Protein 2EOU (pdb70)

Organism: Homo sapiens (NCBI:txid9606)

Solvent-accessible surface area: 3868 Å² total; per-residue (Å²): 109,119,99,60,90,81,41,83,98,158,144,59,22,48,0,170,106,76,38,115,88,20,209,98,64,62,82,22,109,135,23,80,62,111,39,87,80,144,108,46,122,119,119,121

Structure (mmCIF, N/CA/C/O backbone):
data_2EOU
#
_entry.id   2EOU
#
loop_
_entity.id
_entity.type
_entity.pdbx_description
1 polymer 'Zinc finger protein 473'
2 non-polymer 'ZINC ION'
#
loop_
_atom_site.group_PDB
_atom_site.id
_atom_site.type_symbol
_atom_site.label_atom_id
_atom_site.label_alt_id
_atom_site.label_comp_id
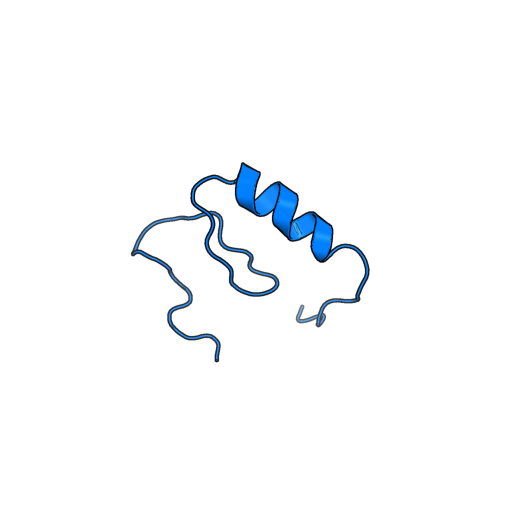_atom_site.label_asym_id
_atom_site.label_entity_id
_atom_site.label_seq_id
_atom_site.pdbx_PDB_ins_code
_atom_site.Cartn_x
_atom_site.Cartn_y
_atom_site.Cartn_z
_atom_site.occupancy
_atom_site.B_iso_or_equiv
_atom_site.auth_seq_id
_atom_site.auth_comp_id
_atom_site.auth_asym_id
_atom_site.auth_atom_id
_atom_site.pdbx_PDB_model_num
ATOM 1 N N . GLY A 1 1 ? -10.511 -16.250 1.203 1.00 0.00 1 GLY A N 1
ATOM 2 C CA . GLY A 1 1 ? -9.769 -16.249 -0.044 1.00 0.00 1 GLY A CA 1
ATOM 3 C C . GLY A 1 1 ? -10.144 -15.086 -0.941 1.00 0.00 1 GLY A C 1
ATOM 4 O O . GLY A 1 1 ? -11.232 -15.062 -1.516 1.00 0.00 1 GLY A O 1
ATOM 8 N N . SER A 1 2 ? -9.242 -14.117 -1.060 1.00 0.00 2 SER A N 1
ATOM 9 C CA . SER A 1 2 ? -9.486 -12.942 -1.889 1.00 0.00 2 SER A CA 1
ATOM 10 C C . SER A 1 2 ? -10.911 -12.431 -1.700 1.00 0.00 2 SER A C 1
ATOM 11 O O . SER A 1 2 ? -11.577 -12.046 -2.661 1.00 0.00 2 SER A O 1
ATOM 19 N N . SER A 1 3 ? -11.373 -12.431 -0.453 1.00 0.00 3 SER A N 1
ATOM 20 C CA . SER A 1 3 ? -12.720 -11.971 -0.137 1.00 0.00 3 SER A CA 1
ATOM 21 C C . SER A 1 3 ? -12.727 -10.475 0.163 1.00 0.00 3 SER A C 1
ATOM 22 O O . SER A 1 3 ? -11.825 -9.958 0.821 1.00 0.00 3 SER A O 1
ATOM 30 N N . GLY A 1 4 ? -13.752 -9.784 -0.326 1.00 0.00 4 GLY A N 1
ATOM 31 C CA . GLY A 1 4 ? -13.858 -8.355 -0.102 1.00 0.00 4 GLY A CA 1
ATOM 32 C C . GLY A 1 4 ? -12.559 -7.626 -0.381 1.00 0.00 4 GLY A C 1
ATOM 33 O O . GLY A 1 4 ? -11.987 -6.998 0.510 1.00 0.00 4 GLY A O 1
ATOM 37 N N . SER A 1 5 ? -12.091 -7.709 -1.622 1.00 0.00 5 SER A N 1
ATOM 38 C CA . SER A 1 5 ? -10.848 -7.057 -2.016 1.00 0.00 5 SER A CA 1
ATOM 39 C C . SER A 1 5 ? -11.094 -5.598 -2.388 1.00 0.00 5 SER A C 1
ATOM 40 O O . SER A 1 5 ? -10.624 -5.121 -3.421 1.00 0.00 5 SER A O 1
ATOM 48 N N . SER A 1 6 ? -11.834 -4.894 -1.537 1.00 0.00 6 SER A N 1
ATOM 49 C CA . SER A 1 6 ? -12.147 -3.490 -1.777 1.00 0.00 6 SER A CA 1
ATOM 50 C C . SER A 1 6 ? -11.891 -2.655 -0.526 1.00 0.00 6 SER A C 1
ATOM 51 O O . SER A 1 6 ? -11.293 -1.582 -0.594 1.00 0.00 6 SER A O 1
ATOM 59 N N . GLY A 1 7 ? -12.349 -3.157 0.617 1.00 0.00 7 GLY A N 1
ATOM 60 C CA . GLY A 1 7 ? -12.160 -2.446 1.868 1.00 0.00 7 GLY A CA 1
ATOM 61 C C . GLY A 1 7 ? -13.450 -1.848 2.395 1.00 0.00 7 GLY A C 1
ATOM 62 O O . GLY A 1 7 ? -14.372 -2.574 2.765 1.00 0.00 7 GLY A O 1
ATOM 66 N N . ALA A 1 8 ? -13.514 -0.521 2.431 1.00 0.00 8 ALA A N 1
ATOM 67 C CA . ALA A 1 8 ? -14.700 0.174 2.916 1.00 0.00 8 ALA A CA 1
ATOM 68 C C . ALA A 1 8 ? -15.274 1.095 1.845 1.00 0.00 8 ALA A C 1
ATOM 69 O O . ALA A 1 8 ? -15.638 2.237 2.125 1.00 0.00 8 ALA A O 1
ATOM 76 N N . ALA A 1 9 ? -15.350 0.592 0.617 1.00 0.00 9 ALA A N 1
ATOM 77 C CA . ALA A 1 9 ? -15.880 1.370 -0.496 1.00 0.00 9 ALA A CA 1
ATOM 78 C C . ALA A 1 9 ? -15.147 2.700 -0.634 1.00 0.00 9 ALA A C 1
ATOM 79 O O . ALA A 1 9 ? -15.763 3.740 -0.869 1.00 0.00 9 ALA A O 1
ATOM 86 N N . LYS A 1 10 ? -13.827 2.660 -0.487 1.00 0.00 10 LYS A N 1
ATOM 87 C CA . LYS A 1 10 ? -13.008 3.862 -0.597 1.00 0.00 10 LYS A CA 1
ATOM 88 C C . LYS A 1 10 ? -11.531 3.504 -0.728 1.00 0.00 10 LYS A C 1
ATOM 89 O O . LYS A 1 10 ? -11.050 2.564 -0.093 1.00 0.00 10 LYS A O 1
ATOM 108 N N . THR A 1 11 ? -10.814 4.260 -1.553 1.00 0.00 11 THR A N 1
ATOM 109 C CA . THR A 1 11 ? -9.392 4.022 -1.767 1.00 0.00 11 THR A CA 1
ATOM 110 C C . THR A 1 11 ? -8.634 3.999 -0.444 1.00 0.00 11 THR A C 1
ATOM 111 O O . THR A 1 11 ? -8.637 4.977 0.304 1.00 0.00 11 THR A O 1
ATOM 122 N N . THR A 1 12 ? -7.983 2.875 -0.160 1.00 0.00 12 THR A N 1
ATOM 123 C CA . THR A 1 12 ? -7.221 2.723 1.073 1.00 0.00 12 THR A CA 1
ATOM 124 C C . THR A 1 12 ? -5.837 2.147 0.796 1.00 0.00 12 THR A C 1
ATOM 125 O O . THR A 1 12 ? -5.574 1.632 -0.291 1.00 0.00 12 THR A O 1
ATOM 136 N N . SER A 1 13 ? -4.954 2.237 1.786 1.00 0.00 13 SER A N 1
ATOM 137 C CA . SER A 1 13 ? -3.595 1.727 1.648 1.00 0.00 13 SER A CA 1
ATOM 138 C C . SER A 1 13 ? -3.536 0.240 1.984 1.00 0.00 13 SER A C 1
ATOM 139 O O . SER A 1 13 ? -2.842 -0.169 2.913 1.00 0.00 13 SER A O 1
ATOM 147 N N . GLU A 1 14 ? -4.271 -0.562 1.219 1.00 0.00 14 GLU A N 1
ATOM 148 C CA . GLU A 1 14 ? -4.303 -2.004 1.436 1.00 0.00 14 GLU A CA 1
ATOM 149 C C . GLU A 1 14 ? -3.115 -2.682 0.759 1.00 0.00 14 GLU A C 1
ATOM 150 O O . GLU A 1 14 ? -2.758 -2.351 -0.372 1.00 0.00 14 GLU A O 1
ATOM 162 N N . CYS A 1 15 ? -2.507 -3.634 1.459 1.00 0.00 15 CYS A N 1
ATOM 163 C CA . CYS A 1 15 ? -1.359 -4.359 0.929 1.00 0.00 15 CYS A CA 1
ATOM 164 C C . CYS A 1 15 ? -1.790 -5.337 -0.161 1.00 0.00 15 CYS A C 1
ATOM 165 O O . CYS A 1 15 ? -2.399 -6.368 0.123 1.00 0.00 15 CYS A O 1
ATOM 172 N N . GLN A 1 16 ? -1.468 -5.005 -1.407 1.00 0.00 16 GLN A N 1
ATOM 173 C CA . GLN A 1 16 ? -1.823 -5.853 -2.539 1.00 0.00 16 GLN A CA 1
ATOM 174 C C . GLN A 1 16 ? -1.036 -7.159 -2.507 1.00 0.00 16 GLN A C 1
ATOM 175 O O . GLN A 1 16 ? -1.381 -8.119 -3.195 1.00 0.00 16 GLN A O 1
ATOM 189 N N . GLU A 1 17 ? 0.023 -7.187 -1.704 1.00 0.00 17 GLU A N 1
ATOM 190 C CA . GLU A 1 17 ? 0.859 -8.376 -1.584 1.00 0.00 17 GLU A CA 1
ATOM 191 C C . GLU A 1 17 ? 0.135 -9.475 -0.812 1.00 0.00 17 GLU A C 1
ATOM 192 O O . GLU A 1 17 ? 0.158 -10.643 -1.202 1.00 0.00 17 GLU A O 1
ATOM 204 N N . CYS A 1 18 ? -0.508 -9.093 0.286 1.00 0.00 18 CYS A N 1
ATOM 205 C CA . CYS A 1 18 ? -1.239 -10.044 1.115 1.00 0.00 18 CYS A CA 1
ATOM 206 C C . CYS A 1 18 ? -2.719 -9.680 1.185 1.00 0.00 18 CYS A C 1
ATOM 207 O O . CYS A 1 18 ? -3.587 -10.543 1.069 1.00 0.00 18 CYS A O 1
ATOM 214 N N . GLY A 1 19 ? -2.998 -8.394 1.375 1.00 0.00 19 GLY A N 1
ATOM 215 C CA . GLY A 1 19 ? -4.374 -7.938 1.456 1.00 0.00 19 GLY A CA 1
ATOM 216 C C . GLY A 1 19 ? -4.721 -7.385 2.825 1.00 0.00 19 GLY A C 1
ATOM 217 O O . GLY A 1 19 ? -5.775 -7.698 3.380 1.00 0.00 19 GLY A O 1
ATOM 221 N N . LYS A 1 20 ? -3.833 -6.562 3.372 1.00 0.00 20 LYS A N 1
ATOM 222 C CA . LYS A 1 20 ? -4.049 -5.965 4.684 1.00 0.00 20 LYS A CA 1
ATOM 223 C C . LYS A 1 20 ? -4.343 -4.473 4.561 1.00 0.00 20 LYS A C 1
ATOM 224 O O . LYS A 1 20 ? -3.505 -3.703 4.091 1.00 0.00 20 LYS A O 1
ATOM 243 N N . ILE A 1 21 ? -5.537 -4.073 4.986 1.00 0.00 21 ILE A N 1
ATOM 244 C CA . ILE A 1 21 ? -5.939 -2.673 4.925 1.00 0.00 21 ILE A CA 1
ATOM 245 C C . ILE A 1 21 ? -5.292 -1.866 6.046 1.00 0.00 21 ILE A C 1
ATOM 246 O O . ILE A 1 21 ? -5.296 -2.279 7.205 1.00 0.00 21 ILE A O 1
ATOM 262 N N . PHE A 1 22 ? -4.737 -0.712 5.692 1.00 0.00 22 PHE A N 1
ATOM 263 C CA . PHE A 1 22 ? -4.086 0.155 6.667 1.00 0.00 22 PHE A CA 1
ATOM 264 C C . PHE A 1 22 ? -4.654 1.570 6.602 1.00 0.00 22 PHE A C 1
ATOM 265 O O . PHE A 1 22 ? -4.788 2.147 5.523 1.00 0.00 22 PHE A O 1
ATOM 282 N N . ARG A 1 23 ? -4.986 2.121 7.765 1.00 0.00 23 ARG A N 1
ATOM 283 C CA . ARG A 1 23 ? -5.542 3.467 7.841 1.00 0.00 23 ARG A CA 1
ATOM 284 C C . ARG A 1 23 ? -4.768 4.426 6.941 1.00 0.00 23 ARG A C 1
ATOM 285 O O . ARG A 1 23 ? -5.279 4.884 5.919 1.00 0.00 23 ARG A O 1
ATOM 306 N N . HIS A 1 24 ? -3.532 4.727 7.329 1.00 0.00 24 HIS A N 1
ATOM 307 C CA . HIS A 1 24 ? -2.687 5.631 6.557 1.00 0.00 24 HIS A CA 1
ATOM 308 C C . HIS A 1 24 ? -1.538 4.873 5.899 1.00 0.00 24 HIS A C 1
ATOM 309 O O . HIS A 1 24 ? -1.030 3.897 6.451 1.00 0.00 24 HIS A O 1
ATOM 323 N N . SER A 1 25 ? -1.135 5.329 4.718 1.00 0.00 25 SER A N 1
ATOM 324 C CA . SER A 1 25 ? -0.049 4.690 3.983 1.00 0.00 25 SER A CA 1
ATOM 325 C C . SER A 1 25 ? 1.071 4.266 4.928 1.00 0.00 25 SER A C 1
ATOM 326 O O . SER A 1 25 ? 1.496 3.111 4.926 1.00 0.00 25 SER A O 1
ATOM 334 N N . SER A 1 26 ? 1.545 5.210 5.736 1.00 0.00 26 SER A N 1
ATOM 335 C CA . SER A 1 26 ? 2.618 4.936 6.684 1.00 0.00 26 SER A CA 1
ATOM 336 C C . SER A 1 26 ? 2.511 3.516 7.231 1.00 0.00 26 SER A C 1
ATOM 337 O O . SER A 1 26 ? 3.410 2.696 7.042 1.00 0.00 26 SER A O 1
ATOM 345 N N . LEU A 1 27 ? 1.404 3.232 7.910 1.00 0.00 27 LEU A N 1
ATOM 346 C CA . LEU A 1 27 ? 1.178 1.911 8.485 1.00 0.00 27 LEU A CA 1
ATOM 347 C C . LEU A 1 27 ? 1.554 0.814 7.495 1.00 0.00 27 LEU A C 1
ATOM 348 O O . LEU A 1 27 ? 2.255 -0.138 7.843 1.00 0.00 27 LEU A O 1
ATOM 364 N N . LEU A 1 28 ? 1.087 0.954 6.259 1.00 0.00 28 LEU A N 1
ATOM 365 C CA . LEU A 1 28 ? 1.377 -0.025 5.217 1.00 0.00 28 LEU A CA 1
ATOM 366 C C . LEU A 1 28 ? 2.859 -0.015 4.857 1.00 0.00 28 LEU A C 1
ATOM 367 O O . LEU A 1 28 ? 3.438 -1.055 4.541 1.00 0.00 28 LEU A O 1
ATOM 383 N N . ILE A 1 29 ? 3.468 1.165 4.910 1.00 0.00 29 ILE A N 1
ATOM 384 C CA . ILE A 1 29 ? 4.883 1.309 4.594 1.00 0.00 29 ILE A CA 1
ATOM 385 C C . ILE A 1 29 ? 5.742 0.436 5.503 1.00 0.00 29 ILE A C 1
ATOM 386 O O . ILE A 1 29 ? 6.669 -0.230 5.044 1.00 0.00 29 ILE A O 1
ATOM 402 N N . GLU A 1 30 ? 5.424 0.443 6.793 1.00 0.00 30 GLU A N 1
ATOM 403 C CA . GLU A 1 30 ? 6.166 -0.350 7.767 1.00 0.00 30 GLU A CA 1
ATOM 404 C C . GLU A 1 30 ? 5.831 -1.833 7.629 1.00 0.00 30 GLU A C 1
ATOM 405 O O . GLU A 1 30 ? 6.682 -2.696 7.846 1.00 0.00 30 GLU A O 1
ATOM 417 N N . HIS A 1 31 ? 4.584 -2.121 7.268 1.00 0.00 31 HIS A N 1
ATOM 418 C CA . HIS A 1 31 ? 4.136 -3.499 7.102 1.00 0.00 31 HIS A CA 1
ATOM 419 C C . HIS A 1 31 ? 4.829 -4.155 5.912 1.00 0.00 31 HIS A C 1
ATOM 420 O O . HIS A 1 31 ? 5.339 -5.270 6.017 1.00 0.00 31 HIS A O 1
ATOM 434 N N . GLN A 1 32 ? 4.841 -3.457 4.781 1.00 0.00 32 GLN A N 1
ATOM 435 C CA . GLN A 1 32 ? 5.470 -3.974 3.571 1.00 0.00 32 GLN A CA 1
ATOM 436 C C . GLN A 1 32 ? 6.896 -4.435 3.854 1.00 0.00 32 GLN A C 1
ATOM 437 O O . GLN A 1 32 ? 7.319 -5.494 3.391 1.00 0.00 32 GLN A O 1
ATOM 451 N N . ALA A 1 33 ? 7.632 -3.633 4.615 1.00 0.00 33 ALA A N 1
ATOM 452 C CA . ALA A 1 33 ? 9.010 -3.960 4.961 1.00 0.00 33 ALA A CA 1
ATOM 453 C C . ALA A 1 33 ? 9.142 -5.423 5.368 1.00 0.00 33 ALA A C 1
ATOM 454 O O . ALA A 1 33 ? 10.103 -6.098 4.997 1.00 0.00 33 ALA A O 1
ATOM 461 N N . LEU A 1 34 ? 8.171 -5.908 6.135 1.00 0.00 34 LEU A N 1
ATOM 462 C CA . LEU A 1 34 ? 8.179 -7.293 6.594 1.00 0.00 34 LEU A CA 1
ATOM 463 C C . LEU A 1 34 ? 8.286 -8.256 5.417 1.00 0.00 34 LEU A C 1
ATOM 464 O O . LEU A 1 34 ? 9.009 -9.251 5.479 1.00 0.00 34 LEU A O 1
ATOM 480 N N . HIS A 1 35 ? 7.562 -7.954 4.344 1.00 0.00 35 HIS A N 1
ATOM 481 C CA . HIS A 1 35 ? 7.578 -8.792 3.150 1.00 0.00 35 HIS A CA 1
ATOM 482 C C . HIS A 1 35 ? 8.984 -8.879 2.566 1.00 0.00 35 HIS A C 1
ATOM 483 O O . HIS A 1 35 ? 9.484 -9.968 2.285 1.00 0.00 35 HIS A O 1
ATOM 497 N N . ALA A 1 36 ? 9.617 -7.725 2.385 1.00 0.00 36 ALA A N 1
ATOM 498 C CA . ALA A 1 36 ? 10.966 -7.671 1.835 1.00 0.00 36 ALA A CA 1
ATOM 499 C C . ALA A 1 36 ? 11.795 -8.865 2.295 1.00 0.00 36 ALA A C 1
ATOM 500 O O . ALA A 1 36 ? 12.296 -8.889 3.418 1.00 0.00 36 ALA A O 1
ATOM 507 N N . GLY A 1 37 ? 11.933 -9.856 1.420 1.00 0.00 37 GLY A N 1
ATOM 508 C CA . GLY A 1 37 ? 12.702 -11.040 1.756 1.00 0.00 37 GLY A CA 1
ATOM 509 C C . GLY A 1 37 ? 12.348 -12.228 0.883 1.00 0.00 37 GLY A C 1
ATOM 510 O O . GLY A 1 37 ? 13.206 -12.772 0.189 1.00 0.00 37 GLY A O 1
ATOM 514 N N . GLU A 1 38 ? 11.082 -12.631 0.919 1.00 0.00 38 GLU A N 1
ATOM 515 C CA . GLU A 1 38 ? 10.619 -13.764 0.125 1.00 0.00 38 GLU A CA 1
ATOM 516 C C . GLU A 1 38 ? 10.299 -13.333 -1.303 1.00 0.00 38 GLU A C 1
ATOM 517 O O . GLU A 1 38 ? 10.321 -12.145 -1.624 1.00 0.00 38 GLU A O 1
ATOM 529 N N . SER A 1 39 ? 10.001 -14.308 -2.156 1.00 0.00 39 SER A N 1
ATOM 530 C CA . SER A 1 39 ? 9.680 -14.031 -3.551 1.00 0.00 39 SER A CA 1
ATOM 531 C C . SER A 1 39 ? 8.174 -14.087 -3.784 1.00 0.00 39 SER A C 1
ATOM 532 O O . SER A 1 39 ? 7.521 -15.081 -3.465 1.00 0.00 39 SER A O 1
ATOM 540 N N . GLY A 1 40 ? 7.627 -13.012 -4.344 1.00 0.00 40 GLY A N 1
ATOM 541 C CA . GLY A 1 40 ? 6.201 -12.958 -4.610 1.00 0.00 40 GLY A CA 1
ATOM 542 C C . GLY A 1 40 ? 5.807 -13.777 -5.823 1.00 0.00 40 GLY A C 1
ATOM 543 O O . GLY A 1 40 ? 6.618 -14.041 -6.711 1.00 0.00 40 GLY A O 1
ATOM 547 N N . PRO A 1 41 ? 4.533 -14.194 -5.872 1.00 0.00 41 PRO A N 1
ATOM 548 C CA . PRO A 1 41 ? 4.004 -14.995 -6.980 1.00 0.00 41 PRO A CA 1
ATOM 549 C C . PRO A 1 41 ? 3.894 -14.193 -8.273 1.00 0.00 41 PRO A C 1
ATOM 550 O O . PRO A 1 41 ? 2.868 -13.568 -8.541 1.00 0.00 41 PRO A O 1
ATOM 561 N N . SER A 1 42 ? 4.956 -14.217 -9.071 1.00 0.00 42 SER A N 1
ATOM 562 C CA . SER A 1 42 ? 4.980 -13.489 -10.335 1.00 0.00 42 SER A CA 1
ATOM 563 C C . SER A 1 42 ? 3.742 -13.808 -11.168 1.00 0.00 42 SER A C 1
ATOM 564 O O . SER A 1 42 ? 3.590 -14.920 -11.674 1.00 0.00 42 SER A O 1
ATOM 572 N N . SER A 1 43 ? 2.859 -12.824 -11.305 1.00 0.00 43 SER A N 1
ATOM 573 C CA . SER A 1 43 ? 1.632 -12.999 -12.073 1.00 0.00 43 SER A CA 1
ATOM 574 C C . SER A 1 43 ? 1.816 -12.514 -13.508 1.00 0.00 43 SER A C 1
ATOM 575 O O . SER A 1 43 ? 1.559 -13.249 -14.461 1.00 0.00 43 SER A O 1
ATOM 583 N N . GLY A 1 44 ? 2.262 -11.270 -13.653 1.00 0.00 44 GLY A N 1
ATOM 584 C CA . GLY A 1 44 ? 2.472 -10.707 -14.974 1.00 0.00 44 GLY A CA 1
ATOM 585 C C . GLY A 1 44 ? 1.727 -9.402 -15.174 1.00 0.00 44 GLY A C 1
ATOM 586 O O . GLY A 1 44 ? 0.498 -9.400 -15.116 1.00 0.00 44 GLY A O 1
ATOM 591 N N . GLY A 1 1 ? -16.730 -18.718 7.012 1.00 0.00 1 GLY A N 2
ATOM 592 C CA . GLY A 1 1 ? -15.378 -18.369 6.617 1.00 0.00 1 GLY A CA 2
ATOM 593 C C . GLY A 1 1 ? -15.189 -16.873 6.457 1.00 0.00 1 GLY A C 2
ATOM 594 O O . GLY A 1 1 ? -16.140 -16.103 6.586 1.00 0.00 1 GLY A O 2
ATOM 598 N N . SER A 1 2 ? -13.957 -16.461 6.177 1.00 0.00 2 SER A N 2
ATOM 599 C CA . SER A 1 2 ? -13.645 -15.047 6.005 1.00 0.00 2 SER A CA 2
ATOM 600 C C . SER A 1 2 ? -14.496 -14.434 4.897 1.00 0.00 2 SER A C 2
ATOM 601 O O . SER A 1 2 ? -14.534 -14.940 3.776 1.00 0.00 2 SER A O 2
ATOM 609 N N . SER A 1 3 ? -15.178 -13.340 5.220 1.00 0.00 3 SER A N 2
ATOM 610 C CA . SER A 1 3 ? -16.032 -12.658 4.255 1.00 0.00 3 SER A CA 2
ATOM 611 C C . SER A 1 3 ? -15.198 -11.851 3.266 1.00 0.00 3 SER A C 2
ATOM 612 O O . SER A 1 3 ? -14.014 -11.604 3.491 1.00 0.00 3 SER A O 2
ATOM 620 N N . GLY A 1 4 ? -15.825 -11.441 2.167 1.00 0.00 4 GLY A N 2
ATOM 621 C CA . GLY A 1 4 ? -15.126 -10.666 1.159 1.00 0.00 4 GLY A CA 2
ATOM 622 C C . GLY A 1 4 ? -15.252 -9.173 1.385 1.00 0.00 4 GLY A C 2
ATOM 623 O O . GLY A 1 4 ? -15.302 -8.713 2.526 1.00 0.00 4 GLY A O 2
ATOM 627 N N . SER A 1 5 ? -15.301 -8.413 0.296 1.00 0.00 5 SER A N 2
ATOM 628 C CA . SER A 1 5 ? -15.417 -6.961 0.381 1.00 0.00 5 SER A CA 2
ATOM 629 C C . SER A 1 5 ? -14.582 -6.417 1.536 1.00 0.00 5 SER A C 2
ATOM 630 O O . SER A 1 5 ? -15.022 -5.535 2.273 1.00 0.00 5 SER A O 2
ATOM 638 N N . SER A 1 6 ? -13.373 -6.950 1.687 1.00 0.00 6 SER A N 2
ATOM 639 C CA . SER A 1 6 ? -12.477 -6.521 2.755 1.00 0.00 6 SER A CA 2
ATOM 640 C C . SER A 1 6 ? -12.109 -5.049 2.597 1.00 0.00 6 SER A C 2
ATOM 641 O O . SER A 1 6 ? -12.328 -4.243 3.500 1.00 0.00 6 SER A O 2
ATOM 649 N N . GLY A 1 7 ? -11.549 -4.706 1.441 1.00 0.00 7 GLY A N 2
ATOM 650 C CA . GLY A 1 7 ? -11.159 -3.332 1.185 1.00 0.00 7 GLY A CA 2
ATOM 651 C C . GLY A 1 7 ? -10.733 -3.109 -0.253 1.00 0.00 7 GLY A C 2
ATOM 652 O O . GLY A 1 7 ? -9.540 -3.066 -0.554 1.00 0.00 7 GLY A O 2
ATOM 656 N N . ALA A 1 8 ? -11.709 -2.968 -1.143 1.00 0.00 8 ALA A N 2
ATOM 657 C CA . ALA A 1 8 ? -11.429 -2.748 -2.556 1.00 0.00 8 ALA A CA 2
ATOM 658 C C . ALA A 1 8 ? -12.038 -1.436 -3.039 1.00 0.00 8 ALA A C 2
ATOM 659 O O . ALA A 1 8 ? -11.361 -0.617 -3.660 1.00 0.00 8 ALA A O 2
ATOM 666 N N . ALA A 1 9 ? -13.322 -1.244 -2.751 1.00 0.00 9 ALA A N 2
ATOM 667 C CA . ALA A 1 9 ? -14.022 -0.031 -3.155 1.00 0.00 9 ALA A CA 2
ATOM 668 C C . ALA A 1 9 ? -13.216 1.213 -2.797 1.00 0.00 9 ALA A C 2
ATOM 669 O O . ALA A 1 9 ? -12.936 2.053 -3.653 1.00 0.00 9 ALA A O 2
ATOM 676 N N . LYS A 1 10 ? -12.845 1.327 -1.526 1.00 0.00 10 LYS A N 2
ATOM 677 C CA . LYS A 1 10 ? -12.071 2.468 -1.053 1.00 0.00 10 LYS A CA 2
ATOM 678 C C . LYS A 1 10 ? -10.615 2.359 -1.495 1.00 0.00 10 LYS A C 2
ATOM 679 O O . LYS A 1 10 ? -10.085 1.259 -1.657 1.00 0.00 10 LYS A O 2
ATOM 698 N N . THR A 1 11 ? -9.971 3.506 -1.687 1.00 0.00 11 THR A N 2
ATOM 699 C CA . THR A 1 11 ? -8.577 3.539 -2.110 1.00 0.00 11 THR A CA 2
ATOM 700 C C . THR A 1 11 ? -7.639 3.551 -0.909 1.00 0.00 11 THR A C 2
ATOM 701 O O . THR A 1 11 ? -6.582 4.182 -0.939 1.00 0.00 11 THR A O 2
ATOM 712 N N . THR A 1 12 ? -8.030 2.848 0.150 1.00 0.00 12 THR A N 2
ATOM 713 C CA . THR A 1 12 ? -7.224 2.779 1.362 1.00 0.00 12 THR A CA 2
ATOM 714 C C . THR A 1 12 ? -5.845 2.199 1.072 1.00 0.00 12 THR A C 2
ATOM 715 O O . THR A 1 12 ? -5.619 1.605 0.018 1.00 0.00 12 THR A O 2
ATOM 726 N N . SER A 1 13 ? -4.924 2.374 2.015 1.00 0.00 13 SER A N 2
ATOM 727 C CA . SER A 1 13 ? -3.565 1.870 1.859 1.00 0.00 13 SER A CA 2
ATOM 728 C C . SER A 1 13 ? -3.502 0.375 2.157 1.00 0.00 13 SER A C 2
ATOM 729 O O . SER A 1 13 ? -2.792 -0.057 3.065 1.00 0.00 13 SER A O 2
ATOM 737 N N . GLU A 1 14 ? -4.250 -0.408 1.386 1.00 0.00 14 GLU A N 2
ATOM 738 C CA . GLU A 1 14 ? -4.280 -1.854 1.568 1.00 0.00 14 GLU A CA 2
ATOM 739 C C . GLU A 1 14 ? -3.085 -2.513 0.886 1.00 0.00 14 GLU A C 2
ATOM 740 O O . GLU A 1 14 ? -2.705 -2.140 -0.224 1.00 0.00 14 GLU A O 2
ATOM 752 N N . CYS A 1 15 ? -2.495 -3.496 1.559 1.00 0.00 15 CYS A N 2
ATOM 753 C CA . CYS A 1 15 ? -1.343 -4.208 1.020 1.00 0.00 15 CYS A CA 2
ATOM 754 C C . CYS A 1 15 ? -1.771 -5.201 -0.057 1.00 0.00 15 CYS A C 2
ATOM 755 O O . CYS A 1 15 ? -2.086 -6.354 0.239 1.00 0.00 15 CYS A O 2
ATOM 762 N N . GLN A 1 16 ? -1.781 -4.745 -1.305 1.00 0.00 16 GLN A N 2
ATOM 763 C CA . GLN A 1 16 ? -2.171 -5.593 -2.425 1.00 0.00 16 GLN A CA 2
ATOM 764 C C . GLN A 1 16 ? -1.416 -6.917 -2.394 1.00 0.00 16 GLN A C 2
ATOM 765 O O . GLN A 1 16 ? -1.833 -7.895 -3.014 1.00 0.00 16 GLN A O 2
ATOM 779 N N . GLU A 1 17 ? -0.302 -6.941 -1.668 1.00 0.00 17 GLU A N 2
ATOM 780 C CA . GLU A 1 17 ? 0.511 -8.146 -1.558 1.00 0.00 17 GLU A CA 2
ATOM 781 C C . GLU A 1 17 ? -0.253 -9.255 -0.840 1.00 0.00 17 GLU A C 2
ATOM 782 O O . GLU A 1 17 ? -0.420 -10.353 -1.370 1.00 0.00 17 GLU A O 2
ATOM 794 N N . CYS A 1 18 ? -0.714 -8.959 0.371 1.00 0.00 18 CYS A N 2
ATOM 795 C CA . CYS A 1 18 ? -1.460 -9.929 1.164 1.00 0.00 18 CYS A CA 2
ATOM 796 C C . CYS A 1 18 ? -2.931 -9.538 1.259 1.00 0.00 18 CYS A C 2
ATOM 797 O O . CYS A 1 18 ? -3.817 -10.388 1.181 1.00 0.00 18 CYS A O 2
ATOM 804 N N . GLY A 1 19 ? -3.185 -8.244 1.427 1.00 0.00 19 GLY A N 2
ATOM 805 C CA . GLY A 1 19 ? -4.550 -7.762 1.530 1.00 0.00 19 GLY A CA 2
ATOM 806 C C . GLY A 1 19 ? -4.861 -7.189 2.898 1.00 0.00 19 GLY A C 2
ATOM 807 O O . GLY A 1 19 ? -5.961 -7.372 3.421 1.00 0.00 19 GLY A O 2
ATOM 811 N N . LYS A 1 20 ? -3.891 -6.495 3.482 1.00 0.00 20 LYS A N 2
ATOM 812 C CA . LYS A 1 20 ? -4.065 -5.893 4.799 1.00 0.00 20 LYS A CA 2
ATOM 813 C C . LYS A 1 20 ? -4.340 -4.397 4.681 1.00 0.00 20 LYS A C 2
ATOM 814 O O . LYS A 1 20 ? -3.497 -3.638 4.204 1.00 0.00 20 LYS A O 2
ATOM 833 N N . ILE A 1 21 ? -5.523 -3.982 5.121 1.00 0.00 21 ILE A N 2
ATOM 834 C CA . ILE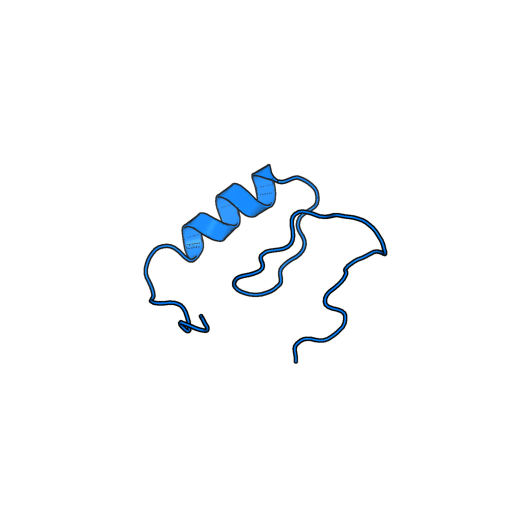 A 1 21 ? -5.907 -2.576 5.067 1.00 0.00 21 ILE A CA 2
ATOM 835 C C . ILE A 1 21 ? -5.277 -1.790 6.212 1.00 0.00 21 ILE A C 2
ATOM 836 O O . ILE A 1 21 ? -5.295 -2.228 7.363 1.00 0.00 21 ILE A O 2
ATOM 852 N N . PHE A 1 22 ? -4.723 -0.627 5.889 1.00 0.00 22 PHE A N 2
ATOM 853 C CA . PHE A 1 22 ? -4.089 0.222 6.891 1.00 0.00 22 PHE A CA 2
ATOM 854 C C . PHE A 1 22 ? -4.661 1.636 6.848 1.00 0.00 22 PHE A C 2
ATOM 855 O O . PHE A 1 22 ? -4.830 2.216 5.775 1.00 0.00 22 PHE A O 2
ATOM 872 N N . ARG A 1 23 ? -4.957 2.184 8.022 1.00 0.00 23 ARG A N 2
ATOM 873 C CA . ARG A 1 23 ? -5.512 3.529 8.118 1.00 0.00 23 ARG A CA 2
ATOM 874 C C . ARG A 1 23 ? -4.749 4.498 7.220 1.00 0.00 23 ARG A C 2
ATOM 875 O O . ARG A 1 23 ? -5.271 4.964 6.207 1.00 0.00 23 ARG A O 2
ATOM 896 N N . HIS A 1 24 ? -3.510 4.797 7.598 1.00 0.00 24 HIS A N 2
ATOM 897 C CA . HIS A 1 24 ? -2.675 5.711 6.827 1.00 0.00 24 HIS A CA 2
ATOM 898 C C . HIS A 1 24 ? -1.545 4.958 6.131 1.00 0.00 24 HIS A C 2
ATOM 899 O O . HIS A 1 24 ? -0.985 4.010 6.683 1.00 0.00 24 HIS A O 2
ATOM 913 N N . SER A 1 25 ? -1.215 5.385 4.917 1.00 0.00 25 SER A N 2
ATOM 914 C CA . SER A 1 25 ? -0.155 4.748 4.144 1.00 0.00 25 SER A CA 2
ATOM 915 C C . SER A 1 25 ? 0.994 4.317 5.050 1.00 0.00 25 SER A C 2
ATOM 916 O O . SER A 1 25 ? 1.412 3.159 5.033 1.00 0.00 25 SER A O 2
ATOM 924 N N . SER A 1 26 ? 1.501 5.257 5.841 1.00 0.00 26 SER A N 2
ATOM 925 C CA . SER A 1 26 ? 2.604 4.977 6.752 1.00 0.00 26 SER A CA 2
ATOM 926 C C . SER A 1 26 ? 2.508 3.557 7.302 1.00 0.00 26 SER A C 2
ATOM 927 O O . SER A 1 26 ? 3.443 2.765 7.176 1.00 0.00 26 SER A O 2
ATOM 935 N N . LEU A 1 27 ? 1.371 3.241 7.911 1.00 0.00 27 LEU A N 2
ATOM 936 C CA . LEU A 1 27 ? 1.150 1.916 8.481 1.00 0.00 27 LEU A CA 2
ATOM 937 C C . LEU A 1 27 ? 1.514 0.826 7.479 1.00 0.00 27 LEU A C 2
ATOM 938 O O . LEU A 1 27 ? 2.218 -0.128 7.811 1.00 0.00 27 LEU A O 2
ATOM 954 N N . LEU A 1 28 ? 1.030 0.973 6.250 1.00 0.00 28 LEU A N 2
ATOM 955 C CA . LEU A 1 28 ? 1.306 0.002 5.197 1.00 0.00 28 LEU A CA 2
ATOM 956 C C . LEU A 1 28 ? 2.784 0.012 4.821 1.00 0.00 28 LEU A C 2
ATOM 957 O O . LEU A 1 28 ? 3.356 -1.025 4.482 1.00 0.00 28 LEU A O 2
ATOM 973 N N . ILE A 1 29 ? 3.398 1.188 4.884 1.00 0.00 29 ILE A N 2
ATOM 974 C CA . ILE A 1 29 ? 4.810 1.332 4.553 1.00 0.00 29 ILE A CA 2
ATOM 975 C C . ILE A 1 29 ? 5.679 0.477 5.469 1.00 0.00 29 ILE A C 2
ATOM 976 O O . ILE A 1 29 ? 6.623 -0.170 5.018 1.00 0.00 29 ILE A O 2
ATOM 992 N N . GLU A 1 30 ? 5.352 0.478 6.758 1.00 0.00 30 GLU A N 2
ATOM 993 C CA . GLU A 1 30 ? 6.102 -0.299 7.737 1.00 0.00 30 GLU A CA 2
ATOM 994 C C . GLU A 1 30 ? 5.798 -1.788 7.598 1.00 0.00 30 GLU A C 2
ATOM 995 O O . GLU A 1 30 ? 6.668 -2.633 7.812 1.00 0.00 30 GLU A O 2
ATOM 1007 N N . HIS A 1 31 ? 4.557 -2.102 7.240 1.00 0.00 31 HIS A N 2
ATOM 1008 C CA . HIS A 1 31 ? 4.138 -3.489 7.073 1.00 0.00 31 HIS A CA 2
ATOM 1009 C C . HIS A 1 31 ? 4.791 -4.109 5.842 1.00 0.00 31 HIS A C 2
ATOM 1010 O O . HIS A 1 31 ? 5.277 -5.239 5.890 1.00 0.00 31 HIS A O 2
ATOM 1024 N N . GLN A 1 32 ? 4.798 -3.364 4.742 1.00 0.00 32 GLN A N 2
ATOM 1025 C CA . GLN A 1 32 ? 5.391 -3.842 3.499 1.00 0.00 32 GLN A CA 2
ATOM 1026 C C . GLN A 1 32 ? 6.796 -4.384 3.739 1.00 0.00 32 GLN A C 2
ATOM 1027 O O . GLN A 1 32 ? 7.153 -5.453 3.244 1.00 0.00 32 GLN A O 2
ATOM 1041 N N . ALA A 1 33 ? 7.590 -3.638 4.500 1.00 0.00 33 ALA A N 2
ATOM 1042 C CA . ALA A 1 33 ? 8.956 -4.044 4.807 1.00 0.00 33 ALA A CA 2
ATOM 1043 C C . ALA A 1 33 ? 9.026 -5.532 5.133 1.00 0.00 33 ALA A C 2
ATOM 1044 O O . ALA A 1 33 ? 9.970 -6.220 4.742 1.00 0.00 33 ALA A O 2
ATOM 1051 N N . LEU A 1 34 ? 8.023 -6.023 5.853 1.00 0.00 34 LEU A N 2
ATOM 1052 C CA . LEU A 1 34 ? 7.971 -7.431 6.232 1.00 0.00 34 LEU A CA 2
ATOM 1053 C C . LEU A 1 34 ? 8.089 -8.330 5.006 1.00 0.00 34 LEU A C 2
ATOM 1054 O O . LEU A 1 34 ? 8.786 -9.345 5.032 1.00 0.00 34 LEU A O 2
ATOM 1070 N N . HIS A 1 35 ? 7.404 -7.951 3.932 1.00 0.00 35 HIS A N 2
ATOM 1071 C CA . HIS A 1 35 ? 7.433 -8.721 2.694 1.00 0.00 35 HIS A CA 2
ATOM 1072 C C . HIS A 1 35 ? 8.834 -8.725 2.090 1.00 0.00 35 HIS A C 2
ATOM 1073 O O . HIS A 1 35 ? 9.367 -9.777 1.740 1.00 0.00 35 HIS A O 2
ATOM 1087 N N . ALA A 1 36 ? 9.425 -7.540 1.970 1.00 0.00 36 ALA A N 2
ATOM 1088 C CA . ALA A 1 36 ? 10.763 -7.407 1.409 1.00 0.00 36 ALA A CA 2
ATOM 1089 C C . ALA A 1 36 ? 11.754 -8.313 2.133 1.00 0.00 36 ALA A C 2
ATOM 1090 O O . ALA A 1 36 ? 12.526 -9.033 1.502 1.00 0.00 36 ALA A O 2
ATOM 1097 N N . GLY A 1 37 ? 11.727 -8.270 3.462 1.00 0.00 37 GLY A N 2
ATOM 1098 C CA . GLY A 1 37 ? 12.628 -9.091 4.249 1.00 0.00 37 GLY A CA 2
ATOM 1099 C C . GLY A 1 37 ? 12.342 -10.572 4.101 1.00 0.00 37 GLY A C 2
ATOM 1100 O O . GLY A 1 37 ? 13.251 -11.363 3.851 1.00 0.00 37 GLY A O 2
ATOM 1104 N N . GLU A 1 38 ? 11.077 -10.947 4.257 1.00 0.00 38 GLU A N 2
ATOM 1105 C CA . GLU A 1 38 ? 10.675 -12.344 4.142 1.00 0.00 38 GLU A CA 2
ATOM 1106 C C . GLU A 1 38 ? 10.241 -12.670 2.715 1.00 0.00 38 GLU A C 2
ATOM 1107 O O . GLU A 1 38 ? 9.053 -12.648 2.396 1.00 0.00 38 GLU A O 2
ATOM 1119 N N . SER A 1 39 ? 11.214 -12.971 1.861 1.00 0.00 39 SER A N 2
ATOM 1120 C CA . SER A 1 39 ? 10.935 -13.296 0.467 1.00 0.00 39 SER A CA 2
ATOM 1121 C C . SER A 1 39 ? 11.291 -14.749 0.167 1.00 0.00 39 SER A C 2
ATOM 1122 O O . SER A 1 39 ? 11.944 -15.418 0.966 1.00 0.00 39 SER A O 2
ATOM 1130 N N . GLY A 1 40 ? 10.857 -15.230 -0.994 1.00 0.00 40 GLY A N 2
ATOM 1131 C CA . GLY A 1 40 ? 11.139 -16.600 -1.382 1.00 0.00 40 GLY A CA 2
ATOM 1132 C C . GLY A 1 40 ? 12.317 -16.703 -2.330 1.00 0.00 40 GLY A C 2
ATOM 1133 O O . GLY A 1 40 ? 12.552 -15.825 -3.161 1.00 0.00 40 GLY A O 2
ATOM 1137 N N . PRO A 1 41 ? 13.083 -17.798 -2.212 1.00 0.00 41 PRO A N 2
ATOM 1138 C CA . PRO A 1 41 ? 14.257 -18.038 -3.057 1.00 0.00 41 PRO A CA 2
ATOM 1139 C C . PRO A 1 41 ? 13.877 -18.340 -4.503 1.00 0.00 41 PRO A C 2
ATOM 1140 O O . PRO A 1 41 ? 14.644 -18.066 -5.426 1.00 0.00 41 PRO A O 2
ATOM 1151 N N . SER A 1 42 ? 12.690 -18.906 -4.693 1.00 0.00 42 SER A N 2
ATOM 1152 C CA . SER A 1 42 ? 12.211 -19.249 -6.027 1.00 0.00 42 SER A CA 2
ATOM 1153 C C . SER A 1 42 ? 11.231 -18.197 -6.539 1.00 0.00 42 SER A C 2
ATOM 1154 O O . SER A 1 42 ? 10.702 -17.398 -5.766 1.00 0.00 42 SER A O 2
ATOM 1162 N N . SER A 1 43 ? 10.996 -18.204 -7.847 1.00 0.00 43 SER A N 2
ATOM 1163 C CA . SER A 1 43 ? 10.084 -17.248 -8.464 1.00 0.00 43 SER A CA 2
ATOM 1164 C C . SER A 1 43 ? 10.410 -15.824 -8.025 1.00 0.00 43 SER A C 2
ATOM 1165 O O . SER A 1 43 ? 9.515 -15.031 -7.736 1.00 0.00 43 SER A O 2
ATOM 1173 N N . GLY A 1 44 ? 11.701 -15.507 -7.979 1.00 0.00 44 GLY A N 2
ATOM 1174 C CA . GLY A 1 44 ? 12.124 -14.179 -7.575 1.00 0.00 44 GLY A CA 2
ATOM 1175 C C . GLY A 1 44 ? 12.440 -14.096 -6.095 1.00 0.00 44 GLY A C 2
ATOM 1176 O O . GLY A 1 44 ? 12.705 -13.002 -5.599 1.00 0.00 44 GLY A O 2
ATOM 1181 N N . GLY A 1 1 ? -21.518 -17.648 2.789 1.00 0.00 1 GLY A N 3
ATOM 1182 C CA . GLY A 1 1 ? -20.976 -16.326 2.541 1.00 0.00 1 GLY A CA 3
ATOM 1183 C C . GLY A 1 1 ? -20.027 -15.874 3.633 1.00 0.00 1 GLY A C 3
ATOM 1184 O O . GLY A 1 1 ? -19.881 -16.545 4.655 1.00 0.00 1 GLY A O 3
ATOM 1188 N N . SER A 1 2 ? -19.379 -14.734 3.418 1.00 0.00 2 SER A N 3
ATOM 1189 C CA . SER A 1 2 ? -18.434 -14.196 4.390 1.00 0.00 2 SER A CA 3
ATOM 1190 C C . SER A 1 2 ? -19.168 -13.512 5.539 1.00 0.00 2 SER A C 3
ATOM 1191 O O . SER A 1 2 ? -19.535 -12.340 5.446 1.00 0.00 2 SER A O 3
ATOM 1199 N N . SER A 1 3 ? -19.378 -14.252 6.623 1.00 0.00 3 SER A N 3
ATOM 1200 C CA . SER A 1 3 ? -20.071 -13.719 7.790 1.00 0.00 3 SER A CA 3
ATOM 1201 C C . SER A 1 3 ? -19.160 -12.789 8.585 1.00 0.00 3 SER A C 3
ATOM 1202 O O . SER A 1 3 ? -18.156 -13.219 9.150 1.00 0.00 3 SER A O 3
ATOM 1210 N N . GLY A 1 4 ? -19.520 -11.510 8.624 1.00 0.00 4 GLY A N 3
ATOM 1211 C CA . GLY A 1 4 ? -18.726 -10.538 9.352 1.00 0.00 4 GLY A CA 3
ATOM 1212 C C . GLY A 1 4 ? -17.354 -10.334 8.740 1.00 0.00 4 GLY A C 3
ATOM 1213 O O . GLY A 1 4 ? -16.336 -10.514 9.408 1.00 0.00 4 GLY A O 3
ATOM 1217 N N . SER A 1 5 ? -17.327 -9.960 7.465 1.00 0.00 5 SER A N 3
ATOM 1218 C CA . SER A 1 5 ? -16.069 -9.737 6.760 1.00 0.00 5 SER A CA 3
ATOM 1219 C C . SER A 1 5 ? -16.055 -8.364 6.096 1.00 0.00 5 SER A C 3
ATOM 1220 O O . SER A 1 5 ? -16.527 -8.202 4.970 1.00 0.00 5 SER A O 3
ATOM 1228 N N . SER A 1 6 ? -15.509 -7.378 6.800 1.00 0.00 6 SER A N 3
ATOM 1229 C CA . SER A 1 6 ? -15.435 -6.018 6.281 1.00 0.00 6 SER A CA 3
ATOM 1230 C C . SER A 1 6 ? -13.992 -5.630 5.977 1.00 0.00 6 SER A C 3
ATOM 1231 O O . SER A 1 6 ? -13.309 -5.033 6.808 1.00 0.00 6 SER A O 3
ATOM 1239 N N . GLY A 1 7 ? -13.533 -5.975 4.777 1.00 0.00 7 GLY A N 3
ATOM 1240 C CA . GLY A 1 7 ? -12.174 -5.655 4.382 1.00 0.00 7 GLY A CA 3
ATOM 1241 C C . GLY A 1 7 ? -12.052 -5.375 2.898 1.00 0.00 7 GLY A C 3
ATOM 1242 O O . GLY A 1 7 ? -11.122 -5.848 2.244 1.00 0.00 7 GLY A O 3
ATOM 1246 N N . ALA A 1 8 ? -12.993 -4.604 2.363 1.00 0.00 8 ALA A N 3
ATOM 1247 C CA . ALA A 1 8 ? -12.987 -4.262 0.947 1.00 0.00 8 ALA A CA 3
ATOM 1248 C C . ALA A 1 8 ? -13.001 -2.750 0.747 1.00 0.00 8 ALA A C 3
ATOM 1249 O O . ALA A 1 8 ? -14.064 -2.133 0.683 1.00 0.00 8 ALA A O 3
ATOM 1256 N N . ALA A 1 9 ? -11.814 -2.159 0.651 1.00 0.00 9 ALA A N 3
ATOM 1257 C CA . ALA A 1 9 ? -11.691 -0.720 0.457 1.00 0.00 9 ALA A CA 3
ATOM 1258 C C . ALA A 1 9 ? -11.089 -0.399 -0.906 1.00 0.00 9 ALA A C 3
ATOM 1259 O O . ALA A 1 9 ? -10.412 -1.232 -1.510 1.00 0.00 9 ALA A O 3
ATOM 1266 N N . LYS A 1 10 ? -11.339 0.814 -1.387 1.00 0.00 10 LYS A N 3
ATOM 1267 C CA . LYS A 1 10 ? -10.821 1.247 -2.680 1.00 0.00 10 LYS A CA 3
ATOM 1268 C C . LYS A 1 10 ? -9.996 2.522 -2.536 1.00 0.00 10 LYS A C 3
ATOM 1269 O O . LYS A 1 10 ? -9.207 2.866 -3.417 1.00 0.00 10 LYS A O 3
ATOM 1288 N N . THR A 1 11 ? -10.181 3.219 -1.420 1.00 0.00 11 THR A N 3
ATOM 1289 C CA . THR A 1 11 ? -9.454 4.455 -1.161 1.00 0.00 11 THR A CA 3
ATOM 1290 C C . THR A 1 11 ? -8.678 4.372 0.148 1.00 0.00 11 THR A C 3
ATOM 1291 O O . THR A 1 11 ? -8.534 5.366 0.862 1.00 0.00 11 THR A O 3
ATOM 1302 N N . THR A 1 12 ? -8.176 3.181 0.459 1.00 0.00 12 THR A N 3
ATOM 1303 C CA . THR A 1 12 ? -7.414 2.968 1.683 1.00 0.00 12 THR A CA 3
ATOM 1304 C C . THR A 1 12 ? -6.072 2.308 1.388 1.00 0.00 12 THR A C 3
ATOM 1305 O O . THR A 1 12 ? -5.933 1.573 0.411 1.00 0.00 12 THR A O 3
ATOM 1316 N N . SER A 1 13 ? -5.087 2.575 2.239 1.00 0.00 13 SER A N 3
ATOM 1317 C CA . SER A 1 13 ? -3.754 2.009 2.066 1.00 0.00 13 SER A CA 3
ATOM 1318 C C . SER A 1 13 ? -3.757 0.512 2.362 1.00 0.00 13 SER A C 3
ATOM 1319 O O . SER A 1 13 ? -3.328 0.079 3.430 1.00 0.00 13 SER A O 3
ATOM 1327 N N . GLU A 1 14 ? -4.245 -0.272 1.405 1.00 0.00 14 GLU A N 3
ATOM 1328 C CA . GLU A 1 14 ? -4.305 -1.721 1.563 1.00 0.00 14 GLU A CA 3
ATOM 1329 C C . GLU A 1 14 ? -3.127 -2.393 0.864 1.00 0.00 14 GLU A C 3
ATOM 1330 O O . GLU A 1 14 ? -2.668 -1.935 -0.183 1.00 0.00 14 GLU A O 3
ATOM 1342 N N . CYS A 1 15 ? -2.643 -3.483 1.450 1.00 0.00 15 CYS A N 3
ATOM 1343 C CA . CYS A 1 15 ? -1.518 -4.220 0.886 1.00 0.00 15 CYS A CA 3
ATOM 1344 C C . CYS A 1 15 ? -1.995 -5.224 -0.159 1.00 0.00 15 CYS A C 3
ATOM 1345 O O . CYS A 1 15 ? -2.629 -6.225 0.173 1.00 0.00 15 CYS A O 3
ATOM 1352 N N . GLN A 1 16 ? -1.685 -4.948 -1.422 1.00 0.00 16 GLN A N 3
ATOM 1353 C CA . GLN A 1 16 ? -2.083 -5.827 -2.515 1.00 0.00 16 GLN A CA 3
ATOM 1354 C C . GLN A 1 16 ? -1.337 -7.155 -2.444 1.00 0.00 16 GLN A C 3
ATOM 1355 O O . GLN A 1 16 ? -1.756 -8.145 -3.043 1.00 0.00 16 GLN A O 3
ATOM 1369 N N . GLU A 1 17 ? -0.230 -7.169 -1.708 1.00 0.00 17 GLU A N 3
ATOM 1370 C CA . GLU A 1 17 ? 0.574 -8.376 -1.560 1.00 0.00 17 GLU A CA 3
ATOM 1371 C C . GLU A 1 17 ? -0.184 -9.442 -0.776 1.00 0.00 17 GLU A C 3
ATOM 1372 O O . GLU A 1 17 ? -0.275 -10.595 -1.200 1.00 0.00 17 GLU A O 3
ATOM 1384 N N . CYS A 1 18 ? -0.727 -9.050 0.372 1.00 0.00 18 CYS A N 3
ATOM 1385 C CA . CYS A 1 18 ? -1.477 -9.970 1.218 1.00 0.00 18 CYS A CA 3
ATOM 1386 C C . CYS A 1 18 ? -2.946 -9.565 1.294 1.00 0.00 18 CYS A C 3
ATOM 1387 O O . CYS A 1 18 ? -3.838 -10.411 1.248 1.00 0.00 18 CYS A O 3
ATOM 1394 N N . GLY A 1 19 ? -3.190 -8.263 1.412 1.00 0.00 19 GLY A N 3
ATOM 1395 C CA . GLY A 1 19 ? -4.551 -7.768 1.493 1.00 0.00 19 GLY A CA 3
ATOM 1396 C C . GLY A 1 19 ? -4.877 -7.187 2.854 1.00 0.00 19 GLY A C 3
ATOM 1397 O O . GLY A 1 19 ? -5.982 -7.368 3.367 1.00 0.00 19 GLY A O 3
ATOM 1401 N N . LYS A 1 20 ? -3.914 -6.487 3.443 1.00 0.00 20 LYS A N 3
ATOM 1402 C CA . LYS A 1 20 ? -4.102 -5.877 4.754 1.00 0.00 20 LYS A CA 3
ATOM 1403 C C . LYS A 1 20 ? -4.381 -4.383 4.624 1.00 0.00 20 LYS A C 3
ATOM 1404 O O . LYS A 1 20 ? -3.570 -3.636 4.077 1.00 0.00 20 LYS A O 3
ATOM 1423 N N . ILE A 1 21 ? -5.532 -3.955 5.132 1.00 0.00 21 ILE A N 3
ATOM 1424 C CA . ILE A 1 21 ? -5.916 -2.550 5.074 1.00 0.00 21 ILE A CA 3
ATOM 1425 C C . ILE A 1 21 ? -5.283 -1.760 6.215 1.00 0.00 21 ILE A C 3
ATOM 1426 O O . ILE A 1 21 ? -5.355 -2.161 7.377 1.00 0.00 21 ILE A O 3
ATOM 1442 N N . PHE A 1 22 ? -4.664 -0.634 5.875 1.00 0.00 22 PHE A N 3
ATOM 1443 C CA . PHE A 1 22 ? -4.018 0.213 6.871 1.00 0.00 22 PHE A CA 3
ATOM 1444 C C . PHE A 1 22 ? -4.594 1.626 6.838 1.00 0.00 22 PHE A C 3
ATOM 1445 O O . PHE A 1 22 ? -4.761 2.215 5.770 1.00 0.00 22 PHE A O 3
ATOM 1462 N N . ARG A 1 23 ? -4.897 2.163 8.016 1.00 0.00 23 ARG A N 3
ATOM 1463 C CA . ARG A 1 23 ? -5.456 3.505 8.123 1.00 0.00 23 ARG A CA 3
ATOM 1464 C C . ARG A 1 23 ? -4.701 4.481 7.226 1.00 0.00 23 ARG A C 3
ATOM 1465 O O . ARG A 1 23 ? -5.229 4.950 6.217 1.00 0.00 23 ARG A O 3
ATOM 1486 N N . HIS A 1 24 ? -3.462 4.785 7.601 1.00 0.00 24 HIS A N 3
ATOM 1487 C CA . HIS A 1 24 ? -2.634 5.706 6.830 1.00 0.00 24 HIS A CA 3
ATOM 1488 C C . HIS A 1 24 ? -1.496 4.962 6.136 1.00 0.00 24 HIS A C 3
ATOM 1489 O O . HIS A 1 24 ? -0.898 4.051 6.708 1.00 0.00 24 HIS A O 3
ATOM 1503 N N . SER A 1 25 ? -1.203 5.358 4.901 1.00 0.00 25 SER A N 3
ATOM 1504 C CA . SER A 1 25 ? -0.141 4.726 4.128 1.00 0.00 25 SER A CA 3
ATOM 1505 C C . SER A 1 25 ? 1.013 4.305 5.033 1.00 0.00 25 SER A C 3
ATOM 1506 O O . SER A 1 25 ? 1.452 3.156 5.005 1.00 0.00 25 SER A O 3
ATOM 1514 N N . SER A 1 26 ? 1.500 5.246 5.836 1.00 0.00 26 SER A N 3
ATOM 1515 C CA . SER A 1 26 ? 2.606 4.976 6.748 1.00 0.00 26 SER A CA 3
ATOM 1516 C C . SER A 1 26 ? 2.527 3.552 7.290 1.00 0.00 26 SER A C 3
ATOM 1517 O O . SER A 1 26 ? 3.463 2.765 7.139 1.00 0.00 26 SER A O 3
ATOM 1525 N N . LEU A 1 27 ? 1.404 3.227 7.921 1.00 0.00 27 LEU A N 3
ATOM 1526 C CA . LEU A 1 27 ? 1.201 1.897 8.486 1.00 0.00 27 LEU A CA 3
ATOM 1527 C C . LEU A 1 27 ? 1.552 0.815 7.470 1.00 0.00 27 LEU A C 3
ATOM 1528 O O . LEU A 1 27 ? 2.287 -0.125 7.777 1.00 0.00 27 LEU A O 3
ATOM 1544 N N . LEU A 1 28 ? 1.023 0.953 6.259 1.00 0.00 28 LEU A N 3
ATOM 1545 C CA . LEU A 1 28 ? 1.282 -0.012 5.197 1.00 0.00 28 LEU A CA 3
ATOM 1546 C C . LEU A 1 28 ? 2.754 -0.002 4.798 1.00 0.00 28 LEU A C 3
ATOM 1547 O O . LEU A 1 28 ? 3.324 -1.041 4.463 1.00 0.00 28 LEU A O 3
ATOM 1563 N N . ILE A 1 29 ? 3.365 1.177 4.840 1.00 0.00 29 ILE A N 3
ATOM 1564 C CA . ILE A 1 29 ? 4.772 1.322 4.486 1.00 0.00 29 ILE A CA 3
ATOM 1565 C C . ILE A 1 29 ? 5.655 0.466 5.387 1.00 0.00 29 ILE A C 3
ATOM 1566 O O . ILE A 1 29 ? 6.582 -0.194 4.918 1.00 0.00 29 ILE A O 3
ATOM 1582 N N . GLU A 1 30 ? 5.361 0.482 6.684 1.00 0.00 30 GLU A N 3
ATOM 1583 C CA . GLU A 1 30 ? 6.129 -0.294 7.650 1.00 0.00 30 GLU A CA 3
ATOM 1584 C C . GLU A 1 30 ? 5.815 -1.782 7.526 1.00 0.00 30 GLU A C 3
ATOM 1585 O O . GLU A 1 30 ? 6.683 -2.631 7.731 1.00 0.00 30 GLU A O 3
ATOM 1597 N N . HIS A 1 31 ? 4.566 -2.092 7.190 1.00 0.00 31 HIS A N 3
ATOM 1598 C CA . HIS A 1 31 ? 4.137 -3.477 7.038 1.00 0.00 31 HIS A CA 3
ATOM 1599 C C . HIS A 1 31 ? 4.790 -4.118 5.817 1.00 0.00 31 HIS A C 3
ATOM 1600 O O . HIS A 1 31 ? 5.339 -5.216 5.900 1.00 0.00 31 HIS A O 3
ATOM 1614 N N . GLN A 1 32 ? 4.725 -3.425 4.685 1.00 0.00 32 GLN A N 3
ATOM 1615 C CA . GLN A 1 32 ? 5.309 -3.927 3.447 1.00 0.00 32 GLN A CA 3
ATOM 1616 C C . GLN A 1 32 ? 6.744 -4.392 3.671 1.00 0.00 32 GLN A C 3
ATOM 1617 O O . GLN A 1 32 ? 7.152 -5.442 3.176 1.00 0.00 32 GLN A O 3
ATOM 1631 N N . ALA A 1 33 ? 7.506 -3.602 4.422 1.00 0.00 33 ALA A N 3
ATOM 1632 C CA . ALA A 1 33 ? 8.895 -3.933 4.713 1.00 0.00 33 ALA A CA 3
ATOM 1633 C C . ALA A 1 33 ? 9.040 -5.401 5.098 1.00 0.00 33 ALA A C 3
ATOM 1634 O O . ALA A 1 33 ? 10.020 -6.054 4.736 1.00 0.00 33 ALA A O 3
ATOM 1641 N N . LEU A 1 34 ? 8.061 -5.915 5.833 1.00 0.00 34 LEU A N 3
ATOM 1642 C CA . LEU A 1 34 ? 8.080 -7.308 6.268 1.00 0.00 34 LEU A CA 3
ATOM 1643 C C . LEU A 1 34 ? 8.149 -8.251 5.071 1.00 0.00 34 LEU A C 3
ATOM 1644 O O . LEU A 1 34 ? 8.887 -9.237 5.086 1.00 0.00 34 LEU A O 3
ATOM 1660 N N . HIS A 1 35 ? 7.378 -7.941 4.034 1.00 0.00 35 HIS A N 3
ATOM 1661 C CA . HIS A 1 35 ? 7.354 -8.759 2.827 1.00 0.00 35 HIS A CA 3
ATOM 1662 C C . HIS A 1 35 ? 8.739 -8.830 2.191 1.00 0.00 35 HIS A C 3
ATOM 1663 O O . HIS A 1 35 ? 9.283 -9.914 1.984 1.00 0.00 35 HIS A O 3
ATOM 1677 N N . ALA A 1 36 ? 9.303 -7.667 1.882 1.00 0.00 36 ALA A N 3
ATOM 1678 C CA . ALA A 1 36 ? 10.625 -7.597 1.271 1.00 0.00 36 ALA A CA 3
ATOM 1679 C C . ALA A 1 36 ? 11.651 -8.369 2.094 1.00 0.00 36 ALA A C 3
ATOM 1680 O O . ALA A 1 36 ? 12.053 -7.932 3.171 1.00 0.00 36 ALA A O 3
ATOM 1687 N N . GLY A 1 37 ? 12.071 -9.520 1.578 1.00 0.00 37 GLY A N 3
ATOM 1688 C CA . GLY A 1 37 ? 13.047 -10.335 2.279 1.00 0.00 37 GLY A CA 3
ATOM 1689 C C . GLY A 1 37 ? 12.565 -11.755 2.500 1.00 0.00 37 GLY A C 3
ATOM 1690 O O . GLY A 1 37 ? 12.431 -12.201 3.639 1.00 0.00 37 GLY A O 3
ATOM 1694 N N . GLU A 1 38 ? 12.301 -12.466 1.408 1.00 0.00 38 GLU A N 3
ATOM 1695 C CA . GLU A 1 38 ? 11.829 -13.843 1.489 1.00 0.00 38 GLU A CA 3
ATOM 1696 C C . GLU A 1 38 ? 12.999 -14.813 1.621 1.00 0.00 38 GLU A C 3
ATOM 1697 O O . GLU A 1 38 ? 13.017 -15.870 0.992 1.00 0.00 38 GLU A O 3
ATOM 1709 N N . SER A 1 39 ? 13.976 -14.444 2.444 1.00 0.00 39 SER A N 3
ATOM 1710 C CA . SER A 1 39 ? 15.153 -15.278 2.656 1.00 0.00 39 SER A CA 3
ATOM 1711 C C . SER A 1 39 ? 14.807 -16.501 3.501 1.00 0.00 39 SER A C 3
ATOM 1712 O O . SER A 1 39 ? 14.631 -16.400 4.715 1.00 0.00 39 SER A O 3
ATOM 1720 N N . GLY A 1 40 ? 14.712 -17.656 2.849 1.00 0.00 40 GLY A N 3
ATOM 1721 C CA . GLY A 1 40 ? 14.388 -18.881 3.555 1.00 0.00 40 GLY A CA 3
ATOM 1722 C C . GLY A 1 40 ? 15.549 -19.855 3.589 1.00 0.00 40 GLY A C 3
ATOM 1723 O O . GLY A 1 40 ? 16.709 -19.477 3.429 1.00 0.00 40 GLY A O 3
ATOM 1727 N N . PRO A 1 41 ? 15.240 -21.143 3.805 1.00 0.00 41 PRO A N 3
ATOM 1728 C CA . PRO A 1 41 ? 16.253 -22.200 3.866 1.00 0.00 41 PRO A CA 3
ATOM 1729 C C . PRO A 1 41 ? 16.884 -22.478 2.506 1.00 0.00 41 PRO A C 3
ATOM 1730 O O . PRO A 1 41 ? 18.084 -22.737 2.409 1.00 0.00 41 PRO A O 3
ATOM 1741 N N . SER A 1 42 ? 16.069 -22.421 1.458 1.00 0.00 42 SER A N 3
ATOM 1742 C CA . SER A 1 42 ? 16.548 -22.669 0.103 1.00 0.00 42 SER A CA 3
ATOM 1743 C C . SER A 1 42 ? 17.310 -23.989 0.029 1.00 0.00 42 SER A C 3
ATOM 1744 O O . SER A 1 42 ? 18.384 -24.066 -0.567 1.00 0.00 42 SER A O 3
ATOM 1752 N N . SER A 1 43 ? 16.745 -25.026 0.641 1.00 0.00 43 SER A N 3
ATOM 1753 C CA . SER A 1 43 ? 17.372 -26.342 0.649 1.00 0.00 43 SER A CA 3
ATOM 1754 C C . SER A 1 43 ? 17.783 -26.757 -0.761 1.00 0.00 43 SER A C 3
ATOM 1755 O O . SER A 1 43 ? 18.878 -27.276 -0.974 1.00 0.00 43 SER A O 3
ATOM 1763 N N . GLY A 1 44 ? 16.894 -26.524 -1.722 1.00 0.00 44 GLY A N 3
ATOM 1764 C CA . GLY A 1 44 ? 17.181 -26.879 -3.100 1.00 0.00 44 GLY A CA 3
ATOM 1765 C C . GLY A 1 44 ? 17.392 -28.369 -3.282 1.00 0.00 44 GLY A C 3
ATOM 1766 O O . GLY A 1 44 ? 18.503 -28.849 -3.060 1.00 0.00 44 GLY A O 3
ATOM 1771 N N . GLY A 1 1 ? -13.279 -15.001 -4.422 1.00 0.00 1 GLY A N 4
ATOM 1772 C CA . GLY A 1 1 ? -13.985 -15.794 -3.433 1.00 0.00 1 GLY A CA 4
ATOM 1773 C C . GLY A 1 1 ? -15.487 -15.601 -3.501 1.00 0.00 1 GLY A C 4
ATOM 1774 O O . GLY A 1 1 ? -16.014 -15.128 -4.507 1.00 0.00 1 GLY A O 4
ATOM 1778 N N . SER A 1 2 ? -16.178 -15.970 -2.427 1.00 0.00 2 SER A N 4
ATOM 1779 C CA . SER A 1 2 ? -17.630 -15.839 -2.370 1.00 0.00 2 SER A CA 4
ATOM 1780 C C . SER A 1 2 ? -18.036 -14.685 -1.458 1.00 0.00 2 SER A C 4
ATOM 1781 O O . SER A 1 2 ? -18.866 -13.853 -1.825 1.00 0.00 2 SER A O 4
ATOM 1789 N N . SER A 1 3 ? -17.445 -14.643 -0.268 1.00 0.00 3 SER A N 4
ATOM 1790 C CA . SER A 1 3 ? -17.748 -13.594 0.698 1.00 0.00 3 SER A CA 4
ATOM 1791 C C . SER A 1 3 ? -16.774 -12.428 0.558 1.00 0.00 3 SER A C 4
ATOM 1792 O O . SER A 1 3 ? -15.558 -12.616 0.569 1.00 0.00 3 SER A O 4
ATOM 1800 N N . GLY A 1 4 ? -17.319 -11.223 0.425 1.00 0.00 4 GLY A N 4
ATOM 1801 C CA . GLY A 1 4 ? -16.485 -10.043 0.284 1.00 0.00 4 GLY A CA 4
ATOM 1802 C C . GLY A 1 4 ? -16.664 -9.066 1.429 1.00 0.00 4 GLY A C 4
ATOM 1803 O O . GLY A 1 4 ? -17.141 -7.949 1.232 1.00 0.00 4 GLY A O 4
ATOM 1807 N N . SER A 1 5 ? -16.282 -9.489 2.630 1.00 0.00 5 SER A N 4
ATOM 1808 C CA . SER A 1 5 ? -16.408 -8.645 3.813 1.00 0.00 5 SER A CA 4
ATOM 1809 C C . SER A 1 5 ? -15.256 -7.647 3.893 1.00 0.00 5 SER A C 4
ATOM 1810 O O . SER A 1 5 ? -15.468 -6.454 4.106 1.00 0.00 5 SER A O 4
ATOM 1818 N N . SER A 1 6 ? -14.036 -8.147 3.722 1.00 0.00 6 SER A N 4
ATOM 1819 C CA . SER A 1 6 ? -12.849 -7.301 3.779 1.00 0.00 6 SER A CA 4
ATOM 1820 C C . SER A 1 6 ? -12.939 -6.170 2.760 1.00 0.00 6 SER A C 4
ATOM 1821 O O . SER A 1 6 ? -13.461 -6.349 1.661 1.00 0.00 6 SER A O 4
ATOM 1829 N N . GLY A 1 7 ? -12.425 -5.002 3.134 1.00 0.00 7 GLY A N 4
ATOM 1830 C CA . GLY A 1 7 ? -12.457 -3.857 2.243 1.00 0.00 7 GLY A CA 4
ATOM 1831 C C . GLY A 1 7 ? -13.726 -3.041 2.392 1.00 0.00 7 GLY A C 4
ATOM 1832 O O . GLY A 1 7 ? -14.547 -2.986 1.477 1.00 0.00 7 GLY A O 4
ATOM 1836 N N . ALA A 1 8 ? -13.887 -2.407 3.549 1.00 0.00 8 ALA A N 4
ATOM 1837 C CA . ALA A 1 8 ? -15.065 -1.590 3.814 1.00 0.00 8 ALA A CA 4
ATOM 1838 C C . ALA A 1 8 ? -14.985 -0.257 3.078 1.00 0.00 8 ALA A C 4
ATOM 1839 O O . ALA A 1 8 ? -15.939 0.158 2.420 1.00 0.00 8 ALA A O 4
ATOM 1846 N N . ALA A 1 9 ? -13.842 0.411 3.195 1.00 0.00 9 ALA A N 4
ATOM 1847 C CA . ALA A 1 9 ? -13.638 1.697 2.540 1.00 0.00 9 ALA A CA 4
ATOM 1848 C C . ALA A 1 9 ? -12.924 1.525 1.203 1.00 0.00 9 ALA A C 4
ATOM 1849 O O . ALA A 1 9 ? -12.496 0.425 0.853 1.00 0.00 9 ALA A O 4
ATOM 1856 N N . LYS A 1 10 ? -12.798 2.619 0.460 1.00 0.00 10 LYS A N 4
ATOM 1857 C CA . LYS A 1 10 ? -12.135 2.590 -0.839 1.00 0.00 10 LYS A CA 4
ATOM 1858 C C . LYS A 1 10 ? -10.845 3.403 -0.809 1.00 0.00 10 LYS A C 4
ATOM 1859 O O . LYS A 1 10 ? -10.536 4.062 0.185 1.00 0.00 10 LYS A O 4
ATOM 1878 N N . THR A 1 11 ? -10.093 3.353 -1.905 1.00 0.00 11 THR A N 4
ATOM 1879 C CA . THR A 1 11 ? -8.837 4.084 -2.004 1.00 0.00 11 THR A CA 4
ATOM 1880 C C . THR A 1 11 ? -8.089 4.075 -0.675 1.00 0.00 11 THR A C 4
ATOM 1881 O O . THR A 1 11 ? -7.641 5.117 -0.196 1.00 0.00 11 THR A O 4
ATOM 1892 N N . THR A 1 12 ? -7.957 2.892 -0.083 1.00 0.00 12 THR A N 4
ATOM 1893 C CA . THR A 1 12 ? -7.264 2.748 1.190 1.00 0.00 12 THR A CA 4
ATOM 1894 C C . THR A 1 12 ? -5.887 2.123 0.999 1.00 0.00 12 THR A C 4
ATOM 1895 O O . THR A 1 12 ? -5.666 1.360 0.059 1.00 0.00 12 THR A O 4
ATOM 1906 N N . SER A 1 13 ? -4.963 2.450 1.897 1.00 0.00 13 SER A N 4
ATOM 1907 C CA . SER A 1 13 ? -3.606 1.923 1.825 1.00 0.00 13 SER A CA 4
ATOM 1908 C C . SER A 1 13 ? -3.581 0.437 2.172 1.00 0.00 13 SER A C 4
ATOM 1909 O O . SER A 1 13 ? -3.048 0.040 3.208 1.00 0.00 13 SER A O 4
ATOM 1917 N N . GLU A 1 14 ? -4.162 -0.378 1.297 1.00 0.00 14 GLU A N 4
ATOM 1918 C CA . GLU A 1 14 ? -4.207 -1.819 1.510 1.00 0.00 14 GLU A CA 4
ATOM 1919 C C . GLU A 1 14 ? -3.046 -2.511 0.801 1.00 0.00 14 GLU A C 4
ATOM 1920 O O . GLU A 1 14 ? -2.623 -2.092 -0.277 1.00 0.00 14 GLU A O 4
ATOM 1932 N N . CYS A 1 15 ? -2.535 -3.574 1.414 1.00 0.00 15 CYS A N 4
ATOM 1933 C CA . CYS A 1 15 ? -1.423 -4.324 0.844 1.00 0.00 15 CYS A CA 4
ATOM 1934 C C . CYS A 1 15 ? -1.918 -5.323 -0.198 1.00 0.00 15 CYS A C 4
ATOM 1935 O O . CYS A 1 15 ? -2.565 -6.315 0.136 1.00 0.00 15 CYS A O 4
ATOM 1942 N N . GLN A 1 16 ? -1.609 -5.052 -1.462 1.00 0.00 16 GLN A N 4
ATOM 1943 C CA . GLN A 1 16 ? -2.023 -5.926 -2.554 1.00 0.00 16 GLN A CA 4
ATOM 1944 C C . GLN A 1 16 ? -1.270 -7.251 -2.505 1.00 0.00 16 GLN A C 4
ATOM 1945 O O . GLN A 1 16 ? -1.691 -8.237 -3.109 1.00 0.00 16 GLN A O 4
ATOM 1959 N N . GLU A 1 17 ? -0.154 -7.266 -1.783 1.00 0.00 17 GLU A N 4
ATOM 1960 C CA . GLU A 1 17 ? 0.658 -8.470 -1.658 1.00 0.00 17 GLU A CA 4
ATOM 1961 C C . GLU A 1 17 ? -0.081 -9.545 -0.867 1.00 0.00 17 GLU A C 4
ATOM 1962 O O . GLU A 1 17 ? -0.169 -10.697 -1.294 1.00 0.00 17 GLU A O 4
ATOM 1974 N N . CYS A 1 18 ? -0.611 -9.161 0.290 1.00 0.00 18 CYS A N 4
ATOM 1975 C CA . CYS A 1 18 ? -1.343 -10.090 1.143 1.00 0.00 18 CYS A CA 4
ATOM 1976 C C . CYS A 1 18 ? -2.817 -9.705 1.228 1.00 0.00 18 CYS A C 4
ATOM 1977 O O . CYS A 1 18 ? -3.697 -10.563 1.184 1.00 0.00 18 CYS A O 4
ATOM 1984 N N . GLY A 1 19 ? -3.077 -8.407 1.351 1.00 0.00 19 GLY A N 4
ATOM 1985 C CA . GLY A 1 19 ? -4.445 -7.930 1.441 1.00 0.00 19 GLY A CA 4
ATOM 1986 C C . GLY A 1 19 ? -4.769 -7.350 2.803 1.00 0.00 19 GLY A C 4
ATOM 1987 O O . GLY A 1 19 ? -5.851 -7.580 3.343 1.00 0.00 19 GLY A O 4
ATOM 1991 N N . LYS A 1 20 ? -3.828 -6.597 3.362 1.00 0.00 20 LYS A N 4
ATOM 1992 C CA . LYS A 1 20 ? -4.017 -5.982 4.671 1.00 0.00 20 LYS A CA 4
ATOM 1993 C C . LYS A 1 20 ? -4.317 -4.493 4.534 1.00 0.00 20 LYS A C 4
ATOM 1994 O O . LYS A 1 20 ? -3.506 -3.733 4.003 1.00 0.00 20 LYS A O 4
ATOM 2013 N N . ILE A 1 21 ? -5.485 -4.082 5.018 1.00 0.00 21 ILE A N 4
ATOM 2014 C CA . ILE A 1 21 ? -5.889 -2.683 4.951 1.00 0.00 21 ILE A CA 4
ATOM 2015 C C . ILE A 1 21 ? -5.251 -1.872 6.074 1.00 0.00 21 ILE A C 4
ATOM 2016 O O . ILE A 1 21 ? -5.250 -2.289 7.232 1.00 0.00 21 ILE A O 4
ATOM 2032 N N . PHE A 1 22 ? -4.709 -0.711 5.723 1.00 0.00 22 PHE A N 4
ATOM 2033 C CA . PHE A 1 22 ? -4.067 0.160 6.701 1.00 0.00 22 PHE A CA 4
ATOM 2034 C C . PHE A 1 22 ? -4.662 1.565 6.650 1.00 0.00 22 PHE A C 4
ATOM 2035 O O . PHE A 1 22 ? -4.830 2.141 5.575 1.00 0.00 22 PHE A O 4
ATOM 2052 N N . ARG A 1 23 ? -4.978 2.109 7.821 1.00 0.00 23 ARG A N 4
ATOM 2053 C CA . ARG A 1 23 ? -5.555 3.445 7.911 1.00 0.00 23 ARG A CA 4
ATOM 2054 C C . ARG A 1 23 ? -4.818 4.418 6.996 1.00 0.00 23 ARG A C 4
ATOM 2055 O O . ARG A 1 23 ? -5.363 4.874 5.989 1.00 0.00 23 ARG A O 4
ATOM 2076 N N . HIS A 1 24 ? -3.577 4.733 7.352 1.00 0.00 24 HIS A N 4
ATOM 2077 C CA . HIS A 1 24 ? -2.765 5.653 6.562 1.00 0.00 24 HIS A CA 4
ATOM 2078 C C . HIS A 1 24 ? -1.585 4.925 5.924 1.00 0.00 24 HIS A C 4
ATOM 2079 O O . HIS A 1 24 ? -1.011 4.014 6.518 1.00 0.00 24 HIS A O 4
ATOM 2093 N N . SER A 1 25 ? -1.231 5.334 4.710 1.00 0.00 25 SER A N 4
ATOM 2094 C CA . SER A 1 25 ? -0.123 4.719 3.989 1.00 0.00 25 SER A CA 4
ATOM 2095 C C . SER A 1 25 ? 0.986 4.301 4.950 1.00 0.00 25 SER A C 4
ATOM 2096 O O . SER A 1 25 ? 1.414 3.147 4.958 1.00 0.00 25 SER A O 4
ATOM 2104 N N . SER A 1 26 ? 1.445 5.249 5.761 1.00 0.00 26 SER A N 4
ATOM 2105 C CA . SER A 1 26 ? 2.507 4.982 6.725 1.00 0.00 26 SER A CA 4
ATOM 2106 C C . SER A 1 26 ? 2.398 3.563 7.273 1.00 0.00 26 SER A C 4
ATOM 2107 O O . SER A 1 26 ? 3.267 2.723 7.032 1.00 0.00 26 SER A O 4
ATOM 2115 N N . LEU A 1 27 ? 1.326 3.301 8.012 1.00 0.00 27 LEU A N 4
ATOM 2116 C CA . LEU A 1 27 ? 1.102 1.983 8.596 1.00 0.00 27 LEU A CA 4
ATOM 2117 C C . LEU A 1 27 ? 1.463 0.881 7.606 1.00 0.00 27 LEU A C 4
ATOM 2118 O O . LEU A 1 27 ? 2.156 -0.077 7.953 1.00 0.00 27 LEU A O 4
ATOM 2134 N N . LEU A 1 28 ? 0.993 1.023 6.372 1.00 0.00 28 LEU A N 4
ATOM 2135 C CA . LEU A 1 28 ? 1.268 0.040 5.330 1.00 0.00 28 LEU A CA 4
ATOM 2136 C C . LEU A 1 28 ? 2.747 0.044 4.955 1.00 0.00 28 LEU A C 4
ATOM 2137 O O . LEU A 1 28 ? 3.332 -1.006 4.688 1.00 0.00 28 LEU A O 4
ATOM 2153 N N . ILE A 1 29 ? 3.345 1.230 4.940 1.00 0.00 29 ILE A N 4
ATOM 2154 C CA . ILE A 1 29 ? 4.755 1.370 4.601 1.00 0.00 29 ILE A CA 4
ATOM 2155 C C . ILE A 1 29 ? 5.623 0.479 5.484 1.00 0.00 29 ILE A C 4
ATOM 2156 O O . ILE A 1 29 ? 6.522 -0.206 4.998 1.00 0.00 29 ILE A O 4
ATOM 2172 N N . GLU A 1 30 ? 5.347 0.494 6.784 1.00 0.00 30 GLU A N 4
ATOM 2173 C CA . GLU A 1 30 ? 6.102 -0.313 7.735 1.00 0.00 30 GLU A CA 4
ATOM 2174 C C . GLU A 1 30 ? 5.788 -1.796 7.559 1.00 0.00 30 GLU A C 4
ATOM 2175 O O . GLU A 1 30 ? 6.657 -2.651 7.734 1.00 0.00 30 GLU A O 4
ATOM 2187 N N . HIS A 1 31 ? 4.539 -2.094 7.214 1.00 0.00 31 HIS A N 4
ATOM 2188 C CA . HIS A 1 31 ? 4.109 -3.473 7.014 1.00 0.00 31 HIS A CA 4
ATOM 2189 C C . HIS A 1 31 ? 4.814 -4.094 5.812 1.00 0.00 31 HIS A C 4
ATOM 2190 O O . HIS A 1 31 ? 5.390 -5.177 5.911 1.00 0.00 31 HIS A O 4
ATOM 2204 N N . GLN A 1 32 ? 4.764 -3.400 4.680 1.00 0.00 32 GLN A N 4
ATOM 2205 C CA . GLN A 1 32 ? 5.397 -3.885 3.459 1.00 0.00 32 GLN A CA 4
ATOM 2206 C C . GLN A 1 32 ? 6.822 -4.354 3.733 1.00 0.00 32 GLN A C 4
ATOM 2207 O O . GLN A 1 32 ? 7.259 -5.380 3.213 1.00 0.00 32 GLN A O 4
ATOM 2221 N N . ALA A 1 33 ? 7.541 -3.595 4.553 1.00 0.00 33 ALA A N 4
ATOM 2222 C CA . ALA A 1 33 ? 8.916 -3.933 4.898 1.00 0.00 33 ALA A CA 4
ATOM 2223 C C . ALA A 1 33 ? 9.041 -5.405 5.278 1.00 0.00 33 ALA A C 4
ATOM 2224 O O . ALA A 1 33 ? 9.990 -6.081 4.879 1.00 0.00 33 ALA A O 4
ATOM 2231 N N . LEU A 1 34 ? 8.078 -5.895 6.050 1.00 0.00 34 LEU A N 4
ATOM 2232 C CA . LEU A 1 34 ? 8.080 -7.288 6.485 1.00 0.00 34 LEU A CA 4
ATOM 2233 C C . LEU A 1 34 ? 8.214 -8.230 5.293 1.00 0.00 34 LEU A C 4
ATOM 2234 O O . LEU A 1 34 ? 8.952 -9.215 5.346 1.00 0.00 34 LEU A O 4
ATOM 2250 N N . HIS A 1 35 ? 7.499 -7.920 4.216 1.00 0.00 35 HIS A N 4
ATOM 2251 C CA . HIS A 1 35 ? 7.541 -8.737 3.009 1.00 0.00 35 HIS A CA 4
ATOM 2252 C C . HIS A 1 35 ? 8.955 -8.795 2.440 1.00 0.00 35 HIS A C 4
ATOM 2253 O O . HIS A 1 35 ? 9.544 -9.869 2.321 1.00 0.00 35 HIS A O 4
ATOM 2267 N N . ALA A 1 36 ? 9.494 -7.632 2.089 1.00 0.00 36 ALA A N 4
ATOM 2268 C CA . ALA A 1 36 ? 10.839 -7.549 1.534 1.00 0.00 36 ALA A CA 4
ATOM 2269 C C . ALA A 1 36 ? 11.843 -8.286 2.415 1.00 0.00 36 ALA A C 4
ATOM 2270 O O . ALA A 1 36 ? 12.318 -7.748 3.414 1.00 0.00 36 ALA A O 4
ATOM 2277 N N . GLY A 1 37 ? 12.160 -9.521 2.039 1.00 0.00 37 GLY A N 4
ATOM 2278 C CA . GLY A 1 37 ? 13.104 -10.311 2.806 1.00 0.00 37 GLY A CA 4
ATOM 2279 C C . GLY A 1 37 ? 13.967 -11.197 1.929 1.00 0.00 37 GLY A C 4
ATOM 2280 O O . GLY A 1 37 ? 14.971 -10.745 1.379 1.00 0.00 37 GLY A O 4
ATOM 2284 N N . GLU A 1 38 ? 13.577 -12.461 1.801 1.00 0.00 38 GLU A N 4
ATOM 2285 C CA . GLU A 1 38 ? 14.325 -13.411 0.986 1.00 0.00 38 GLU A CA 4
ATOM 2286 C C . GLU A 1 38 ? 13.781 -13.453 -0.439 1.00 0.00 38 GLU A C 4
ATOM 2287 O O . GLU A 1 38 ? 14.526 -13.284 -1.404 1.00 0.00 38 GLU A O 4
ATOM 2299 N N . SER A 1 39 ? 12.477 -13.679 -0.562 1.00 0.00 39 SER A N 4
ATOM 2300 C CA . SER A 1 39 ? 11.833 -13.747 -1.868 1.00 0.00 39 SER A CA 4
ATOM 2301 C C . SER A 1 39 ? 12.363 -12.655 -2.793 1.00 0.00 39 SER A C 4
ATOM 2302 O O . SER A 1 39 ? 12.009 -11.485 -2.657 1.00 0.00 39 SER A O 4
ATOM 2310 N N . GLY A 1 40 ? 13.215 -13.048 -3.735 1.00 0.00 40 GLY A N 4
ATOM 2311 C CA . GLY A 1 40 ? 13.781 -12.092 -4.669 1.00 0.00 40 GLY A CA 4
ATOM 2312 C C . GLY A 1 40 ? 13.898 -12.652 -6.072 1.00 0.00 40 GLY A C 4
ATOM 2313 O O . GLY A 1 40 ? 13.146 -12.285 -6.975 1.00 0.00 40 GLY A O 4
ATOM 2317 N N . PRO A 1 41 ? 14.864 -13.562 -6.272 1.00 0.00 41 PRO A N 4
ATOM 2318 C CA . PRO A 1 41 ? 15.101 -14.192 -7.574 1.00 0.00 41 PRO A CA 4
ATOM 2319 C C . PRO A 1 41 ? 13.981 -15.150 -7.966 1.00 0.00 41 PRO A C 4
ATOM 2320 O O . PRO A 1 41 ? 13.827 -15.491 -9.139 1.00 0.00 41 PRO A O 4
ATOM 2331 N N . SER A 1 42 ? 13.203 -15.580 -6.979 1.00 0.00 42 SER A N 4
ATOM 2332 C CA . SER A 1 42 ? 12.099 -16.501 -7.221 1.00 0.00 42 SER A CA 4
ATOM 2333 C C . SER A 1 42 ? 10.840 -15.745 -7.635 1.00 0.00 42 SER A C 4
ATOM 2334 O O . SER A 1 42 ? 10.236 -16.039 -8.666 1.00 0.00 42 SER A O 4
ATOM 2342 N N . SER A 1 43 ? 10.451 -14.768 -6.822 1.00 0.00 43 SER A N 4
ATOM 2343 C CA . SER A 1 43 ? 9.262 -13.970 -7.100 1.00 0.00 43 SER A CA 4
ATOM 2344 C C . SER A 1 43 ? 9.632 -12.676 -7.817 1.00 0.00 43 SER A C 4
ATOM 2345 O O . SER A 1 43 ? 9.102 -11.609 -7.509 1.00 0.00 43 SER A O 4
ATOM 2353 N N . GLY A 1 44 ? 10.547 -12.778 -8.776 1.00 0.00 44 GLY A N 4
ATOM 2354 C CA . GLY A 1 44 ? 10.974 -11.609 -9.522 1.00 0.00 44 GLY A CA 4
ATOM 2355 C C . GLY A 1 44 ? 12.066 -11.927 -10.524 1.00 0.00 44 GLY A C 4
ATOM 2356 O O . GLY A 1 44 ? 11.782 -11.988 -11.720 1.00 0.00 44 GLY A O 4
ATOM 2361 N N . GLY A 1 1 ? -9.922 -22.105 0.029 1.00 0.00 1 GLY A N 5
ATOM 2362 C CA . GLY A 1 1 ? -10.594 -20.955 0.604 1.00 0.00 1 GLY A CA 5
ATOM 2363 C C . GLY A 1 1 ? -10.983 -21.174 2.053 1.00 0.00 1 GLY A C 5
ATOM 2364 O O . GLY A 1 1 ? -11.490 -22.236 2.413 1.00 0.00 1 GLY A O 5
ATOM 2368 N N . SER A 1 2 ? -10.742 -20.167 2.887 1.00 0.00 2 SER A N 5
ATOM 2369 C CA . SER A 1 2 ? -11.065 -20.256 4.306 1.00 0.00 2 SER A CA 5
ATOM 2370 C C . SER A 1 2 ? -12.145 -19.246 4.682 1.00 0.00 2 SER A C 5
ATOM 2371 O O . SER A 1 2 ? -12.240 -18.172 4.088 1.00 0.00 2 SER A O 5
ATOM 2379 N N . SER A 1 3 ? -12.956 -19.599 5.674 1.00 0.00 3 SER A N 5
ATOM 2380 C CA . SER A 1 3 ? -14.032 -18.725 6.128 1.00 0.00 3 SER A CA 5
ATOM 2381 C C . SER A 1 3 ? -13.495 -17.344 6.488 1.00 0.00 3 SER A C 5
ATOM 2382 O O . SER A 1 3 ? -12.669 -17.201 7.389 1.00 0.00 3 SER A O 5
ATOM 2390 N N . GLY A 1 4 ? -13.971 -16.326 5.776 1.00 0.00 4 GLY A N 5
ATOM 2391 C CA . GLY A 1 4 ? -13.528 -14.969 6.034 1.00 0.00 4 GLY A CA 5
ATOM 2392 C C . GLY A 1 4 ? -13.957 -14.002 4.948 1.00 0.00 4 GLY A C 5
ATOM 2393 O O . GLY A 1 4 ? -14.635 -14.389 3.995 1.00 0.00 4 GLY A O 5
ATOM 2397 N N . SER A 1 5 ? -13.564 -12.741 5.091 1.00 0.00 5 SER A N 5
ATOM 2398 C CA . SER A 1 5 ? -13.917 -11.715 4.117 1.00 0.00 5 SER A CA 5
ATOM 2399 C C . SER A 1 5 ? -12.856 -10.619 4.073 1.00 0.00 5 SER A C 5
ATOM 2400 O O . SER A 1 5 ? -12.426 -10.115 5.110 1.00 0.00 5 SER A O 5
ATOM 2408 N N . SER A 1 6 ? -12.439 -10.256 2.864 1.00 0.00 6 SER A N 5
ATOM 2409 C CA . SER A 1 6 ? -11.426 -9.224 2.683 1.00 0.00 6 SER A CA 5
ATOM 2410 C C . SER A 1 6 ? -12.064 -7.839 2.637 1.00 0.00 6 SER A C 5
ATOM 2411 O O . SER A 1 6 ? -13.072 -7.630 1.963 1.00 0.00 6 SER A O 5
ATOM 2419 N N . GLY A 1 7 ? -11.468 -6.894 3.358 1.00 0.00 7 GLY A N 5
ATOM 2420 C CA . GLY A 1 7 ? -11.991 -5.541 3.386 1.00 0.00 7 GLY A CA 5
ATOM 2421 C C . GLY A 1 7 ? -11.752 -4.800 2.086 1.00 0.00 7 GLY A C 5
ATOM 2422 O O . GLY A 1 7 ? -10.662 -4.278 1.852 1.00 0.00 7 GLY A O 5
ATOM 2426 N N . ALA A 1 8 ? -12.773 -4.754 1.236 1.00 0.00 8 ALA A N 5
ATOM 2427 C CA . ALA A 1 8 ? -12.669 -4.072 -0.048 1.00 0.00 8 ALA A CA 5
ATOM 2428 C C . ALA A 1 8 ? -12.500 -2.568 0.142 1.00 0.00 8 ALA A C 5
ATOM 2429 O O . ALA A 1 8 ? -13.478 -1.821 0.157 1.00 0.00 8 ALA A O 5
ATOM 2436 N N . ALA A 1 9 ? -11.253 -2.131 0.288 1.00 0.00 9 ALA A N 5
ATOM 2437 C CA . ALA A 1 9 ? -10.957 -0.716 0.476 1.00 0.00 9 ALA A CA 5
ATOM 2438 C C . ALA A 1 9 ? -9.832 -0.263 -0.449 1.00 0.00 9 ALA A C 5
ATOM 2439 O O . ALA A 1 9 ? -8.666 -0.233 -0.057 1.00 0.00 9 ALA A O 5
ATOM 2446 N N . LYS A 1 10 ? -10.190 0.087 -1.680 1.00 0.00 10 LYS A N 5
ATOM 2447 C CA . LYS A 1 10 ? -9.212 0.539 -2.662 1.00 0.00 10 LYS A CA 5
ATOM 2448 C C . LYS A 1 10 ? -8.682 1.924 -2.304 1.00 0.00 10 LYS A C 5
ATOM 2449 O O . LYS A 1 10 ? -7.499 2.214 -2.487 1.00 0.00 10 LYS A O 5
ATOM 2468 N N . THR A 1 11 ? -9.564 2.776 -1.791 1.00 0.00 11 THR A N 5
ATOM 2469 C CA . THR A 1 11 ? -9.185 4.130 -1.408 1.00 0.00 11 THR A CA 5
ATOM 2470 C C . THR A 1 11 ? -8.266 4.120 -0.191 1.00 0.00 11 THR A C 5
ATOM 2471 O O . THR A 1 11 ? -7.524 5.073 0.048 1.00 0.00 11 THR A O 5
ATOM 2482 N N . THR A 1 12 ? -8.320 3.036 0.576 1.00 0.00 12 THR A N 5
ATOM 2483 C CA . THR A 1 12 ? -7.493 2.902 1.769 1.00 0.00 12 THR A CA 5
ATOM 2484 C C . THR A 1 12 ? -6.120 2.337 1.425 1.00 0.00 12 THR A C 5
ATOM 2485 O O . THR A 1 12 ? -5.938 1.714 0.379 1.00 0.00 12 THR A O 5
ATOM 2496 N N . SER A 1 13 ? -5.155 2.559 2.312 1.00 0.00 13 SER A N 5
ATOM 2497 C CA . SER A 1 13 ? -3.796 2.074 2.101 1.00 0.00 13 SER A CA 5
ATOM 2498 C C . SER A 1 13 ? -3.703 0.577 2.380 1.00 0.00 13 SER A C 5
ATOM 2499 O O . SER A 1 13 ? -2.974 0.146 3.273 1.00 0.00 13 SER A O 5
ATOM 2507 N N . GLU A 1 14 ? -4.449 -0.210 1.611 1.00 0.00 14 GLU A N 5
ATOM 2508 C CA . GLU A 1 14 ? -4.452 -1.659 1.776 1.00 0.00 14 GLU A CA 5
ATOM 2509 C C . GLU A 1 14 ? -3.304 -2.297 0.999 1.00 0.00 14 GLU A C 5
ATOM 2510 O O . GLU A 1 14 ? -2.920 -1.818 -0.069 1.00 0.00 14 GLU A O 5
ATOM 2522 N N . CYS A 1 15 ? -2.760 -3.381 1.542 1.00 0.00 15 CYS A N 5
ATOM 2523 C CA . CYS A 1 15 ? -1.656 -4.086 0.902 1.00 0.00 15 CYS A CA 5
ATOM 2524 C C . CYS A 1 15 ? -2.174 -5.091 -0.123 1.00 0.00 15 CYS A C 5
ATOM 2525 O O . CYS A 1 15 ? -2.725 -6.131 0.238 1.00 0.00 15 CYS A O 5
ATOM 2532 N N . GLN A 1 16 ? -1.991 -4.773 -1.400 1.00 0.00 16 GLN A N 5
ATOM 2533 C CA . GLN A 1 16 ? -2.440 -5.648 -2.477 1.00 0.00 16 GLN A CA 5
ATOM 2534 C C . GLN A 1 16 ? -1.660 -6.958 -2.474 1.00 0.00 16 GLN A C 5
ATOM 2535 O O . GLN A 1 16 ? -2.076 -7.940 -3.088 1.00 0.00 16 GLN A O 5
ATOM 2549 N N . GLU A 1 17 ? -0.527 -6.965 -1.780 1.00 0.00 17 GLU A N 5
ATOM 2550 C CA . GLU A 1 17 ? 0.312 -8.155 -1.699 1.00 0.00 17 GLU A CA 5
ATOM 2551 C C . GLU A 1 17 ? -0.398 -9.270 -0.936 1.00 0.00 17 GLU A C 5
ATOM 2552 O O . GLU A 1 17 ? -0.490 -10.402 -1.411 1.00 0.00 17 GLU A O 5
ATOM 2564 N N . CYS A 1 18 ? -0.897 -8.942 0.251 1.00 0.00 18 CYS A N 5
ATOM 2565 C CA . CYS A 1 18 ? -1.598 -9.913 1.082 1.00 0.00 18 CYS A CA 5
ATOM 2566 C C . CYS A 1 18 ? -3.065 -9.529 1.249 1.00 0.00 18 CYS A C 5
ATOM 2567 O O . CYS A 1 18 ? -3.946 -10.388 1.257 1.00 0.00 18 CYS A O 5
ATOM 2574 N N . GLY A 1 19 ? -3.320 -8.231 1.381 1.00 0.00 19 GLY A N 5
ATOM 2575 C CA . GLY A 1 19 ? -4.681 -7.755 1.546 1.00 0.00 19 GLY A CA 5
ATOM 2576 C C . GLY A 1 19 ? -4.944 -7.223 2.941 1.00 0.00 19 GLY A C 5
ATOM 2577 O O . GLY A 1 19 ? -6.005 -7.465 3.516 1.00 0.00 19 GLY A O 5
ATOM 2581 N N . LYS A 1 20 ? -3.976 -6.496 3.488 1.00 0.00 20 LYS A N 5
ATOM 2582 C CA . LYS A 1 20 ? -4.106 -5.928 4.824 1.00 0.00 20 LYS A CA 5
ATOM 2583 C C . LYS A 1 20 ? -4.393 -4.432 4.754 1.00 0.00 20 LYS A C 5
ATOM 2584 O O . LYS A 1 20 ? -3.557 -3.651 4.296 1.00 0.00 20 LYS A O 5
ATOM 2603 N N . ILE A 1 21 ? -5.577 -4.038 5.211 1.00 0.00 21 ILE A N 5
ATOM 2604 C CA . ILE A 1 21 ? -5.971 -2.635 5.202 1.00 0.00 21 ILE A CA 5
ATOM 2605 C C . ILE A 1 21 ? -5.267 -1.859 6.310 1.00 0.00 21 ILE A C 5
ATOM 2606 O O . ILE A 1 21 ? -5.141 -2.341 7.436 1.00 0.00 21 ILE A O 5
ATOM 2622 N N . PHE A 1 22 ? -4.811 -0.654 5.983 1.00 0.00 22 PHE A N 5
ATOM 2623 C CA . PHE A 1 22 ? -4.121 0.190 6.951 1.00 0.00 22 PHE A CA 5
ATOM 2624 C C . PHE A 1 22 ? -4.716 1.595 6.971 1.00 0.00 22 PHE A C 5
ATOM 2625 O O . PHE A 1 22 ? -5.056 2.151 5.926 1.00 0.00 22 PHE A O 5
ATOM 2642 N N . ARG A 1 23 ? -4.841 2.162 8.166 1.00 0.00 23 ARG A N 5
ATOM 2643 C CA . ARG A 1 23 ? -5.397 3.500 8.322 1.00 0.00 23 ARG A CA 5
ATOM 2644 C C . ARG A 1 23 ? -4.693 4.492 7.401 1.00 0.00 23 ARG A C 5
ATOM 2645 O O . ARG A 1 23 ? -5.277 4.976 6.431 1.00 0.00 23 ARG A O 5
ATOM 2666 N N . HIS A 1 24 ? -3.436 4.792 7.712 1.00 0.00 24 HIS A N 5
ATOM 2667 C CA . HIS A 1 24 ? -2.652 5.726 6.912 1.00 0.00 24 HIS A CA 5
ATOM 2668 C C . HIS A 1 24 ? -1.514 5.006 6.196 1.00 0.00 24 HIS A C 5
ATOM 2669 O O . HIS A 1 24 ? -0.910 4.083 6.741 1.00 0.00 24 HIS A O 5
ATOM 2683 N N . SER A 1 25 ? -1.228 5.435 4.971 1.00 0.00 25 SER A N 5
ATOM 2684 C CA . SER A 1 25 ? -0.165 4.828 4.177 1.00 0.00 25 SER A CA 5
ATOM 2685 C C . SER A 1 25 ? 0.991 4.383 5.068 1.00 0.00 25 SER A C 5
ATOM 2686 O O . SER A 1 25 ? 1.422 3.231 5.015 1.00 0.00 25 SER A O 5
ATOM 2694 N N . SER A 1 26 ? 1.488 5.305 5.886 1.00 0.00 26 SER A N 5
ATOM 2695 C CA . SER A 1 26 ? 2.597 5.010 6.786 1.00 0.00 26 SER A CA 5
ATOM 2696 C C . SER A 1 26 ? 2.501 3.583 7.316 1.00 0.00 26 SER A C 5
ATOM 2697 O O . SER A 1 26 ? 3.416 2.778 7.135 1.00 0.00 26 SER A O 5
ATOM 2705 N N . LEU A 1 27 ? 1.388 3.276 7.973 1.00 0.00 27 LEU A N 5
ATOM 2706 C CA . LEU A 1 27 ? 1.171 1.945 8.531 1.00 0.00 27 LEU A CA 5
ATOM 2707 C C . LEU A 1 27 ? 1.498 0.865 7.505 1.00 0.00 27 LEU A C 5
ATOM 2708 O O . LEU A 1 27 ? 2.214 -0.092 7.803 1.00 0.00 27 LEU A O 5
ATOM 2724 N N . LEU A 1 28 ? 0.971 1.025 6.296 1.00 0.00 28 LEU A N 5
ATOM 2725 C CA . LEU A 1 28 ? 1.209 0.064 5.225 1.00 0.00 28 LEU A CA 5
ATOM 2726 C C . LEU A 1 28 ? 2.677 0.063 4.810 1.00 0.00 28 LEU A C 5
ATOM 2727 O O . LEU A 1 28 ? 3.245 -0.986 4.506 1.00 0.00 28 LEU A O 5
ATOM 2743 N N . ILE A 1 29 ? 3.285 1.244 4.803 1.00 0.00 29 ILE A N 5
ATOM 2744 C CA . ILE A 1 29 ? 4.688 1.378 4.429 1.00 0.00 29 ILE A CA 5
ATOM 2745 C C . ILE A 1 29 ? 5.576 0.498 5.303 1.00 0.00 29 ILE A C 5
ATOM 2746 O O . ILE A 1 29 ? 6.464 -0.192 4.805 1.00 0.00 29 ILE A O 5
ATOM 2762 N N . GLU A 1 30 ? 5.328 0.528 6.609 1.00 0.00 30 GLU A N 5
ATOM 2763 C CA . GLU A 1 30 ? 6.105 -0.268 7.552 1.00 0.00 30 GLU A CA 5
ATOM 2764 C C . GLU A 1 30 ? 5.781 -1.752 7.407 1.00 0.00 30 GLU A C 5
ATOM 2765 O O . GLU A 1 30 ? 6.642 -2.609 7.605 1.00 0.00 30 GLU A O 5
ATOM 2777 N N . HIS A 1 31 ? 4.532 -2.048 7.061 1.00 0.00 31 HIS A N 5
ATOM 2778 C CA . HIS A 1 31 ? 4.093 -3.428 6.890 1.00 0.00 31 HIS A CA 5
ATOM 2779 C C . HIS A 1 31 ? 4.757 -4.063 5.672 1.00 0.00 31 HIS A C 5
ATOM 2780 O O . HIS A 1 31 ? 5.285 -5.171 5.749 1.00 0.00 31 HIS A O 5
ATOM 2794 N N . GLN A 1 32 ? 4.724 -3.352 4.549 1.00 0.00 32 GLN A N 5
ATOM 2795 C CA . GLN A 1 32 ? 5.322 -3.847 3.314 1.00 0.00 32 GLN A CA 5
ATOM 2796 C C . GLN A 1 32 ? 6.744 -4.342 3.558 1.00 0.00 32 GLN A C 5
ATOM 2797 O O . GLN A 1 32 ? 7.133 -5.404 3.074 1.00 0.00 32 GLN A O 5
ATOM 2811 N N . ALA A 1 33 ? 7.514 -3.565 4.312 1.00 0.00 33 ALA A N 5
ATOM 2812 C CA . ALA A 1 33 ? 8.893 -3.925 4.621 1.00 0.00 33 ALA A CA 5
ATOM 2813 C C . ALA A 1 33 ? 8.998 -5.391 5.030 1.00 0.00 33 ALA A C 5
ATOM 2814 O O . ALA A 1 33 ? 9.956 -6.078 4.674 1.00 0.00 33 ALA A O 5
ATOM 2821 N N . LEU A 1 34 ? 8.009 -5.863 5.780 1.00 0.00 34 LEU A N 5
ATOM 2822 C CA . LEU A 1 34 ? 7.991 -7.248 6.239 1.00 0.00 34 LEU A CA 5
ATOM 2823 C C . LEU A 1 34 ? 8.077 -8.213 5.061 1.00 0.00 34 LEU A C 5
ATOM 2824 O O . LEU A 1 34 ? 8.799 -9.209 5.113 1.00 0.00 34 LEU A O 5
ATOM 2840 N N . HIS A 1 35 ? 7.338 -7.909 3.998 1.00 0.00 35 HIS A N 5
ATOM 2841 C CA . HIS A 1 35 ? 7.334 -8.749 2.806 1.00 0.00 35 HIS A CA 5
ATOM 2842 C C . HIS A 1 35 ? 8.740 -8.880 2.228 1.00 0.00 35 HIS A C 5
ATOM 2843 O O . HIS A 1 35 ? 9.265 -9.985 2.093 1.00 0.00 35 HIS A O 5
ATOM 2857 N N . ALA A 1 36 ? 9.344 -7.745 1.890 1.00 0.00 36 ALA A N 5
ATOM 2858 C CA . ALA A 1 36 ? 10.689 -7.734 1.328 1.00 0.00 36 ALA A CA 5
ATOM 2859 C C . ALA A 1 36 ? 11.683 -8.402 2.272 1.00 0.00 36 ALA A C 5
ATOM 2860 O O . ALA A 1 36 ? 12.420 -9.304 1.876 1.00 0.00 36 ALA A O 5
ATOM 2867 N N . GLY A 1 37 ? 11.699 -7.951 3.523 1.00 0.00 37 GLY A N 5
ATOM 2868 C CA . GLY A 1 37 ? 12.608 -8.517 4.503 1.00 0.00 37 GLY A CA 5
ATOM 2869 C C . GLY A 1 37 ? 13.160 -7.472 5.453 1.00 0.00 37 GLY A C 5
ATOM 2870 O O . GLY A 1 37 ? 13.781 -6.500 5.023 1.00 0.00 37 GLY A O 5
ATOM 2874 N N . GLU A 1 38 ? 12.931 -7.670 6.747 1.00 0.00 38 GLU A N 5
ATOM 2875 C CA . GLU A 1 38 ? 13.408 -6.735 7.759 1.00 0.00 38 GLU A CA 5
ATOM 2876 C C . GLU A 1 38 ? 14.881 -6.979 8.074 1.00 0.00 38 GLU A C 5
ATOM 2877 O O . GLU A 1 38 ? 15.714 -6.084 7.929 1.00 0.00 38 GLU A O 5
ATOM 2889 N N . SER A 1 39 ? 15.194 -8.196 8.506 1.00 0.00 39 SER A N 5
ATOM 2890 C CA . SER A 1 39 ? 16.566 -8.557 8.845 1.00 0.00 39 SER A CA 5
ATOM 2891 C C . SER A 1 39 ? 17.404 -8.752 7.586 1.00 0.00 39 SER A C 5
ATOM 2892 O O . SER A 1 39 ? 18.491 -8.190 7.457 1.00 0.00 39 SER A O 5
ATOM 2900 N N . GLY A 1 40 ? 16.890 -9.554 6.658 1.00 0.00 40 GLY A N 5
ATOM 2901 C CA . GLY A 1 40 ? 17.603 -9.810 5.421 1.00 0.00 40 GLY A CA 5
ATOM 2902 C C . GLY A 1 40 ? 16.750 -10.537 4.399 1.00 0.00 40 GLY A C 5
ATOM 2903 O O . GLY A 1 40 ? 16.328 -9.966 3.393 1.00 0.00 40 GLY A O 5
ATOM 2907 N N . PRO A 1 41 ? 16.486 -11.827 4.653 1.00 0.00 41 PRO A N 5
ATOM 2908 C CA . PRO A 1 41 ? 15.677 -12.660 3.759 1.00 0.00 41 PRO A CA 5
ATOM 2909 C C . PRO A 1 41 ? 14.207 -12.257 3.764 1.00 0.00 41 PRO A C 5
ATOM 2910 O O . PRO A 1 41 ? 13.801 -11.363 4.506 1.00 0.00 41 PRO A O 5
ATOM 2921 N N . SER A 1 42 ? 13.413 -12.923 2.931 1.00 0.00 42 SER A N 5
ATOM 2922 C CA . SER A 1 42 ? 11.987 -12.631 2.838 1.00 0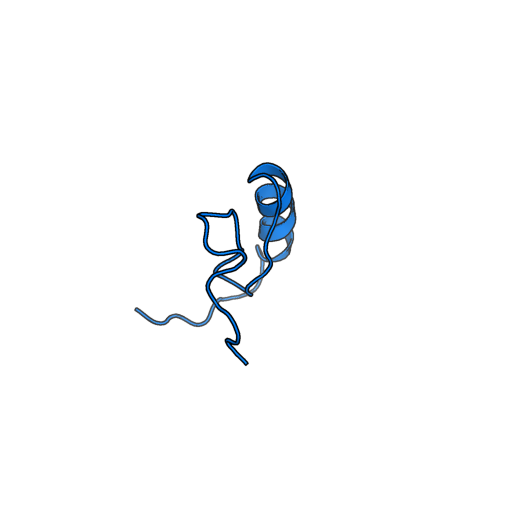.00 42 SER A CA 5
ATOM 2923 C C . SER A 1 42 ? 11.156 -13.831 3.282 1.00 0.00 42 SER A C 5
ATOM 2924 O O . SER A 1 42 ? 11.585 -14.978 3.154 1.00 0.00 42 SER A O 5
ATOM 2932 N N . SER A 1 43 ? 9.966 -13.557 3.805 1.00 0.00 43 SER A N 5
ATOM 2933 C CA . SER A 1 43 ? 9.075 -14.613 4.273 1.00 0.00 43 SER A CA 5
ATOM 2934 C C . SER A 1 43 ? 7.719 -14.527 3.580 1.00 0.00 43 SER A C 5
ATOM 2935 O O . SER A 1 43 ? 7.200 -13.437 3.341 1.00 0.00 43 SER A O 5
ATOM 2943 N N . GLY A 1 44 ? 7.150 -15.685 3.260 1.00 0.00 44 GLY A N 5
ATOM 2944 C CA . GLY A 1 44 ? 5.859 -15.720 2.597 1.00 0.00 44 GLY A CA 5
ATOM 2945 C C . GLY A 1 44 ? 4.790 -14.976 3.372 1.00 0.00 44 GLY A C 5
ATOM 2946 O O . GLY A 1 44 ? 5.112 -14.326 4.366 1.00 0.00 44 GLY A O 5
ATOM 2951 N N . GLY A 1 1 ? -20.847 -10.527 10.544 1.00 0.00 1 GLY A N 6
ATOM 2952 C CA . GLY A 1 1 ? -20.945 -11.421 9.405 1.00 0.00 1 GLY A CA 6
ATOM 2953 C C . GLY A 1 1 ? -19.587 -11.874 8.906 1.00 0.00 1 GLY A C 6
ATOM 2954 O O . GLY A 1 1 ? -18.555 -11.380 9.359 1.00 0.00 1 GLY A O 6
ATOM 2958 N N . SER A 1 2 ? -19.587 -12.819 7.970 1.00 0.00 2 SER A N 6
ATOM 2959 C CA . SER A 1 2 ? -18.346 -13.342 7.413 1.00 0.00 2 SER A CA 6
ATOM 2960 C C . SER A 1 2 ? -17.391 -12.208 7.053 1.00 0.00 2 SER A C 6
ATOM 2961 O O . SER A 1 2 ? -16.201 -12.262 7.363 1.00 0.00 2 SER A O 6
ATOM 2969 N N . SER A 1 3 ? -17.922 -11.182 6.396 1.00 0.00 3 SER A N 6
ATOM 2970 C CA . SER A 1 3 ? -17.117 -10.036 5.989 1.00 0.00 3 SER A CA 6
ATOM 2971 C C . SER A 1 3 ? -16.111 -9.666 7.075 1.00 0.00 3 SER A C 6
ATOM 2972 O O . SER A 1 3 ? -16.467 -9.525 8.245 1.00 0.00 3 SER A O 6
ATOM 2980 N N . GLY A 1 4 ? -14.852 -9.511 6.679 1.00 0.00 4 GLY A N 6
ATOM 2981 C CA . GLY A 1 4 ? -13.813 -9.159 7.629 1.00 0.00 4 GLY A CA 6
ATOM 2982 C C . GLY A 1 4 ? -13.006 -7.954 7.187 1.00 0.00 4 GLY A C 6
ATOM 2983 O O . GLY A 1 4 ? -12.752 -7.044 7.976 1.00 0.00 4 GLY A O 6
ATOM 2987 N N . SER A 1 5 ? -12.602 -7.947 5.921 1.00 0.00 5 SER A N 6
ATOM 2988 C CA . SER A 1 5 ? -11.814 -6.847 5.376 1.00 0.00 5 SER A CA 6
ATOM 2989 C C . SER A 1 5 ? -12.721 -5.737 4.851 1.00 0.00 5 SER A C 6
ATOM 2990 O O . SER A 1 5 ? -13.666 -5.994 4.104 1.00 0.00 5 SER A O 6
ATOM 2998 N N . SER A 1 6 ? -12.426 -4.504 5.248 1.00 0.00 6 SER A N 6
ATOM 2999 C CA . SER A 1 6 ? -13.216 -3.354 4.822 1.00 0.00 6 SER A CA 6
ATOM 3000 C C . SER A 1 6 ? -12.373 -2.395 3.987 1.00 0.00 6 SER A C 6
ATOM 3001 O O . SER A 1 6 ? -11.302 -1.963 4.410 1.00 0.00 6 SER A O 6
ATOM 3009 N N . GLY A 1 7 ? -12.866 -2.067 2.796 1.00 0.00 7 GLY A N 6
ATOM 3010 C CA . GLY A 1 7 ? -12.146 -1.162 1.919 1.00 0.00 7 GLY A CA 6
ATOM 3011 C C . GLY A 1 7 ? -12.327 -1.507 0.455 1.00 0.00 7 GLY A C 6
ATOM 3012 O O . GLY A 1 7 ? -11.352 -1.718 -0.266 1.00 0.00 7 GLY A O 6
ATOM 3016 N N . ALA A 1 8 ? -13.579 -1.568 0.013 1.00 0.00 8 ALA A N 6
ATOM 3017 C CA . ALA A 1 8 ? -13.885 -1.890 -1.375 1.00 0.00 8 ALA A CA 6
ATOM 3018 C C . ALA A 1 8 ? -14.232 -0.634 -2.167 1.00 0.00 8 ALA A C 6
ATOM 3019 O O . ALA A 1 8 ? -13.694 -0.403 -3.250 1.00 0.00 8 ALA A O 6
ATOM 3026 N N . ALA A 1 9 ? -15.134 0.175 -1.620 1.00 0.00 9 ALA A N 6
ATOM 3027 C CA . ALA A 1 9 ? -15.551 1.408 -2.275 1.00 0.00 9 ALA A CA 6
ATOM 3028 C C . ALA A 1 9 ? -14.497 2.499 -2.114 1.00 0.00 9 ALA A C 6
ATOM 3029 O O . ALA A 1 9 ? -13.946 2.993 -3.098 1.00 0.00 9 ALA A O 6
ATOM 3036 N N . LYS A 1 10 ? -14.221 2.870 -0.869 1.00 0.00 10 LYS A N 6
ATOM 3037 C CA . LYS A 1 10 ? -13.232 3.901 -0.579 1.00 0.00 10 LYS A CA 6
ATOM 3038 C C . LYS A 1 10 ? -11.817 3.370 -0.780 1.00 0.00 10 LYS A C 6
ATOM 3039 O O . LYS A 1 10 ? -11.543 2.194 -0.538 1.00 0.00 10 LYS A O 6
ATOM 3058 N N . THR A 1 11 ? -10.918 4.245 -1.222 1.00 0.00 11 THR A N 6
ATOM 3059 C CA . THR A 1 11 ? -9.531 3.864 -1.455 1.00 0.00 11 THR A CA 6
ATOM 3060 C C . THR A 1 11 ? -8.720 3.925 -0.165 1.00 0.00 11 THR A C 6
ATOM 3061 O O . THR A 1 11 ? -8.738 4.931 0.545 1.00 0.00 11 THR A O 6
ATOM 3072 N N . THR A 1 12 ? -8.009 2.843 0.132 1.00 0.00 12 THR A N 6
ATOM 3073 C CA . THR A 1 12 ? -7.191 2.773 1.337 1.00 0.00 12 THR A CA 6
ATOM 3074 C C . THR A 1 12 ? -5.850 2.107 1.054 1.00 0.00 12 THR A C 6
ATOM 3075 O O . THR A 1 12 ? -5.724 1.316 0.118 1.00 0.00 12 THR A O 6
ATOM 3086 N N . SER A 1 13 ? -4.850 2.431 1.867 1.00 0.00 13 SER A N 6
ATOM 3087 C CA . SER A 1 13 ? -3.516 1.866 1.701 1.00 0.00 13 SER A CA 6
ATOM 3088 C C . SER A 1 13 ? -3.509 0.379 2.043 1.00 0.00 13 SER A C 6
ATOM 3089 O O . SER A 1 13 ? -3.038 -0.021 3.107 1.00 0.00 13 SER A O 6
ATOM 3097 N N . GLU A 1 14 ? -4.036 -0.433 1.132 1.00 0.00 14 GLU A N 6
ATOM 3098 C CA . GLU A 1 14 ? -4.092 -1.876 1.338 1.00 0.00 14 GLU A CA 6
ATOM 3099 C C . GLU A 1 14 ? -2.896 -2.565 0.686 1.00 0.00 14 GLU A C 6
ATOM 3100 O O . GLU A 1 14 ? -2.408 -2.131 -0.358 1.00 0.00 14 GLU A O 6
ATOM 3112 N N . CYS A 1 15 ? -2.429 -3.641 1.310 1.00 0.00 15 CYS A N 6
ATOM 3113 C CA . CYS A 1 15 ? -1.290 -4.391 0.793 1.00 0.00 15 CYS A CA 6
ATOM 3114 C C . CYS A 1 15 ? -1.742 -5.429 -0.229 1.00 0.00 15 CYS A C 6
ATOM 3115 O O . CYS A 1 15 ? -2.374 -6.425 0.121 1.00 0.00 15 CYS A O 6
ATOM 3122 N N . GLN A 1 16 ? -1.412 -5.189 -1.494 1.00 0.00 16 GLN A N 6
ATOM 3123 C CA . GLN A 1 16 ? -1.784 -6.103 -2.567 1.00 0.00 16 GLN A CA 6
ATOM 3124 C C . GLN A 1 16 ? -1.044 -7.430 -2.432 1.00 0.00 16 GLN A C 6
ATOM 3125 O O . GLN A 1 16 ? -1.467 -8.445 -2.985 1.00 0.00 16 GLN A O 6
ATOM 3139 N N . GLU A 1 17 ? 0.062 -7.414 -1.695 1.00 0.00 17 GLU A N 6
ATOM 3140 C CA . GLU A 1 17 ? 0.860 -8.616 -1.489 1.00 0.00 17 GLU A CA 6
ATOM 3141 C C . GLU A 1 17 ? 0.070 -9.668 -0.716 1.00 0.00 17 GLU A C 6
ATOM 3142 O O . GLU A 1 17 ? -0.046 -10.815 -1.147 1.00 0.00 17 GLU A O 6
ATOM 3154 N N . CYS A 1 18 ? -0.470 -9.269 0.431 1.00 0.00 18 CYS A N 6
ATOM 3155 C CA . CYS A 1 18 ? -1.248 -10.175 1.267 1.00 0.00 18 CYS A CA 6
ATOM 3156 C C . CYS A 1 18 ? -2.719 -9.769 1.286 1.00 0.00 18 CYS A C 6
ATOM 3157 O O . CYS A 1 18 ? -3.608 -10.618 1.249 1.00 0.00 18 CYS A O 6
ATOM 3164 N N . GLY A 1 19 ? -2.966 -8.464 1.345 1.00 0.00 19 GLY A N 6
ATOM 3165 C CA . GLY A 1 19 ? -4.330 -7.968 1.369 1.00 0.00 19 GLY A CA 6
ATOM 3166 C C . GLY A 1 19 ? -4.703 -7.359 2.705 1.00 0.00 19 GLY A C 6
ATOM 3167 O O . GLY A 1 19 ? -5.812 -7.558 3.200 1.00 0.00 19 GLY A O 6
ATOM 3171 N N . LYS A 1 20 ? -3.773 -6.614 3.294 1.00 0.00 20 LYS A N 6
ATOM 3172 C CA . LYS A 1 20 ? -4.007 -5.973 4.583 1.00 0.00 20 LYS A CA 6
ATOM 3173 C C . LYS A 1 20 ? -4.278 -4.482 4.407 1.00 0.00 20 LYS A C 6
ATOM 3174 O O . LYS A 1 20 ? -3.463 -3.757 3.836 1.00 0.00 20 LYS A O 6
ATOM 3193 N N . ILE A 1 21 ? -5.425 -4.032 4.904 1.00 0.00 21 ILE A N 6
ATOM 3194 C CA . ILE A 1 21 ? -5.801 -2.627 4.804 1.00 0.00 21 ILE A CA 6
ATOM 3195 C C . ILE A 1 21 ? -5.170 -1.808 5.926 1.00 0.00 21 ILE A C 6
ATOM 3196 O O . ILE A 1 21 ? -5.165 -2.224 7.085 1.00 0.00 21 ILE A O 6
ATOM 3212 N N . PHE A 1 22 ? -4.641 -0.641 5.573 1.00 0.00 22 PHE A N 6
ATOM 3213 C CA . PHE A 1 22 ? -4.008 0.237 6.550 1.00 0.00 22 PHE A CA 6
ATOM 3214 C C . PHE A 1 22 ? -4.568 1.653 6.451 1.00 0.00 22 PHE A C 6
ATOM 3215 O O . PHE A 1 22 ? -4.629 2.233 5.367 1.00 0.00 22 PHE A O 6
ATOM 3232 N N . ARG A 1 23 ? -4.975 2.203 7.590 1.00 0.00 23 ARG A N 6
ATOM 3233 C CA . ARG A 1 23 ? -5.532 3.549 7.633 1.00 0.00 23 ARG A CA 6
ATOM 3234 C C . ARG A 1 23 ? -4.730 4.497 6.746 1.00 0.00 23 ARG A C 6
ATOM 3235 O O . ARG A 1 23 ? -5.201 4.928 5.693 1.00 0.00 23 ARG A O 6
ATOM 3256 N N . HIS A 1 24 ? -3.515 4.819 7.180 1.00 0.00 24 HIS A N 6
ATOM 3257 C CA . HIS A 1 24 ? -2.647 5.716 6.425 1.00 0.00 24 HIS A CA 6
ATOM 3258 C C . HIS A 1 24 ? -1.472 4.954 5.821 1.00 0.00 24 HIS A C 6
ATOM 3259 O O . HIS A 1 24 ? -0.947 4.020 6.427 1.00 0.00 24 HIS A O 6
ATOM 3273 N N . SER A 1 25 ? -1.065 5.358 4.621 1.00 0.00 25 SER A N 6
ATOM 3274 C CA . SER A 1 25 ? 0.045 4.710 3.933 1.00 0.00 25 SER A CA 6
ATOM 3275 C C . SER A 1 25 ? 1.123 4.281 4.923 1.00 0.00 25 SER A C 6
ATOM 3276 O O . SER A 1 25 ? 1.547 3.126 4.935 1.00 0.00 25 SER A O 6
ATOM 3284 N N . SER A 1 26 ? 1.563 5.222 5.753 1.00 0.00 26 SER A N 6
ATOM 3285 C CA . SER A 1 26 ? 2.595 4.944 6.746 1.00 0.00 26 SER A CA 6
ATOM 3286 C C . SER A 1 26 ? 2.464 3.521 7.281 1.00 0.00 26 SER A C 6
ATOM 3287 O O . SER A 1 26 ? 3.331 2.677 7.052 1.00 0.00 26 SER A O 6
ATOM 3295 N N . LEU A 1 27 ? 1.375 3.263 7.996 1.00 0.00 27 LEU A N 6
ATOM 3296 C CA . LEU A 1 27 ? 1.129 1.943 8.566 1.00 0.00 27 LEU A CA 6
ATOM 3297 C C . LEU A 1 27 ? 1.499 0.844 7.574 1.00 0.00 27 LEU A C 6
ATOM 3298 O O . LEU A 1 27 ? 2.153 -0.136 7.933 1.00 0.00 27 LEU A O 6
ATOM 3314 N N . LEU A 1 28 ? 1.078 1.016 6.326 1.00 0.00 28 LEU A N 6
ATOM 3315 C CA . LEU A 1 28 ? 1.367 0.040 5.281 1.00 0.00 28 LEU A CA 6
ATOM 3316 C C . LEU A 1 28 ? 2.855 0.025 4.946 1.00 0.00 28 LEU A C 6
ATOM 3317 O O . LEU A 1 28 ? 3.415 -1.017 4.604 1.00 0.00 28 LEU A O 6
ATOM 3333 N N . ILE A 1 29 ? 3.491 1.188 5.047 1.00 0.00 29 ILE A N 6
ATOM 3334 C CA . ILE A 1 29 ? 4.914 1.307 4.759 1.00 0.00 29 ILE A CA 6
ATOM 3335 C C . ILE A 1 29 ? 5.740 0.423 5.687 1.00 0.00 29 ILE A C 6
ATOM 3336 O O . ILE A 1 29 ? 6.688 -0.231 5.255 1.00 0.00 29 ILE A O 6
ATOM 3352 N N . GLU A 1 30 ? 5.371 0.407 6.964 1.00 0.00 30 GLU A N 6
ATOM 3353 C CA . GLU A 1 30 ? 6.077 -0.398 7.953 1.00 0.00 30 GLU A CA 6
ATOM 3354 C C . GLU A 1 30 ? 5.760 -1.880 7.774 1.00 0.00 30 GLU A C 6
ATOM 3355 O O . GLU A 1 30 ? 6.615 -2.740 7.993 1.00 0.00 30 GLU A O 6
ATOM 3367 N N . HIS A 1 31 ? 4.526 -2.172 7.376 1.00 0.00 31 HIS A N 6
ATOM 3368 C CA . HIS A 1 31 ? 4.095 -3.549 7.168 1.00 0.00 31 HIS A CA 6
ATOM 3369 C C . HIS A 1 31 ? 4.785 -4.156 5.949 1.00 0.00 31 HIS A C 6
ATOM 3370 O O . HIS A 1 31 ? 5.305 -5.269 6.010 1.00 0.00 31 HIS A O 6
ATOM 3384 N N . GLN A 1 32 ? 4.783 -3.416 4.845 1.00 0.00 32 GLN A N 6
ATOM 3385 C CA . GLN A 1 32 ? 5.407 -3.883 3.613 1.00 0.00 32 GLN A CA 6
ATOM 3386 C C . GLN A 1 32 ? 6.826 -4.377 3.874 1.00 0.00 32 GLN A C 6
ATOM 3387 O O . GLN A 1 32 ? 7.233 -5.422 3.367 1.00 0.00 32 GLN A O 6
ATOM 3401 N N . ALA A 1 33 ? 7.574 -3.619 4.669 1.00 0.00 33 ALA A N 6
ATOM 3402 C CA . ALA A 1 33 ? 8.947 -3.982 5.000 1.00 0.00 33 ALA A CA 6
ATOM 3403 C C . ALA A 1 33 ? 9.058 -5.465 5.335 1.00 0.00 33 ALA A C 6
ATOM 3404 O O . ALA A 1 33 ? 10.013 -6.132 4.935 1.00 0.00 33 ALA A O 6
ATOM 3411 N N . LEU A 1 34 ? 8.077 -5.975 6.070 1.00 0.00 34 LEU A N 6
ATOM 3412 C CA . LEU A 1 34 ? 8.064 -7.381 6.460 1.00 0.00 34 LEU A CA 6
ATOM 3413 C C . LEU A 1 34 ? 8.209 -8.286 5.241 1.00 0.00 34 LEU A C 6
ATOM 3414 O O . LEU A 1 34 ? 8.919 -9.292 5.281 1.00 0.00 34 LEU A O 6
ATOM 3430 N N . HIS A 1 35 ? 7.534 -7.920 4.155 1.00 0.00 35 HIS A N 6
ATOM 3431 C CA . HIS A 1 35 ? 7.590 -8.697 2.922 1.00 0.00 35 HIS A CA 6
ATOM 3432 C C . HIS A 1 35 ? 8.977 -8.615 2.291 1.00 0.00 35 HIS A C 6
ATOM 3433 O O . HIS A 1 35 ? 9.633 -9.634 2.077 1.00 0.00 35 HIS A O 6
ATOM 3447 N N . ALA A 1 36 ? 9.415 -7.396 1.994 1.00 0.00 36 ALA A N 6
ATOM 3448 C CA . ALA A 1 36 ? 10.724 -7.181 1.389 1.00 0.00 36 ALA A CA 6
ATOM 3449 C C . ALA A 1 36 ? 11.795 -8.012 2.087 1.00 0.00 36 ALA A C 6
ATOM 3450 O O . ALA A 1 36 ? 12.574 -8.709 1.438 1.00 0.00 36 ALA A O 6
ATOM 3457 N N . GLY A 1 37 ? 11.828 -7.933 3.414 1.00 0.00 37 GLY A N 6
ATOM 3458 C CA . GLY A 1 37 ? 12.808 -8.682 4.177 1.00 0.00 37 GLY A CA 6
ATOM 3459 C C . GLY A 1 37 ? 13.095 -10.044 3.576 1.00 0.00 37 GLY A C 6
ATOM 3460 O O . GLY A 1 37 ? 14.250 -10.458 3.485 1.00 0.00 37 GLY A O 6
ATOM 3464 N N . GLU A 1 38 ? 12.040 -10.741 3.164 1.00 0.00 38 GLU A N 6
ATOM 3465 C CA . GLU A 1 38 ? 12.185 -12.065 2.571 1.00 0.00 38 GLU A CA 6
ATOM 3466 C C . GLU A 1 38 ? 10.952 -12.432 1.750 1.00 0.00 38 GLU A C 6
ATOM 3467 O O . GLU A 1 38 ? 9.822 -12.147 2.148 1.00 0.00 38 GLU A O 6
ATOM 3479 N N . SER A 1 39 ? 11.178 -13.064 0.603 1.00 0.00 39 SER A N 6
ATOM 3480 C CA . SER A 1 39 ? 10.086 -13.465 -0.276 1.00 0.00 39 SER A CA 6
ATOM 3481 C C . SER A 1 39 ? 10.581 -14.429 -1.351 1.00 0.00 39 SER A C 6
ATOM 3482 O O . SER A 1 39 ? 11.782 -14.557 -1.580 1.00 0.00 39 SER A O 6
ATOM 3490 N N . GLY A 1 40 ? 9.643 -15.106 -2.007 1.00 0.00 40 GLY A N 6
ATOM 3491 C CA . GLY A 1 40 ? 10.001 -16.050 -3.049 1.00 0.00 40 GLY A CA 6
ATOM 3492 C C . GLY A 1 40 ? 9.256 -15.795 -4.344 1.00 0.00 40 GLY A C 6
ATOM 3493 O O . GLY A 1 40 ? 8.575 -14.781 -4.504 1.00 0.00 40 GLY A O 6
ATOM 3497 N N . PRO A 1 41 ? 9.381 -16.729 -5.298 1.00 0.00 41 PRO A N 6
ATOM 3498 C CA . PRO A 1 41 ? 8.721 -16.623 -6.603 1.00 0.00 41 PRO A CA 6
ATOM 3499 C C . PRO A 1 41 ? 7.209 -16.788 -6.503 1.00 0.00 41 PRO A C 6
ATOM 3500 O O . PRO A 1 41 ? 6.712 -17.871 -6.191 1.00 0.00 41 PRO A O 6
ATOM 3511 N N . SER A 1 42 ? 6.481 -15.708 -6.769 1.00 0.00 42 SER A N 6
ATOM 3512 C CA . SER A 1 42 ? 5.024 -15.733 -6.705 1.00 0.00 42 SER A CA 6
ATOM 3513 C C . SER A 1 42 ? 4.429 -16.133 -8.052 1.00 0.00 42 SER A C 6
ATOM 3514 O O . SER A 1 42 ? 5.043 -15.931 -9.099 1.00 0.00 42 SER A O 6
ATOM 3522 N N . SER A 1 43 ? 3.227 -16.700 -8.016 1.00 0.00 43 SER A N 6
ATOM 3523 C CA . SER A 1 43 ? 2.549 -17.132 -9.232 1.00 0.00 43 SER A CA 6
ATOM 3524 C C . SER A 1 43 ? 2.553 -16.022 -10.279 1.00 0.00 43 SER A C 6
ATOM 3525 O O . SER A 1 43 ? 2.312 -14.857 -9.966 1.00 0.00 43 SER A O 6
ATOM 3533 N N . GLY A 1 44 ? 2.828 -16.395 -11.526 1.00 0.00 44 GLY A N 6
ATOM 3534 C CA . GLY A 1 44 ? 2.859 -15.421 -12.601 1.00 0.00 44 GLY A CA 6
ATOM 3535 C C . GLY A 1 44 ? 2.767 -16.065 -13.970 1.00 0.00 44 GLY A C 6
ATOM 3536 O O . GLY A 1 44 ? 2.614 -15.351 -14.959 1.00 0.00 44 GLY A O 6
ATOM 3541 N N . GLY A 1 1 ? -11.621 -22.805 6.574 1.00 0.00 1 GLY A N 7
ATOM 3542 C CA . GLY A 1 1 ? -12.503 -21.654 6.541 1.00 0.00 1 GLY A CA 7
ATOM 3543 C C . GLY A 1 1 ? -11.747 -20.348 6.395 1.00 0.00 1 GLY A C 7
ATOM 3544 O O . GLY A 1 1 ? -11.017 -19.941 7.299 1.00 0.00 1 GLY A O 7
ATOM 3548 N N . SER A 1 2 ? -11.921 -19.689 5.254 1.00 0.00 2 SER A N 7
ATOM 3549 C CA . SER A 1 2 ? -11.244 -18.424 4.991 1.00 0.00 2 SER A CA 7
ATOM 3550 C C . SER A 1 2 ? -12.194 -17.248 5.194 1.00 0.00 2 SER A C 7
ATOM 3551 O O . SER A 1 2 ? -13.384 -17.433 5.452 1.00 0.00 2 SER A O 7
ATOM 3559 N N . SER A 1 3 ? -11.660 -16.037 5.076 1.00 0.00 3 SER A N 7
ATOM 3560 C CA . SER A 1 3 ? -12.458 -14.829 5.250 1.00 0.00 3 SER A CA 7
ATOM 3561 C C . SER A 1 3 ? -11.885 -13.676 4.431 1.00 0.00 3 SER A C 7
ATOM 3562 O O . SER A 1 3 ? -10.716 -13.692 4.049 1.00 0.00 3 SER A O 7
ATOM 3570 N N . GLY A 1 4 ? -12.720 -12.675 4.164 1.00 0.00 4 GLY A N 7
ATOM 3571 C CA . GLY A 1 4 ? -12.279 -11.528 3.392 1.00 0.00 4 GLY A CA 7
ATOM 3572 C C . GLY A 1 4 ? -11.488 -10.539 4.224 1.00 0.00 4 GLY A C 7
ATOM 3573 O O . GLY A 1 4 ? -10.796 -10.923 5.167 1.00 0.00 4 GLY A O 7
ATOM 3577 N N . SER A 1 5 ? -11.588 -9.260 3.874 1.00 0.00 5 SER A N 7
ATOM 3578 C CA . SER A 1 5 ? -10.871 -8.213 4.592 1.00 0.00 5 SER A CA 7
ATOM 3579 C C . SER A 1 5 ? -11.827 -7.114 5.047 1.00 0.00 5 SER A C 7
ATOM 3580 O O . SER A 1 5 ? -12.937 -6.988 4.529 1.00 0.00 5 SER A O 7
ATOM 3588 N N . SER A 1 6 ? -11.387 -6.321 6.018 1.00 0.00 6 SER A N 7
ATOM 3589 C CA . SER A 1 6 ? -12.204 -5.234 6.546 1.00 0.00 6 SER A CA 7
ATOM 3590 C C . SER A 1 6 ? -11.905 -3.927 5.819 1.00 0.00 6 SER A C 7
ATOM 3591 O O . SER A 1 6 ? -10.988 -3.194 6.189 1.00 0.00 6 SER A O 7
ATOM 3599 N N . GLY A 1 7 ? -12.686 -3.641 4.782 1.00 0.00 7 GLY A N 7
ATOM 3600 C CA . GLY A 1 7 ? -12.489 -2.422 4.019 1.00 0.00 7 GLY A CA 7
ATOM 3601 C C . GLY A 1 7 ? -13.308 -2.399 2.743 1.00 0.00 7 GLY A C 7
ATOM 3602 O O . GLY A 1 7 ? -12.955 -3.047 1.759 1.00 0.00 7 GLY A O 7
ATOM 3606 N N . ALA A 1 8 ? -14.406 -1.650 2.761 1.00 0.00 8 ALA A N 7
ATOM 3607 C CA . ALA A 1 8 ? -15.278 -1.545 1.597 1.00 0.00 8 ALA A CA 7
ATOM 3608 C C . ALA A 1 8 ? -14.923 -0.324 0.755 1.00 0.00 8 ALA A C 7
ATOM 3609 O O . ALA A 1 8 ? -15.781 0.505 0.455 1.00 0.00 8 ALA A O 7
ATOM 3616 N N . ALA A 1 9 ? -13.653 -0.220 0.378 1.00 0.00 9 ALA A N 7
ATOM 3617 C CA . ALA A 1 9 ? -13.186 0.899 -0.431 1.00 0.00 9 ALA A CA 7
ATOM 3618 C C . ALA A 1 9 ? -11.778 0.644 -0.960 1.00 0.00 9 ALA A C 7
ATOM 3619 O O . ALA A 1 9 ? -10.876 0.280 -0.206 1.00 0.00 9 ALA A O 7
ATOM 3626 N N . LYS A 1 10 ? -11.597 0.837 -2.262 1.00 0.00 10 LYS A N 7
ATOM 3627 C CA . LYS A 1 10 ? -10.300 0.629 -2.894 1.00 0.00 10 LYS A CA 7
ATOM 3628 C C . LYS A 1 10 ? -9.484 1.918 -2.899 1.00 0.00 10 LYS A C 7
ATOM 3629 O O . LYS A 1 10 ? -8.769 2.209 -3.859 1.00 0.00 10 LYS A O 7
ATOM 3648 N N . THR A 1 11 ? -9.593 2.687 -1.821 1.00 0.00 11 THR A N 7
ATOM 3649 C CA . THR A 1 11 ? -8.866 3.944 -1.701 1.00 0.00 11 THR A CA 7
ATOM 3650 C C . THR A 1 11 ? -7.983 3.952 -0.459 1.00 0.00 11 THR A C 7
ATOM 3651 O O . THR A 1 11 ? -7.092 4.792 -0.322 1.00 0.00 11 THR A O 7
ATOM 3662 N N . THR A 1 12 ? -8.234 3.012 0.447 1.00 0.00 12 THR A N 7
ATOM 3663 C CA . THR A 1 12 ? -7.462 2.911 1.679 1.00 0.00 12 THR A CA 7
ATOM 3664 C C . THR A 1 12 ? -6.093 2.291 1.421 1.00 0.00 12 THR A C 7
ATOM 3665 O O . THR A 1 12 ? -5.910 1.547 0.458 1.00 0.00 12 THR A O 7
ATOM 3676 N N . SER A 1 13 ? -5.135 2.603 2.287 1.00 0.00 13 SER A N 7
ATOM 3677 C CA . SER A 1 13 ? -3.781 2.078 2.151 1.00 0.00 13 SER A CA 7
ATOM 3678 C C . SER A 1 13 ? -3.737 0.592 2.494 1.00 0.00 13 SER A C 7
ATOM 3679 O O . SER A 1 13 ? -3.183 0.198 3.520 1.00 0.00 13 SER A O 7
ATOM 3687 N N . GLU A 1 14 ? -4.324 -0.226 1.627 1.00 0.00 14 GLU A N 7
ATOM 3688 C CA . GLU A 1 14 ? -4.353 -1.669 1.839 1.00 0.00 14 GLU A CA 7
ATOM 3689 C C . GLU A 1 14 ? -3.230 -2.355 1.066 1.00 0.00 14 GLU A C 7
ATOM 3690 O O . GLU A 1 14 ? -2.853 -1.918 -0.022 1.00 0.00 14 GLU A O 7
ATOM 3702 N N . CYS A 1 15 ? -2.698 -3.430 1.637 1.00 0.00 15 CYS A N 7
ATOM 3703 C CA . CYS A 1 15 ? -1.618 -4.177 1.005 1.00 0.00 15 CYS A CA 7
ATOM 3704 C C . CYS A 1 15 ? -2.165 -5.151 -0.034 1.00 0.00 15 CYS A C 7
ATOM 3705 O O . CYS A 1 15 ? -2.784 -6.158 0.310 1.00 0.00 15 CYS A O 7
ATOM 3712 N N . GLN A 1 16 ? -1.932 -4.844 -1.306 1.00 0.00 16 GLN A N 7
ATOM 3713 C CA . GLN A 1 16 ? -2.402 -5.692 -2.395 1.00 0.00 16 GLN A CA 7
ATOM 3714 C C . GLN A 1 16 ? -1.640 -7.013 -2.424 1.00 0.00 16 GLN A C 7
ATOM 3715 O O . GLN A 1 16 ? -2.068 -7.973 -3.065 1.00 0.00 16 GLN A O 7
ATOM 3729 N N . GLU A 1 17 ? -0.510 -7.054 -1.726 1.00 0.00 17 GLU A N 7
ATOM 3730 C CA . GLU A 1 17 ? 0.312 -8.258 -1.673 1.00 0.00 17 GLU A CA 7
ATOM 3731 C C . GLU A 1 17 ? -0.382 -9.356 -0.872 1.00 0.00 17 GLU A C 7
ATOM 3732 O O . GLU A 1 17 ? -0.407 -10.517 -1.281 1.00 0.00 17 GLU A O 7
ATOM 3744 N N . CYS A 1 18 ? -0.944 -8.980 0.272 1.00 0.00 18 CYS A N 7
ATOM 3745 C CA . CYS A 1 18 ? -1.637 -9.930 1.133 1.00 0.00 18 CYS A CA 7
ATOM 3746 C C . CYS A 1 18 ? -3.103 -9.540 1.304 1.00 0.00 18 CYS A C 7
ATOM 3747 O O . CYS A 1 18 ? -3.990 -10.392 1.274 1.00 0.00 18 CYS A O 7
ATOM 3754 N N . GLY A 1 19 ? -3.348 -8.246 1.484 1.00 0.00 19 GLY A N 7
ATOM 3755 C CA . GLY A 1 19 ? -4.706 -7.765 1.657 1.00 0.00 19 GLY A CA 7
ATOM 3756 C C . GLY A 1 19 ? -4.952 -7.211 3.046 1.00 0.00 19 GLY A C 7
ATOM 3757 O O . GLY A 1 19 ? -5.992 -7.472 3.652 1.00 0.00 19 GLY A O 7
ATOM 3761 N N . LYS A 1 20 ? -3.993 -6.446 3.555 1.00 0.00 20 LYS A N 7
ATOM 3762 C CA . LYS A 1 20 ? -4.109 -5.853 4.882 1.00 0.00 20 LYS A CA 7
ATOM 3763 C C . LYS A 1 20 ? -4.387 -4.356 4.787 1.00 0.00 20 LYS A C 7
ATOM 3764 O O . LYS A 1 20 ? -3.564 -3.594 4.277 1.00 0.00 20 LYS A O 7
ATOM 3783 N N . ILE A 1 21 ? -5.548 -3.942 5.281 1.00 0.00 21 ILE A N 7
ATOM 3784 C CA . ILE A 1 21 ? -5.932 -2.536 5.254 1.00 0.00 21 ILE A CA 7
ATOM 3785 C C . ILE A 1 21 ? -5.221 -1.751 6.351 1.00 0.00 21 ILE A C 7
ATOM 3786 O O . ILE A 1 21 ? -5.105 -2.215 7.486 1.00 0.00 21 ILE A O 7
ATOM 3802 N N . PHE A 1 22 ? -4.747 -0.558 6.006 1.00 0.00 22 PHE A N 7
ATOM 3803 C CA . PHE A 1 22 ? -4.048 0.293 6.962 1.00 0.00 22 PHE A CA 7
ATOM 3804 C C . PHE A 1 22 ? -4.614 1.710 6.943 1.00 0.00 22 PHE A C 7
ATOM 3805 O O . PHE A 1 22 ? -4.758 2.319 5.883 1.00 0.00 22 PHE A O 7
ATOM 3822 N N . ARG A 1 23 ? -4.933 2.229 8.125 1.00 0.00 23 ARG A N 7
ATOM 3823 C CA . ARG A 1 23 ? -5.485 3.573 8.245 1.00 0.00 23 ARG A CA 7
ATOM 3824 C C . ARG A 1 23 ? -4.740 4.549 7.340 1.00 0.00 23 ARG A C 7
ATOM 3825 O O . ARG A 1 23 ? -5.292 5.049 6.360 1.00 0.00 23 ARG A O 7
ATOM 3846 N N . HIS A 1 24 ? -3.482 4.817 7.676 1.00 0.00 24 HIS A N 7
ATOM 3847 C CA . HIS A 1 24 ? -2.660 5.734 6.894 1.00 0.00 24 HIS A CA 7
ATOM 3848 C C . HIS A 1 24 ? -1.519 4.990 6.206 1.00 0.00 24 HIS A C 7
ATOM 3849 O O . HIS A 1 24 ? -0.935 4.067 6.775 1.00 0.00 24 HIS A O 7
ATOM 3863 N N . SER A 1 25 ? -1.208 5.397 4.980 1.00 0.00 25 SER A N 7
ATOM 3864 C CA . SER A 1 25 ? -0.141 4.765 4.213 1.00 0.00 25 SER A CA 7
ATOM 3865 C C . SER A 1 25 ? 1.000 4.329 5.127 1.00 0.00 25 SER A C 7
ATOM 3866 O O . SER A 1 25 ? 1.429 3.176 5.096 1.00 0.00 25 SER A O 7
ATOM 3874 N N . SER A 1 26 ? 1.488 5.261 5.940 1.00 0.00 26 SER A N 7
ATOM 3875 C CA . SER A 1 26 ? 2.581 4.975 6.861 1.00 0.00 26 SER A CA 7
ATOM 3876 C C . SER A 1 26 ? 2.489 3.546 7.387 1.00 0.00 26 SER A C 7
ATOM 3877 O O . SER A 1 26 ? 3.333 2.703 7.079 1.00 0.00 26 SER A O 7
ATOM 3885 N N . LEU A 1 27 ? 1.459 3.280 8.182 1.00 0.00 27 LEU A N 7
ATOM 3886 C CA . LEU A 1 27 ? 1.255 1.953 8.752 1.00 0.00 27 LEU A CA 7
ATOM 3887 C C . LEU A 1 27 ? 1.563 0.867 7.727 1.00 0.00 27 LEU A C 7
ATOM 3888 O O . LEU A 1 27 ? 2.230 -0.122 8.035 1.00 0.00 27 LEU A O 7
ATOM 3904 N N . LEU A 1 28 ? 1.074 1.057 6.506 1.00 0.00 28 LEU A N 7
ATOM 3905 C CA . LEU A 1 28 ? 1.299 0.095 5.433 1.00 0.00 28 LEU A CA 7
ATOM 3906 C C . LEU A 1 28 ? 2.761 0.093 5.001 1.00 0.00 28 LEU A C 7
ATOM 3907 O O . LEU A 1 28 ? 3.319 -0.953 4.666 1.00 0.00 28 LEU A O 7
ATOM 3923 N N . ILE A 1 29 ? 3.377 1.270 5.011 1.00 0.00 29 ILE A N 7
ATOM 3924 C CA . ILE A 1 29 ? 4.776 1.403 4.623 1.00 0.00 29 ILE A CA 7
ATOM 3925 C C . ILE A 1 29 ? 5.669 0.498 5.465 1.00 0.00 29 ILE A C 7
ATOM 3926 O O . ILE A 1 29 ? 6.576 -0.151 4.945 1.00 0.00 29 ILE A O 7
ATOM 3942 N N . GLU A 1 30 ? 5.403 0.458 6.767 1.00 0.00 30 GLU A N 7
ATOM 3943 C CA . GLU A 1 30 ? 6.182 -0.369 7.680 1.00 0.00 30 GLU A CA 7
ATOM 3944 C C . GLU A 1 30 ? 5.878 -1.850 7.467 1.00 0.00 30 GLU A C 7
ATOM 3945 O O . GLU A 1 30 ? 6.759 -2.701 7.592 1.00 0.00 30 GLU A O 7
ATOM 3957 N N . HIS A 1 31 ? 4.624 -2.149 7.145 1.00 0.00 31 HIS A N 7
ATOM 3958 C CA . HIS A 1 31 ? 4.202 -3.527 6.914 1.00 0.00 31 HIS A CA 7
ATOM 3959 C C . HIS A 1 31 ? 4.880 -4.102 5.675 1.00 0.00 31 HIS A C 7
ATOM 3960 O O . HIS A 1 31 ? 5.450 -5.192 5.719 1.00 0.00 31 HIS A O 7
ATOM 3974 N N . GLN A 1 32 ? 4.814 -3.363 4.573 1.00 0.00 32 GLN A N 7
ATOM 3975 C CA . GLN A 1 32 ? 5.421 -3.802 3.322 1.00 0.00 32 GLN A CA 7
ATOM 3976 C C . GLN A 1 32 ? 6.846 -4.295 3.551 1.00 0.00 32 GLN A C 7
ATOM 3977 O O . GLN A 1 32 ? 7.266 -5.298 2.976 1.00 0.00 32 GLN A O 7
ATOM 3991 N N . ALA A 1 33 ? 7.585 -3.582 4.396 1.00 0.00 33 ALA A N 7
ATOM 3992 C CA . ALA A 1 33 ? 8.962 -3.949 4.703 1.00 0.00 33 ALA A CA 7
ATOM 3993 C C . ALA A 1 33 ? 9.080 -5.440 4.996 1.00 0.00 33 ALA A C 7
ATOM 3994 O O . ALA A 1 33 ? 10.088 -6.069 4.670 1.00 0.00 33 ALA A O 7
ATOM 4001 N N . LEU A 1 34 ? 8.047 -6.001 5.614 1.00 0.00 34 LEU A N 7
ATOM 4002 C CA . LEU A 1 34 ? 8.036 -7.420 5.953 1.00 0.00 34 LEU A CA 7
ATOM 4003 C C . LEU A 1 34 ? 8.126 -8.280 4.697 1.00 0.00 34 LEU A C 7
ATOM 4004 O O . LEU A 1 34 ? 8.850 -9.276 4.664 1.00 0.00 34 LEU A O 7
ATOM 4020 N N . HIS A 1 35 ? 7.387 -7.889 3.663 1.00 0.00 35 HIS A N 7
ATOM 4021 C CA . HIS A 1 35 ? 7.386 -8.623 2.403 1.00 0.00 35 HIS A CA 7
ATOM 4022 C C . HIS A 1 35 ? 8.777 -8.627 1.775 1.00 0.00 35 HIS A C 7
ATOM 4023 O O . HIS A 1 35 ? 9.247 -9.657 1.293 1.00 0.00 35 HIS A O 7
ATOM 4037 N N . ALA A 1 36 ? 9.429 -7.469 1.785 1.00 0.00 36 ALA A N 7
ATOM 4038 C CA . ALA A 1 36 ? 10.765 -7.340 1.218 1.00 0.00 36 ALA A CA 7
ATOM 4039 C C . ALA A 1 36 ? 11.831 -7.768 2.222 1.00 0.00 36 ALA A C 7
ATOM 4040 O O . ALA A 1 36 ? 12.898 -7.162 2.304 1.00 0.00 36 ALA A O 7
ATOM 4047 N N . GLY A 1 37 ? 11.533 -8.816 2.983 1.00 0.00 37 GLY A N 7
ATOM 4048 C CA . GLY A 1 37 ? 12.475 -9.306 3.972 1.00 0.00 37 GLY A CA 7
ATOM 4049 C C . GLY A 1 37 ? 12.975 -10.702 3.655 1.00 0.00 37 GLY A C 7
ATOM 4050 O O . GLY A 1 37 ? 14.157 -10.895 3.372 1.00 0.00 37 GLY A O 7
ATOM 4054 N N . GLU A 1 38 ? 12.072 -11.677 3.704 1.00 0.00 38 GLU A N 7
ATOM 4055 C CA . GLU A 1 38 ? 12.430 -13.062 3.422 1.00 0.00 38 GLU A CA 7
ATOM 4056 C C . GLU A 1 38 ? 12.214 -13.390 1.947 1.00 0.00 38 GLU A C 7
ATOM 4057 O O . GLU A 1 38 ? 13.105 -13.918 1.281 1.00 0.00 38 GLU A O 7
ATOM 4069 N N . SER A 1 39 ? 11.025 -13.074 1.444 1.00 0.00 39 SER A N 7
ATOM 4070 C CA . SER A 1 39 ? 10.690 -13.338 0.050 1.00 0.00 39 SER A CA 7
ATOM 4071 C C . SER A 1 39 ? 11.204 -12.221 -0.854 1.00 0.00 39 SER A C 7
ATOM 4072 O O . SER A 1 39 ? 10.490 -11.741 -1.733 1.00 0.00 39 SER A O 7
ATOM 4080 N N . GLY A 1 40 ? 12.449 -11.811 -0.629 1.00 0.00 40 GLY A N 7
ATOM 4081 C CA . GLY A 1 40 ? 13.037 -10.754 -1.430 1.00 0.00 40 GLY A CA 7
ATOM 4082 C C . GLY A 1 40 ? 14.176 -11.250 -2.299 1.00 0.00 40 GLY A C 7
ATOM 4083 O O . GLY A 1 40 ? 14.280 -12.438 -2.604 1.00 0.00 40 GLY A O 7
ATOM 4087 N N . PRO A 1 41 ? 15.055 -10.326 -2.713 1.00 0.00 41 PRO A N 7
ATOM 4088 C CA . PRO A 1 41 ? 16.207 -10.652 -3.560 1.00 0.00 41 PRO A CA 7
ATOM 4089 C C . PRO A 1 41 ? 17.262 -11.464 -2.815 1.00 0.00 41 PRO A C 7
ATOM 4090 O O . PRO A 1 41 ? 17.066 -11.843 -1.661 1.00 0.00 41 PRO A O 7
ATOM 4101 N N . SER A 1 42 ? 18.380 -11.726 -3.483 1.00 0.00 42 SER A N 7
ATOM 4102 C CA . SER A 1 42 ? 19.465 -12.495 -2.886 1.00 0.00 42 SER A CA 7
ATOM 4103 C C . SER A 1 42 ? 20.730 -11.650 -2.768 1.00 0.00 42 SER A C 7
ATOM 4104 O O . SER A 1 42 ? 21.378 -11.624 -1.722 1.00 0.00 42 SER A O 7
ATOM 4112 N N . SER A 1 43 ? 21.076 -10.960 -3.850 1.00 0.00 43 SER A N 7
ATOM 4113 C CA . SER A 1 43 ? 22.265 -10.116 -3.871 1.00 0.00 43 SER A CA 7
ATOM 4114 C C . SER A 1 43 ? 21.914 -8.693 -4.294 1.00 0.00 43 SER A C 7
ATOM 4115 O O . SER A 1 43 ? 22.608 -8.086 -5.109 1.00 0.00 43 SER A O 7
ATOM 4123 N N . GLY A 1 44 ? 20.829 -8.165 -3.733 1.00 0.00 44 GLY A N 7
ATOM 4124 C CA . GLY A 1 44 ? 20.404 -6.818 -4.064 1.00 0.00 44 GLY A CA 7
ATOM 4125 C C . GLY A 1 44 ? 18.977 -6.770 -4.574 1.00 0.00 44 GLY A C 7
ATOM 4126 O O . GLY A 1 44 ? 18.601 -7.618 -5.382 1.00 0.00 44 GLY A O 7
ATOM 4131 N N . GLY A 1 1 ? -16.396 -7.830 14.735 1.00 0.00 1 GLY A N 8
ATOM 4132 C CA . GLY A 1 1 ? -17.576 -8.643 14.966 1.00 0.00 1 GLY A CA 8
ATOM 4133 C C . GLY A 1 1 ? -17.632 -9.855 14.058 1.00 0.00 1 GLY A C 8
ATOM 4134 O O . GLY A 1 1 ? -16.791 -10.016 13.174 1.00 0.00 1 GLY A O 8
ATOM 4138 N N . SER A 1 2 ? -18.624 -10.712 14.278 1.00 0.00 2 SER A N 8
ATOM 4139 C CA . SER A 1 2 ? -18.783 -11.919 13.476 1.00 0.00 2 SER A CA 8
ATOM 4140 C C . SER A 1 2 ? -19.467 -11.604 12.149 1.00 0.00 2 SER A C 8
ATOM 4141 O O . SER A 1 2 ? -20.472 -10.894 12.109 1.00 0.00 2 SER A O 8
ATOM 4149 N N . SER A 1 3 ? -18.915 -12.137 11.064 1.00 0.00 3 SER A N 8
ATOM 4150 C CA . SER A 1 3 ? -19.468 -11.910 9.734 1.00 0.00 3 SER A CA 8
ATOM 4151 C C . SER A 1 3 ? -19.397 -10.433 9.361 1.00 0.00 3 SER A C 8
ATOM 4152 O O . SER A 1 3 ? -20.347 -9.872 8.816 1.00 0.00 3 SER A O 8
ATOM 4160 N N . GLY A 1 4 ? -18.263 -9.807 9.659 1.00 0.00 4 GLY A N 8
ATOM 4161 C CA . GLY A 1 4 ? -18.087 -8.401 9.349 1.00 0.00 4 GLY A CA 8
ATOM 4162 C C . GLY A 1 4 ? -16.640 -7.961 9.447 1.00 0.00 4 GLY A C 8
ATOM 4163 O O . GLY A 1 4 ? -16.318 -7.016 10.167 1.00 0.00 4 GLY A O 8
ATOM 4167 N N . SER A 1 5 ? -15.763 -8.650 8.723 1.00 0.00 5 SER A N 8
ATOM 4168 C CA . SER A 1 5 ? -14.341 -8.329 8.736 1.00 0.00 5 SER A CA 8
ATOM 4169 C C . SER A 1 5 ? -13.812 -8.151 7.316 1.00 0.00 5 SER A C 8
ATOM 4170 O O . SER A 1 5 ? -13.348 -9.104 6.690 1.00 0.00 5 SER A O 8
ATOM 4178 N N . SER A 1 6 ? -13.884 -6.922 6.814 1.00 0.00 6 SER A N 8
ATOM 4179 C CA . SER A 1 6 ? -13.417 -6.617 5.467 1.00 0.00 6 SER A CA 8
ATOM 4180 C C . SER A 1 6 ? -13.227 -5.115 5.285 1.00 0.00 6 SER A C 8
ATOM 4181 O O . SER A 1 6 ? -14.033 -4.314 5.757 1.00 0.00 6 SER A O 8
ATOM 4189 N N . GLY A 1 7 ? -12.154 -4.739 4.594 1.00 0.00 7 GLY A N 8
ATOM 4190 C CA . GLY A 1 7 ? -11.877 -3.334 4.361 1.00 0.00 7 GLY A CA 8
ATOM 4191 C C . GLY A 1 7 ? -13.113 -2.560 3.947 1.00 0.00 7 GLY A C 8
ATOM 4192 O O . GLY A 1 7 ? -13.853 -2.987 3.061 1.00 0.00 7 GLY A O 8
ATOM 4196 N N . ALA A 1 8 ? -13.338 -1.419 4.590 1.00 0.00 8 ALA A N 8
ATOM 4197 C CA . ALA A 1 8 ? -14.492 -0.584 4.283 1.00 0.00 8 ALA A CA 8
ATOM 4198 C C . ALA A 1 8 ? -14.272 0.207 2.998 1.00 0.00 8 ALA A C 8
ATOM 4199 O O . ALA A 1 8 ? -15.079 0.140 2.071 1.00 0.00 8 ALA A O 8
ATOM 4206 N N . ALA A 1 9 ? -13.174 0.955 2.949 1.00 0.00 9 ALA A N 8
ATOM 4207 C CA . ALA A 1 9 ? -12.847 1.757 1.777 1.00 0.00 9 ALA A CA 8
ATOM 4208 C C . ALA A 1 9 ? -11.772 1.082 0.932 1.00 0.00 9 ALA A C 8
ATOM 4209 O O . ALA A 1 9 ? -10.940 0.335 1.448 1.00 0.00 9 ALA A O 8
ATOM 4216 N N . LYS A 1 10 ? -11.795 1.348 -0.369 1.00 0.00 10 LYS A N 8
ATOM 4217 C CA . LYS A 1 10 ? -10.822 0.767 -1.287 1.00 0.00 10 LYS A CA 8
ATOM 4218 C C . LYS A 1 10 ? -9.555 1.614 -1.344 1.00 0.00 10 LYS A C 8
ATOM 4219 O O . LYS A 1 10 ? -8.462 1.138 -1.033 1.00 0.00 10 LYS A O 8
ATOM 4238 N N . THR A 1 11 ? -9.707 2.874 -1.742 1.00 0.00 11 THR A N 8
ATOM 4239 C CA . THR A 1 11 ? -8.575 3.787 -1.839 1.00 0.00 11 THR A CA 8
ATOM 4240 C C . THR A 1 11 ? -7.655 3.651 -0.631 1.00 0.00 11 THR A C 8
ATOM 4241 O O . THR A 1 11 ? -6.474 3.994 -0.696 1.00 0.00 11 THR A O 8
ATOM 4252 N N . THR A 1 12 ? -8.202 3.149 0.471 1.00 0.00 12 THR A N 8
ATOM 4253 C CA . THR A 1 12 ? -7.430 2.968 1.694 1.00 0.00 12 THR A CA 8
ATOM 4254 C C . THR A 1 12 ? -6.099 2.282 1.407 1.00 0.00 12 THR A C 8
ATOM 4255 O O . THR A 1 12 ? -5.985 1.494 0.469 1.00 0.00 12 THR A O 8
ATOM 4266 N N . SER A 1 13 ? -5.094 2.586 2.223 1.00 0.00 13 SER A N 8
ATOM 4267 C CA . SER A 1 13 ? -3.769 2.001 2.055 1.00 0.00 13 SER A CA 8
ATOM 4268 C C . SER A 1 13 ? -3.790 0.509 2.374 1.00 0.00 13 SER A C 8
ATOM 4269 O O . SER A 1 13 ? -3.451 0.096 3.482 1.00 0.00 13 SER A O 8
ATOM 4277 N N . GLU A 1 14 ? -4.190 -0.294 1.393 1.00 0.00 14 GLU A N 8
ATOM 4278 C CA . GLU A 1 14 ? -4.257 -1.740 1.569 1.00 0.00 14 GLU A CA 8
ATOM 4279 C C . GLU A 1 14 ? -3.120 -2.432 0.822 1.00 0.00 14 GLU A C 8
ATOM 4280 O O . GLU A 1 14 ? -2.740 -2.019 -0.274 1.00 0.00 14 GLU A O 8
ATOM 4292 N N . CYS A 1 15 ? -2.579 -3.486 1.425 1.00 0.00 15 CYS A N 8
ATOM 4293 C CA . CYS A 1 15 ? -1.485 -4.235 0.819 1.00 0.00 15 CYS A CA 8
ATOM 4294 C C . CYS A 1 15 ? -2.013 -5.235 -0.206 1.00 0.00 15 CYS A C 8
ATOM 4295 O O . CYS A 1 15 ? -2.649 -6.226 0.150 1.00 0.00 15 CYS A O 8
ATOM 4302 N N . GLN A 1 16 ? -1.742 -4.967 -1.479 1.00 0.00 16 GLN A N 8
ATOM 4303 C CA . GLN A 1 16 ? -2.190 -5.842 -2.556 1.00 0.00 16 GLN A CA 8
ATOM 4304 C C . GLN A 1 16 ? -1.437 -7.168 -2.528 1.00 0.00 16 GLN A C 8
ATOM 4305 O O . GLN A 1 16 ? -1.861 -8.146 -3.142 1.00 0.00 16 GLN A O 8
ATOM 4319 N N . GLU A 1 17 ? -0.317 -7.192 -1.812 1.00 0.00 17 GLU A N 8
ATOM 4320 C CA . GLU A 1 17 ? 0.495 -8.398 -1.705 1.00 0.00 17 GLU A CA 8
ATOM 4321 C C . GLU A 1 17 ? -0.235 -9.478 -0.913 1.00 0.00 17 GLU A C 8
ATOM 4322 O O . GLU A 1 17 ? -0.250 -10.647 -1.301 1.00 0.00 17 GLU A O 8
ATOM 4334 N N . CYS A 1 18 ? -0.841 -9.079 0.201 1.00 0.00 18 CYS A N 8
ATOM 4335 C CA . CYS A 1 18 ? -1.573 -10.011 1.050 1.00 0.00 18 CYS A CA 8
ATOM 4336 C C . CYS A 1 18 ? -3.030 -9.582 1.197 1.00 0.00 18 CYS A C 8
ATOM 4337 O O . CYS A 1 18 ? -3.938 -10.412 1.164 1.00 0.00 18 CYS A O 8
ATOM 4344 N N . GLY A 1 19 ? -3.245 -8.280 1.360 1.00 0.00 19 GLY A N 8
ATOM 4345 C CA . GLY A 1 19 ? -4.593 -7.764 1.509 1.00 0.00 19 GLY A CA 8
ATOM 4346 C C . GLY A 1 19 ? -4.844 -7.189 2.889 1.00 0.00 19 GLY A C 8
ATOM 4347 O O . GLY A 1 19 ? -5.905 -7.401 3.476 1.00 0.00 19 GLY A O 8
ATOM 4351 N N . LYS A 1 20 ? -3.864 -6.459 3.411 1.00 0.00 20 LYS A N 8
ATOM 4352 C CA . LYS A 1 20 ? -3.981 -5.850 4.731 1.00 0.00 20 LYS A CA 8
ATOM 4353 C C . LYS A 1 20 ? -4.294 -4.362 4.618 1.00 0.00 20 LYS A C 8
ATOM 4354 O O . LYS A 1 20 ? -3.478 -3.582 4.127 1.00 0.00 20 LYS A O 8
ATOM 4373 N N . ILE A 1 21 ? -5.480 -3.975 5.076 1.00 0.00 21 ILE A N 8
ATOM 4374 C CA . ILE A 1 21 ? -5.898 -2.579 5.029 1.00 0.00 21 ILE A CA 8
ATOM 4375 C C . ILE A 1 21 ? -5.204 -1.760 6.111 1.00 0.00 21 ILE A C 8
ATOM 4376 O O . ILE A 1 21 ? -5.044 -2.216 7.244 1.00 0.00 21 ILE A O 8
ATOM 4392 N N . PHE A 1 22 ? -4.794 -0.547 5.756 1.00 0.00 22 PHE A N 8
ATOM 4393 C CA . PHE A 1 22 ? -4.117 0.338 6.698 1.00 0.00 22 PHE A CA 8
ATOM 4394 C C . PHE A 1 22 ? -4.698 1.747 6.633 1.00 0.00 22 PHE A C 8
ATOM 4395 O O . PHE A 1 22 ? -4.928 2.287 5.551 1.00 0.00 22 PHE A O 8
ATOM 4412 N N . ARG A 1 23 ? -4.933 2.338 7.800 1.00 0.00 23 ARG A N 8
ATOM 4413 C CA . ARG A 1 23 ? -5.489 3.684 7.878 1.00 0.00 23 ARG A CA 8
ATOM 4414 C C . ARG A 1 23 ? -4.722 4.641 6.970 1.00 0.00 23 ARG A C 8
ATOM 4415 O O . ARG A 1 23 ? -5.240 5.093 5.948 1.00 0.00 23 ARG A O 8
ATOM 4436 N N . HIS A 1 24 ? -3.486 4.947 7.350 1.00 0.00 24 HIS A N 8
ATOM 4437 C CA . HIS A 1 24 ? -2.648 5.851 6.570 1.00 0.00 24 HIS A CA 8
ATOM 4438 C C . HIS A 1 24 ? -1.475 5.101 5.945 1.00 0.00 24 HIS A C 8
ATOM 4439 O O . HIS A 1 24 ? -0.955 4.148 6.525 1.00 0.00 24 HIS A O 8
ATOM 4453 N N . SER A 1 25 ? -1.066 5.537 4.758 1.00 0.00 25 SER A N 8
ATOM 4454 C CA . SER A 1 25 ? 0.042 4.904 4.051 1.00 0.00 25 SER A CA 8
ATOM 4455 C C . SER A 1 25 ? 1.110 4.428 5.031 1.00 0.00 25 SER A C 8
ATOM 4456 O O . SER A 1 25 ? 1.493 3.258 5.029 1.00 0.00 25 SER A O 8
ATOM 4464 N N . SER A 1 26 ? 1.587 5.344 5.868 1.00 0.00 26 SER A N 8
ATOM 4465 C CA . SER A 1 26 ? 2.613 5.020 6.852 1.00 0.00 26 SER A CA 8
ATOM 4466 C C . SER A 1 26 ? 2.435 3.598 7.375 1.00 0.00 26 SER A C 8
ATOM 4467 O O . SER A 1 26 ? 3.282 2.732 7.153 1.00 0.00 26 SER A O 8
ATOM 4475 N N . LEU A 1 27 ? 1.328 3.365 8.071 1.00 0.00 27 LEU A N 8
ATOM 4476 C CA . LEU A 1 27 ? 1.037 2.048 8.628 1.00 0.00 27 LEU A CA 8
ATOM 4477 C C . LEU A 1 27 ? 1.370 0.948 7.625 1.00 0.00 27 LEU A C 8
ATOM 4478 O O . LEU A 1 27 ? 1.945 -0.080 7.983 1.00 0.00 27 LEU A O 8
ATOM 4494 N N . LEU A 1 28 ? 1.006 1.172 6.367 1.00 0.00 28 LEU A N 8
ATOM 4495 C CA . LEU A 1 28 ? 1.267 0.201 5.310 1.00 0.00 28 LEU A CA 8
ATOM 4496 C C . LEU A 1 28 ? 2.754 0.150 4.974 1.00 0.00 28 LEU A C 8
ATOM 4497 O O . LEU A 1 28 ? 3.289 -0.908 4.641 1.00 0.00 28 LEU A O 8
ATOM 4513 N N . ILE A 1 29 ? 3.416 1.298 5.064 1.00 0.00 29 ILE A N 8
ATOM 4514 C CA . ILE A 1 29 ? 4.841 1.384 4.772 1.00 0.00 29 ILE A CA 8
ATOM 4515 C C . ILE A 1 29 ? 5.643 0.450 5.672 1.00 0.00 29 ILE A C 8
ATOM 4516 O O . ILE A 1 29 ? 6.562 -0.230 5.216 1.00 0.00 29 ILE A O 8
ATOM 4532 N N . GLU A 1 30 ? 5.288 0.423 6.953 1.00 0.00 30 GLU A N 8
ATOM 4533 C CA . GLU A 1 30 ? 5.975 -0.429 7.917 1.00 0.00 30 GLU A CA 8
ATOM 4534 C C . GLU A 1 30 ? 5.644 -1.899 7.678 1.00 0.00 30 GLU A C 8
ATOM 4535 O O . GLU A 1 30 ? 6.481 -2.777 7.887 1.00 0.00 30 GLU A O 8
ATOM 4547 N N . HIS A 1 31 ? 4.417 -2.159 7.238 1.00 0.00 31 HIS A N 8
ATOM 4548 C CA . HIS A 1 31 ? 3.974 -3.523 6.970 1.00 0.00 31 HIS A CA 8
ATOM 4549 C C . HIS A 1 31 ? 4.696 -4.100 5.756 1.00 0.00 31 HIS A C 8
ATOM 4550 O O . HIS A 1 31 ? 5.229 -5.208 5.809 1.00 0.00 31 HIS A O 8
ATOM 4564 N N . GLN A 1 32 ? 4.708 -3.341 4.665 1.00 0.00 32 GLN A N 8
ATOM 4565 C CA . GLN A 1 32 ? 5.363 -3.778 3.438 1.00 0.00 32 GLN A CA 8
ATOM 4566 C C . GLN A 1 32 ? 6.760 -4.317 3.729 1.00 0.00 32 GLN A C 8
ATOM 4567 O O . GLN A 1 32 ? 7.158 -5.354 3.200 1.00 0.00 32 GLN A O 8
ATOM 4581 N N . ALA A 1 33 ? 7.499 -3.605 4.573 1.00 0.00 33 ALA A N 8
ATOM 4582 C CA . ALA A 1 33 ? 8.851 -4.012 4.936 1.00 0.00 33 ALA A CA 8
ATOM 4583 C C . ALA A 1 33 ? 8.914 -5.508 5.226 1.00 0.00 33 ALA A C 8
ATOM 4584 O O . ALA A 1 33 ? 9.921 -6.162 4.950 1.00 0.00 33 ALA A O 8
ATOM 4591 N N . LEU A 1 34 ? 7.835 -6.044 5.784 1.00 0.00 34 LEU A N 8
ATOM 4592 C CA . LEU A 1 34 ? 7.768 -7.464 6.112 1.00 0.00 34 LEU A CA 8
ATOM 4593 C C . LEU A 1 34 ? 7.939 -8.320 4.862 1.00 0.00 34 LEU A C 8
ATOM 4594 O O . LEU A 1 34 ? 8.624 -9.343 4.886 1.00 0.00 34 LEU A O 8
ATOM 4610 N N . HIS A 1 35 ? 7.313 -7.895 3.769 1.00 0.00 35 HIS A N 8
ATOM 4611 C CA . HIS A 1 35 ? 7.398 -8.621 2.507 1.00 0.00 35 HIS A CA 8
ATOM 4612 C C . HIS A 1 35 ? 8.811 -8.552 1.935 1.00 0.00 35 HIS A C 8
ATOM 4613 O O . HIS A 1 35 ? 9.435 -9.579 1.673 1.00 0.00 35 HIS A O 8
ATOM 4627 N N . ALA A 1 36 ? 9.307 -7.334 1.743 1.00 0.00 36 ALA A N 8
ATOM 4628 C CA . ALA A 1 36 ? 10.645 -7.131 1.203 1.00 0.00 36 ALA A CA 8
ATOM 4629 C C . ALA A 1 36 ? 11.713 -7.486 2.233 1.00 0.00 36 ALA A C 8
ATOM 4630 O O . ALA A 1 36 ? 11.867 -6.801 3.242 1.00 0.00 36 ALA A O 8
ATOM 4637 N N . GLY A 1 37 ? 12.447 -8.563 1.970 1.00 0.00 37 GLY A N 8
ATOM 4638 C CA . GLY A 1 37 ? 13.490 -8.991 2.884 1.00 0.00 37 GLY A CA 8
ATOM 4639 C C . GLY A 1 37 ? 13.092 -10.214 3.686 1.00 0.00 37 GLY A C 8
ATOM 4640 O O . GLY A 1 37 ? 12.662 -10.099 4.833 1.00 0.00 37 GLY A O 8
ATOM 4644 N N . GLU A 1 38 ? 13.235 -11.389 3.080 1.00 0.00 38 GLU A N 8
ATOM 4645 C CA . GLU A 1 38 ? 12.885 -12.639 3.745 1.00 0.00 38 GLU A CA 8
ATOM 4646 C C . GLU A 1 38 ? 13.988 -13.071 4.707 1.00 0.00 38 GLU A C 8
ATOM 4647 O O . GLU A 1 38 ? 15.172 -13.015 4.376 1.00 0.00 38 GLU A O 8
ATOM 4659 N N . SER A 1 39 ? 13.589 -13.501 5.900 1.00 0.00 39 SER A N 8
ATOM 4660 C CA . SER A 1 39 ? 14.543 -13.938 6.913 1.00 0.00 39 SER A CA 8
ATOM 4661 C C . SER A 1 39 ? 13.933 -15.014 7.806 1.00 0.00 39 SER A C 8
ATOM 4662 O O . SER A 1 39 ? 12.712 -15.125 7.917 1.00 0.00 39 SER A O 8
ATOM 4670 N N . GLY A 1 40 ? 14.792 -15.804 8.442 1.00 0.00 40 GLY A N 8
ATOM 4671 C CA . GLY A 1 40 ? 14.319 -16.861 9.317 1.00 0.00 40 GLY A CA 8
ATOM 4672 C C . GLY A 1 40 ? 15.447 -17.733 9.835 1.00 0.00 40 GLY A C 8
ATOM 4673 O O . GLY A 1 40 ? 15.728 -18.804 9.297 1.00 0.00 40 GLY A O 8
ATOM 4677 N N . PRO A 1 41 ? 16.115 -17.271 10.902 1.00 0.00 41 PRO A N 8
ATOM 4678 C CA . PRO A 1 41 ? 17.229 -18.000 11.515 1.00 0.00 41 PRO A CA 8
ATOM 4679 C C . PRO A 1 41 ? 16.771 -19.267 12.228 1.00 0.00 41 PRO A C 8
ATOM 4680 O O . PRO A 1 41 ? 17.586 -20.111 12.599 1.00 0.00 41 PRO A O 8
ATOM 4691 N N . SER A 1 42 ? 15.461 -19.395 12.415 1.00 0.00 42 SER A N 8
ATOM 4692 C CA . SER A 1 42 ? 14.894 -20.558 13.086 1.00 0.00 42 SER A CA 8
ATOM 4693 C C . SER A 1 42 ? 15.659 -21.825 12.716 1.00 0.00 42 SER A C 8
ATOM 4694 O O . SER A 1 42 ? 16.178 -22.526 13.584 1.00 0.00 42 SER A O 8
ATOM 4702 N N . SER A 1 43 ? 15.724 -22.112 11.420 1.00 0.00 43 SER A N 8
ATOM 4703 C CA . SER A 1 43 ? 16.422 -23.296 10.933 1.00 0.00 43 SER A CA 8
ATOM 4704 C C . SER A 1 43 ? 17.006 -23.051 9.545 1.00 0.00 43 SER A C 8
ATOM 4705 O O . SER A 1 43 ? 16.302 -22.629 8.628 1.00 0.00 43 SER A O 8
ATOM 4713 N N . GLY A 1 44 ? 18.301 -23.317 9.399 1.00 0.00 44 GLY A N 8
ATOM 4714 C CA . GLY A 1 44 ? 18.959 -23.119 8.121 1.00 0.00 44 GLY A CA 8
ATOM 4715 C C . GLY A 1 44 ? 18.757 -24.288 7.177 1.00 0.00 44 GLY A C 8
ATOM 4716 O O . GLY A 1 44 ? 19.650 -24.578 6.383 1.00 0.00 44 GLY A O 8
ATOM 4721 N N . GLY A 1 1 ? -12.588 -19.219 14.746 1.00 0.00 1 GLY A N 9
ATOM 4722 C CA . GLY A 1 1 ? -11.652 -18.256 14.197 1.00 0.00 1 GLY A CA 9
ATOM 4723 C C . GLY A 1 1 ? -11.931 -17.940 12.741 1.00 0.00 1 GLY A C 9
ATOM 4724 O O . GLY A 1 1 ? -11.159 -18.314 11.858 1.00 0.00 1 GLY A O 9
ATOM 4728 N N . SER A 1 2 ? -13.040 -17.252 12.489 1.00 0.00 2 SER A N 9
ATOM 4729 C CA . SER A 1 2 ? -13.422 -16.891 11.128 1.00 0.00 2 SER A CA 9
ATOM 4730 C C . SER A 1 2 ? -12.888 -15.510 10.762 1.00 0.00 2 SER A C 9
ATOM 4731 O O . SER A 1 2 ? -13.371 -14.493 11.260 1.00 0.00 2 SER A O 9
ATOM 4739 N N . SER A 1 3 ? -11.887 -15.482 9.888 1.00 0.00 3 SER A N 9
ATOM 4740 C CA . SER A 1 3 ? -11.283 -14.227 9.457 1.00 0.00 3 SER A CA 9
ATOM 4741 C C . SER A 1 3 ? -12.198 -13.490 8.483 1.00 0.00 3 SER A C 9
ATOM 4742 O O . SER A 1 3 ? -12.871 -14.108 7.658 1.00 0.00 3 SER A O 9
ATOM 4750 N N . GLY A 1 4 ? -12.216 -12.165 8.585 1.00 0.00 4 GLY A N 9
ATOM 4751 C CA . GLY A 1 4 ? -13.051 -11.365 7.708 1.00 0.00 4 GLY A CA 9
ATOM 4752 C C . GLY A 1 4 ? -13.575 -10.115 8.387 1.00 0.00 4 GLY A C 9
ATOM 4753 O O . GLY A 1 4 ? -14.777 -9.983 8.615 1.00 0.00 4 GLY A O 9
ATOM 4757 N N . SER A 1 5 ? -12.671 -9.197 8.713 1.00 0.00 5 SER A N 9
ATOM 4758 C CA . SER A 1 5 ? -13.048 -7.954 9.376 1.00 0.00 5 SER A CA 9
ATOM 4759 C C . SER A 1 5 ? -13.532 -6.923 8.361 1.00 0.00 5 SER A C 9
ATOM 4760 O O . SER A 1 5 ? -13.348 -7.088 7.155 1.00 0.00 5 SER A O 9
ATOM 4768 N N . SER A 1 6 ? -14.152 -5.858 8.859 1.00 0.00 6 SER A N 9
ATOM 4769 C CA . SER A 1 6 ? -14.667 -4.800 7.997 1.00 0.00 6 SER A CA 9
ATOM 4770 C C . SER A 1 6 ? -13.524 -4.001 7.377 1.00 0.00 6 SER A C 9
ATOM 4771 O O . SER A 1 6 ? -12.534 -3.695 8.040 1.00 0.00 6 SER A O 9
ATOM 4779 N N . GLY A 1 7 ? -13.671 -3.666 6.098 1.00 0.00 7 GLY A N 9
ATOM 4780 C CA . GLY A 1 7 ? -12.645 -2.906 5.409 1.00 0.00 7 GLY A CA 9
ATOM 4781 C C . GLY A 1 7 ? -13.080 -2.468 4.024 1.00 0.00 7 GLY A C 9
ATOM 4782 O O . GLY A 1 7 ? -12.380 -2.710 3.041 1.00 0.00 7 GLY A O 9
ATOM 4786 N N . ALA A 1 8 ? -14.240 -1.824 3.946 1.00 0.00 8 ALA A N 9
ATOM 4787 C CA . ALA A 1 8 ? -14.767 -1.352 2.672 1.00 0.00 8 ALA A CA 9
ATOM 4788 C C . ALA A 1 8 ? -14.691 0.168 2.576 1.00 0.00 8 ALA A C 9
ATOM 4789 O O . ALA A 1 8 ? -15.219 0.880 3.430 1.00 0.00 8 ALA A O 9
ATOM 4796 N N . ALA A 1 9 ? -14.030 0.658 1.532 1.00 0.00 9 ALA A N 9
ATOM 4797 C CA . ALA A 1 9 ? -13.887 2.094 1.325 1.00 0.00 9 ALA A CA 9
ATOM 4798 C C . ALA A 1 9 ? -13.438 2.401 -0.100 1.00 0.00 9 ALA A C 9
ATOM 4799 O O . ALA A 1 9 ? -12.882 1.542 -0.785 1.00 0.00 9 ALA A O 9
ATOM 4806 N N . LYS A 1 10 ? -13.683 3.630 -0.541 1.00 0.00 10 LYS A N 9
ATOM 4807 C CA . LYS A 1 10 ? -13.304 4.051 -1.884 1.00 0.00 10 LYS A CA 9
ATOM 4808 C C . LYS A 1 10 ? -11.869 3.641 -2.198 1.00 0.00 10 LYS A C 9
ATOM 4809 O O . LYS A 1 10 ? -11.606 2.987 -3.208 1.00 0.00 10 LYS A O 9
ATOM 4828 N N . THR A 1 11 ? -10.943 4.028 -1.326 1.00 0.00 11 THR A N 9
ATOM 4829 C CA . THR A 1 11 ? -9.535 3.701 -1.511 1.00 0.00 11 THR A CA 9
ATOM 4830 C C . THR A 1 11 ? -8.769 3.810 -0.198 1.00 0.00 11 THR A C 9
ATOM 4831 O O . THR A 1 11 ? -8.941 4.767 0.557 1.00 0.00 11 THR A O 9
ATOM 4842 N N . THR A 1 12 ? -7.920 2.822 0.071 1.00 0.00 12 THR A N 9
ATOM 4843 C CA . THR A 1 12 ? -7.127 2.806 1.294 1.00 0.00 12 THR A CA 9
ATOM 4844 C C . THR A 1 12 ? -5.766 2.163 1.058 1.00 0.00 12 THR A C 9
ATOM 4845 O O . THR A 1 12 ? -5.551 1.494 0.047 1.00 0.00 12 THR A O 9
ATOM 4856 N N . SER A 1 13 ? -4.849 2.369 1.998 1.00 0.00 13 SER A N 9
ATOM 4857 C CA . SER A 1 13 ? -3.506 1.811 1.890 1.00 0.00 13 SER A CA 9
ATOM 4858 C C . SER A 1 13 ? -3.508 0.322 2.224 1.00 0.00 13 SER A C 9
ATOM 4859 O O . SER A 1 13 ? -3.006 -0.090 3.269 1.00 0.00 13 SER A O 9
ATOM 4867 N N . GLU A 1 14 ? -4.076 -0.478 1.328 1.00 0.00 14 GLU A N 9
ATOM 4868 C CA . GLU A 1 14 ? -4.144 -1.921 1.528 1.00 0.00 14 GLU A CA 9
ATOM 4869 C C . GLU A 1 14 ? -2.969 -2.620 0.852 1.00 0.00 14 GLU A C 9
ATOM 4870 O O . GLU A 1 14 ? -2.527 -2.217 -0.224 1.00 0.00 14 GLU A O 9
ATOM 4882 N N . CYS A 1 15 ? -2.466 -3.671 1.491 1.00 0.00 15 CYS A N 9
ATOM 4883 C CA . CYS A 1 15 ? -1.341 -4.427 0.954 1.00 0.00 15 CYS A CA 9
ATOM 4884 C C . CYS A 1 15 ? -1.807 -5.407 -0.119 1.00 0.00 15 CYS A C 9
ATOM 4885 O O . CYS A 1 15 ? -2.472 -6.398 0.179 1.00 0.00 15 CYS A O 9
ATOM 4892 N N . GLN A 1 16 ? -1.452 -5.120 -1.368 1.00 0.00 16 GLN A N 9
ATOM 4893 C CA . GLN A 1 16 ? -1.834 -5.976 -2.485 1.00 0.00 16 GLN A CA 9
ATOM 4894 C C . GLN A 1 16 ? -1.059 -7.289 -2.455 1.00 0.00 16 GLN A C 9
ATOM 4895 O O . GLN A 1 16 ? -1.420 -8.248 -3.136 1.00 0.00 16 GLN A O 9
ATOM 4909 N N . GLU A 1 17 ? 0.006 -7.324 -1.661 1.00 0.00 17 GLU A N 9
ATOM 4910 C CA . GLU A 1 17 ? 0.832 -8.520 -1.543 1.00 0.00 17 GLU A CA 9
ATOM 4911 C C . GLU A 1 17 ? 0.122 -9.593 -0.722 1.00 0.00 17 GLU A C 9
ATOM 4912 O O . GLU A 1 17 ? 0.171 -10.778 -1.053 1.00 0.00 17 GLU A O 9
ATOM 4924 N N . CYS A 1 18 ? -0.536 -9.168 0.352 1.00 0.00 18 CYS A N 9
ATOM 4925 C CA . CYS A 1 18 ? -1.255 -10.090 1.223 1.00 0.00 18 CYS A CA 9
ATOM 4926 C C . CYS A 1 18 ? -2.739 -9.738 1.280 1.00 0.00 18 CYS A C 9
ATOM 4927 O O . CYS A 1 18 ? -3.599 -10.612 1.182 1.00 0.00 18 CYS A O 9
ATOM 4934 N N . GLY A 1 19 ? -3.031 -8.451 1.439 1.00 0.00 19 GLY A N 9
ATOM 4935 C CA . GLY A 1 19 ? -4.410 -8.006 1.507 1.00 0.00 19 GLY A CA 9
ATOM 4936 C C . GLY A 1 19 ? -4.768 -7.433 2.864 1.00 0.00 19 GLY A C 9
ATOM 4937 O O . GLY A 1 19 ? -5.869 -7.654 3.369 1.00 0.00 19 GLY A O 9
ATOM 4941 N N . LYS A 1 20 ? -3.837 -6.695 3.458 1.00 0.00 20 LYS A N 9
ATOM 4942 C CA . LYS A 1 20 ? -4.058 -6.088 4.765 1.00 0.00 20 LYS A CA 9
ATOM 4943 C C . LYS A 1 20 ? -4.302 -4.588 4.634 1.00 0.00 20 LYS A C 9
ATOM 4944 O O . LYS A 1 20 ? -3.422 -3.841 4.206 1.00 0.00 20 LYS A O 9
ATOM 4963 N N . ILE A 1 21 ? -5.502 -4.153 5.006 1.00 0.00 21 ILE A N 9
ATOM 4964 C CA . ILE A 1 21 ? -5.859 -2.742 4.932 1.00 0.00 21 ILE A CA 9
ATOM 4965 C C . ILE A 1 21 ? -5.183 -1.945 6.042 1.00 0.00 21 ILE A C 9
ATOM 4966 O O . ILE A 1 21 ? -5.038 -2.425 7.167 1.00 0.00 21 ILE A O 9
ATOM 4982 N N . PHE A 1 22 ? -4.770 -0.724 5.718 1.00 0.00 22 PHE A N 9
ATOM 4983 C CA . PHE A 1 22 ? -4.109 0.142 6.688 1.00 0.00 22 PHE A CA 9
ATOM 4984 C C . PHE A 1 22 ? -4.684 1.554 6.637 1.00 0.00 22 PHE A C 9
ATOM 4985 O O . PHE A 1 22 ? -4.886 2.116 5.560 1.00 0.00 22 PHE A O 9
ATOM 5002 N N . ARG A 1 23 ? -4.946 2.123 7.809 1.00 0.00 23 ARG A N 9
ATOM 5003 C CA . ARG A 1 23 ? -5.500 3.468 7.899 1.00 0.00 23 ARG A CA 9
ATOM 5004 C C . ARG A 1 23 ? -4.753 4.426 6.976 1.00 0.00 23 ARG A C 9
ATOM 5005 O O . ARG A 1 23 ? -5.294 4.884 5.970 1.00 0.00 23 ARG A O 9
ATOM 5026 N N . HIS A 1 24 ? -3.506 4.726 7.326 1.00 0.00 24 HIS A N 9
ATOM 5027 C CA . HIS A 1 24 ? -2.684 5.629 6.529 1.00 0.00 24 HIS A CA 9
ATOM 5028 C C . HIS A 1 24 ? -1.523 4.880 5.882 1.00 0.00 24 HIS A C 9
ATOM 5029 O O . HIS A 1 24 ? -0.980 3.938 6.460 1.00 0.00 24 HIS A O 9
ATOM 5043 N N . SER A 1 25 ? -1.148 5.304 4.679 1.00 0.00 25 SER A N 9
ATOM 5044 C CA . SER A 1 25 ? -0.055 4.670 3.952 1.00 0.00 25 SER A CA 9
ATOM 5045 C C . SER A 1 25 ? 1.060 4.249 4.904 1.00 0.00 25 SER A C 9
ATOM 5046 O O . SER A 1 25 ? 1.498 3.099 4.896 1.00 0.00 25 SER A O 9
ATOM 5054 N N . SER A 1 26 ? 1.515 5.191 5.725 1.00 0.00 26 SER A N 9
ATOM 5055 C CA . SER A 1 26 ? 2.582 4.921 6.681 1.00 0.00 26 SER A CA 9
ATOM 5056 C C . SER A 1 26 ? 2.471 3.503 7.233 1.00 0.00 26 SER A C 9
ATOM 5057 O O . SER A 1 26 ? 3.335 2.660 6.987 1.00 0.00 26 SER A O 9
ATOM 5065 N N . LEU A 1 27 ? 1.403 3.247 7.979 1.00 0.00 27 LEU A N 9
ATOM 5066 C CA . LEU A 1 27 ? 1.177 1.931 8.567 1.00 0.00 27 LEU A CA 9
ATOM 5067 C C . LEU A 1 27 ? 1.540 0.825 7.581 1.00 0.00 27 LEU A C 9
ATOM 5068 O O . LEU A 1 27 ? 2.202 -0.149 7.941 1.00 0.00 27 LEU A O 9
ATOM 5084 N N . LEU A 1 28 ? 1.104 0.984 6.336 1.00 0.00 28 LEU A N 9
ATOM 5085 C CA . LEU A 1 28 ? 1.385 -0.001 5.296 1.00 0.00 28 LEU A CA 9
ATOM 5086 C C . LEU A 1 28 ? 2.865 0.004 4.928 1.00 0.00 28 LEU A C 9
ATOM 5087 O O . LEU A 1 28 ? 3.429 -1.031 4.571 1.00 0.00 28 LEU A O 9
ATOM 5103 N N . ILE A 1 29 ? 3.488 1.174 5.017 1.00 0.00 29 ILE A N 9
ATOM 5104 C CA . ILE A 1 29 ? 4.903 1.312 4.696 1.00 0.00 29 ILE A CA 9
ATOM 5105 C C . ILE A 1 29 ? 5.761 0.439 5.606 1.00 0.00 29 ILE A C 9
ATOM 5106 O O . ILE A 1 29 ? 6.712 -0.198 5.155 1.00 0.00 29 ILE A O 9
ATOM 5122 N N . GLU A 1 30 ? 5.416 0.414 6.890 1.00 0.00 30 GLU A N 9
ATOM 5123 C CA . GLU A 1 30 ? 6.154 -0.382 7.863 1.00 0.00 30 GLU A CA 9
ATOM 5124 C C . GLU A 1 30 ? 5.828 -1.865 7.713 1.00 0.00 30 GLU A C 9
ATOM 5125 O O . GLU A 1 30 ? 6.680 -2.725 7.938 1.00 0.00 30 GLU A O 9
ATOM 5137 N N . HIS A 1 31 ? 4.588 -2.156 7.332 1.00 0.00 31 HIS A N 9
ATOM 5138 C CA . HIS A 1 31 ? 4.149 -3.535 7.151 1.00 0.00 31 HIS A CA 9
ATOM 5139 C C . HIS A 1 31 ? 4.791 -4.153 5.913 1.00 0.00 31 HIS A C 9
ATOM 5140 O O . HIS A 1 31 ? 5.224 -5.305 5.937 1.00 0.00 31 HIS A O 9
ATOM 5154 N N . GLN A 1 32 ? 4.849 -3.379 4.834 1.00 0.00 32 GLN A N 9
ATOM 5155 C CA . GLN A 1 32 ? 5.438 -3.852 3.586 1.00 0.00 32 GLN A CA 9
ATOM 5156 C C . GLN A 1 32 ? 6.865 -4.343 3.809 1.00 0.00 32 GLN A C 9
ATOM 5157 O O . GLN A 1 32 ? 7.250 -5.404 3.319 1.00 0.00 32 GLN A O 9
ATOM 5171 N N . ALA A 1 33 ? 7.644 -3.563 4.551 1.00 0.00 33 ALA A N 9
ATOM 5172 C CA . ALA A 1 33 ? 9.028 -3.919 4.840 1.00 0.00 33 ALA A CA 9
ATOM 5173 C C . ALA A 1 33 ? 9.152 -5.398 5.192 1.00 0.00 33 ALA A C 9
ATOM 5174 O O . ALA A 1 33 ? 10.103 -6.066 4.784 1.00 0.00 33 ALA A O 9
ATOM 5181 N N . LEU A 1 34 ? 8.187 -5.903 5.952 1.00 0.00 34 LEU A N 9
ATOM 5182 C CA . LEU A 1 34 ? 8.188 -7.304 6.360 1.00 0.00 34 LEU A CA 9
ATOM 5183 C C . LEU A 1 34 ? 8.277 -8.224 5.147 1.00 0.00 34 LEU A C 9
ATOM 5184 O O . LEU A 1 34 ? 8.975 -9.239 5.174 1.00 0.00 34 LEU A O 9
ATOM 5200 N N . HIS A 1 35 ? 7.568 -7.862 4.082 1.00 0.00 35 HIS A N 9
ATOM 5201 C CA . HIS A 1 35 ? 7.570 -8.654 2.857 1.00 0.00 35 HIS A CA 9
ATOM 5202 C C . HIS A 1 35 ? 8.942 -8.622 2.191 1.00 0.00 35 HIS A C 9
ATOM 5203 O O . HIS A 1 35 ? 9.453 -9.652 1.751 1.00 0.00 35 HIS A O 9
ATOM 5217 N N . ALA A 1 36 ? 9.534 -7.434 2.122 1.00 0.00 36 ALA A N 9
ATOM 5218 C CA . ALA A 1 36 ? 10.847 -7.269 1.511 1.00 0.00 36 ALA A CA 9
ATOM 5219 C C . ALA A 1 36 ? 11.958 -7.584 2.506 1.00 0.00 36 ALA A C 9
ATOM 5220 O O . ALA A 1 36 ? 12.959 -6.871 2.580 1.00 0.00 36 ALA A O 9
ATOM 5227 N N . GLY A 1 37 ? 11.776 -8.656 3.272 1.00 0.00 37 GLY A N 9
ATOM 5228 C CA . GLY A 1 37 ? 12.772 -9.045 4.253 1.00 0.00 37 GLY A CA 9
ATOM 5229 C C . GLY A 1 37 ? 13.510 -10.309 3.861 1.00 0.00 37 GLY A C 9
ATOM 5230 O O . GLY A 1 37 ? 13.666 -10.601 2.676 1.00 0.00 37 GLY A O 9
ATOM 5234 N N . GLU A 1 38 ? 13.967 -11.060 4.858 1.00 0.00 38 GLU A N 9
ATOM 5235 C CA . GLU A 1 38 ? 14.695 -12.298 4.610 1.00 0.00 38 GLU A CA 9
ATOM 5236 C C . GLU A 1 38 ? 14.147 -13.434 5.469 1.00 0.00 38 GLU A C 9
ATOM 5237 O O . GLU A 1 38 ? 14.902 -14.266 5.972 1.00 0.00 38 GLU A O 9
ATOM 5249 N N . SER A 1 39 ? 12.829 -13.460 5.633 1.00 0.00 39 SER A N 9
ATOM 5250 C CA . SER A 1 39 ? 12.179 -14.490 6.435 1.00 0.00 39 SER A CA 9
ATOM 5251 C C . SER A 1 39 ? 11.005 -15.106 5.680 1.00 0.00 39 SER A C 9
ATOM 5252 O O . SER A 1 39 ? 10.309 -14.425 4.929 1.00 0.00 39 SER A O 9
ATOM 5260 N N . GLY A 1 40 ? 10.792 -16.403 5.886 1.00 0.00 40 GLY A N 9
ATOM 5261 C CA . GLY A 1 40 ? 9.702 -17.091 5.218 1.00 0.00 40 GLY A CA 9
ATOM 5262 C C . GLY A 1 40 ? 10.188 -18.019 4.123 1.00 0.00 40 GLY A C 9
ATOM 5263 O O . GLY A 1 40 ? 11.333 -17.943 3.678 1.00 0.00 40 GLY A O 9
ATOM 5267 N N . PRO A 1 41 ? 9.304 -18.921 3.671 1.00 0.00 41 PRO A N 9
ATOM 5268 C CA . PRO A 1 41 ? 9.627 -19.886 2.616 1.00 0.00 41 PRO A CA 9
ATOM 5269 C C . PRO A 1 41 ? 9.792 -19.221 1.253 1.00 0.00 41 PRO A C 9
ATOM 5270 O O . PRO A 1 41 ? 9.587 -18.016 1.111 1.00 0.00 41 PRO A O 9
ATOM 5281 N N . SER A 1 42 ? 10.165 -20.015 0.254 1.00 0.00 42 SER A N 9
ATOM 5282 C CA . SER A 1 42 ? 10.361 -19.503 -1.096 1.00 0.00 42 SER A CA 9
ATOM 5283 C C . SER A 1 42 ? 9.103 -19.693 -1.938 1.00 0.00 42 SER A C 9
ATOM 5284 O O . SER A 1 42 ? 8.159 -20.362 -1.520 1.00 0.00 42 SER A O 9
ATOM 5292 N N . SER A 1 43 ? 9.099 -19.100 -3.128 1.00 0.00 43 SER A N 9
ATOM 5293 C CA . SER A 1 43 ? 7.957 -19.200 -4.028 1.00 0.00 43 SER A CA 9
ATOM 5294 C C . SER A 1 43 ? 8.245 -20.176 -5.165 1.00 0.00 43 SER A C 9
ATOM 5295 O O . SER A 1 43 ? 7.383 -20.445 -6.001 1.00 0.00 43 SER A O 9
ATOM 5303 N N . GLY A 1 44 ? 9.465 -20.704 -5.188 1.00 0.00 44 GLY A N 9
ATOM 5304 C CA . GLY A 1 44 ? 9.847 -21.644 -6.226 1.00 0.00 44 GLY A CA 9
ATOM 5305 C C . GLY A 1 44 ? 10.652 -20.991 -7.332 1.00 0.00 44 GLY A C 9
ATOM 5306 O O . GLY A 1 44 ? 11.679 -21.540 -7.729 1.00 0.00 44 GLY A O 9
ATOM 5311 N N . GLY A 1 1 ? -6.261 -16.399 11.689 1.00 0.00 1 GLY A N 10
ATOM 5312 C CA . GLY A 1 1 ? -5.390 -15.310 11.287 1.00 0.00 1 GLY A CA 10
ATOM 5313 C C . GLY A 1 1 ? -6.136 -14.000 11.127 1.00 0.00 1 GLY A C 10
ATOM 5314 O O . GLY A 1 1 ? -6.203 -13.199 12.059 1.00 0.00 1 GLY A O 10
ATOM 5318 N N . SER A 1 2 ? -6.697 -13.781 9.942 1.00 0.00 2 SER A N 10
ATOM 5319 C CA . SER A 1 2 ? -7.437 -12.556 9.662 1.00 0.00 2 SER A CA 10
ATOM 5320 C C . SER A 1 2 ? -8.831 -12.873 9.128 1.00 0.00 2 SER A C 10
ATOM 5321 O O . SER A 1 2 ? -8.978 -13.518 8.090 1.00 0.00 2 SER A O 10
ATOM 5329 N N . SER A 1 3 ? -9.851 -12.416 9.847 1.00 0.00 3 SER A N 10
ATOM 5330 C CA . SER A 1 3 ? -11.233 -12.653 9.449 1.00 0.00 3 SER A CA 10
ATOM 5331 C C . SER A 1 3 ? -12.182 -11.725 10.200 1.00 0.00 3 SER A C 10
ATOM 5332 O O . SER A 1 3 ? -11.831 -11.168 11.240 1.00 0.00 3 SER A O 10
ATOM 5340 N N . GLY A 1 4 ? -13.389 -11.562 9.665 1.00 0.00 4 GLY A N 10
ATOM 5341 C CA . GLY A 1 4 ? -14.370 -10.700 10.297 1.00 0.00 4 GLY A CA 10
ATOM 5342 C C . GLY A 1 4 ? -14.144 -9.235 9.982 1.00 0.00 4 GLY A C 10
ATOM 5343 O O . GLY A 1 4 ? -14.139 -8.393 10.880 1.00 0.00 4 GLY A O 10
ATOM 5347 N N . SER A 1 5 ? -13.954 -8.929 8.702 1.00 0.00 5 SER A N 10
ATOM 5348 C CA . SER A 1 5 ? -13.721 -7.555 8.271 1.00 0.00 5 SER A CA 10
ATOM 5349 C C . SER A 1 5 ? -13.684 -7.463 6.748 1.00 0.00 5 SER A C 10
ATOM 5350 O O . SER A 1 5 ? -12.846 -8.088 6.098 1.00 0.00 5 SER A O 10
ATOM 5358 N N . SER A 1 6 ? -14.598 -6.679 6.187 1.00 0.00 6 SER A N 10
ATOM 5359 C CA . SER A 1 6 ? -14.673 -6.507 4.741 1.00 0.00 6 SER A CA 10
ATOM 5360 C C . SER A 1 6 ? -13.488 -5.695 4.228 1.00 0.00 6 SER A C 10
ATOM 5361 O O . SER A 1 6 ? -12.817 -5.003 4.993 1.00 0.00 6 SER A O 10
ATOM 5369 N N . GLY A 1 7 ? -13.236 -5.785 2.925 1.00 0.00 7 GLY A N 10
ATOM 5370 C CA . GLY A 1 7 ? -12.132 -5.054 2.331 1.00 0.00 7 GLY A CA 10
ATOM 5371 C C . GLY A 1 7 ? -12.590 -3.817 1.586 1.00 0.00 7 GLY A C 10
ATOM 5372 O O . GLY A 1 7 ? -12.042 -3.477 0.538 1.00 0.00 7 GLY A O 10
ATOM 5376 N N . ALA A 1 8 ? -13.598 -3.141 2.127 1.00 0.00 8 ALA A N 10
ATOM 5377 C CA . ALA A 1 8 ? -14.130 -1.934 1.506 1.00 0.00 8 ALA A CA 10
ATOM 5378 C C . ALA A 1 8 ? -13.172 -0.760 1.680 1.00 0.00 8 ALA A C 10
ATOM 5379 O O . ALA A 1 8 ? -12.236 -0.824 2.477 1.00 0.00 8 ALA A O 10
ATOM 5386 N N . ALA A 1 9 ? -13.412 0.310 0.929 1.00 0.00 9 ALA A N 10
ATOM 5387 C CA . ALA A 1 9 ? -12.571 1.498 1.002 1.00 0.00 9 ALA A CA 10
ATOM 5388 C C . ALA A 1 9 ? -11.214 1.251 0.353 1.00 0.00 9 ALA A C 10
ATOM 5389 O O . ALA A 1 9 ? -10.170 1.512 0.952 1.00 0.00 9 ALA A O 10
ATOM 5396 N N . LYS A 1 10 ? -11.234 0.744 -0.875 1.00 0.00 10 LYS A N 10
ATOM 5397 C CA . LYS A 1 10 ? -10.005 0.461 -1.607 1.00 0.00 10 LYS A CA 10
ATOM 5398 C C . LYS A 1 10 ? -9.049 1.649 -1.544 1.00 0.00 10 LYS A C 10
ATOM 5399 O O . LYS A 1 10 ? -7.853 1.484 -1.299 1.00 0.00 10 LYS A O 10
ATOM 5418 N N . THR A 1 11 ? -9.583 2.845 -1.766 1.00 0.00 11 THR A N 10
ATOM 5419 C CA . THR A 1 11 ? -8.778 4.060 -1.735 1.00 0.00 11 THR A CA 10
ATOM 5420 C C . THR A 1 11 ? -7.812 4.048 -0.556 1.00 0.00 11 THR A C 10
ATOM 5421 O O . THR A 1 11 ? -6.788 4.733 -0.571 1.00 0.00 11 THR A O 10
ATOM 5432 N N . THR A 1 12 ? -8.141 3.265 0.466 1.00 0.00 12 THR A N 10
ATOM 5433 C CA . THR A 1 12 ? -7.303 3.164 1.654 1.00 0.00 12 THR A CA 10
ATOM 5434 C C . THR A 1 12 ? -5.984 2.467 1.338 1.00 0.00 12 THR A C 10
ATOM 5435 O O . THR A 1 12 ? -5.865 1.771 0.330 1.00 0.00 12 THR A O 10
ATOM 5446 N N . SER A 1 13 ? -4.996 2.659 2.207 1.00 0.00 13 SER A N 10
ATOM 5447 C CA . SER A 1 13 ? -3.684 2.050 2.019 1.00 0.00 13 SER A CA 10
ATOM 5448 C C . SER A 1 13 ? -3.728 0.558 2.331 1.00 0.00 13 SER A C 10
ATOM 5449 O O . SER A 1 13 ? -3.305 0.124 3.402 1.00 0.00 13 SER A O 10
ATOM 5457 N N . GLU A 1 14 ? -4.244 -0.223 1.386 1.00 0.00 14 GLU A N 10
ATOM 5458 C CA . GLU A 1 14 ? -4.344 -1.667 1.560 1.00 0.00 14 GLU A CA 10
ATOM 5459 C C . GLU A 1 14 ? -3.170 -2.378 0.893 1.00 0.00 14 GLU A C 10
ATOM 5460 O O . GLU A 1 14 ? -2.725 -1.987 -0.186 1.00 0.00 14 GLU A O 10
ATOM 5472 N N . CYS A 1 15 ? -2.672 -3.425 1.544 1.00 0.00 15 CYS A N 10
ATOM 5473 C CA . CYS A 1 15 ? -1.550 -4.191 1.016 1.00 0.00 15 CYS A CA 10
ATOM 5474 C C . CYS A 1 15 ? -2.017 -5.172 -0.055 1.00 0.00 15 CYS A C 10
ATOM 5475 O O . CYS A 1 15 ? -2.661 -6.176 0.248 1.00 0.00 15 CYS A O 10
ATOM 5482 N N . GLN A 1 16 ? -1.686 -4.874 -1.308 1.00 0.00 16 GLN A N 10
ATOM 5483 C CA . GLN A 1 16 ? -2.072 -5.729 -2.424 1.00 0.00 16 GLN A CA 10
ATOM 5484 C C . GLN A 1 16 ? -1.311 -7.051 -2.385 1.00 0.00 16 GLN A C 10
ATOM 5485 O O . GLN A 1 16 ? -1.707 -8.024 -3.025 1.00 0.00 16 GLN A O 10
ATOM 5499 N N . GLU A 1 17 ? -0.217 -7.076 -1.629 1.00 0.00 17 GLU A N 10
ATOM 5500 C CA . GLU A 1 17 ? 0.599 -8.279 -1.509 1.00 0.00 17 GLU A CA 10
ATOM 5501 C C . GLU A 1 17 ? -0.154 -9.375 -0.760 1.00 0.00 17 GLU A C 10
ATOM 5502 O O . GLU A 1 17 ? -0.158 -10.535 -1.174 1.00 0.00 17 GLU A O 10
ATOM 5514 N N . CYS A 1 18 ? -0.790 -8.999 0.344 1.00 0.00 18 CYS A N 10
ATOM 5515 C CA . CYS A 1 18 ? -1.546 -9.948 1.153 1.00 0.00 18 CYS A CA 10
ATOM 5516 C C . CYS A 1 18 ? -3.017 -9.550 1.225 1.00 0.00 18 CYS A C 10
ATOM 5517 O O . CYS A 1 18 ? -3.906 -10.395 1.131 1.00 0.00 18 CYS A O 10
ATOM 5524 N N . GLY A 1 19 ? -3.267 -8.254 1.394 1.00 0.00 19 GLY A N 10
ATOM 5525 C CA . GLY A 1 19 ? -4.631 -7.766 1.476 1.00 0.00 19 GLY A CA 10
ATOM 5526 C C . GLY A 1 19 ? -4.966 -7.208 2.845 1.00 0.00 19 GLY A C 10
ATOM 5527 O O . GLY A 1 19 ? -6.060 -7.429 3.364 1.00 0.00 19 GLY A O 10
ATOM 5531 N N . LYS A 1 20 ? -4.020 -6.485 3.435 1.00 0.00 20 LYS A N 10
ATOM 5532 C CA . LYS A 1 20 ? -4.218 -5.893 4.753 1.00 0.00 20 LYS A CA 10
ATOM 5533 C C . LYS A 1 20 ? -4.457 -4.391 4.644 1.00 0.00 20 LYS A C 10
ATOM 5534 O O . LYS A 1 20 ? -3.599 -3.650 4.163 1.00 0.00 20 LYS A O 10
ATOM 5553 N N . ILE A 1 21 ? -5.626 -3.948 5.096 1.00 0.00 21 ILE A N 10
ATOM 5554 C CA . ILE A 1 21 ? -5.975 -2.534 5.051 1.00 0.00 21 ILE A CA 10
ATOM 5555 C C . ILE A 1 21 ? -5.295 -1.764 6.179 1.00 0.00 21 ILE A C 10
ATOM 5556 O O . ILE A 1 21 ? -5.190 -2.253 7.304 1.00 0.00 21 ILE A O 10
ATOM 5572 N N . PHE A 1 22 ? -4.835 -0.556 5.870 1.00 0.00 22 PHE A N 10
ATOM 5573 C CA . PHE A 1 22 ? -4.166 0.283 6.857 1.00 0.00 22 PHE A CA 10
ATOM 5574 C C . PHE A 1 22 ? -4.727 1.702 6.836 1.00 0.00 22 PHE A C 10
ATOM 5575 O O . PHE A 1 22 ? -4.922 2.288 5.770 1.00 0.00 22 PHE A O 10
ATOM 5592 N N . ARG A 1 23 ? -4.986 2.247 8.020 1.00 0.00 23 ARG A N 10
ATOM 5593 C CA . ARG A 1 23 ? -5.526 3.596 8.137 1.00 0.00 23 ARG A CA 10
ATOM 5594 C C . ARG A 1 23 ? -4.787 4.561 7.215 1.00 0.00 23 ARG A C 10
ATOM 5595 O O . ARG A 1 23 ? -5.342 5.039 6.225 1.00 0.00 23 ARG A O 10
ATOM 5616 N N . HIS A 1 24 ? -3.531 4.843 7.547 1.00 0.00 24 HIS A N 10
ATOM 5617 C CA . HIS A 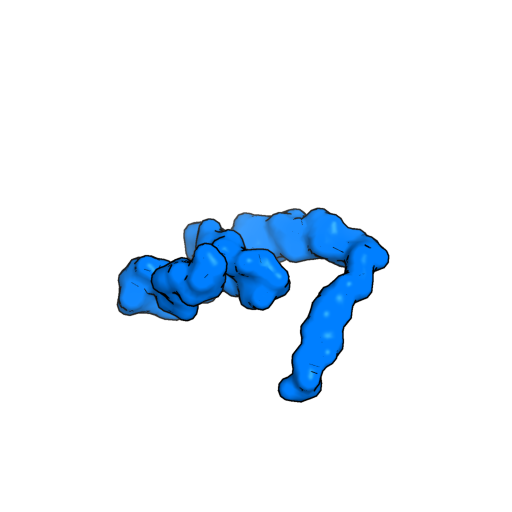1 24 ? -2.715 5.751 6.748 1.00 0.00 24 HIS A CA 10
ATOM 5618 C C . HIS A 1 24 ? -1.574 5.001 6.069 1.00 0.00 24 HIS A C 10
ATOM 5619 O O . HIS A 1 24 ? -0.999 4.075 6.642 1.00 0.00 24 HIS A O 10
ATOM 5633 N N . SER A 1 25 ? -1.252 5.405 4.845 1.00 0.00 25 SER A N 10
ATOM 5634 C CA . SER A 1 25 ? -0.182 4.768 4.085 1.00 0.00 25 SER A CA 10
ATOM 5635 C C . SER A 1 25 ? 0.945 4.317 5.009 1.00 0.00 25 SER A C 10
ATOM 5636 O O . SER A 1 25 ? 1.346 3.153 4.996 1.00 0.00 25 SER A O 10
ATOM 5644 N N . SER A 1 26 ? 1.453 5.248 5.810 1.00 0.00 26 SER A N 10
ATOM 5645 C CA . SER A 1 26 ? 2.538 4.949 6.738 1.00 0.00 26 SER A CA 10
ATOM 5646 C C . SER A 1 26 ? 2.412 3.529 7.282 1.00 0.00 26 SER A C 10
ATOM 5647 O O . SER A 1 26 ? 3.249 2.669 7.004 1.00 0.00 26 SER A O 10
ATOM 5655 N N . LEU A 1 27 ? 1.360 3.291 8.057 1.00 0.00 27 LEU A N 10
ATOM 5656 C CA . LEU A 1 27 ? 1.123 1.975 8.641 1.00 0.00 27 LEU A CA 10
ATOM 5657 C C . LEU A 1 27 ? 1.438 0.870 7.638 1.00 0.00 27 LEU A C 10
ATOM 5658 O O . LEU A 1 27 ? 2.089 -0.121 7.973 1.00 0.00 27 LEU A O 10
ATOM 5674 N N . LEU A 1 28 ? 0.973 1.046 6.406 1.00 0.00 28 LEU A N 10
ATOM 5675 C CA . LEU A 1 28 ? 1.207 0.065 5.352 1.00 0.00 28 LEU A CA 10
ATOM 5676 C C . LEU A 1 28 ? 2.670 0.068 4.920 1.00 0.00 28 LEU A C 10
ATOM 5677 O O . LEU A 1 28 ? 3.238 -0.980 4.611 1.00 0.00 28 LEU A O 10
ATOM 5693 N N . ILE A 1 29 ? 3.273 1.252 4.902 1.00 0.00 29 ILE A N 10
ATOM 5694 C CA . ILE A 1 29 ? 4.671 1.390 4.511 1.00 0.00 29 ILE A CA 10
ATOM 5695 C C . ILE A 1 29 ? 5.571 0.502 5.363 1.00 0.00 29 ILE A C 10
ATOM 5696 O O . ILE A 1 29 ? 6.466 -0.166 4.847 1.00 0.00 29 ILE A O 10
ATOM 5712 N N . GLU A 1 30 ? 5.325 0.498 6.669 1.00 0.00 30 GLU A N 10
ATOM 5713 C CA . GLU A 1 30 ? 6.113 -0.310 7.592 1.00 0.00 30 GLU A CA 10
ATOM 5714 C C . GLU A 1 30 ? 5.776 -1.791 7.443 1.00 0.00 30 GLU A C 10
ATOM 5715 O O . GLU A 1 30 ? 6.640 -2.655 7.600 1.00 0.00 30 GLU A O 10
ATOM 5727 N N . HIS A 1 31 ? 4.514 -2.077 7.138 1.00 0.00 31 HIS A N 10
ATOM 5728 C CA . HIS A 1 31 ? 4.062 -3.453 6.968 1.00 0.00 31 HIS A CA 10
ATOM 5729 C C . HIS A 1 31 ? 4.694 -4.083 5.730 1.00 0.00 31 HIS A C 10
ATOM 5730 O O . HIS A 1 31 ? 5.187 -5.209 5.778 1.00 0.00 31 HIS A O 10
ATOM 5744 N N . GLN A 1 32 ? 4.673 -3.348 4.622 1.00 0.00 32 GLN A N 10
ATOM 5745 C CA . GLN A 1 32 ? 5.242 -3.836 3.372 1.00 0.00 32 GLN A CA 10
ATOM 5746 C C . GLN A 1 32 ? 6.657 -4.365 3.587 1.00 0.00 32 GLN A C 10
ATOM 5747 O O . GLN A 1 32 ? 7.024 -5.414 3.060 1.00 0.00 32 GLN A O 10
ATOM 5761 N N . ALA A 1 33 ? 7.446 -3.630 4.365 1.00 0.00 33 ALA A N 10
ATOM 5762 C CA . ALA A 1 33 ? 8.819 -4.026 4.651 1.00 0.00 33 ALA A CA 10
ATOM 5763 C C . ALA A 1 33 ? 8.898 -5.503 5.024 1.00 0.00 33 ALA A C 10
ATOM 5764 O O . ALA A 1 33 ? 9.864 -6.188 4.685 1.00 0.00 33 ALA A O 10
ATOM 5771 N N . LEU A 1 34 ? 7.878 -5.987 5.724 1.00 0.00 34 LEU A N 10
ATOM 5772 C CA . LEU A 1 34 ? 7.832 -7.383 6.144 1.00 0.00 34 LEU A CA 10
ATOM 5773 C C . LEU A 1 34 ? 7.948 -8.317 4.943 1.00 0.00 34 LEU A C 10
ATOM 5774 O O . LEU A 1 34 ? 8.577 -9.373 5.024 1.00 0.00 34 LEU A O 10
ATOM 5790 N N . HIS A 1 35 ? 7.340 -7.920 3.830 1.00 0.00 35 HIS A N 10
ATOM 5791 C CA . HIS A 1 35 ? 7.378 -8.720 2.611 1.00 0.00 35 HIS A CA 10
ATOM 5792 C C . HIS A 1 35 ? 8.757 -8.656 1.961 1.00 0.00 35 HIS A C 10
ATOM 5793 O O . HIS A 1 35 ? 9.357 -9.685 1.652 1.00 0.00 35 HIS A O 10
ATOM 5807 N N . ALA A 1 36 ? 9.252 -7.440 1.756 1.00 0.00 36 ALA A N 10
ATOM 5808 C CA . ALA A 1 36 ? 10.560 -7.241 1.144 1.00 0.00 36 ALA A CA 10
ATOM 5809 C C . ALA A 1 36 ? 11.642 -8.003 1.901 1.00 0.00 36 ALA A C 10
ATOM 5810 O O . ALA A 1 36 ? 12.341 -8.840 1.331 1.00 0.00 36 ALA A O 10
ATOM 5817 N N . GLY A 1 37 ? 11.775 -7.708 3.191 1.00 0.00 37 GLY A N 10
ATOM 5818 C CA . GLY A 1 37 ? 12.775 -8.374 4.005 1.00 0.00 37 GLY A CA 10
ATOM 5819 C C . GLY A 1 37 ? 14.190 -8.037 3.577 1.00 0.00 37 GLY A C 10
ATOM 5820 O O . GLY A 1 37 ? 14.446 -6.949 3.063 1.00 0.00 37 GLY A O 10
ATOM 5824 N N . GLU A 1 38 ? 15.110 -8.972 3.791 1.00 0.00 38 GLU A N 10
ATOM 5825 C CA . GLU A 1 38 ? 16.506 -8.767 3.426 1.00 0.00 38 GLU A CA 10
ATOM 5826 C C . GLU A 1 38 ? 16.672 -8.731 1.909 1.00 0.00 38 GLU A C 10
ATOM 5827 O O . GLU A 1 38 ? 16.183 -9.609 1.200 1.00 0.00 38 GLU A O 10
ATOM 5839 N N . SER A 1 39 ? 17.366 -7.708 1.420 1.00 0.00 39 SER A N 10
ATOM 5840 C CA . SER A 1 39 ? 17.593 -7.554 -0.013 1.00 0.00 39 SER A CA 10
ATOM 5841 C C . SER A 1 39 ? 18.710 -8.479 -0.488 1.00 0.00 39 SER A C 10
ATOM 5842 O O . SER A 1 39 ? 19.458 -9.032 0.317 1.00 0.00 39 SER A O 10
ATOM 5850 N N . GLY A 1 40 ? 18.816 -8.641 -1.803 1.00 0.00 40 GLY A N 10
ATOM 5851 C CA . GLY A 1 40 ? 19.844 -9.499 -2.364 1.00 0.00 40 GLY A CA 10
ATOM 5852 C C . GLY A 1 40 ? 20.393 -8.966 -3.673 1.00 0.00 40 GLY A C 10
ATOM 5853 O O . GLY A 1 40 ? 21.450 -8.337 -3.717 1.00 0.00 40 GLY A O 10
ATOM 5857 N N . PRO A 1 41 ? 19.665 -9.220 -4.771 1.00 0.00 41 PRO A N 10
ATOM 5858 C CA . PRO A 1 41 ? 20.067 -8.771 -6.108 1.00 0.00 41 PRO A CA 10
ATOM 5859 C C . PRO A 1 41 ? 19.961 -7.258 -6.267 1.00 0.00 41 PRO A C 10
ATOM 5860 O O . PRO A 1 41 ? 18.889 -6.730 -6.565 1.00 0.00 41 PRO A O 10
ATOM 5871 N N . SER A 1 42 ? 21.078 -6.567 -6.068 1.00 0.00 42 SER A N 10
ATOM 5872 C CA . SER A 1 42 ? 21.109 -5.114 -6.188 1.00 0.00 42 SER A CA 10
ATOM 5873 C C . SER A 1 42 ? 21.591 -4.692 -7.573 1.00 0.00 42 SER A C 10
ATOM 5874 O O . SER A 1 42 ? 22.387 -3.763 -7.709 1.00 0.00 42 SER A O 10
ATOM 5882 N N . SER A 1 43 ? 21.101 -5.383 -8.598 1.00 0.00 43 SER A N 10
ATOM 5883 C CA . SER A 1 43 ? 21.484 -5.084 -9.973 1.00 0.00 43 SER A CA 10
ATOM 5884 C C . SER A 1 43 ? 20.384 -4.301 -10.684 1.00 0.00 43 SER A C 10
ATOM 5885 O O . SER A 1 43 ? 20.634 -3.246 -11.264 1.00 0.00 43 SER A O 10
ATOM 5893 N N . GLY A 1 44 ? 19.164 -4.829 -10.635 1.00 0.00 44 GLY A N 10
ATOM 5894 C CA . GLY A 1 44 ? 18.044 -4.168 -11.279 1.00 0.00 44 GLY A CA 10
ATOM 5895 C C . GLY A 1 44 ? 16.720 -4.837 -10.968 1.00 0.00 44 GLY A C 10
ATOM 5896 O O . GLY A 1 44 ? 16.689 -5.751 -10.145 1.00 0.00 44 GLY A O 10
ATOM 5901 N N . GLY A 1 1 ? -21.537 -19.598 5.122 1.00 0.00 1 GLY A N 11
ATOM 5902 C CA . GLY A 1 1 ? -21.224 -18.191 4.953 1.00 0.00 1 GLY A CA 11
ATOM 5903 C C . GLY A 1 1 ? -19.932 -17.798 5.640 1.00 0.00 1 GLY A C 11
ATOM 5904 O O . GLY A 1 1 ? -19.738 -18.082 6.822 1.00 0.00 1 GLY A O 11
ATOM 5908 N N . SER A 1 2 ? -19.044 -17.143 4.899 1.00 0.00 2 SER A N 11
ATOM 5909 C CA . SER A 1 2 ? -17.760 -16.715 5.442 1.00 0.00 2 SER A CA 11
ATOM 5910 C C . SER A 1 2 ? -17.162 -15.591 4.602 1.00 0.00 2 SER A C 11
ATOM 5911 O O . SER A 1 2 ? -17.147 -15.660 3.374 1.00 0.00 2 SER A O 11
ATOM 5919 N N . SER A 1 3 ? -16.670 -14.556 5.275 1.00 0.00 3 SER A N 11
ATOM 5920 C CA . SER A 1 3 ? -16.074 -13.414 4.592 1.00 0.00 3 SER A CA 11
ATOM 5921 C C . SER A 1 3 ? -14.551 -13.475 4.659 1.00 0.00 3 SER A C 11
ATOM 5922 O O . SER A 1 3 ? -13.978 -13.855 5.680 1.00 0.00 3 SER A O 11
ATOM 5930 N N . GLY A 1 4 ? -13.901 -13.098 3.563 1.00 0.00 4 GLY A N 11
ATOM 5931 C CA . GLY A 1 4 ? -12.450 -13.117 3.517 1.00 0.00 4 GLY A CA 11
ATOM 5932 C C . GLY A 1 4 ? -11.840 -11.787 3.912 1.00 0.00 4 GLY A C 11
ATOM 5933 O O . GLY A 1 4 ? -11.058 -11.713 4.860 1.00 0.00 4 GLY A O 11
ATOM 5937 N N . SER A 1 5 ? -12.197 -10.734 3.184 1.00 0.00 5 SER A N 11
ATOM 5938 C CA . SER A 1 5 ? -11.674 -9.401 3.461 1.00 0.00 5 SER A CA 11
ATOM 5939 C C . SER A 1 5 ? -12.749 -8.514 4.082 1.00 0.00 5 SER A C 11
ATOM 5940 O O . SER A 1 5 ? -13.932 -8.640 3.766 1.00 0.00 5 SER A O 11
ATOM 5948 N N . SER A 1 6 ? -12.328 -7.617 4.968 1.00 0.00 6 SER A N 11
ATOM 5949 C CA . SER A 1 6 ? -13.255 -6.712 5.638 1.00 0.00 6 SER A CA 11
ATOM 5950 C C . SER A 1 6 ? -12.850 -5.258 5.413 1.00 0.00 6 SER A C 11
ATOM 5951 O O . SER A 1 6 ? -11.934 -4.750 6.059 1.00 0.00 6 SER A O 11
ATOM 5959 N N . GLY A 1 7 ? -13.541 -4.593 4.492 1.00 0.00 7 GLY A N 11
ATOM 5960 C CA . GLY A 1 7 ? -13.240 -3.204 4.197 1.00 0.00 7 GLY A CA 11
ATOM 5961 C C . GLY A 1 7 ? -14.466 -2.424 3.766 1.00 0.00 7 GLY A C 11
ATOM 5962 O O . GLY A 1 7 ? -15.595 -2.870 3.964 1.00 0.00 7 GLY A O 11
ATOM 5966 N N . ALA A 1 8 ? -14.244 -1.255 3.175 1.00 0.00 8 ALA A N 11
ATOM 5967 C CA . ALA A 1 8 ? -15.339 -0.411 2.714 1.00 0.00 8 ALA A CA 11
ATOM 5968 C C . ALA A 1 8 ? -15.207 -0.103 1.227 1.00 0.00 8 ALA A C 11
ATOM 5969 O O . ALA A 1 8 ? -16.120 -0.369 0.445 1.00 0.00 8 ALA A O 11
ATOM 5976 N N . ALA A 1 9 ? -14.066 0.459 0.843 1.00 0.00 9 ALA A N 11
ATOM 5977 C CA . ALA A 1 9 ? -13.815 0.802 -0.552 1.00 0.00 9 ALA A CA 11
ATOM 5978 C C . ALA A 1 9 ? -12.322 0.780 -0.862 1.00 0.00 9 ALA A C 11
ATOM 5979 O O . ALA A 1 9 ? -11.492 0.636 0.036 1.00 0.00 9 ALA A O 11
ATOM 5986 N N . LYS A 1 10 ? -11.985 0.924 -2.139 1.00 0.00 10 LYS A N 11
ATOM 5987 C CA . LYS A 1 10 ? -10.592 0.922 -2.569 1.00 0.00 10 LYS A CA 11
ATOM 5988 C C . LYS A 1 10 ? -9.960 2.297 -2.373 1.00 0.00 10 LYS A C 11
ATOM 5989 O O . LYS A 1 10 ? -9.215 2.777 -3.229 1.00 0.00 10 LYS A O 11
ATOM 6008 N N . THR A 1 11 ? -10.261 2.926 -1.241 1.00 0.00 11 THR A N 11
ATOM 6009 C CA . THR A 1 11 ? -9.722 4.244 -0.934 1.00 0.00 11 THR A CA 11
ATOM 6010 C C . THR A 1 11 ? -8.927 4.224 0.367 1.00 0.00 11 THR A C 11
ATOM 6011 O O . THR A 1 11 ? -8.984 5.167 1.157 1.00 0.00 11 THR A O 11
ATOM 6022 N N . THR A 1 12 ? -8.184 3.143 0.584 1.00 0.00 12 THR A N 11
ATOM 6023 C CA . THR A 1 12 ? -7.377 2.999 1.789 1.00 0.00 12 THR A CA 11
ATOM 6024 C C . THR A 1 12 ? -6.050 2.315 1.483 1.00 0.00 12 THR A C 11
ATOM 6025 O O . THR A 1 12 ? -5.962 1.485 0.579 1.00 0.00 12 THR A O 11
ATOM 6036 N N . SER A 1 13 ? -5.018 2.669 2.243 1.00 0.00 13 SER A N 11
ATOM 6037 C CA . SER A 1 13 ? -3.693 2.091 2.051 1.00 0.00 13 SER A CA 11
ATOM 6038 C C . SER A 1 13 ? -3.697 0.602 2.381 1.00 0.00 13 SER A C 11
ATOM 6039 O O . SER A 1 13 ? -3.320 0.198 3.481 1.00 0.00 13 SER A O 11
ATOM 6047 N N . GLU A 1 14 ? -4.127 -0.210 1.420 1.00 0.00 14 GLU A N 11
ATOM 6048 C CA . GLU A 1 14 ? -4.181 -1.655 1.608 1.00 0.00 14 GLU A CA 11
ATOM 6049 C C . GLU A 1 14 ? -3.028 -2.341 0.881 1.00 0.00 14 GLU A C 11
ATOM 6050 O O . GLU A 1 14 ? -2.591 -1.891 -0.179 1.00 0.00 14 GLU A O 11
ATOM 6062 N N . CYS A 1 15 ? -2.540 -3.434 1.458 1.00 0.00 15 CYS A N 11
ATOM 6063 C CA . CYS A 1 15 ? -1.438 -4.184 0.867 1.00 0.00 15 CYS A CA 11
ATOM 6064 C C . CYS A 1 15 ? -1.952 -5.181 -0.168 1.00 0.00 15 CYS A C 11
ATOM 6065 O O . CYS A 1 15 ? -2.596 -6.172 0.177 1.00 0.00 15 CYS A O 11
ATOM 6072 N N . GLN A 1 16 ? -1.661 -4.911 -1.436 1.00 0.00 16 GLN A N 11
ATOM 6073 C CA . GLN A 1 16 ? -2.094 -5.784 -2.521 1.00 0.00 16 GLN A CA 11
ATOM 6074 C C . GLN A 1 16 ? -1.366 -7.123 -2.466 1.00 0.00 16 GLN A C 11
ATOM 6075 O O . GLN A 1 16 ? -1.810 -8.107 -3.057 1.00 0.00 16 GLN A O 11
ATOM 6089 N N . GLU A 1 17 ? -0.244 -7.152 -1.753 1.00 0.00 17 GLU A N 11
ATOM 6090 C CA . GLU A 1 17 ? 0.546 -8.371 -1.622 1.00 0.00 17 GLU A CA 11
ATOM 6091 C C . GLU A 1 17 ? -0.229 -9.443 -0.861 1.00 0.00 17 GLU A C 11
ATOM 6092 O O . GLU A 1 17 ? -0.389 -10.566 -1.338 1.00 0.00 17 GLU A O 11
ATOM 6104 N N . CYS A 1 18 ? -0.707 -9.087 0.327 1.00 0.00 18 CYS A N 11
ATOM 6105 C CA . CYS A 1 18 ? -1.464 -10.016 1.157 1.00 0.00 18 CYS A CA 11
ATOM 6106 C C . CYS A 1 18 ? -2.925 -9.587 1.260 1.00 0.00 18 CYS A C 11
ATOM 6107 O O . CYS A 1 18 ? -3.832 -10.418 1.219 1.00 0.00 18 CYS A O 11
ATOM 6114 N N . GLY A 1 19 ? -3.145 -8.283 1.394 1.00 0.00 19 GLY A N 11
ATOM 6115 C CA . GLY A 1 19 ? -4.497 -7.766 1.500 1.00 0.00 19 GLY A CA 11
ATOM 6116 C C . GLY A 1 19 ? -4.794 -7.197 2.874 1.00 0.00 19 GLY A C 11
ATOM 6117 O O . GLY A 1 19 ? -5.878 -7.403 3.419 1.00 0.00 19 GLY A O 11
ATOM 6121 N N . LYS A 1 20 ? -3.827 -6.480 3.437 1.00 0.00 20 LYS A N 11
ATOM 6122 C CA . LYS A 1 20 ? -3.988 -5.879 4.755 1.00 0.00 20 LYS A CA 11
ATOM 6123 C C . LYS A 1 20 ? -4.258 -4.382 4.642 1.00 0.00 20 LYS A C 11
ATOM 6124 O O . LYS A 1 20 ? -3.413 -3.625 4.164 1.00 0.00 20 LYS A O 11
ATOM 6143 N N . ILE A 1 21 ? -5.438 -3.964 5.086 1.00 0.00 21 ILE A N 11
ATOM 6144 C CA . ILE A 1 21 ? -5.817 -2.557 5.036 1.00 0.00 21 ILE A CA 11
ATOM 6145 C C . ILE A 1 21 ? -5.152 -1.769 6.159 1.00 0.00 21 ILE A C 11
ATOM 6146 O O . ILE A 1 21 ? -5.007 -2.262 7.278 1.00 0.00 21 ILE A O 11
ATOM 6162 N N . PHE A 1 22 ? -4.750 -0.539 5.854 1.00 0.00 22 PHE A N 11
ATOM 6163 C CA . PHE A 1 22 ? -4.101 0.319 6.838 1.00 0.00 22 PHE A CA 11
ATOM 6164 C C . PHE A 1 22 ? -4.682 1.730 6.797 1.00 0.00 22 PHE A C 11
ATOM 6165 O O . PHE A 1 22 ? -4.929 2.280 5.724 1.00 0.00 22 PHE A O 11
ATOM 6182 N N . ARG A 1 23 ? -4.899 2.308 7.974 1.00 0.00 23 ARG A N 11
ATOM 6183 C CA . ARG A 1 23 ? -5.452 3.653 8.074 1.00 0.00 23 ARG A CA 11
ATOM 6184 C C . ARG A 1 23 ? -4.691 4.623 7.174 1.00 0.00 23 ARG A C 11
ATOM 6185 O O . ARG A 1 23 ? -5.231 5.125 6.188 1.00 0.00 23 ARG A O 11
ATOM 6206 N N . HIS A 1 24 ? -3.435 4.882 7.522 1.00 0.00 24 HIS A N 11
ATOM 6207 C CA . HIS A 1 24 ? -2.599 5.791 6.747 1.00 0.00 24 HIS A CA 11
ATOM 6208 C C . HIS A 1 24 ? -1.456 5.038 6.072 1.00 0.00 24 HIS A C 11
ATOM 6209 O O . HIS A 1 24 ? -0.879 4.118 6.652 1.00 0.00 24 HIS A O 11
ATOM 6223 N N . SER A 1 25 ? -1.136 5.434 4.845 1.00 0.00 25 SER A N 11
ATOM 6224 C CA . SER A 1 25 ? -0.066 4.793 4.090 1.00 0.00 25 SER A CA 11
ATOM 6225 C C . SER A 1 25 ? 1.063 4.350 5.016 1.00 0.00 25 SER A C 11
ATOM 6226 O O . SER A 1 25 ? 1.464 3.187 5.012 1.00 0.00 25 SER A O 11
ATOM 6234 N N . SER A 1 26 ? 1.571 5.288 5.810 1.00 0.00 26 SER A N 11
ATOM 6235 C CA . SER A 1 26 ? 2.656 4.997 6.739 1.00 0.00 26 SER A CA 11
ATOM 6236 C C . SER A 1 26 ? 2.531 3.582 7.294 1.00 0.00 26 SER A C 11
ATOM 6237 O O . SER A 1 26 ? 3.398 2.736 7.071 1.00 0.00 26 SER A O 11
ATOM 6245 N N . LEU A 1 27 ? 1.446 3.331 8.019 1.00 0.00 27 LEU A N 11
ATOM 6246 C CA . LEU A 1 27 ? 1.206 2.018 8.607 1.00 0.00 27 LEU A CA 11
ATOM 6247 C C . LEU A 1 27 ? 1.527 0.908 7.612 1.00 0.00 27 LEU A C 11
ATOM 6248 O O . LEU A 1 27 ? 2.226 -0.052 7.940 1.00 0.00 27 LEU A O 11
ATOM 6264 N N . LEU A 1 28 ? 1.016 1.046 6.394 1.00 0.00 28 LEU A N 11
ATOM 6265 C CA . LEU A 1 28 ? 1.250 0.056 5.348 1.00 0.00 28 LEU A CA 11
ATOM 6266 C C . LEU A 1 28 ? 2.721 0.030 4.944 1.00 0.00 28 LEU A C 11
ATOM 6267 O O . LEU A 1 28 ? 3.282 -1.034 4.677 1.00 0.00 28 LEU A O 11
ATOM 6283 N N . ILE A 1 29 ? 3.339 1.205 4.902 1.00 0.00 29 ILE A N 11
ATOM 6284 C CA . ILE A 1 29 ? 4.745 1.316 4.533 1.00 0.00 29 ILE A CA 11
ATOM 6285 C C . ILE A 1 29 ? 5.614 0.419 5.408 1.00 0.00 29 ILE A C 11
ATOM 6286 O O . ILE A 1 29 ? 6.502 -0.274 4.913 1.00 0.00 29 ILE A O 11
ATOM 6302 N N . GLU A 1 30 ? 5.351 0.438 6.711 1.00 0.00 30 GLU A N 11
ATOM 6303 C CA . GLU A 1 30 ? 6.110 -0.375 7.654 1.00 0.00 30 GLU A CA 11
ATOM 6304 C C . GLU A 1 30 ? 5.776 -1.854 7.490 1.00 0.00 30 GLU A C 11
ATOM 6305 O O . GLU A 1 30 ? 6.633 -2.720 7.674 1.00 0.00 30 GLU A O 11
ATOM 6317 N N . HIS A 1 31 ? 4.525 -2.137 7.143 1.00 0.00 31 HIS A N 11
ATOM 6318 C CA . HIS A 1 31 ? 4.076 -3.512 6.953 1.00 0.00 31 HIS A CA 11
ATOM 6319 C C . HIS A 1 31 ? 4.751 -4.141 5.738 1.00 0.00 31 HIS A C 11
ATOM 6320 O O . HIS A 1 31 ? 5.294 -5.243 5.819 1.00 0.00 31 HIS A O 11
ATOM 6334 N N . GLN A 1 32 ? 4.712 -3.434 4.613 1.00 0.00 32 GLN A N 11
ATOM 6335 C CA . GLN A 1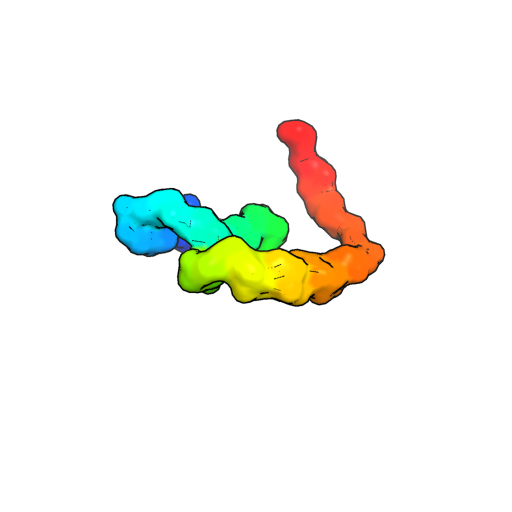 32 ? 5.319 -3.925 3.381 1.00 0.00 32 GLN A CA 11
ATOM 6336 C C . GLN A 1 32 ? 6.730 -4.443 3.639 1.00 0.00 32 GLN A C 11
ATOM 6337 O O . GLN A 1 32 ? 7.122 -5.489 3.123 1.00 0.00 32 GLN A O 11
ATOM 6351 N N . ALA A 1 33 ? 7.490 -3.703 4.439 1.00 0.00 33 ALA A N 11
ATOM 6352 C CA . ALA A 1 33 ? 8.857 -4.088 4.766 1.00 0.00 33 ALA A CA 11
ATOM 6353 C C . ALA A 1 33 ? 8.940 -5.568 5.124 1.00 0.00 33 ALA A C 11
ATOM 6354 O O . ALA A 1 33 ? 9.878 -6.262 4.730 1.00 0.00 33 ALA A O 11
ATOM 6361 N N . LEU A 1 34 ? 7.952 -6.047 5.874 1.00 0.00 34 LEU A N 11
ATOM 6362 C CA . LEU A 1 34 ? 7.913 -7.445 6.286 1.00 0.00 34 LEU A CA 11
ATOM 6363 C C . LEU A 1 34 ? 8.024 -8.372 5.080 1.00 0.00 34 LEU A C 11
ATOM 6364 O O . LEU A 1 34 ? 8.678 -9.414 5.142 1.00 0.00 34 LEU A O 11
ATOM 6380 N N . HIS A 1 35 ? 7.383 -7.985 3.982 1.00 0.00 35 HIS A N 11
ATOM 6381 C CA . HIS A 1 35 ? 7.411 -8.779 2.759 1.00 0.00 35 HIS A CA 11
ATOM 6382 C C . HIS A 1 35 ? 8.818 -8.818 2.169 1.00 0.00 35 HIS A C 11
ATOM 6383 O O . HIS A 1 35 ? 9.391 -9.889 1.975 1.00 0.00 35 HIS A O 11
ATOM 6397 N N . ALA A 1 36 ? 9.367 -7.641 1.885 1.00 0.00 36 ALA A N 11
ATOM 6398 C CA . ALA A 1 36 ? 10.707 -7.541 1.318 1.00 0.00 36 ALA A CA 11
ATOM 6399 C C . ALA A 1 36 ? 11.630 -8.606 1.899 1.00 0.00 36 ALA A C 11
ATOM 6400 O O . ALA A 1 36 ? 12.062 -8.509 3.047 1.00 0.00 36 ALA A O 11
ATOM 6407 N N . GLY A 1 37 ? 11.928 -9.625 1.098 1.00 0.00 37 GLY A N 11
ATOM 6408 C CA . GLY A 1 37 ? 12.798 -10.695 1.551 1.00 0.00 37 GLY A CA 11
ATOM 6409 C C . GLY A 1 37 ? 13.136 -11.675 0.445 1.00 0.00 37 GLY A C 11
ATOM 6410 O O . GLY A 1 37 ? 12.820 -11.438 -0.720 1.00 0.00 37 GLY A O 11
ATOM 6414 N N . GLU A 1 38 ? 13.781 -12.778 0.811 1.00 0.00 38 GLU A N 11
ATOM 6415 C CA . GLU A 1 38 ? 14.164 -13.796 -0.160 1.00 0.00 38 GLU A CA 11
ATOM 6416 C C . GLU A 1 38 ? 13.047 -14.819 -0.346 1.00 0.00 38 GLU A C 11
ATOM 6417 O O . GLU A 1 38 ? 12.320 -15.137 0.595 1.00 0.00 38 GLU A O 11
ATOM 6429 N N . SER A 1 39 ? 12.916 -15.329 -1.566 1.00 0.00 39 SER A N 11
ATOM 6430 C CA . SER A 1 39 ? 11.885 -16.312 -1.877 1.00 0.00 39 SER A CA 11
ATOM 6431 C C . SER A 1 39 ? 11.771 -17.350 -0.765 1.00 0.00 39 SER A C 11
ATOM 6432 O O . SER A 1 39 ? 10.672 -17.691 -0.329 1.00 0.00 39 SER A O 11
ATOM 6440 N N . GLY A 1 40 ? 12.916 -17.850 -0.311 1.00 0.00 40 GLY A N 11
ATOM 6441 C CA . GLY A 1 40 ? 12.924 -18.844 0.746 1.00 0.00 40 GLY A CA 11
ATOM 6442 C C . GLY A 1 40 ? 11.967 -19.988 0.474 1.00 0.00 40 GLY A C 11
ATOM 6443 O O . GLY A 1 40 ? 11.448 -20.141 -0.632 1.00 0.00 40 GLY A O 11
ATOM 6447 N N . PRO A 1 41 ? 11.723 -20.817 1.499 1.00 0.00 41 PRO A N 11
ATOM 6448 C CA . PRO A 1 41 ? 10.822 -21.968 1.389 1.00 0.00 41 PRO A CA 11
ATOM 6449 C C . PRO A 1 41 ? 9.362 -21.550 1.251 1.00 0.00 41 PRO A C 11
ATOM 6450 O O . PRO A 1 41 ? 8.475 -22.393 1.118 1.00 0.00 41 PRO A O 11
ATOM 6461 N N . SER A 1 42 ? 9.119 -20.243 1.284 1.00 0.00 42 SER A N 11
ATOM 6462 C CA . SER A 1 42 ? 7.766 -19.713 1.167 1.00 0.00 42 SER A CA 11
ATOM 6463 C C . SER A 1 42 ? 7.452 -19.342 -0.279 1.00 0.00 42 SER A C 11
ATOM 6464 O O . SER A 1 42 ? 7.586 -18.185 -0.678 1.00 0.00 42 SER A O 11
ATOM 6472 N N . SER A 1 43 ? 7.032 -20.333 -1.060 1.00 0.00 43 SER A N 11
ATOM 6473 C CA . SER A 1 43 ? 6.702 -20.112 -2.463 1.00 0.00 43 SER A CA 11
ATOM 6474 C C . SER A 1 43 ? 5.339 -19.440 -2.602 1.00 0.00 43 SER A C 11
ATOM 6475 O O . SER A 1 43 ? 4.383 -19.804 -1.918 1.00 0.00 43 SER A O 11
ATOM 6483 N N . GLY A 1 44 ? 5.259 -18.457 -3.493 1.00 0.00 44 GLY A N 11
ATOM 6484 C CA . GLY A 1 44 ? 4.011 -17.749 -3.706 1.00 0.00 44 GLY A CA 11
ATOM 6485 C C . GLY A 1 44 ? 4.190 -16.494 -4.538 1.00 0.00 44 GLY A C 11
ATOM 6486 O O . GLY A 1 44 ? 3.911 -15.403 -4.043 1.00 0.00 44 GLY A O 11
ATOM 6491 N N . GLY A 1 1 ? -20.296 -14.389 0.022 1.00 0.00 1 GLY A N 12
ATOM 6492 C CA . GLY A 1 1 ? -19.130 -15.092 0.523 1.00 0.00 1 GLY A CA 12
ATOM 6493 C C . GLY A 1 1 ? -18.569 -14.461 1.783 1.00 0.00 1 GLY A C 12
ATOM 6494 O O . GLY A 1 1 ? -18.500 -15.105 2.830 1.00 0.00 1 GLY A O 12
ATOM 6498 N N . SER A 1 2 ? -18.167 -13.199 1.681 1.00 0.00 2 SER A N 12
ATOM 6499 C CA . SER A 1 2 ? -17.604 -12.482 2.820 1.00 0.00 2 SER A CA 12
ATOM 6500 C C . SER A 1 2 ? -18.070 -11.029 2.832 1.00 0.00 2 SER A C 12
ATOM 6501 O O . SER A 1 2 ? -18.227 -10.407 1.781 1.00 0.00 2 SER A O 12
ATOM 6509 N N . SER A 1 3 ? -18.291 -10.495 4.029 1.00 0.00 3 SER A N 12
ATOM 6510 C CA . SER A 1 3 ? -18.743 -9.117 4.179 1.00 0.00 3 SER A CA 12
ATOM 6511 C C . SER A 1 3 ? -17.922 -8.388 5.239 1.00 0.00 3 SER A C 12
ATOM 6512 O O . SER A 1 3 ? -18.153 -8.547 6.437 1.00 0.00 3 SER A O 12
ATOM 6520 N N . GLY A 1 4 ? -16.962 -7.588 4.787 1.00 0.00 4 GLY A N 12
ATOM 6521 C CA . GLY A 1 4 ? -16.120 -6.846 5.707 1.00 0.00 4 GLY A CA 12
ATOM 6522 C C . GLY A 1 4 ? -16.312 -5.347 5.589 1.00 0.00 4 GLY A C 12
ATOM 6523 O O . GLY A 1 4 ? -16.185 -4.782 4.503 1.00 0.00 4 GLY A O 12
ATOM 6527 N N . SER A 1 5 ? -16.620 -4.701 6.709 1.00 0.00 5 SER A N 12
ATOM 6528 C CA . SER A 1 5 ? -16.836 -3.259 6.726 1.00 0.00 5 SER A CA 12
ATOM 6529 C C . SER A 1 5 ? -15.830 -2.549 5.824 1.00 0.00 5 SER A C 12
ATOM 6530 O O . SER A 1 5 ? -16.197 -1.694 5.019 1.00 0.00 5 SER A O 12
ATOM 6538 N N . SER A 1 6 ? -14.559 -2.911 5.967 1.00 0.00 6 SER A N 12
ATOM 6539 C CA . SER A 1 6 ? -13.498 -2.307 5.169 1.00 0.00 6 SER A CA 12
ATOM 6540 C C . SER A 1 6 ? -12.787 -3.360 4.325 1.00 0.00 6 SER A C 12
ATOM 6541 O O . SER A 1 6 ? -12.273 -4.348 4.848 1.00 0.00 6 SER A O 12
ATOM 6549 N N . GLY A 1 7 ? -12.760 -3.141 3.014 1.00 0.00 7 GLY A N 12
ATOM 6550 C CA . GLY A 1 7 ? -12.109 -4.078 2.118 1.00 0.00 7 GLY A CA 12
ATOM 6551 C C . GLY A 1 7 ? -11.391 -3.386 0.976 1.00 0.00 7 GLY A C 12
ATOM 6552 O O . GLY A 1 7 ? -10.577 -2.491 1.199 1.00 0.00 7 GLY A O 12
ATOM 6556 N N . ALA A 1 8 ? -11.692 -3.802 -0.249 1.00 0.00 8 ALA A N 12
ATOM 6557 C CA . ALA A 1 8 ? -11.070 -3.216 -1.430 1.00 0.00 8 ALA A CA 12
ATOM 6558 C C . ALA A 1 8 ? -12.020 -2.250 -2.130 1.00 0.00 8 ALA A C 12
ATOM 6559 O O . ALA A 1 8 ? -12.035 -2.159 -3.357 1.00 0.00 8 ALA A O 12
ATOM 6566 N N . ALA A 1 9 ? -12.813 -1.532 -1.341 1.00 0.00 9 ALA A N 12
ATOM 6567 C CA . ALA A 1 9 ? -13.766 -0.573 -1.885 1.00 0.00 9 ALA A CA 12
ATOM 6568 C C . ALA A 1 9 ? -13.493 0.832 -1.357 1.00 0.00 9 ALA A C 12
ATOM 6569 O O . ALA A 1 9 ? -14.414 1.549 -0.966 1.00 0.00 9 ALA A O 12
ATOM 6576 N N . LYS A 1 10 ? -12.222 1.219 -1.349 1.00 0.00 10 LYS A N 12
ATOM 6577 C CA . LYS A 1 10 ? -11.827 2.538 -0.869 1.00 0.00 10 LYS A CA 12
ATOM 6578 C C . LYS A 1 10 ? -10.375 2.836 -1.230 1.00 0.00 10 LYS A C 12
ATOM 6579 O O . LYS A 1 10 ? -9.604 1.929 -1.544 1.00 0.00 10 LYS A O 12
ATOM 6598 N N . THR A 1 11 ? -10.008 4.113 -1.183 1.00 0.00 11 THR A N 12
ATOM 6599 C CA . THR A 1 11 ? -8.649 4.530 -1.504 1.00 0.00 11 THR A CA 12
ATOM 6600 C C . THR A 1 11 ? -7.697 4.236 -0.351 1.00 0.00 11 THR A C 12
ATOM 6601 O O . THR A 1 11 ? -6.540 4.658 -0.364 1.00 0.00 11 THR A O 12
ATOM 6612 N N . THR A 1 12 ? -8.189 3.510 0.648 1.00 0.00 12 THR A N 12
ATOM 6613 C CA . THR A 1 12 ? -7.382 3.160 1.810 1.00 0.00 12 THR A CA 12
ATOM 6614 C C . THR A 1 12 ? -6.111 2.428 1.396 1.00 0.00 12 THR A C 12
ATOM 6615 O O . THR A 1 12 ? -6.081 1.749 0.369 1.00 0.00 12 THR A O 12
ATOM 6626 N N . SER A 1 13 ? -5.063 2.568 2.201 1.00 0.00 13 SER A N 12
ATOM 6627 C CA . SER A 1 13 ? -3.788 1.921 1.917 1.00 0.00 13 SER A CA 12
ATOM 6628 C C . SER A 1 13 ? -3.841 0.438 2.268 1.00 0.00 13 SER A C 12
ATOM 6629 O O . SER A 1 13 ? -3.660 0.057 3.424 1.00 0.00 13 SER A O 12
ATOM 6637 N N . GLU A 1 14 ? -4.090 -0.394 1.262 1.00 0.00 14 GLU A N 12
ATOM 6638 C CA . GLU A 1 14 ? -4.167 -1.836 1.465 1.00 0.00 14 GLU A CA 12
ATOM 6639 C C . GLU A 1 14 ? -3.010 -2.547 0.770 1.00 0.00 14 GLU A C 12
ATOM 6640 O O . GLU A 1 14 ? -2.587 -2.151 -0.317 1.00 0.00 14 GLU A O 12
ATOM 6652 N N . CYS A 1 15 ? -2.501 -3.597 1.405 1.00 0.00 15 CYS A N 12
ATOM 6653 C CA . CYS A 1 15 ? -1.392 -4.363 0.850 1.00 0.00 15 CYS A CA 12
ATOM 6654 C C . CYS A 1 15 ? -1.892 -5.392 -0.160 1.00 0.00 15 CYS A C 12
ATOM 6655 O O . CYS A 1 15 ? -2.474 -6.410 0.214 1.00 0.00 15 CYS A O 12
ATOM 6662 N N . GLN A 1 16 ? -1.661 -5.118 -1.439 1.00 0.00 16 GLN A N 12
ATOM 6663 C CA . GLN A 1 16 ? -2.089 -6.020 -2.502 1.00 0.00 16 GLN A CA 12
ATOM 6664 C C . GLN A 1 16 ? -1.339 -7.346 -2.427 1.00 0.00 16 GLN A C 12
ATOM 6665 O O . GLN A 1 16 ? -1.787 -8.354 -2.971 1.00 0.00 16 GLN A O 12
ATOM 6679 N N . GLU A 1 17 ? -0.195 -7.335 -1.749 1.00 0.00 17 GLU A N 12
ATOM 6680 C CA . GLU A 1 17 ? 0.617 -8.537 -1.604 1.00 0.00 17 GLU A CA 12
ATOM 6681 C C . GLU A 1 17 ? -0.131 -9.607 -0.814 1.00 0.00 17 GLU A C 12
ATOM 6682 O O . GLU A 1 17 ? -0.270 -10.745 -1.264 1.00 0.00 17 GLU A O 12
ATOM 6694 N N . CYS A 1 18 ? -0.610 -9.234 0.368 1.00 0.00 18 CYS A N 12
ATOM 6695 C CA . CYS A 1 18 ? -1.343 -10.160 1.223 1.00 0.00 18 CYS A CA 12
ATOM 6696 C C . CYS A 1 18 ? -2.814 -9.766 1.317 1.00 0.00 18 CYS A C 12
ATOM 6697 O O . CYS A 1 18 ? -3.699 -10.620 1.306 1.00 0.00 18 CYS A O 12
ATOM 6704 N N . GLY A 1 19 ? -3.068 -8.464 1.409 1.00 0.00 19 GLY A N 12
ATOM 6705 C CA . GLY A 1 19 ? -4.432 -7.978 1.503 1.00 0.00 19 GLY A CA 12
ATOM 6706 C C . GLY A 1 19 ? -4.749 -7.400 2.868 1.00 0.00 19 GLY A C 12
ATOM 6707 O O . GLY A 1 19 ? -5.833 -7.620 3.408 1.00 0.00 19 GLY A O 12
ATOM 6711 N N . LYS A 1 20 ? -3.800 -6.658 3.429 1.00 0.00 20 LYS A N 12
ATOM 6712 C CA . LYS A 1 20 ? -3.982 -6.046 4.740 1.00 0.00 20 LYS A CA 12
ATOM 6713 C C . LYS A 1 20 ? -4.238 -4.548 4.610 1.00 0.00 20 LYS A C 12
ATOM 6714 O O . LYS A 1 20 ? -3.359 -3.793 4.194 1.00 0.00 20 LYS A O 12
ATOM 6733 N N . ILE A 1 21 ? -5.445 -4.125 4.969 1.00 0.00 21 ILE A N 12
ATOM 6734 C CA . ILE A 1 21 ? -5.815 -2.717 4.895 1.00 0.00 21 ILE A CA 12
ATOM 6735 C C . ILE A 1 21 ? -5.144 -1.914 6.004 1.00 0.00 21 ILE A C 12
ATOM 6736 O O . ILE A 1 21 ? -4.964 -2.404 7.119 1.00 0.00 21 ILE A O 12
ATOM 6752 N N . PHE A 1 22 ? -4.777 -0.676 5.690 1.00 0.00 22 PHE A N 12
ATOM 6753 C CA . PHE A 1 22 ? -4.126 0.198 6.660 1.00 0.00 22 PHE A CA 12
ATOM 6754 C C . PHE A 1 22 ? -4.696 1.611 6.587 1.00 0.00 22 PHE A C 12
ATOM 6755 O O . PHE A 1 22 ? -4.789 2.200 5.510 1.00 0.00 22 PHE A O 12
ATOM 6772 N N . ARG A 1 23 ? -5.075 2.150 7.742 1.00 0.00 23 ARG A N 12
ATOM 6773 C CA . ARG A 1 23 ? -5.638 3.493 7.809 1.00 0.00 23 ARG A CA 12
ATOM 6774 C C . ARG A 1 23 ? -4.850 4.458 6.927 1.00 0.00 23 ARG A C 12
ATOM 6775 O O . ARG A 1 23 ? -5.338 4.905 5.889 1.00 0.00 23 ARG A O 12
ATOM 6796 N N . HIS A 1 24 ? -3.629 4.774 7.347 1.00 0.00 24 HIS A N 12
ATOM 6797 C CA . HIS A 1 24 ? -2.774 5.685 6.595 1.00 0.00 24 HIS A CA 12
ATOM 6798 C C . HIS A 1 24 ? -1.631 4.928 5.924 1.00 0.00 24 HIS A C 12
ATOM 6799 O O . HIS A 1 24 ? -1.141 3.930 6.452 1.00 0.00 24 HIS A O 12
ATOM 6813 N N . SER A 1 25 ? -1.213 5.410 4.759 1.00 0.00 25 SER A N 12
ATOM 6814 C CA . SER A 1 25 ? -0.131 4.777 4.013 1.00 0.00 25 SER A CA 12
ATOM 6815 C C . SER A 1 25 ? 0.977 4.313 4.954 1.00 0.00 25 SER A C 12
ATOM 6816 O O . SER A 1 25 ? 1.379 3.150 4.932 1.00 0.00 25 SER A O 12
ATOM 6824 N N . SER A 1 26 ? 1.468 5.233 5.779 1.00 0.00 26 SER A N 12
ATOM 6825 C CA . SER A 1 26 ? 2.533 4.921 6.725 1.00 0.00 26 SER A CA 12
ATOM 6826 C C . SER A 1 26 ? 2.399 3.491 7.241 1.00 0.00 26 SER A C 12
ATOM 6827 O O . SER A 1 26 ? 3.257 2.645 6.989 1.00 0.00 26 SER A O 12
ATOM 6835 N N . LEU A 1 27 ? 1.317 3.230 7.966 1.00 0.00 27 LEU A N 12
ATOM 6836 C CA . LEU A 1 27 ? 1.069 1.903 8.520 1.00 0.00 27 LEU A CA 12
ATOM 6837 C C . LEU A 1 27 ? 1.414 0.817 7.505 1.00 0.00 27 LEU A C 12
ATOM 6838 O O . LEU A 1 27 ? 2.069 -0.171 7.837 1.00 0.00 27 LEU A O 12
ATOM 6854 N N . LEU A 1 28 ? 0.970 1.008 6.268 1.00 0.00 28 LEU A N 12
ATOM 6855 C CA . LEU A 1 28 ? 1.233 0.046 5.204 1.00 0.00 28 LEU A CA 12
ATOM 6856 C C . LEU A 1 28 ? 2.708 0.053 4.815 1.00 0.00 28 LEU A C 12
ATOM 6857 O O . LEU A 1 28 ? 3.289 -0.993 4.525 1.00 0.00 28 LEU A O 12
ATOM 6873 N N . ILE A 1 29 ? 3.308 1.239 4.815 1.00 0.00 29 ILE A N 12
ATOM 6874 C CA . ILE A 1 29 ? 4.716 1.381 4.466 1.00 0.00 29 ILE A CA 12
ATOM 6875 C C . ILE A 1 29 ? 5.601 0.577 5.412 1.00 0.00 29 ILE A C 12
ATOM 6876 O O . ILE A 1 29 ? 6.599 -0.010 4.995 1.00 0.00 29 ILE A O 12
ATOM 6892 N N . GLU A 1 30 ? 5.227 0.553 6.687 1.00 0.00 30 GLU A N 12
ATOM 6893 C CA . GLU A 1 30 ? 5.987 -0.181 7.692 1.00 0.00 30 GLU A CA 12
ATOM 6894 C C . GLU A 1 30 ? 5.692 -1.676 7.613 1.00 0.00 30 GLU A C 12
ATOM 6895 O O . GLU A 1 30 ? 6.515 -2.504 8.004 1.00 0.00 30 GLU A O 12
ATOM 6907 N N . HIS A 1 31 ? 4.511 -2.014 7.104 1.00 0.00 31 HIS A N 12
ATOM 6908 C CA . HIS A 1 31 ? 4.106 -3.409 6.973 1.00 0.00 31 HIS A CA 12
ATOM 6909 C C . HIS A 1 31 ? 4.784 -4.061 5.772 1.00 0.00 31 HIS A C 12
ATOM 6910 O O . HIS A 1 31 ? 5.309 -5.170 5.870 1.00 0.00 31 HIS A O 12
ATOM 6924 N N . GLN A 1 32 ? 4.768 -3.365 4.639 1.00 0.00 32 GLN A N 12
ATOM 6925 C CA . GLN A 1 32 ? 5.380 -3.878 3.419 1.00 0.00 32 GLN A CA 12
ATOM 6926 C C . GLN A 1 32 ? 6.793 -4.383 3.690 1.00 0.00 32 GLN A C 12
ATOM 6927 O O . GLN A 1 32 ? 7.187 -5.443 3.206 1.00 0.00 32 GLN A O 12
ATOM 6941 N N . ALA A 1 33 ? 7.552 -3.616 4.467 1.00 0.00 33 ALA A N 12
ATOM 6942 C CA . ALA A 1 33 ? 8.921 -3.987 4.803 1.00 0.00 33 ALA A CA 12
ATOM 6943 C C . ALA A 1 33 ? 9.011 -5.459 5.190 1.00 0.00 33 ALA A C 12
ATOM 6944 O O . ALA A 1 33 ? 9.928 -6.167 4.771 1.00 0.00 33 ALA A O 12
ATOM 6951 N N . LEU A 1 34 ? 8.055 -5.915 5.992 1.00 0.00 34 LEU A N 12
ATOM 6952 C CA . LEU A 1 34 ? 8.028 -7.304 6.437 1.00 0.00 34 LEU A CA 12
ATOM 6953 C C . LEU A 1 34 ? 8.163 -8.257 5.253 1.00 0.00 34 LEU A C 12
ATOM 6954 O O . LEU A 1 34 ? 8.845 -9.279 5.341 1.00 0.00 34 LEU A O 12
ATOM 6970 N N . HIS A 1 35 ? 7.510 -7.915 4.147 1.00 0.00 35 HIS A N 12
ATOM 6971 C CA . HIS A 1 35 ? 7.560 -8.739 2.944 1.00 0.00 35 HIS A CA 12
ATOM 6972 C C . HIS A 1 35 ? 8.983 -8.821 2.400 1.00 0.00 35 HIS A C 12
ATOM 6973 O O . HIS A 1 35 ? 9.412 -9.866 1.911 1.00 0.00 35 HIS A O 12
ATOM 6987 N N . ALA A 1 36 ? 9.710 -7.712 2.488 1.00 0.00 36 ALA A N 12
ATOM 6988 C CA . ALA A 1 36 ? 11.084 -7.658 2.006 1.00 0.00 36 ALA A CA 12
ATOM 6989 C C . ALA A 1 36 ? 12.072 -7.630 3.166 1.00 0.00 36 ALA A C 12
ATOM 6990 O O . ALA A 1 36 ? 11.684 -7.744 4.328 1.00 0.00 36 ALA A O 12
ATOM 6997 N N . GLY A 1 37 ? 13.353 -7.477 2.844 1.00 0.00 37 GLY A N 12
ATOM 6998 C CA . GLY A 1 37 ? 14.378 -7.437 3.871 1.00 0.00 37 GLY A CA 12
ATOM 6999 C C . GLY A 1 37 ? 15.541 -8.360 3.565 1.00 0.00 37 GLY A C 12
ATOM 7000 O O . GLY A 1 37 ? 15.844 -9.264 4.342 1.00 0.00 37 GLY A O 12
ATOM 7004 N N . GLU A 1 38 ? 16.193 -8.131 2.430 1.00 0.00 38 GLU A N 12
ATOM 7005 C CA . GLU A 1 38 ? 17.328 -8.951 2.023 1.00 0.00 38 GLU A CA 12
ATOM 7006 C C . GLU A 1 38 ? 18.614 -8.129 2.001 1.00 0.00 38 GLU A C 12
ATOM 7007 O O . GLU A 1 38 ? 18.640 -7.012 1.485 1.00 0.00 38 GLU A O 12
ATOM 7019 N N . SER A 1 39 ? 19.678 -8.690 2.567 1.00 0.00 39 SER A N 12
ATOM 7020 C CA . SER A 1 39 ? 20.966 -8.008 2.617 1.00 0.00 39 SER A CA 12
ATOM 7021 C C . SER A 1 39 ? 21.705 -8.146 1.290 1.00 0.00 39 SER A C 12
ATOM 7022 O O . SER A 1 39 ? 22.231 -9.210 0.967 1.00 0.00 39 SER A O 12
ATOM 7030 N N . GLY A 1 40 ? 21.742 -7.060 0.524 1.00 0.00 40 GLY A N 12
ATOM 7031 C CA . GLY A 1 40 ? 22.420 -7.079 -0.759 1.00 0.00 40 GLY A CA 12
ATOM 7032 C C . GLY A 1 40 ? 22.160 -5.826 -1.571 1.00 0.00 40 GLY A C 12
ATOM 7033 O O . GLY A 1 40 ? 21.421 -4.933 -1.156 1.00 0.00 40 GLY A O 12
ATOM 7037 N N . PRO A 1 41 ? 22.780 -5.746 -2.758 1.00 0.00 41 PRO A N 12
ATOM 7038 C CA . PRO A 1 41 ? 22.628 -4.596 -3.655 1.00 0.00 41 PRO A CA 12
ATOM 7039 C C . PRO A 1 41 ? 21.234 -4.518 -4.267 1.00 0.00 41 PRO A C 12
ATOM 7040 O O . PRO A 1 41 ? 20.859 -3.502 -4.853 1.00 0.00 41 PRO A O 12
ATOM 7051 N N . SER A 1 42 ? 20.470 -5.596 -4.127 1.00 0.00 42 SER A N 12
ATOM 7052 C CA . SER A 1 42 ? 19.117 -5.651 -4.669 1.00 0.00 42 SER A CA 12
ATOM 7053 C C . SER A 1 42 ? 18.438 -4.288 -4.572 1.00 0.00 42 SER A C 12
ATOM 7054 O O . SER A 1 42 ? 17.972 -3.889 -3.505 1.00 0.00 42 SER A O 12
ATOM 7062 N N . SER A 1 43 ? 18.387 -3.578 -5.695 1.00 0.00 43 SER A N 12
ATOM 7063 C CA . SER A 1 43 ? 17.768 -2.258 -5.738 1.00 0.00 43 SER A CA 12
ATOM 7064 C C . SER A 1 43 ? 17.511 -1.825 -7.178 1.00 0.00 43 SER A C 12
ATOM 7065 O O . SER A 1 43 ? 18.443 -1.539 -7.928 1.00 0.00 43 SER A O 12
ATOM 7073 N N . GLY A 1 44 ? 16.237 -1.780 -7.557 1.00 0.00 44 GLY A N 12
ATOM 7074 C CA . GLY A 1 44 ? 15.878 -1.381 -8.905 1.00 0.00 44 GLY A CA 12
ATOM 7075 C C . GLY A 1 44 ? 14.443 -0.903 -9.006 1.00 0.00 44 GLY A C 12
ATOM 7076 O O . GLY A 1 44 ? 13.841 -1.036 -10.070 1.00 0.00 44 GLY A O 12
ATOM 7081 N N . GLY A 1 1 ? -7.429 -10.296 18.131 1.00 0.00 1 GLY A N 13
ATOM 7082 C CA . GLY A 1 1 ? -8.282 -10.898 17.123 1.00 0.00 1 GLY A CA 13
ATOM 7083 C C . GLY A 1 1 ? -8.455 -10.012 15.905 1.00 0.00 1 GLY A C 13
ATOM 7084 O O . GLY A 1 1 ? -7.770 -8.999 15.764 1.00 0.00 1 GLY A O 13
ATOM 7088 N N . SER A 1 2 ? -9.372 -10.395 15.023 1.00 0.00 2 SER A N 13
ATOM 7089 C CA . SER A 1 2 ? -9.629 -9.631 13.807 1.00 0.00 2 SER A CA 13
ATOM 7090 C C . SER A 1 2 ? -10.841 -10.183 13.064 1.00 0.00 2 SER A C 13
ATOM 7091 O O . SER A 1 2 ? -11.221 -11.340 13.247 1.00 0.00 2 SER A O 13
ATOM 7099 N N . SER A 1 3 ? -11.445 -9.347 12.226 1.00 0.00 3 SER A N 13
ATOM 7100 C CA . SER A 1 3 ? -12.617 -9.750 11.457 1.00 0.00 3 SER A CA 13
ATOM 7101 C C . SER A 1 3 ? -12.720 -8.947 10.163 1.00 0.00 3 SER A C 13
ATOM 7102 O O . SER A 1 3 ? -11.951 -8.014 9.936 1.00 0.00 3 SER A O 13
ATOM 7110 N N . GLY A 1 4 ? -13.676 -9.320 9.317 1.00 0.00 4 GLY A N 13
ATOM 7111 C CA . GLY A 1 4 ? -13.862 -8.626 8.057 1.00 0.00 4 GLY A CA 13
ATOM 7112 C C . GLY A 1 4 ? -14.895 -7.520 8.151 1.00 0.00 4 GLY A C 13
ATOM 7113 O O . GLY A 1 4 ? -15.747 -7.381 7.273 1.00 0.00 4 GLY A O 13
ATOM 7117 N N . SER A 1 5 ? -14.820 -6.732 9.218 1.00 0.00 5 SER A N 13
ATOM 7118 C CA . SER A 1 5 ? -15.759 -5.636 9.427 1.00 0.00 5 SER A CA 13
ATOM 7119 C C . SER A 1 5 ? -15.771 -4.695 8.226 1.00 0.00 5 SER A C 13
ATOM 7120 O O . SER A 1 5 ? -16.815 -4.462 7.617 1.00 0.00 5 SER A O 13
ATOM 7128 N N . SER A 1 6 ? -14.602 -4.157 7.892 1.00 0.00 6 SER A N 13
ATOM 7129 C CA . SER A 1 6 ? -14.478 -3.238 6.767 1.00 0.00 6 SER A CA 13
ATOM 7130 C C . SER A 1 6 ? -13.366 -3.684 5.822 1.00 0.00 6 SER A C 13
ATOM 7131 O O . SER A 1 6 ? -12.389 -4.302 6.243 1.00 0.00 6 SER A O 13
ATOM 7139 N N . GLY A 1 7 ? -13.523 -3.366 4.541 1.00 0.00 7 GLY A N 13
ATOM 7140 C CA . GLY A 1 7 ? -12.527 -3.742 3.555 1.00 0.00 7 GLY A CA 13
ATOM 7141 C C . GLY A 1 7 ? -13.008 -3.528 2.133 1.00 0.00 7 GLY A C 13
ATOM 7142 O O . GLY A 1 7 ? -14.126 -3.905 1.787 1.00 0.00 7 GLY A O 13
ATOM 7146 N N . ALA A 1 8 ? -12.161 -2.920 1.309 1.00 0.00 8 ALA A N 13
ATOM 7147 C CA . ALA A 1 8 ? -12.506 -2.657 -0.083 1.00 0.00 8 ALA A CA 13
ATOM 7148 C C . ALA A 1 8 ? -13.640 -1.643 -0.185 1.00 0.00 8 ALA A C 13
ATOM 7149 O O . ALA A 1 8 ? -14.490 -1.736 -1.070 1.00 0.00 8 ALA A O 13
ATOM 7156 N N . ALA A 1 9 ? -13.647 -0.676 0.726 1.00 0.00 9 ALA A N 13
ATOM 7157 C CA . ALA A 1 9 ? -14.676 0.356 0.737 1.00 0.00 9 ALA A CA 13
ATOM 7158 C C . ALA A 1 9 ? -14.293 1.523 -0.167 1.00 0.00 9 ALA A C 13
ATOM 7159 O O . ALA A 1 9 ? -15.071 1.938 -1.026 1.00 0.00 9 ALA A O 13
ATOM 7166 N N . LYS A 1 10 ? -13.089 2.050 0.032 1.00 0.00 10 LYS A N 13
ATOM 7167 C CA . LYS A 1 10 ? -12.602 3.169 -0.765 1.00 0.00 10 LYS A CA 13
ATOM 7168 C C . LYS A 1 10 ? -11.084 3.115 -0.908 1.00 0.00 10 LYS A C 13
ATOM 7169 O O . LYS A 1 10 ? -10.428 2.232 -0.354 1.00 0.00 10 LYS A O 13
ATOM 7188 N N . THR A 1 11 ? -10.530 4.066 -1.654 1.00 0.00 11 THR A N 13
ATOM 7189 C CA . THR A 1 11 ? -9.090 4.126 -1.869 1.00 0.00 11 THR A CA 13
ATOM 7190 C C . THR A 1 11 ? -8.334 4.089 -0.546 1.00 0.00 11 THR A C 13
ATOM 7191 O O . THR A 1 11 ? -8.243 5.096 0.158 1.00 0.00 11 THR A O 13
ATOM 7202 N N . THR A 1 12 ? -7.792 2.922 -0.211 1.00 0.00 12 THR A N 13
ATOM 7203 C CA . THR A 1 12 ? -7.044 2.754 1.028 1.00 0.00 12 THR A CA 13
ATOM 7204 C C . THR A 1 12 ? -5.688 2.107 0.769 1.00 0.00 12 THR A C 13
ATOM 7205 O O . THR A 1 12 ? -5.504 1.406 -0.226 1.00 0.00 12 THR A O 13
ATOM 7216 N N . SER A 1 13 ? -4.741 2.347 1.670 1.00 0.00 13 SER A N 13
ATOM 7217 C CA . SER A 1 13 ? -3.400 1.789 1.537 1.00 0.00 13 SER A CA 13
ATOM 7218 C C . SER A 1 13 ? -3.396 0.299 1.864 1.00 0.00 13 SER A C 13
ATOM 7219 O O . SER A 1 13 ? -2.735 -0.138 2.805 1.00 0.00 13 SER A O 13
ATOM 7227 N N . GLU A 1 14 ? -4.140 -0.475 1.080 1.00 0.00 14 GLU A N 13
ATOM 7228 C CA . GLU A 1 14 ? -4.223 -1.916 1.287 1.00 0.00 14 GLU A CA 13
ATOM 7229 C C . GLU A 1 14 ? -3.011 -2.622 0.686 1.00 0.00 14 GLU A C 13
ATOM 7230 O O . GLU A 1 14 ? -2.565 -2.288 -0.413 1.00 0.00 14 GLU A O 13
ATOM 7242 N N . CYS A 1 15 ? -2.482 -3.600 1.413 1.00 0.00 15 CYS A N 13
ATOM 7243 C CA . CYS A 1 15 ? -1.322 -4.354 0.955 1.00 0.00 15 CYS A CA 13
ATOM 7244 C C . CYS A 1 15 ? -1.721 -5.371 -0.111 1.00 0.00 15 CYS A C 13
ATOM 7245 O O . CYS A 1 15 ? -2.003 -6.529 0.198 1.00 0.00 15 CYS A O 13
ATOM 7252 N N . GLN A 1 16 ? -1.741 -4.930 -1.364 1.00 0.00 16 GLN A N 13
ATOM 7253 C CA . GLN A 1 16 ? -2.105 -5.802 -2.475 1.00 0.00 16 GLN A CA 13
ATOM 7254 C C . GLN A 1 16 ? -1.325 -7.111 -2.418 1.00 0.00 16 GLN A C 13
ATOM 7255 O O . GLN A 1 16 ? -1.729 -8.111 -3.010 1.00 0.00 16 GLN A O 13
ATOM 7269 N N . GLU A 1 17 ? -0.206 -7.097 -1.700 1.00 0.00 17 GLU A N 13
ATOM 7270 C CA . GLU A 1 17 ? 0.630 -8.284 -1.568 1.00 0.00 17 GLU A CA 13
ATOM 7271 C C . GLU A 1 17 ? -0.104 -9.385 -0.809 1.00 0.00 17 GLU A C 13
ATOM 7272 O O . GLU A 1 17 ? -0.283 -10.492 -1.317 1.00 0.00 17 GLU A O 13
ATOM 7284 N N . CYS A 1 18 ? -0.527 -9.073 0.412 1.00 0.00 18 CYS A N 13
ATOM 7285 C CA . CYS A 1 18 ? -1.241 -10.035 1.243 1.00 0.00 18 CYS A CA 13
ATOM 7286 C C . CYS A 1 18 ? -2.724 -9.686 1.326 1.00 0.00 18 CYS A C 13
ATOM 7287 O O . CYS A 1 18 ? -3.583 -10.565 1.274 1.00 0.00 18 CYS A O 13
ATOM 7294 N N . GLY A 1 19 ? -3.017 -8.396 1.455 1.00 0.00 19 GLY A N 13
ATOM 7295 C CA . GLY A 1 19 ? -4.396 -7.953 1.543 1.00 0.00 19 GLY A CA 13
ATOM 7296 C C . GLY A 1 19 ? -4.728 -7.354 2.896 1.00 0.00 19 GLY A C 13
ATOM 7297 O O . GLY A 1 19 ? -5.833 -7.531 3.408 1.00 0.00 19 GLY A O 13
ATOM 7301 N N . LYS A 1 20 ? -3.767 -6.644 3.478 1.00 0.00 20 LYS A N 13
ATOM 7302 C CA . LYS A 1 20 ? -3.961 -6.017 4.780 1.00 0.00 20 LYS A CA 13
ATOM 7303 C C . LYS A 1 20 ? -4.222 -4.521 4.630 1.00 0.00 20 LYS A C 13
ATOM 7304 O O . LYS A 1 20 ? -3.350 -3.771 4.190 1.00 0.00 20 LYS A O 13
ATOM 7323 N N . ILE A 1 21 ? -5.424 -4.095 5.000 1.00 0.00 21 ILE A N 13
ATOM 7324 C CA . ILE A 1 21 ? -5.797 -2.689 4.909 1.00 0.00 21 ILE A CA 13
ATOM 7325 C C . ILE A 1 21 ? -5.184 -1.882 6.049 1.00 0.00 21 ILE A C 13
ATOM 7326 O O . ILE A 1 21 ? -5.165 -2.326 7.197 1.00 0.00 21 ILE A O 13
ATOM 7342 N N . PHE A 1 22 ? -4.685 -0.694 5.724 1.00 0.00 22 PHE A N 13
ATOM 7343 C CA . PHE A 1 22 ? -4.071 0.176 6.720 1.00 0.00 22 PHE A CA 13
ATOM 7344 C C . PHE A 1 22 ? -4.668 1.579 6.659 1.00 0.00 22 PHE A C 13
ATOM 7345 O O . PHE A 1 22 ? -4.844 2.144 5.580 1.00 0.00 22 PHE A O 13
ATOM 7362 N N . ARG A 1 23 ? -4.979 2.135 7.826 1.00 0.00 23 ARG A N 13
ATOM 7363 C CA . ARG A 1 23 ? -5.558 3.470 7.906 1.00 0.00 23 ARG A CA 13
ATOM 7364 C C . ARG A 1 23 ? -4.815 4.440 6.992 1.00 0.00 23 ARG A C 13
ATOM 7365 O O . ARG A 1 23 ? -5.369 4.932 6.008 1.00 0.00 23 ARG A O 13
ATOM 7386 N N . HIS A 1 24 ? -3.557 4.713 7.325 1.00 0.00 24 HIS A N 13
ATOM 7387 C CA . HIS A 1 24 ? -2.738 5.625 6.534 1.00 0.00 24 HIS A CA 13
ATOM 7388 C C . HIS A 1 24 ? -1.561 4.888 5.902 1.00 0.00 24 HIS A C 13
ATOM 7389 O O . HIS A 1 24 ? -1.010 3.957 6.490 1.00 0.00 24 HIS A O 13
ATOM 7403 N N . SER A 1 25 ? -1.182 5.309 4.699 1.00 0.00 25 SER A N 13
ATOM 7404 C CA . SER A 1 25 ? -0.074 4.686 3.985 1.00 0.00 25 SER A CA 13
ATOM 7405 C C . SER A 1 25 ? 1.031 4.270 4.952 1.00 0.00 25 SER A C 13
ATOM 7406 O O . SER A 1 25 ? 1.451 3.114 4.971 1.00 0.00 25 SER A O 13
ATOM 7414 N N . SER A 1 26 ? 1.496 5.223 5.753 1.00 0.00 26 SER A N 13
ATOM 7415 C CA . SER A 1 26 ? 2.555 4.958 6.721 1.00 0.00 26 SER A CA 13
ATOM 7416 C C . SER A 1 26 ? 2.436 3.544 7.283 1.00 0.00 26 SER A C 13
ATOM 7417 O O . SER A 1 26 ? 3.320 2.709 7.087 1.00 0.00 26 SER A O 13
ATOM 7425 N N . LEU A 1 27 ? 1.336 3.283 7.981 1.00 0.00 27 LEU A N 13
ATOM 7426 C CA . LEU A 1 27 ? 1.100 1.971 8.573 1.00 0.00 27 LEU A CA 13
ATOM 7427 C C . LEU A 1 27 ? 1.459 0.859 7.593 1.00 0.00 27 LEU A C 13
ATOM 7428 O O . LEU A 1 27 ? 2.145 -0.100 7.949 1.00 0.00 27 LEU A O 13
ATOM 7444 N N . LEU A 1 28 ? 0.994 0.995 6.355 1.00 0.00 28 LEU A N 13
ATOM 7445 C CA . LEU A 1 28 ? 1.269 0.003 5.322 1.00 0.00 28 LEU A CA 13
ATOM 7446 C C . LEU A 1 28 ? 2.750 -0.007 4.956 1.00 0.00 28 LEU A C 13
ATOM 7447 O O . LEU A 1 28 ? 3.324 -1.061 4.679 1.00 0.00 28 LEU A O 13
ATOM 7463 N N . ILE A 1 29 ? 3.362 1.172 4.959 1.00 0.00 29 ILE A N 13
ATOM 7464 C CA . ILE A 1 29 ? 4.777 1.298 4.630 1.00 0.00 29 ILE A CA 13
ATOM 7465 C C . ILE A 1 29 ? 5.639 0.485 5.590 1.00 0.00 29 ILE A C 13
ATOM 7466 O O . ILE A 1 29 ? 6.629 -0.123 5.187 1.00 0.00 29 ILE A O 13
ATOM 7482 N N . GLU A 1 30 ? 5.253 0.479 6.862 1.00 0.00 30 GLU A N 13
ATOM 7483 C CA . GLU A 1 30 ? 5.991 -0.260 7.880 1.00 0.00 30 GLU A CA 13
ATOM 7484 C C . GLU A 1 30 ? 5.736 -1.760 7.755 1.00 0.00 30 GLU A C 13
ATOM 7485 O O . GLU A 1 30 ? 6.617 -2.575 8.030 1.00 0.00 30 GLU A O 13
ATOM 7497 N N . HIS A 1 31 ? 4.525 -2.115 7.337 1.00 0.00 31 HIS A N 13
ATOM 7498 C CA . HIS A 1 31 ? 4.154 -3.517 7.175 1.00 0.00 31 HIS A CA 13
ATOM 7499 C C . HIS A 1 31 ? 4.845 -4.125 5.958 1.00 0.00 31 HIS A C 13
ATOM 7500 O O . HIS A 1 31 ? 5.423 -5.208 6.039 1.00 0.00 31 HIS A O 13
ATOM 7514 N N . GLN A 1 32 ? 4.779 -3.420 4.833 1.00 0.00 32 GLN A N 13
ATOM 7515 C CA . GLN A 1 32 ? 5.397 -3.892 3.600 1.00 0.00 32 GLN A CA 13
ATOM 7516 C C . GLN A 1 32 ? 6.816 -4.391 3.858 1.00 0.00 32 GLN A C 13
ATOM 7517 O O . GLN A 1 32 ? 7.199 -5.466 3.399 1.00 0.00 32 GLN A O 13
ATOM 7531 N N . ALA A 1 33 ? 7.590 -3.601 4.595 1.00 0.00 33 ALA A N 13
ATOM 7532 C CA . ALA A 1 33 ? 8.965 -3.963 4.916 1.00 0.00 33 ALA A CA 13
ATOM 7533 C C . ALA A 1 33 ? 9.078 -5.446 5.254 1.00 0.00 33 ALA A C 13
ATOM 7534 O O . ALA A 1 33 ? 10.054 -6.103 4.891 1.00 0.00 33 ALA A O 13
ATOM 7541 N N . LEU A 1 34 ? 8.074 -5.967 5.951 1.00 0.00 34 LEU A N 13
ATOM 7542 C CA . LEU A 1 34 ? 8.061 -7.373 6.338 1.00 0.00 34 LEU A CA 13
ATOM 7543 C C . LEU A 1 34 ? 8.153 -8.277 5.113 1.00 0.00 34 LEU A C 13
ATOM 7544 O O . LEU A 1 34 ? 8.891 -9.262 5.109 1.00 0.00 34 LEU A O 13
ATOM 7560 N N . HIS A 1 35 ? 7.399 -7.934 4.073 1.00 0.00 35 HIS A N 13
ATOM 7561 C CA . HIS A 1 35 ? 7.397 -8.713 2.840 1.00 0.00 35 HIS A CA 13
ATOM 7562 C C . HIS A 1 35 ? 8.764 -8.663 2.164 1.00 0.00 35 HIS A C 13
ATOM 7563 O O . HIS A 1 35 ? 9.283 -9.684 1.715 1.00 0.00 35 HIS A O 13
ATOM 7577 N N . ALA A 1 36 ? 9.342 -7.467 2.095 1.00 0.00 36 ALA A N 13
ATOM 7578 C CA . ALA A 1 36 ? 10.648 -7.285 1.475 1.00 0.00 36 ALA A CA 13
ATOM 7579 C C . ALA A 1 36 ? 11.668 -8.265 2.046 1.00 0.00 36 ALA A C 13
ATOM 7580 O O . ALA A 1 36 ? 12.176 -8.074 3.150 1.00 0.00 36 ALA A O 13
ATOM 7587 N N . GLY A 1 37 ? 11.963 -9.315 1.285 1.00 0.00 37 GLY A N 13
ATOM 7588 C CA . GLY A 1 37 ? 12.920 -10.309 1.733 1.00 0.00 37 GLY A CA 13
ATOM 7589 C C . GLY A 1 37 ? 12.583 -11.702 1.239 1.00 0.00 37 GLY A C 13
ATOM 7590 O O . GLY A 1 37 ? 13.060 -12.128 0.188 1.00 0.00 37 GLY A O 13
ATOM 7594 N N . GLU A 1 38 ? 11.758 -12.414 2.001 1.00 0.00 38 GLU A N 13
ATOM 7595 C CA . GLU A 1 38 ? 11.359 -13.769 1.636 1.00 0.00 38 GLU A CA 13
ATOM 7596 C C . GLU A 1 38 ? 9.880 -13.819 1.264 1.00 0.00 38 GLU A C 13
ATOM 7597 O O . GLU A 1 38 ? 9.033 -14.158 2.089 1.00 0.00 38 GLU A O 13
ATOM 7609 N N . SER A 1 39 ? 9.579 -13.479 0.015 1.00 0.00 39 SER A N 13
ATOM 7610 C CA . SER A 1 39 ? 8.202 -13.480 -0.467 1.00 0.00 39 SER A CA 13
ATOM 7611 C C . SER A 1 39 ? 7.798 -14.870 -0.951 1.00 0.00 39 SER A C 13
ATOM 7612 O O . SER A 1 39 ? 6.718 -15.362 -0.627 1.00 0.00 39 SER A O 13
ATOM 7620 N N . GLY A 1 40 ? 8.675 -15.497 -1.729 1.00 0.00 40 GLY A N 13
ATOM 7621 C CA . GLY A 1 40 ? 8.392 -16.823 -2.246 1.00 0.00 40 GLY A CA 13
ATOM 7622 C C . GLY A 1 40 ? 8.917 -17.020 -3.655 1.00 0.00 40 GLY A C 13
ATOM 7623 O O . GLY A 1 40 ? 8.943 -16.094 -4.466 1.00 0.00 40 GLY A O 13
ATOM 7627 N N . PRO A 1 41 ? 9.349 -18.252 -3.962 1.00 0.00 41 PRO A N 13
ATOM 7628 C CA . PRO A 1 41 ? 9.884 -18.597 -5.282 1.00 0.00 41 PRO A CA 13
ATOM 7629 C C . PRO A 1 41 ? 8.808 -18.599 -6.362 1.00 0.00 41 PRO A C 13
ATOM 7630 O O . PRO A 1 41 ? 9.103 -18.767 -7.546 1.00 0.00 41 PRO A O 13
ATOM 7641 N N . SER A 1 42 ? 7.559 -18.409 -5.948 1.00 0.00 42 SER A N 13
ATOM 7642 C CA . SER A 1 42 ? 6.438 -18.392 -6.880 1.00 0.00 42 SER A CA 13
ATOM 7643 C C . SER A 1 42 ? 5.872 -16.983 -7.024 1.00 0.00 42 SER A C 13
ATOM 7644 O O . SER A 1 42 ? 5.785 -16.235 -6.050 1.00 0.00 42 SER A O 13
ATOM 7652 N N . SER A 1 43 ? 5.489 -16.627 -8.246 1.00 0.00 43 SER A N 13
ATOM 7653 C CA . SER A 1 43 ? 4.935 -15.307 -8.519 1.00 0.00 43 SER A CA 13
ATOM 7654 C C . SER A 1 43 ? 3.421 -15.304 -8.336 1.00 0.00 43 SER A C 13
ATOM 7655 O O . SER A 1 43 ? 2.728 -16.217 -8.785 1.00 0.00 43 SER A O 13
ATOM 7663 N N . GLY A 1 44 ? 2.913 -14.271 -7.671 1.00 0.00 44 GLY A N 13
ATOM 7664 C CA . GLY A 1 44 ? 1.484 -14.168 -7.438 1.00 0.00 44 GLY A CA 13
ATOM 7665 C C . GLY A 1 44 ? 0.947 -15.318 -6.610 1.00 0.00 44 GLY A C 13
ATOM 7666 O O . GLY A 1 44 ? 1.611 -16.349 -6.516 1.00 0.00 44 GLY A O 13
ATOM 7671 N N . GLY A 1 1 ? -11.127 -17.430 7.716 1.00 0.00 1 GLY A N 14
ATOM 7672 C CA . GLY A 1 1 ? -12.475 -17.519 7.186 1.00 0.00 1 GLY A CA 14
ATOM 7673 C C . GLY A 1 1 ? -13.055 -16.160 6.846 1.00 0.00 1 GLY A C 14
ATOM 7674 O O . GLY A 1 1 ? -12.338 -15.160 6.819 1.00 0.00 1 GLY A O 14
ATOM 7678 N N . SER A 1 2 ? -14.358 -16.123 6.584 1.00 0.00 2 SER A N 14
ATOM 7679 C CA . SER A 1 2 ? -15.033 -14.878 6.238 1.00 0.00 2 SER A CA 14
ATOM 7680 C C . SER A 1 2 ? -14.448 -13.707 7.022 1.00 0.00 2 SER A C 14
ATOM 7681 O O . SER A 1 2 ? -14.198 -12.637 6.467 1.00 0.00 2 SER A O 14
ATOM 7689 N N . SER A 1 3 ? -14.233 -13.918 8.316 1.00 0.00 3 SER A N 14
ATOM 7690 C CA . SER A 1 3 ? -13.681 -12.880 9.179 1.00 0.00 3 SER A CA 14
ATOM 7691 C C . SER A 1 3 ? -12.313 -12.427 8.677 1.00 0.00 3 SER A C 14
ATOM 7692 O O . SER A 1 3 ? -11.526 -13.230 8.176 1.00 0.00 3 SER A O 14
ATOM 7700 N N . GLY A 1 4 ? -12.037 -11.134 8.816 1.00 0.00 4 GLY A N 14
ATOM 7701 C CA . GLY A 1 4 ? -10.765 -10.595 8.372 1.00 0.00 4 GLY A CA 14
ATOM 7702 C C . GLY A 1 4 ? -10.911 -9.249 7.692 1.00 0.00 4 GLY A C 14
ATOM 7703 O O . GLY A 1 4 ? -10.418 -8.237 8.190 1.00 0.00 4 GLY A O 14
ATOM 7707 N N . SER A 1 5 ? -11.588 -9.236 6.548 1.00 0.00 5 SER A N 14
ATOM 7708 C CA . SER A 1 5 ? -11.793 -8.004 5.795 1.00 0.00 5 SER A CA 14
ATOM 7709 C C . SER A 1 5 ? -12.581 -6.989 6.617 1.00 0.00 5 SER A C 14
ATOM 7710 O O . SER A 1 5 ? -13.788 -7.135 6.812 1.00 0.00 5 SER A O 14
ATOM 7718 N N . SER A 1 6 ? -11.890 -5.961 7.097 1.00 0.00 6 SER A N 14
ATOM 7719 C CA . SER A 1 6 ? -12.523 -4.923 7.902 1.00 0.00 6 SER A CA 14
ATOM 7720 C C . SER A 1 6 ? -12.813 -3.684 7.060 1.00 0.00 6 SER A C 14
ATOM 7721 O O . SER A 1 6 ? -13.965 -3.283 6.902 1.00 0.00 6 SER A O 14
ATOM 7729 N N . GLY A 1 7 ? -11.757 -3.082 6.521 1.00 0.00 7 GLY A N 14
ATOM 7730 C CA . GLY A 1 7 ? -11.918 -1.895 5.702 1.00 0.00 7 GLY A CA 14
ATOM 7731 C C . GLY A 1 7 ? -12.780 -2.146 4.480 1.00 0.00 7 GLY A C 14
ATOM 7732 O O . GLY A 1 7 ? -12.681 -3.197 3.849 1.00 0.00 7 GLY A O 14
ATOM 7736 N N . ALA A 1 8 ? -13.628 -1.179 4.148 1.00 0.00 8 ALA A N 14
ATOM 7737 C CA . ALA A 1 8 ? -14.510 -1.300 2.993 1.00 0.00 8 ALA A CA 14
ATOM 7738 C C . ALA A 1 8 ? -13.972 -0.510 1.806 1.00 0.00 8 ALA A C 14
ATOM 7739 O O . ALA A 1 8 ? -13.957 -1.001 0.677 1.00 0.00 8 ALA A O 14
ATOM 7746 N N . ALA A 1 9 ? -13.530 0.716 2.067 1.00 0.00 9 ALA A N 14
ATOM 7747 C CA . ALA A 1 9 ? -12.990 1.573 1.019 1.00 0.00 9 ALA A CA 14
ATOM 7748 C C . ALA A 1 9 ? -11.679 1.016 0.476 1.00 0.00 9 ALA A C 14
ATOM 7749 O O . ALA A 1 9 ? -10.759 0.711 1.236 1.00 0.00 9 ALA A O 14
ATOM 7756 N N . LYS A 1 10 ? -11.598 0.884 -0.843 1.00 0.00 10 LYS A N 14
ATOM 7757 C CA . LYS A 1 10 ? -10.399 0.364 -1.490 1.00 0.00 10 LYS A CA 14
ATOM 7758 C C . LYS A 1 10 ? -9.304 1.425 -1.538 1.00 0.00 10 LYS A C 14
ATOM 7759 O O . LYS A 1 10 ? -8.128 1.129 -1.322 1.00 0.00 10 LYS A O 14
ATOM 7778 N N . THR A 1 11 ? -9.697 2.662 -1.823 1.00 0.00 11 THR A N 14
ATOM 7779 C CA . THR A 1 11 ? -8.749 3.767 -1.899 1.00 0.00 11 THR A CA 14
ATOM 7780 C C . THR A 1 11 ? -7.767 3.730 -0.734 1.00 0.00 11 THR A C 14
ATOM 7781 O O . THR A 1 11 ? -6.676 4.297 -0.809 1.00 0.00 11 THR A O 14
ATOM 7792 N N . THR A 1 12 ? -8.160 3.059 0.344 1.00 0.00 12 THR A N 14
ATOM 7793 C CA . THR A 1 12 ? -7.314 2.949 1.526 1.00 0.00 12 THR A CA 14
ATOM 7794 C C . THR A 1 12 ? -5.963 2.333 1.180 1.00 0.00 12 THR A C 14
ATOM 7795 O O . THR A 1 12 ? -5.804 1.714 0.128 1.00 0.00 12 THR A O 14
ATOM 7806 N N . SER A 1 13 ? -4.993 2.506 2.073 1.00 0.00 13 SER A N 14
ATOM 7807 C CA . SER A 1 13 ? -3.655 1.969 1.860 1.00 0.00 13 SER A CA 14
ATOM 7808 C C . SER A 1 13 ? -3.618 0.471 2.145 1.00 0.00 13 SER A C 14
ATOM 7809 O O . SER A 1 13 ? -2.881 0.012 3.016 1.00 0.00 13 SER A O 14
ATOM 7817 N N . GLU A 1 14 ? -4.421 -0.286 1.403 1.00 0.00 14 GLU A N 14
ATOM 7818 C CA . GLU A 1 14 ? -4.482 -1.732 1.576 1.00 0.00 14 GLU A CA 14
ATOM 7819 C C . GLU A 1 14 ? -3.336 -2.417 0.837 1.00 0.00 14 GLU A C 14
ATOM 7820 O O . GLU A 1 14 ? -2.975 -2.024 -0.273 1.00 0.00 14 GLU A O 14
ATOM 7832 N N . CYS A 1 15 ? -2.768 -3.444 1.460 1.00 0.00 15 CYS A N 14
ATOM 7833 C CA . CYS A 1 15 ? -1.663 -4.185 0.864 1.00 0.00 15 CYS A CA 14
ATOM 7834 C C . CYS A 1 15 ? -2.171 -5.172 -0.183 1.00 0.00 15 CYS A C 14
ATOM 7835 O O . CYS A 1 15 ? -2.730 -6.215 0.155 1.00 0.00 15 CYS A O 14
ATOM 7842 N N . GLN A 1 16 ? -1.972 -4.835 -1.453 1.00 0.00 16 GLN A N 14
ATOM 7843 C CA . GLN A 1 16 ? -2.411 -5.691 -2.548 1.00 0.00 16 GLN A CA 14
ATOM 7844 C C . GLN A 1 16 ? -1.660 -7.019 -2.535 1.00 0.00 16 GLN A C 14
ATOM 7845 O O . GLN A 1 16 ? -2.092 -7.993 -3.151 1.00 0.00 16 GLN A O 14
ATOM 7859 N N . GLU A 1 17 ? -0.533 -7.048 -1.831 1.00 0.00 17 GLU A N 14
ATOM 7860 C CA . GLU A 1 17 ? 0.279 -8.257 -1.740 1.00 0.00 17 GLU A CA 14
ATOM 7861 C C . GLU A 1 17 ? -0.434 -9.331 -0.925 1.00 0.00 17 GLU A C 14
ATOM 7862 O O . GLU A 1 17 ? -0.570 -10.473 -1.366 1.00 0.00 17 GLU A O 14
ATOM 7874 N N . CYS A 1 18 ? -0.888 -8.958 0.267 1.00 0.00 18 CYS A N 14
ATOM 7875 C CA . CYS A 1 18 ? -1.586 -9.888 1.146 1.00 0.00 18 CYS A CA 14
ATOM 7876 C C . CYS A 1 18 ? -3.065 -9.527 1.256 1.00 0.00 18 CYS A C 14
ATOM 7877 O O . CYS A 1 18 ? -3.932 -10.398 1.213 1.00 0.00 18 CYS A O 14
ATOM 7884 N N . GLY A 1 19 ? -3.344 -8.234 1.397 1.00 0.00 19 GLY A N 14
ATOM 7885 C CA . GLY A 1 19 ? -4.717 -7.780 1.510 1.00 0.00 19 GLY A CA 14
ATOM 7886 C C . GLY A 1 19 ? -5.036 -7.237 2.889 1.00 0.00 19 GLY A C 14
ATOM 7887 O O . GLY A 1 19 ? -6.101 -7.512 3.442 1.00 0.00 19 GLY A O 14
ATOM 7891 N N . LYS A 1 20 ? -4.111 -6.465 3.448 1.00 0.00 20 LYS A N 14
ATOM 7892 C CA . LYS A 1 20 ? -4.297 -5.882 4.772 1.00 0.00 20 LYS A CA 14
ATOM 7893 C C . LYS A 1 20 ? -4.537 -4.379 4.675 1.00 0.00 20 LYS A C 14
ATOM 7894 O O . LYS A 1 20 ? -3.668 -3.630 4.229 1.00 0.00 20 LYS A O 14
ATOM 7913 N N . ILE A 1 21 ? -5.720 -3.945 5.097 1.00 0.00 21 ILE A N 14
ATOM 7914 C CA . ILE A 1 21 ? -6.072 -2.531 5.061 1.00 0.00 21 ILE A CA 14
ATOM 7915 C C . ILE A 1 21 ? -5.329 -1.751 6.141 1.00 0.00 21 ILE A C 14
ATOM 7916 O O . ILE A 1 21 ? -5.158 -2.232 7.261 1.00 0.00 21 ILE A O 14
ATOM 7932 N N . PHE A 1 22 ? -4.892 -0.545 5.797 1.00 0.00 22 PHE A N 14
ATOM 7933 C CA . PHE A 1 22 ? -4.169 0.303 6.737 1.00 0.00 22 PHE A CA 14
ATOM 7934 C C . PHE A 1 22 ? -4.738 1.719 6.742 1.00 0.00 22 PHE A C 14
ATOM 7935 O O . PHE A 1 22 ? -4.952 2.317 5.688 1.00 0.00 22 PHE A O 14
ATOM 7952 N N . ARG A 1 23 ? -4.982 2.248 7.937 1.00 0.00 23 ARG A N 14
ATOM 7953 C CA . ARG A 1 23 ? -5.528 3.592 8.080 1.00 0.00 23 ARG A CA 14
ATOM 7954 C C . ARG A 1 23 ? -4.800 4.575 7.167 1.00 0.00 23 ARG A C 14
ATOM 7955 O O . ARG A 1 23 ? -5.403 5.170 6.273 1.00 0.00 23 ARG A O 14
ATOM 7976 N N . HIS A 1 24 ? -3.502 4.740 7.398 1.00 0.00 24 HIS A N 14
ATOM 7977 C CA . HIS A 1 24 ? -2.692 5.650 6.596 1.00 0.00 24 HIS A CA 14
ATOM 7978 C C . HIS A 1 24 ? -1.565 4.899 5.894 1.00 0.00 24 HIS A C 14
ATOM 7979 O O . HIS A 1 24 ? -1.361 3.708 6.126 1.00 0.00 24 HIS A O 14
ATOM 7993 N N . SER A 1 25 ? -0.836 5.604 5.034 1.00 0.00 25 SER A N 14
ATOM 7994 C CA . SER A 1 25 ? 0.267 5.003 4.295 1.00 0.00 25 SER A CA 14
ATOM 7995 C C . SER A 1 25 ? 1.340 4.482 5.247 1.00 0.00 25 SER A C 14
ATOM 7996 O O . SER A 1 25 ? 1.694 3.304 5.215 1.00 0.00 25 SER A O 14
ATOM 8004 N N . SER A 1 26 ? 1.852 5.370 6.093 1.00 0.00 26 SER A N 14
ATOM 8005 C CA . SER A 1 26 ? 2.887 5.002 7.053 1.00 0.00 26 SER A CA 14
ATOM 8006 C C . SER A 1 26 ? 2.691 3.570 7.541 1.00 0.00 26 SER A C 14
ATOM 8007 O O . SER A 1 26 ? 3.598 2.741 7.450 1.00 0.00 26 SER A O 14
ATOM 8015 N N . LEU A 1 27 ? 1.501 3.285 8.057 1.00 0.00 27 LEU A N 14
ATOM 8016 C CA . LEU A 1 27 ? 1.184 1.953 8.560 1.00 0.00 27 LEU A CA 14
ATOM 8017 C C . LEU A 1 27 ? 1.536 0.884 7.530 1.00 0.00 27 LEU A C 14
ATOM 8018 O O . LEU A 1 27 ? 2.218 -0.093 7.841 1.00 0.00 27 LEU A O 14
ATOM 8034 N N . LEU A 1 28 ? 1.068 1.077 6.302 1.00 0.00 28 LEU A N 14
ATOM 8035 C CA . LEU A 1 28 ? 1.334 0.131 5.224 1.00 0.00 28 LEU A CA 14
ATOM 8036 C C . LEU A 1 28 ? 2.820 0.102 4.880 1.00 0.00 28 LEU A C 14
ATOM 8037 O O . LEU A 1 28 ? 3.364 -0.944 4.523 1.00 0.00 28 LEU A O 14
ATOM 8053 N N . ILE A 1 29 ? 3.471 1.255 4.992 1.00 0.00 29 ILE A N 14
ATOM 8054 C CA . ILE A 1 29 ? 4.894 1.360 4.697 1.00 0.00 29 ILE A CA 14
ATOM 8055 C C . ILE A 1 29 ? 5.717 0.481 5.633 1.00 0.00 29 ILE A C 14
ATOM 8056 O O . ILE A 1 29 ? 6.681 -0.157 5.214 1.00 0.00 29 ILE A O 14
ATOM 8072 N N . GLU A 1 30 ? 5.326 0.453 6.904 1.00 0.00 30 GLU A N 14
ATOM 8073 C CA . GLU A 1 30 ? 6.028 -0.349 7.900 1.00 0.00 30 GLU A CA 14
ATOM 8074 C C . GLU A 1 30 ? 5.712 -1.831 7.725 1.00 0.00 30 GLU A C 14
ATOM 8075 O O . GLU A 1 30 ? 6.554 -2.692 7.984 1.00 0.00 30 GLU A O 14
ATOM 8087 N N . HIS A 1 31 ? 4.492 -2.123 7.285 1.00 0.00 31 HIS A N 14
ATOM 8088 C CA . HIS A 1 31 ? 4.064 -3.501 7.075 1.00 0.00 31 HIS A CA 14
ATOM 8089 C C . HIS A 1 31 ? 4.713 -4.087 5.825 1.00 0.00 31 HIS A C 14
ATOM 8090 O O . HIS A 1 31 ? 5.147 -5.239 5.822 1.00 0.00 31 HIS A O 14
ATOM 8104 N N . GLN A 1 32 ? 4.773 -3.288 4.765 1.00 0.00 32 GLN A N 14
ATOM 8105 C CA . GLN A 1 32 ? 5.367 -3.728 3.508 1.00 0.00 32 GLN A CA 14
ATOM 8106 C C . GLN A 1 32 ? 6.781 -4.254 3.730 1.00 0.00 32 GLN A C 14
ATOM 8107 O O . GLN A 1 32 ? 7.154 -5.303 3.206 1.00 0.00 32 GLN A O 14
ATOM 8121 N N . ALA A 1 33 ? 7.566 -3.517 4.509 1.00 0.00 33 ALA A N 14
ATOM 8122 C CA . ALA A 1 33 ? 8.939 -3.909 4.801 1.00 0.00 33 ALA A CA 14
ATOM 8123 C C . ALA A 1 33 ? 9.034 -5.404 5.085 1.00 0.00 33 ALA A C 14
ATOM 8124 O O . ALA A 1 33 ? 9.989 -6.065 4.675 1.00 0.00 33 ALA A O 14
ATOM 8131 N N . LEU A 1 34 ? 8.039 -5.933 5.789 1.00 0.00 34 LEU A N 14
ATOM 8132 C CA . LEU A 1 34 ? 8.011 -7.351 6.128 1.00 0.00 34 LEU A CA 14
ATOM 8133 C C . LEU A 1 34 ? 8.093 -8.213 4.872 1.00 0.00 34 LEU A C 14
ATOM 8134 O O . LEU A 1 34 ? 8.802 -9.220 4.843 1.00 0.00 34 LEU A O 14
ATOM 8150 N N . HIS A 1 35 ? 7.367 -7.810 3.835 1.00 0.00 35 HIS A N 14
ATOM 8151 C CA . HIS A 1 35 ? 7.360 -8.544 2.575 1.00 0.00 35 HIS A CA 14
ATOM 8152 C C . HIS A 1 35 ? 8.732 -8.492 1.908 1.00 0.00 35 HIS A C 14
ATOM 8153 O O . HIS A 1 35 ? 9.277 -9.519 1.506 1.00 0.00 35 HIS A O 14
ATOM 8167 N N . ALA A 1 36 ? 9.283 -7.288 1.794 1.00 0.00 36 ALA A N 14
ATOM 8168 C CA . ALA A 1 36 ? 10.591 -7.102 1.178 1.00 0.00 36 ALA A CA 14
ATOM 8169 C C . ALA A 1 36 ? 11.709 -7.286 2.198 1.00 0.00 36 ALA A C 14
ATOM 8170 O O . ALA A 1 36 ? 11.997 -6.386 2.987 1.00 0.00 36 ALA A O 14
ATOM 8177 N N . GLY A 1 37 ? 12.337 -8.457 2.177 1.00 0.00 37 GLY A N 14
ATOM 8178 C CA . GLY A 1 37 ? 13.417 -8.737 3.105 1.00 0.00 37 GLY A CA 14
ATOM 8179 C C . GLY A 1 37 ? 14.385 -9.775 2.573 1.00 0.00 37 GLY A C 14
ATOM 8180 O O . GLY A 1 37 ? 15.130 -9.511 1.630 1.00 0.00 37 GLY A O 14
ATOM 8184 N N . GLU A 1 38 ? 14.376 -10.958 3.180 1.00 0.00 38 GLU A N 14
ATOM 8185 C CA . GLU A 1 38 ? 15.262 -12.037 2.762 1.00 0.00 38 GLU A CA 14
ATOM 8186 C C . GLU A 1 38 ? 14.496 -13.097 1.975 1.00 0.00 38 GLU A C 14
ATOM 8187 O O . GLU A 1 38 ? 13.504 -13.645 2.455 1.00 0.00 38 GLU A O 14
ATOM 8199 N N . SER A 1 39 ? 14.963 -13.379 0.763 1.00 0.00 39 SER A N 14
ATOM 8200 C CA . SER A 1 39 ? 14.320 -14.369 -0.093 1.00 0.00 39 SER A CA 14
ATOM 8201 C C . SER A 1 39 ? 15.268 -15.527 -0.390 1.00 0.00 39 SER A C 14
ATOM 8202 O O . SER A 1 39 ? 16.485 -15.397 -0.264 1.00 0.00 39 SER A O 14
ATOM 8210 N N . GLY A 1 40 ? 14.699 -16.662 -0.786 1.00 0.00 40 GLY A N 14
ATOM 8211 C CA . GLY A 1 40 ? 15.506 -17.828 -1.095 1.00 0.00 40 GLY A CA 14
ATOM 8212 C C . GLY A 1 40 ? 15.945 -18.576 0.149 1.00 0.00 40 GLY A C 14
ATOM 8213 O O . GLY A 1 40 ? 17.047 -18.377 0.662 1.00 0.00 40 GLY A O 14
ATOM 8217 N N . PRO A 1 41 ? 15.070 -19.457 0.654 1.00 0.00 41 PRO A N 14
ATOM 8218 C CA . PRO A 1 41 ? 15.351 -20.254 1.852 1.00 0.00 41 PRO A CA 14
ATOM 8219 C C . PRO A 1 41 ? 16.423 -21.310 1.608 1.00 0.00 41 PRO A C 14
ATOM 8220 O O . PRO A 1 41 ? 16.746 -22.098 2.497 1.00 0.00 41 PRO A O 14
ATOM 8231 N N . SER A 1 42 ? 16.973 -21.320 0.397 1.00 0.00 42 SER A N 14
ATOM 8232 C CA . SER A 1 42 ? 1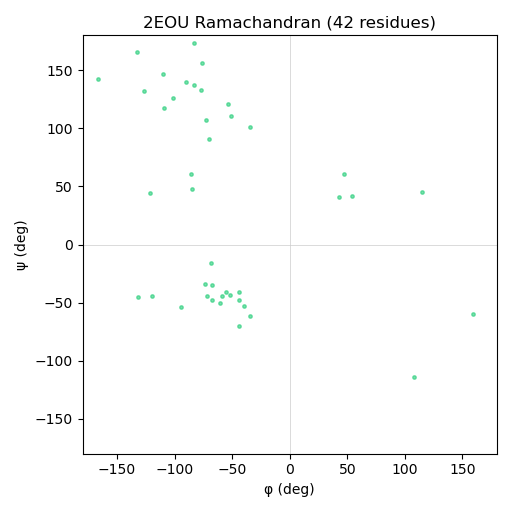8.007 -22.282 0.035 1.00 0.00 42 SER A CA 14
ATOM 8233 C C . SER A 1 42 ? 18.993 -22.478 1.184 1.00 0.00 42 SER A C 14
ATOM 8234 O O . SER A 1 42 ? 19.373 -23.604 1.504 1.00 0.00 42 SER A O 14
ATOM 8242 N N . SER A 1 43 ? 19.402 -21.373 1.799 1.00 0.00 43 SER A N 14
ATOM 8243 C CA . SER A 1 43 ? 20.346 -21.422 2.909 1.00 0.00 43 SER A CA 14
ATOM 8244 C C . SER A 1 43 ? 21.693 -21.975 2.453 1.00 0.00 43 SER A C 14
ATOM 8245 O O . SER A 1 43 ? 22.297 -22.806 3.130 1.00 0.00 43 SER A O 14
ATOM 8253 N N . GLY A 1 44 ? 22.158 -21.506 1.299 1.00 0.00 44 GLY A N 14
ATOM 8254 C CA . GLY A 1 44 ? 23.430 -21.964 0.771 1.00 0.00 44 GLY A CA 14
ATOM 8255 C C . GLY A 1 44 ? 23.556 -23.475 0.791 1.00 0.00 44 GLY A C 14
ATOM 8256 O O . GLY A 1 44 ? 24.602 -23.983 1.193 1.00 0.00 44 GLY A O 14
ATOM 8261 N N . GLY A 1 1 ? -14.004 -14.789 9.860 1.00 0.00 1 GLY A N 15
ATOM 8262 C CA . GLY A 1 1 ? -15.196 -14.301 10.529 1.00 0.00 1 GLY A CA 15
ATOM 8263 C C . GLY A 1 1 ? -14.874 -13.470 11.755 1.00 0.00 1 GLY A C 15
ATOM 8264 O O . GLY A 1 1 ? -15.231 -13.839 12.874 1.00 0.00 1 GLY A O 15
ATOM 8268 N N . SER A 1 2 ? -14.195 -12.347 11.546 1.00 0.00 2 SER A N 15
ATOM 8269 C CA . SER A 1 2 ? -13.820 -11.465 12.644 1.00 0.00 2 SER A CA 15
ATOM 8270 C C . SER A 1 2 ? -14.761 -10.267 12.725 1.00 0.00 2 SER A C 15
ATOM 8271 O O . SER A 1 2 ? -14.526 -9.235 12.095 1.00 0.00 2 SER A O 15
ATOM 8279 N N . SER A 1 3 ? -15.828 -10.412 13.504 1.00 0.00 3 SER A N 15
ATOM 8280 C CA . SER A 1 3 ? -16.808 -9.344 13.664 1.00 0.00 3 SER A CA 15
ATOM 8281 C C . SER A 1 3 ? -16.139 -8.061 14.150 1.00 0.00 3 SER A C 15
ATOM 8282 O O . SER A 1 3 ? -15.084 -8.099 14.780 1.00 0.00 3 SER A O 15
ATOM 8290 N N . GLY A 1 4 ? -16.763 -6.926 13.851 1.00 0.00 4 GLY A N 15
ATOM 8291 C CA . GLY A 1 4 ? -16.215 -5.647 14.263 1.00 0.00 4 GLY A CA 15
ATOM 8292 C C . GLY A 1 4 ? -15.527 -4.918 13.127 1.00 0.00 4 GLY A C 15
ATOM 8293 O O . GLY A 1 4 ? -16.100 -4.749 12.051 1.00 0.00 4 GLY A O 15
ATOM 8297 N N . SER A 1 5 ? -14.294 -4.482 13.366 1.00 0.00 5 SER A N 15
ATOM 8298 C CA . SER A 1 5 ? -13.528 -3.761 12.356 1.00 0.00 5 SER A CA 15
ATOM 8299 C C . SER A 1 5 ? -13.534 -4.515 11.030 1.00 0.00 5 SER A C 15
ATOM 8300 O O . SER A 1 5 ? -12.766 -5.458 10.835 1.00 0.00 5 SER A O 15
ATOM 8308 N N . SER A 1 6 ? -14.406 -4.093 10.120 1.00 0.00 6 SER A N 15
ATOM 8309 C CA . SER A 1 6 ? -14.516 -4.730 8.813 1.00 0.00 6 SER A CA 15
ATOM 8310 C C . SER A 1 6 ? -13.793 -3.911 7.747 1.00 0.00 6 SER A C 15
ATOM 8311 O O . SER A 1 6 ? -14.400 -3.089 7.063 1.00 0.00 6 SER A O 15
ATOM 8319 N N . GLY A 1 7 ? -12.491 -4.144 7.613 1.00 0.00 7 GLY A N 15
ATOM 8320 C CA . GLY A 1 7 ? -11.706 -3.421 6.630 1.00 0.00 7 GLY A CA 15
ATOM 8321 C C . GLY A 1 7 ? -12.091 -1.957 6.543 1.00 0.00 7 GLY A C 15
ATOM 8322 O O . GLY A 1 7 ? -12.588 -1.381 7.510 1.00 0.00 7 GLY A O 15
ATOM 8326 N N . ALA A 1 8 ? -11.861 -1.354 5.381 1.00 0.00 8 ALA A N 15
ATOM 8327 C CA . ALA A 1 8 ? -12.187 0.051 5.171 1.00 0.00 8 ALA A CA 15
ATOM 8328 C C . ALA A 1 8 ? -12.561 0.316 3.717 1.00 0.00 8 ALA A C 15
ATOM 8329 O O . ALA A 1 8 ? -12.476 -0.574 2.872 1.00 0.00 8 ALA A O 15
ATOM 8336 N N . ALA A 1 9 ? -12.977 1.546 3.433 1.00 0.00 9 ALA A N 15
ATOM 8337 C CA . ALA A 1 9 ? -13.363 1.929 2.080 1.00 0.00 9 ALA A CA 15
ATOM 8338 C C . ALA A 1 9 ? -12.320 1.477 1.063 1.00 0.00 9 ALA A C 15
ATOM 8339 O O . ALA A 1 9 ? -11.206 1.099 1.427 1.00 0.00 9 ALA A O 15
ATOM 8346 N N . LYS A 1 10 ? -12.689 1.517 -0.213 1.00 0.00 10 LYS A N 15
ATOM 8347 C CA . LYS A 1 10 ? -11.786 1.112 -1.284 1.00 0.00 10 LYS A CA 15
ATOM 8348 C C . LYS A 1 10 ? -10.551 2.007 -1.321 1.00 0.00 10 LYS A C 15
ATOM 8349 O O . LYS A 1 10 ? -9.420 1.522 -1.362 1.00 0.00 10 LYS A O 15
ATOM 8368 N N . THR A 1 11 ? -10.774 3.318 -1.306 1.00 0.00 11 THR A N 15
ATOM 8369 C CA . THR A 1 11 ? -9.680 4.280 -1.338 1.00 0.00 11 THR A CA 15
ATOM 8370 C C . THR A 1 11 ? -8.906 4.277 -0.025 1.00 0.00 11 THR A C 15
ATOM 8371 O O . THR A 1 11 ? -9.026 5.200 0.782 1.00 0.00 11 THR A O 15
ATOM 8382 N N . THR A 1 12 ? -8.110 3.233 0.185 1.00 0.00 12 THR A N 15
ATOM 8383 C CA . THR A 1 12 ? -7.317 3.109 1.401 1.00 0.00 12 THR A CA 15
ATOM 8384 C C . THR A 1 12 ? -5.997 2.397 1.126 1.00 0.00 12 THR A C 15
ATOM 8385 O O . THR A 1 12 ? -5.885 1.622 0.177 1.00 0.00 12 THR A O 15
ATOM 8396 N N . SER A 1 13 ? -5.000 2.664 1.964 1.00 0.00 13 SER A N 15
ATOM 8397 C CA . SER A 1 13 ? -3.686 2.050 1.809 1.00 0.00 13 SER A CA 15
ATOM 8398 C C . SER A 1 13 ? -3.736 0.565 2.155 1.00 0.00 13 SER A C 15
ATOM 8399 O O . SER A 1 13 ? -3.501 0.176 3.298 1.00 0.00 13 SER A O 15
ATOM 8407 N N . GLU A 1 14 ? -4.044 -0.259 1.158 1.00 0.00 14 GLU A N 15
ATOM 8408 C CA . GLU A 1 14 ? -4.126 -1.701 1.357 1.00 0.00 14 GLU A CA 15
ATOM 8409 C C . GLU A 1 14 ? -2.953 -2.410 0.687 1.00 0.00 14 GLU A C 15
ATOM 8410 O O . GLU A 1 14 ? -2.521 -2.028 -0.401 1.00 0.00 14 GLU A O 15
ATOM 8422 N N . CYS A 1 15 ? -2.440 -3.444 1.346 1.00 0.00 15 CYS A N 15
ATOM 8423 C CA . CYS A 1 15 ? -1.316 -4.207 0.817 1.00 0.00 15 CYS A CA 15
ATOM 8424 C C . CYS A 1 15 ? -1.787 -5.218 -0.225 1.00 0.00 15 CYS A C 15
ATOM 8425 O O . CYS A 1 15 ? -2.388 -6.238 0.113 1.00 0.00 15 CYS A O 15
ATOM 8432 N N . GLN A 1 16 ? -1.510 -4.927 -1.492 1.00 0.00 16 GLN A N 15
ATOM 8433 C CA . GLN A 1 16 ? -1.906 -5.810 -2.583 1.00 0.00 16 GLN A CA 15
ATOM 8434 C C . GLN A 1 16 ? -1.167 -7.141 -2.501 1.00 0.00 16 GLN A C 15
ATOM 8435 O O . GLN A 1 16 ? -1.580 -8.129 -3.107 1.00 0.00 16 GLN A O 15
ATOM 8449 N N . GLU A 1 17 ? -0.072 -7.159 -1.747 1.00 0.00 17 GLU A N 15
ATOM 8450 C CA . GLU A 1 17 ? 0.725 -8.370 -1.587 1.00 0.00 17 GLU A CA 15
ATOM 8451 C C . GLU A 1 17 ? -0.062 -9.444 -0.841 1.00 0.00 17 GLU A C 15
ATOM 8452 O O . GLU A 1 17 ? -0.154 -10.587 -1.291 1.00 0.00 17 GLU A O 15
ATOM 8464 N N . CYS A 1 18 ? -0.626 -9.070 0.302 1.00 0.00 18 CYS A N 15
ATOM 8465 C CA . CYS A 1 18 ? -1.404 -10.000 1.112 1.00 0.00 18 CYS A CA 15
ATOM 8466 C C . CYS A 1 18 ? -2.868 -9.575 1.172 1.00 0.00 18 CYS A C 15
ATOM 8467 O O . CYS A 1 18 ? -3.770 -10.409 1.104 1.00 0.00 18 CYS A O 15
ATOM 8474 N N . GLY A 1 19 ? -3.097 -8.272 1.298 1.00 0.00 19 GLY A N 15
ATOM 8475 C CA . GLY A 1 19 ? -4.453 -7.759 1.365 1.00 0.00 19 GLY A CA 15
ATOM 8476 C C . GLY A 1 19 ? -4.792 -7.192 2.729 1.00 0.00 19 GLY A C 15
ATOM 8477 O O . GLY A 1 19 ? -5.891 -7.404 3.242 1.00 0.00 19 GLY A O 15
ATOM 8481 N N . LYS A 1 20 ? -3.846 -6.471 3.320 1.00 0.00 20 LYS A N 15
ATOM 8482 C CA . LYS A 1 20 ? -4.048 -5.872 4.634 1.00 0.00 20 LYS A CA 15
ATOM 8483 C C . LYS A 1 20 ? -4.284 -4.369 4.517 1.00 0.00 20 LYS A C 15
ATOM 8484 O O . LYS A 1 20 ? -3.384 -3.618 4.141 1.00 0.00 20 LYS A O 15
ATOM 8503 N N . ILE A 1 21 ? -5.498 -3.939 4.841 1.00 0.00 21 ILE A N 15
ATOM 8504 C CA . ILE A 1 21 ? -5.851 -2.526 4.774 1.00 0.00 21 ILE A CA 15
ATOM 8505 C C . ILE A 1 21 ? -5.219 -1.747 5.923 1.00 0.00 21 ILE A C 15
ATOM 8506 O O . ILE A 1 21 ? -5.185 -2.215 7.061 1.00 0.00 21 ILE A O 15
ATOM 8522 N N . PHE A 1 22 ? -4.720 -0.554 5.617 1.00 0.00 22 PHE A N 15
ATOM 8523 C CA . PHE A 1 22 ? -4.089 0.292 6.624 1.00 0.00 22 PHE A CA 15
ATOM 8524 C C . PHE A 1 22 ? -4.659 1.707 6.580 1.00 0.00 22 PHE A C 15
ATOM 8525 O O . PHE A 1 22 ? -4.896 2.259 5.505 1.00 0.00 22 PHE A O 15
ATOM 8542 N N . ARG A 1 23 ? -4.878 2.287 7.755 1.00 0.00 23 ARG A N 15
ATOM 8543 C CA . ARG A 1 23 ? -5.422 3.636 7.852 1.00 0.00 23 ARG A CA 15
ATOM 8544 C C . ARG A 1 23 ? -4.638 4.603 6.968 1.00 0.00 23 ARG A C 15
ATOM 8545 O O . ARG A 1 23 ? -5.147 5.086 5.956 1.00 0.00 23 ARG A O 15
ATOM 8566 N N . HIS A 1 24 ? -3.399 4.881 7.359 1.00 0.00 24 HIS A N 15
ATOM 8567 C CA . HIS A 1 24 ? -2.545 5.790 6.602 1.00 0.00 24 HIS A CA 15
ATOM 8568 C C . HIS A 1 24 ? -1.388 5.036 5.954 1.00 0.00 24 HIS A C 15
ATOM 8569 O O . HIS A 1 24 ? -0.829 4.112 6.544 1.00 0.00 24 HIS A O 15
ATOM 8583 N N . SER A 1 25 ? -1.035 5.436 4.737 1.00 0.00 25 SER A N 15
ATOM 8584 C CA . SER A 1 25 ? 0.053 4.795 4.007 1.00 0.00 25 SER A CA 15
ATOM 8585 C C . SER A 1 25 ? 1.156 4.345 4.960 1.00 0.00 25 SER A C 15
ATOM 8586 O O . SER A 1 25 ? 1.551 3.179 4.964 1.00 0.00 25 SER A O 15
ATOM 8594 N N . SER A 1 26 ? 1.649 5.279 5.767 1.00 0.00 26 SER A N 15
ATOM 8595 C CA . SER A 1 26 ? 2.709 4.981 6.722 1.00 0.00 26 SER A CA 15
ATOM 8596 C C . SER A 1 26 ? 2.563 3.565 7.272 1.00 0.00 26 SER A C 15
ATOM 8597 O O . SER A 1 26 ? 3.426 2.712 7.060 1.00 0.00 26 SER A O 15
ATOM 8605 N N . LEU A 1 27 ? 1.465 3.322 7.979 1.00 0.00 27 LEU A N 15
ATOM 8606 C CA . LEU A 1 27 ? 1.204 2.010 8.560 1.00 0.00 27 LEU A CA 15
ATOM 8607 C C . LEU A 1 27 ? 1.546 0.899 7.573 1.00 0.00 27 LEU A C 15
ATOM 8608 O O . LEU A 1 27 ? 2.248 -0.054 7.913 1.00 0.00 27 LEU A O 15
ATOM 8624 N N . LEU A 1 28 ? 1.049 1.030 6.348 1.00 0.00 28 LEU A N 15
ATOM 8625 C CA . LEU A 1 28 ? 1.304 0.038 5.309 1.00 0.00 28 LEU A CA 15
ATOM 8626 C C . LEU A 1 28 ? 2.785 -0.002 4.946 1.00 0.00 28 LEU A C 15
ATOM 8627 O O . LEU A 1 28 ? 3.341 -1.069 4.683 1.00 0.00 28 LEU A O 15
ATOM 8643 N N . ILE A 1 29 ? 3.417 1.166 4.935 1.00 0.00 29 ILE A N 15
ATOM 8644 C CA . ILE A 1 29 ? 4.834 1.264 4.607 1.00 0.00 29 ILE A CA 15
ATOM 8645 C C . ILE A 1 29 ? 5.674 0.392 5.534 1.00 0.00 29 ILE A C 15
ATOM 8646 O O . ILE A 1 29 ? 6.626 -0.255 5.099 1.00 0.00 29 ILE A O 15
ATOM 8662 N N . GLU A 1 30 ? 5.313 0.378 6.813 1.00 0.00 30 GLU A N 15
ATOM 8663 C CA . GLU A 1 30 ? 6.034 -0.416 7.801 1.00 0.00 30 GLU A CA 15
ATOM 8664 C C . GLU A 1 30 ? 5.712 -1.900 7.646 1.00 0.00 30 GLU A C 15
ATOM 8665 O O . GLU A 1 30 ? 6.569 -2.758 7.857 1.00 0.00 30 GLU A O 15
ATOM 8677 N N . HIS A 1 31 ? 4.469 -2.194 7.277 1.00 0.00 31 HIS A N 15
ATOM 8678 C CA . HIS A 1 31 ? 4.032 -3.573 7.094 1.00 0.00 31 HIS A CA 15
ATOM 8679 C C . HIS A 1 31 ? 4.716 -4.204 5.885 1.00 0.00 31 HIS A C 15
ATOM 8680 O O . HIS A 1 31 ? 5.250 -5.309 5.969 1.00 0.00 31 HIS A O 15
ATOM 8694 N N . GLN A 1 32 ? 4.696 -3.493 4.762 1.00 0.00 32 GLN A N 15
ATOM 8695 C CA . GLN A 1 32 ? 5.313 -3.984 3.536 1.00 0.00 32 GLN A CA 15
ATOM 8696 C C . GLN A 1 32 ? 6.726 -4.492 3.803 1.00 0.00 32 GLN A C 15
ATOM 8697 O O . GLN A 1 32 ? 7.113 -5.559 3.328 1.00 0.00 32 GLN A O 15
ATOM 8711 N N . ALA A 1 33 ? 7.492 -3.719 4.566 1.00 0.00 33 ALA A N 15
ATOM 8712 C CA . ALA A 1 33 ? 8.862 -4.092 4.898 1.00 0.00 33 ALA A CA 15
ATOM 8713 C C . ALA A 1 33 ? 8.954 -5.566 5.276 1.00 0.00 33 ALA A C 15
ATOM 8714 O O . ALA A 1 33 ? 9.871 -6.271 4.851 1.00 0.00 33 ALA A O 15
ATOM 8721 N N . LEU A 1 34 ? 8.000 -6.027 6.077 1.00 0.00 34 LEU A N 15
ATOM 8722 C CA . LEU A 1 34 ? 7.973 -7.419 6.513 1.00 0.00 34 LEU A CA 15
ATOM 8723 C C . LEU A 1 34 ? 8.086 -8.365 5.323 1.00 0.00 34 LEU A C 15
ATOM 8724 O O . LEU A 1 34 ? 8.792 -9.373 5.382 1.00 0.00 34 LEU A O 15
ATOM 8740 N N . HIS A 1 35 ? 7.389 -8.033 4.241 1.00 0.00 35 HIS A N 15
ATOM 8741 C CA . HIS A 1 35 ? 7.414 -8.852 3.034 1.00 0.00 35 HIS A CA 15
ATOM 8742 C C . HIS A 1 35 ? 8.821 -8.913 2.448 1.00 0.00 35 HIS A C 15
ATOM 8743 O O . HIS A 1 35 ? 9.356 -9.995 2.204 1.00 0.00 35 HIS A O 15
ATOM 8757 N N . ALA A 1 36 ? 9.415 -7.746 2.223 1.00 0.00 36 ALA A N 15
ATOM 8758 C CA . ALA A 1 36 ? 10.760 -7.667 1.667 1.00 0.00 36 ALA A CA 15
ATOM 8759 C C . ALA A 1 36 ? 11.685 -8.689 2.320 1.00 0.00 36 ALA A C 15
ATOM 8760 O O . ALA A 1 36 ? 12.250 -9.549 1.646 1.00 0.00 36 ALA A O 15
ATOM 8767 N N . GLY A 1 37 ? 11.835 -8.589 3.637 1.00 0.00 37 GLY A N 15
ATOM 8768 C CA . GLY A 1 37 ? 12.693 -9.510 4.359 1.00 0.00 37 GLY A CA 15
ATOM 8769 C C . GLY A 1 37 ? 12.695 -9.252 5.852 1.00 0.00 37 GLY A C 15
ATOM 8770 O O . GLY A 1 37 ? 12.685 -8.102 6.290 1.00 0.00 37 GLY A O 15
ATOM 8774 N N . GLU A 1 38 ? 12.705 -10.325 6.637 1.00 0.00 38 GLU A N 15
ATOM 8775 C CA . GLU A 1 38 ? 12.705 -10.209 8.090 1.00 0.00 38 GLU A CA 15
ATOM 8776 C C . GLU A 1 38 ? 13.980 -10.802 8.684 1.00 0.00 38 GLU A C 15
ATOM 8777 O O . GLU A 1 38 ? 14.698 -10.137 9.430 1.00 0.00 38 GLU A O 15
ATOM 8789 N N . SER A 1 39 ? 14.253 -12.058 8.347 1.00 0.00 39 SER A N 15
ATOM 8790 C CA . SER A 1 39 ? 15.438 -12.744 8.849 1.00 0.00 39 SER A CA 15
ATOM 8791 C C . SER A 1 39 ? 16.468 -12.933 7.739 1.00 0.00 39 SER A C 15
ATOM 8792 O O . SER A 1 39 ? 17.671 -12.814 7.967 1.00 0.00 39 SER A O 15
ATOM 8800 N N . GLY A 1 40 ? 15.985 -13.229 6.536 1.00 0.00 40 GLY A N 15
ATOM 8801 C CA . GLY A 1 40 ? 16.875 -13.430 5.408 1.00 0.00 40 GLY A CA 15
ATOM 8802 C C . GLY A 1 40 ? 16.345 -12.805 4.133 1.00 0.00 40 GLY A C 15
ATOM 8803 O O . GLY A 1 40 ? 15.718 -13.468 3.306 1.00 0.00 40 GLY A O 15
ATOM 8807 N N . PRO A 1 41 ? 16.597 -11.499 3.960 1.00 0.00 41 PRO A N 15
ATOM 8808 C CA . PRO A 1 41 ? 16.148 -10.756 2.778 1.00 0.00 41 PRO A CA 15
ATOM 8809 C C . PRO A 1 41 ? 16.897 -11.168 1.516 1.00 0.00 41 PRO A C 15
ATOM 8810 O O . PRO A 1 41 ? 17.762 -12.043 1.553 1.00 0.00 41 PRO A O 15
ATOM 8821 N N . SER A 1 42 ? 16.560 -10.531 0.399 1.00 0.00 42 SER A N 15
ATOM 8822 C CA . SER A 1 42 ? 17.199 -10.834 -0.876 1.00 0.00 42 SER A CA 15
ATOM 8823 C C . SER A 1 42 ? 18.216 -9.757 -1.244 1.00 0.00 42 SER A C 15
ATOM 8824 O O . SER A 1 42 ? 17.858 -8.705 -1.773 1.00 0.00 42 SER A O 15
ATOM 8832 N N . SER A 1 43 ? 19.485 -10.028 -0.959 1.00 0.00 43 SER A N 15
ATOM 8833 C CA . SER A 1 43 ? 20.555 -9.082 -1.255 1.00 0.00 43 SER A CA 15
ATOM 8834 C C . SER A 1 43 ? 21.449 -9.606 -2.375 1.00 0.00 43 SER A C 15
ATOM 8835 O O . SER A 1 43 ? 22.670 -9.466 -2.326 1.00 0.00 43 SER A O 15
ATOM 8843 N N . GLY A 1 44 ? 20.830 -10.211 -3.384 1.00 0.00 44 GLY A N 15
ATOM 8844 C CA . GLY A 1 44 ? 21.583 -10.747 -4.502 1.00 0.00 44 GLY A CA 15
ATOM 8845 C C . GLY A 1 44 ? 22.425 -11.946 -4.112 1.00 0.00 44 GLY A C 15
ATOM 8846 O O . GLY A 1 44 ? 21.880 -13.040 -3.972 1.00 0.00 44 GLY A O 15
ATOM 8851 N N . GLY A 1 1 ? -15.878 -15.749 1.509 1.00 0.00 1 GLY A N 16
ATOM 8852 C CA . GLY A 1 1 ? -14.830 -15.249 0.639 1.00 0.00 1 GLY A CA 16
ATOM 8853 C C . GLY A 1 1 ? -14.952 -15.775 -0.777 1.00 0.00 1 GLY A C 16
ATOM 8854 O O . GLY A 1 1 ? -13.966 -16.212 -1.371 1.00 0.00 1 GLY A O 16
ATOM 8858 N N . SER A 1 2 ? -16.165 -15.736 -1.319 1.00 0.00 2 SER A N 16
ATOM 8859 C CA . SER A 1 2 ? -16.413 -16.219 -2.673 1.00 0.00 2 SER A CA 16
ATOM 8860 C C . SER A 1 2 ? -16.620 -15.053 -3.635 1.00 0.00 2 SER A C 16
ATOM 8861 O O . SER A 1 2 ? -15.952 -14.957 -4.664 1.00 0.00 2 SER A O 16
ATOM 8869 N N . SER A 1 3 ? -17.552 -14.169 -3.293 1.00 0.00 3 SER A N 16
ATOM 8870 C CA . SER A 1 3 ? -17.851 -13.011 -4.127 1.00 0.00 3 SER A CA 16
ATOM 8871 C C . SER A 1 3 ? -16.724 -11.985 -4.057 1.00 0.00 3 SER A C 16
ATOM 8872 O O . SER A 1 3 ? -16.287 -11.456 -5.078 1.00 0.00 3 SER A O 16
ATOM 8880 N N . GLY A 1 4 ? -16.258 -11.709 -2.842 1.00 0.00 4 GLY A N 16
ATOM 8881 C CA . GLY A 1 4 ? -15.187 -10.748 -2.660 1.00 0.00 4 GLY A CA 16
ATOM 8882 C C . GLY A 1 4 ? -15.169 -10.158 -1.264 1.00 0.00 4 GLY A C 16
ATOM 8883 O O . GLY A 1 4 ? -16.208 -10.060 -0.611 1.00 0.00 4 GLY A O 16
ATOM 8887 N N . SER A 1 5 ? -13.985 -9.765 -0.804 1.00 0.00 5 SER A N 16
ATOM 8888 C CA . SER A 1 5 ? -13.836 -9.187 0.526 1.00 0.00 5 SER A CA 16
ATOM 8889 C C . SER A 1 5 ? -14.342 -7.748 0.553 1.00 0.00 5 SER A C 16
ATOM 8890 O O . SER A 1 5 ? -14.051 -6.959 -0.345 1.00 0.00 5 SER A O 16
ATOM 8898 N N . SER A 1 6 ? -15.102 -7.414 1.591 1.00 0.00 6 SER A N 16
ATOM 8899 C CA . SER A 1 6 ? -15.653 -6.072 1.735 1.00 0.00 6 SER A CA 16
ATOM 8900 C C . SER A 1 6 ? -14.852 -5.261 2.749 1.00 0.00 6 SER A C 16
ATOM 8901 O O . SER A 1 6 ? -15.194 -5.211 3.930 1.00 0.00 6 SER A O 16
ATOM 8909 N N . GLY A 1 7 ? -13.783 -4.626 2.278 1.00 0.00 7 GLY A N 16
ATOM 8910 C CA . GLY A 1 7 ? -12.949 -3.827 3.156 1.00 0.00 7 GLY A CA 16
ATOM 8911 C C . GLY A 1 7 ? -13.154 -2.338 2.953 1.00 0.00 7 GLY A C 16
ATOM 8912 O O . GLY A 1 7 ? -13.370 -1.598 3.912 1.00 0.00 7 GLY A O 16
ATOM 8916 N N . ALA A 1 8 ? -13.084 -1.898 1.701 1.00 0.00 8 ALA A N 16
ATOM 8917 C CA . ALA A 1 8 ? -13.264 -0.489 1.375 1.00 0.00 8 ALA A CA 16
ATOM 8918 C C . ALA A 1 8 ? -13.336 -0.279 -0.133 1.00 0.00 8 ALA A C 16
ATOM 8919 O O . ALA A 1 8 ? -13.264 -1.233 -0.906 1.00 0.00 8 ALA A O 16
ATOM 8926 N N . ALA A 1 9 ? -13.479 0.977 -0.545 1.00 0.00 9 ALA A N 16
ATOM 8927 C CA . ALA A 1 9 ? -13.559 1.312 -1.961 1.00 0.00 9 ALA A CA 16
ATOM 8928 C C . ALA A 1 9 ? -12.173 1.353 -2.595 1.00 0.00 9 ALA A C 16
ATOM 8929 O O . ALA A 1 9 ? -11.867 2.246 -3.386 1.00 0.00 9 ALA A O 16
ATOM 8936 N N . LYS A 1 10 ? -11.337 0.382 -2.243 1.00 0.00 10 LYS A N 16
ATOM 8937 C CA . LYS A 1 10 ? -9.983 0.307 -2.777 1.00 0.00 10 LYS A CA 16
ATOM 8938 C C . LYS A 1 10 ? -9.341 1.689 -2.831 1.00 0.00 10 LYS A C 16
ATOM 8939 O O . LYS A 1 10 ? -8.718 2.058 -3.828 1.00 0.00 10 LYS A O 16
ATOM 8958 N N . THR A 1 11 ? -9.496 2.452 -1.753 1.00 0.00 11 THR A N 16
ATOM 8959 C CA . THR A 1 11 ? -8.932 3.793 -1.678 1.00 0.00 11 THR A CA 16
ATOM 8960 C C . THR A 1 11 ? -7.958 3.916 -0.511 1.00 0.00 11 THR A C 16
ATOM 8961 O O . THR A 1 11 ? -7.072 4.770 -0.515 1.00 0.00 11 THR A O 16
ATOM 8972 N N . THR A 1 12 ? -8.128 3.055 0.488 1.00 0.00 12 THR A N 16
ATOM 8973 C CA . THR A 1 12 ? -7.264 3.068 1.662 1.00 0.00 12 THR A CA 16
ATOM 8974 C C . THR A 1 12 ? -5.912 2.433 1.357 1.00 0.00 12 THR A C 16
ATOM 8975 O O . THR A 1 12 ? -5.762 1.714 0.369 1.00 0.00 12 THR A O 16
ATOM 8986 N N . SER A 1 13 ? -4.930 2.704 2.211 1.00 0.00 13 SER A N 16
ATOM 8987 C CA . SER A 1 13 ? -3.589 2.162 2.030 1.00 0.00 13 SER A CA 16
ATOM 8988 C C . SER A 1 13 ? -3.558 0.670 2.350 1.00 0.00 13 SER A C 16
ATOM 8989 O O . SER A 1 13 ? -2.911 0.243 3.305 1.00 0.00 13 SER A O 16
ATOM 8997 N N . GLU A 1 14 ? -4.263 -0.116 1.542 1.00 0.00 14 GLU A N 16
ATOM 8998 C CA . GLU A 1 14 ? -4.318 -1.560 1.740 1.00 0.00 14 GLU A CA 16
ATOM 8999 C C . GLU A 1 14 ? -3.173 -2.253 1.006 1.00 0.00 14 GLU A C 16
ATOM 9000 O O . GLU A 1 14 ? -2.719 -1.788 -0.040 1.00 0.00 14 GLU A O 16
ATOM 9012 N N . CYS A 1 15 ? -2.710 -3.367 1.562 1.00 0.00 15 CYS A N 16
ATOM 9013 C CA . CYS A 1 15 ? -1.618 -4.125 0.964 1.00 0.00 15 CYS A CA 16
ATOM 9014 C C . CYS A 1 15 ? -2.148 -5.130 -0.055 1.00 0.00 15 CYS A C 16
ATOM 9015 O O . CYS A 1 15 ? -2.772 -6.126 0.309 1.00 0.00 15 CYS A O 16
ATOM 9022 N N . GLN A 1 16 ? -1.893 -4.861 -1.331 1.00 0.00 16 GLN A N 16
ATOM 9023 C CA . GLN A 1 16 ? -2.345 -5.742 -2.402 1.00 0.00 16 GLN A CA 16
ATOM 9024 C C . GLN A 1 16 ? -1.610 -7.077 -2.355 1.00 0.00 16 GLN A C 16
ATOM 9025 O O . GLN A 1 16 ? -2.058 -8.063 -2.939 1.00 0.00 16 GLN A O 16
ATOM 9039 N N . GLU A 1 17 ? -0.480 -7.101 -1.656 1.00 0.00 17 GLU A N 16
ATOM 9040 C CA . GLU A 1 17 ? 0.317 -8.316 -1.534 1.00 0.00 17 GLU A CA 16
ATOM 9041 C C . GLU A 1 17 ? -0.441 -9.388 -0.756 1.00 0.00 17 GLU A C 16
ATOM 9042 O O . GLU A 1 17 ? -0.564 -10.528 -1.205 1.00 0.00 17 GLU A O 16
ATOM 9054 N N . CYS A 1 18 ? -0.947 -9.014 0.415 1.00 0.00 18 CYS A N 16
ATOM 9055 C CA . CYS A 1 18 ? -1.693 -9.942 1.257 1.00 0.00 18 CYS A CA 16
ATOM 9056 C C . CYS A 1 18 ? -3.155 -9.520 1.369 1.00 0.00 18 CYS A C 16
ATOM 9057 O O . CYS A 1 18 ? -4.057 -10.357 1.350 1.00 0.00 18 CYS A O 16
ATOM 9064 N N . GLY A 1 19 ? -3.382 -8.215 1.486 1.00 0.00 19 GLY A N 16
ATOM 9065 C CA . GLY A 1 19 ? -4.736 -7.705 1.599 1.00 0.00 19 GLY A CA 16
ATOM 9066 C C . GLY A 1 19 ? -5.014 -7.097 2.959 1.00 0.00 19 GLY A C 16
ATOM 9067 O O . GLY A 1 19 ? -6.135 -7.171 3.464 1.00 0.00 19 GLY A O 16
ATOM 9071 N N . LYS A 1 20 ? -3.992 -6.494 3.557 1.00 0.00 20 LYS A N 16
ATOM 9072 C CA . LYS A 1 20 ? -4.130 -5.871 4.868 1.00 0.00 20 LYS A CA 16
ATOM 9073 C C . LYS A 1 20 ? -4.392 -4.374 4.734 1.00 0.00 20 LYS A C 16
ATOM 9074 O O . LYS A 1 20 ? -3.593 -3.646 4.143 1.00 0.00 20 LYS A O 16
ATOM 9093 N N . ILE A 1 21 ? -5.512 -3.922 5.286 1.00 0.00 21 ILE A N 16
ATOM 9094 C CA . ILE A 1 21 ? -5.876 -2.511 5.230 1.00 0.00 21 ILE A CA 16
ATOM 9095 C C . ILE A 1 21 ? -5.215 -1.728 6.359 1.00 0.00 21 ILE A C 16
ATOM 9096 O O . ILE A 1 21 ? -5.156 -2.191 7.498 1.00 0.00 21 ILE A O 16
ATOM 9112 N N . PHE A 1 22 ? -4.721 -0.537 6.036 1.00 0.00 22 PHE A N 16
ATOM 9113 C CA . PHE A 1 22 ? -4.066 0.312 7.023 1.00 0.00 22 PHE A CA 16
ATOM 9114 C C . PHE A 1 22 ? -4.634 1.728 6.986 1.00 0.00 22 PHE A C 16
ATOM 9115 O O . PHE A 1 22 ? -4.802 2.313 5.916 1.00 0.00 22 PHE A O 16
ATOM 9132 N N . ARG A 1 23 ? -4.929 2.271 8.162 1.00 0.00 23 ARG A N 16
ATOM 9133 C CA . ARG A 1 23 ? -5.481 3.617 8.265 1.00 0.00 23 ARG A CA 16
ATOM 9134 C C . ARG A 1 23 ? -4.703 4.592 7.386 1.00 0.00 23 ARG A C 16
ATOM 9135 O O . ARG A 1 23 ? -5.215 5.078 6.377 1.00 0.00 23 ARG A O 16
ATOM 9156 N N . HIS A 1 24 ? -3.464 4.874 7.777 1.00 0.00 24 HIS A N 16
ATOM 9157 C CA . HIS A 1 24 ? -2.615 5.791 7.024 1.00 0.00 24 HIS A CA 16
ATOM 9158 C C . HIS A 1 24 ? -1.504 5.035 6.303 1.00 0.00 24 HIS A C 16
ATOM 9159 O O . HIS A 1 24 ? -0.936 4.085 6.842 1.00 0.00 24 HIS A O 16
ATOM 9173 N N . SER A 1 25 ? -1.198 5.463 5.083 1.00 0.00 25 SER A N 16
ATOM 9174 C CA . SER A 1 25 ? -0.158 4.824 4.286 1.00 0.00 25 SER A CA 16
ATOM 9175 C C . SER A 1 25 ? 0.986 4.342 5.173 1.00 0.00 25 SER A C 16
ATOM 9176 O O . SER A 1 25 ? 1.380 3.177 5.119 1.00 0.00 25 SER A O 16
ATOM 9184 N N . SER A 1 26 ? 1.515 5.247 5.990 1.00 0.00 26 SER A N 16
ATOM 9185 C CA . SER A 1 26 ? 2.617 4.917 6.886 1.00 0.00 26 SER A CA 16
ATOM 9186 C C . SER A 1 26 ? 2.495 3.483 7.392 1.00 0.00 26 SER A C 16
ATOM 9187 O O . SER A 1 26 ? 3.321 2.627 7.072 1.00 0.00 26 SER A O 16
ATOM 9195 N N . LEU A 1 27 ? 1.458 3.228 8.183 1.00 0.00 27 LEU A N 16
ATOM 9196 C CA . LEU A 1 27 ? 1.226 1.897 8.734 1.00 0.00 27 LEU A CA 16
ATOM 9197 C C . LEU A 1 27 ? 1.521 0.819 7.696 1.00 0.00 27 LEU A C 16
ATOM 9198 O O . LEU A 1 27 ? 2.183 -0.177 7.991 1.00 0.00 27 LEU A O 16
ATOM 9214 N N . LEU A 1 28 ? 1.027 1.025 6.480 1.00 0.00 28 LEU A N 16
ATOM 9215 C CA . LEU A 1 28 ? 1.239 0.071 5.397 1.00 0.00 28 LEU A CA 16
ATOM 9216 C C . LEU A 1 28 ? 2.701 0.057 4.963 1.00 0.00 28 LEU A C 16
ATOM 9217 O O . LEU A 1 28 ? 3.236 -0.986 4.583 1.00 0.00 28 LEU A O 16
ATOM 9233 N N . ILE A 1 29 ? 3.343 1.219 5.023 1.00 0.00 29 ILE A N 16
ATOM 9234 C CA . ILE A 1 29 ? 4.744 1.338 4.640 1.00 0.00 29 ILE A CA 16
ATOM 9235 C C . ILE A 1 29 ? 5.625 0.428 5.487 1.00 0.00 29 ILE A C 16
ATOM 9236 O O . ILE A 1 29 ? 6.526 -0.234 4.973 1.00 0.00 29 ILE A O 16
ATOM 9252 N N . GLU A 1 30 ? 5.358 0.399 6.789 1.00 0.00 30 GLU A N 16
ATOM 9253 C CA . GLU A 1 30 ? 6.127 -0.432 7.708 1.00 0.00 30 GLU A CA 16
ATOM 9254 C C . GLU A 1 30 ? 5.803 -1.910 7.507 1.00 0.00 30 GLU A C 16
ATOM 9255 O O . GLU A 1 30 ? 6.673 -2.771 7.638 1.00 0.00 30 GLU A O 16
ATOM 9267 N N . HIS A 1 31 ? 4.544 -2.195 7.188 1.00 0.00 31 HIS A N 16
ATOM 9268 C CA . HIS A 1 31 ? 4.104 -3.568 6.968 1.00 0.00 31 HIS A CA 16
ATOM 9269 C C . HIS A 1 31 ? 4.720 -4.139 5.694 1.00 0.00 31 HIS A C 16
ATOM 9270 O O . HIS A 1 31 ? 5.242 -5.253 5.692 1.00 0.00 31 HIS A O 16
ATOM 9284 N N . GLN A 1 32 ? 4.654 -3.368 4.614 1.00 0.00 32 GLN A N 16
ATOM 9285 C CA . GLN A 1 32 ? 5.203 -3.798 3.334 1.00 0.00 32 GLN A CA 16
ATOM 9286 C C . GLN A 1 32 ? 6.642 -4.278 3.493 1.00 0.00 32 GLN A C 16
ATOM 9287 O O . GLN A 1 32 ? 7.023 -5.318 2.955 1.00 0.00 32 GLN A O 16
ATOM 9301 N N . ALA A 1 33 ? 7.437 -3.515 4.236 1.00 0.00 33 ALA A N 16
ATOM 9302 C CA . ALA A 1 33 ? 8.833 -3.863 4.467 1.00 0.00 33 ALA A CA 16
ATOM 9303 C C . ALA A 1 33 ? 8.985 -5.351 4.765 1.00 0.00 33 ALA A C 16
ATOM 9304 O O . ALA A 1 33 ? 9.930 -5.993 4.305 1.00 0.00 33 ALA A O 16
ATOM 9311 N N . LEU A 1 34 ? 8.051 -5.893 5.538 1.00 0.00 34 LEU A N 16
ATOM 9312 C CA . LEU A 1 34 ? 8.082 -7.306 5.899 1.00 0.00 34 LEU A CA 16
ATOM 9313 C C . LEU A 1 34 ? 8.106 -8.186 4.653 1.00 0.00 34 LEU A C 16
ATOM 9314 O O . LEU A 1 34 ? 8.804 -9.200 4.610 1.00 0.00 34 LEU A O 16
ATOM 9330 N N . HIS A 1 35 ? 7.341 -7.790 3.641 1.00 0.00 35 HIS A N 16
ATOM 9331 C CA . HIS A 1 35 ? 7.278 -8.541 2.392 1.00 0.00 35 HIS A CA 16
ATOM 9332 C C . HIS A 1 35 ? 8.626 -8.524 1.678 1.00 0.00 35 HIS A C 16
ATOM 9333 O O . HIS A 1 35 ? 9.141 -9.567 1.279 1.00 0.00 35 HIS A O 16
ATOM 9347 N N . ALA A 1 36 ? 9.191 -7.331 1.519 1.00 0.00 36 ALA A N 16
ATOM 9348 C CA . ALA A 1 36 ? 10.479 -7.178 0.855 1.00 0.00 36 ALA A CA 16
ATOM 9349 C C . ALA A 1 36 ? 11.411 -8.338 1.190 1.00 0.00 36 ALA A C 16
ATOM 9350 O O . ALA A 1 36 ? 12.132 -8.836 0.327 1.00 0.00 36 ALA A O 16
ATOM 9357 N N . GLY A 1 37 ? 11.390 -8.763 2.450 1.00 0.00 37 GLY A N 16
ATOM 9358 C CA . GLY A 1 37 ? 12.238 -9.860 2.876 1.00 0.00 37 GLY A CA 16
ATOM 9359 C C . GLY A 1 37 ? 11.988 -11.128 2.084 1.00 0.00 37 GLY A C 16
ATOM 9360 O O . GLY A 1 37 ? 11.449 -11.080 0.980 1.00 0.00 37 GLY A O 16
ATOM 9364 N N . GLU A 1 38 ? 12.383 -12.265 2.650 1.00 0.00 38 GLU A N 16
ATOM 9365 C CA . GLU A 1 38 ? 12.200 -13.551 1.986 1.00 0.00 38 GLU A CA 16
ATOM 9366 C C . GLU A 1 38 ? 10.779 -14.068 2.185 1.00 0.00 38 GLU A C 16
ATOM 9367 O O . GLU A 1 38 ? 10.572 -15.236 2.515 1.00 0.00 38 GLU A O 16
ATOM 9379 N N . SER A 1 39 ? 9.802 -13.190 1.984 1.00 0.00 39 SER A N 16
ATOM 9380 C CA . SER A 1 39 ? 8.399 -13.556 2.145 1.00 0.00 39 SER A CA 16
ATOM 9381 C C . SER A 1 39 ? 7.745 -13.810 0.791 1.00 0.00 39 SER A C 16
ATOM 9382 O O . SER A 1 39 ? 7.333 -12.877 0.103 1.00 0.00 39 SER A O 16
ATOM 9390 N N . GLY A 1 40 ? 7.652 -15.082 0.414 1.00 0.00 40 GLY A N 16
ATOM 9391 C CA . GLY A 1 40 ? 7.047 -15.437 -0.856 1.00 0.00 40 GLY A CA 16
ATOM 9392 C C . GLY A 1 40 ? 6.201 -16.691 -0.765 1.00 0.00 40 GLY A C 16
ATOM 9393 O O . GLY A 1 40 ? 6.512 -17.623 -0.022 1.00 0.00 40 GLY A O 16
ATOM 9397 N N . PRO A 1 41 ? 5.101 -16.725 -1.532 1.00 0.00 41 PRO A N 16
ATOM 9398 C CA . PRO A 1 41 ? 4.184 -17.869 -1.551 1.00 0.00 41 PRO A CA 16
ATOM 9399 C C . PRO A 1 41 ? 4.802 -19.097 -2.211 1.00 0.00 41 PRO A C 16
ATOM 9400 O O . PRO A 1 41 ? 5.910 -19.035 -2.744 1.00 0.00 41 PRO A O 16
ATOM 9411 N N . SER A 1 42 ? 4.079 -20.211 -2.172 1.00 0.00 42 SER A N 16
ATOM 9412 C CA . SER A 1 42 ? 4.558 -21.455 -2.764 1.00 0.00 42 SER A CA 16
ATOM 9413 C C . SER A 1 42 ? 4.457 -21.407 -4.286 1.00 0.00 42 SER A C 16
ATOM 9414 O O . SER A 1 42 ? 3.482 -21.880 -4.869 1.00 0.00 42 SER A O 16
ATOM 9422 N N . SER A 1 43 ? 5.471 -20.830 -4.922 1.00 0.00 43 SER A N 16
ATOM 9423 C CA . SER A 1 43 ? 5.496 -20.716 -6.376 1.00 0.00 43 SER A CA 16
ATOM 9424 C C . SER A 1 43 ? 6.262 -21.880 -6.999 1.00 0.00 43 SER A C 16
ATOM 9425 O O . SER A 1 43 ? 7.140 -22.467 -6.370 1.00 0.00 43 SER A O 16
ATOM 9433 N N . GLY A 1 44 ? 5.920 -22.206 -8.242 1.00 0.00 44 GLY A N 16
ATOM 9434 C CA . GLY A 1 44 ? 6.583 -23.298 -8.931 1.00 0.00 44 GLY A CA 16
ATOM 9435 C C . GLY A 1 44 ? 7.762 -22.829 -9.761 1.00 0.00 44 GLY A C 16
ATOM 9436 O O . GLY A 1 44 ? 8.743 -23.562 -9.877 1.00 0.00 44 GLY A O 16
ATOM 9441 N N . GLY A 1 1 ? -15.191 -22.389 7.365 1.00 0.00 1 GLY A N 17
ATOM 9442 C CA . GLY A 1 1 ? -14.558 -22.633 6.083 1.00 0.00 1 GLY A CA 17
ATOM 9443 C C . GLY A 1 1 ? -15.006 -21.650 5.019 1.00 0.00 1 GLY A C 17
ATOM 9444 O O . GLY A 1 1 ? -15.899 -21.948 4.225 1.00 0.00 1 GLY A O 17
ATOM 9448 N N . SER A 1 2 ? -14.386 -20.474 5.003 1.00 0.00 2 SER A N 17
ATOM 9449 C CA . SER A 1 2 ? -14.730 -19.442 4.032 1.00 0.00 2 SER A CA 17
ATOM 9450 C C . SER A 1 2 ? -13.737 -18.285 4.095 1.00 0.00 2 SER A C 17
ATOM 9451 O O . SER A 1 2 ? -13.407 -17.794 5.174 1.00 0.00 2 SER A O 17
ATOM 9459 N N . SER A 1 3 ? -13.264 -17.856 2.929 1.00 0.00 3 SER A N 17
ATOM 9460 C CA . SER A 1 3 ? -12.306 -16.759 2.850 1.00 0.00 3 SER A CA 17
ATOM 9461 C C . SER A 1 3 ? -12.803 -15.546 3.630 1.00 0.00 3 SER A C 17
ATOM 9462 O O . SER A 1 3 ? -14.004 -15.286 3.698 1.00 0.00 3 SER A O 17
ATOM 9470 N N . GLY A 1 4 ? -11.869 -14.805 4.219 1.00 0.00 4 GLY A N 17
ATOM 9471 C CA . GLY A 1 4 ? -12.230 -13.629 4.988 1.00 0.00 4 GLY A CA 17
ATOM 9472 C C . GLY A 1 4 ? -11.671 -12.352 4.391 1.00 0.00 4 GLY A C 17
ATOM 9473 O O . GLY A 1 4 ? -10.565 -11.933 4.730 1.00 0.00 4 GLY A O 17
ATOM 9477 N N . SER A 1 5 ? -12.437 -11.734 3.498 1.00 0.00 5 SER A N 17
ATOM 9478 C CA . SER A 1 5 ? -12.009 -10.500 2.847 1.00 0.00 5 SER A CA 17
ATOM 9479 C C . SER A 1 5 ? -12.393 -9.284 3.685 1.00 0.00 5 SER A C 17
ATOM 9480 O O . SER A 1 5 ? -13.295 -9.350 4.519 1.00 0.00 5 SER A O 17
ATOM 9488 N N . SER A 1 6 ? -11.699 -8.173 3.455 1.00 0.00 6 SER A N 17
ATOM 9489 C CA . SER A 1 6 ? -11.963 -6.942 4.190 1.00 0.00 6 SER A CA 17
ATOM 9490 C C . SER A 1 6 ? -11.521 -5.723 3.386 1.00 0.00 6 SER A C 17
ATOM 9491 O O . SER A 1 6 ? -10.647 -5.818 2.525 1.00 0.00 6 SER A O 17
ATOM 9499 N N . GLY A 1 7 ? -12.133 -4.578 3.673 1.00 0.00 7 GLY A N 17
ATOM 9500 C CA . GLY A 1 7 ? -11.790 -3.357 2.967 1.00 0.00 7 GLY A CA 17
ATOM 9501 C C . GLY A 1 7 ? -12.717 -3.083 1.799 1.00 0.00 7 GLY A C 17
ATOM 9502 O O . GLY A 1 7 ? -12.343 -3.278 0.643 1.00 0.00 7 GLY A O 17
ATOM 9506 N N . ALA A 1 8 ? -13.929 -2.630 2.102 1.00 0.00 8 ALA A N 17
ATOM 9507 C CA . ALA A 1 8 ? -14.912 -2.329 1.068 1.00 0.00 8 ALA A CA 17
ATOM 9508 C C . ALA A 1 8 ? -14.339 -1.370 0.029 1.00 0.00 8 ALA A C 17
ATOM 9509 O O . ALA A 1 8 ? -13.312 -0.732 0.259 1.00 0.00 8 ALA A O 17
ATOM 9516 N N . ALA A 1 9 ? -15.009 -1.274 -1.114 1.00 0.00 9 ALA A N 17
ATOM 9517 C CA . ALA A 1 9 ? -14.567 -0.392 -2.187 1.00 0.00 9 ALA A CA 17
ATOM 9518 C C . ALA A 1 9 ? -14.238 0.998 -1.654 1.00 0.00 9 ALA A C 17
ATOM 9519 O O . ALA A 1 9 ? -15.133 1.797 -1.376 1.00 0.00 9 ALA A O 17
ATOM 9526 N N . LYS A 1 10 ? -12.947 1.282 -1.513 1.00 0.00 10 LYS A N 17
ATOM 9527 C CA . LYS A 1 10 ? -12.498 2.576 -1.014 1.00 0.00 10 LYS A CA 17
ATOM 9528 C C . LYS A 1 10 ? -10.996 2.747 -1.219 1.00 0.00 10 LYS A C 17
ATOM 9529 O O . LYS A 1 10 ? -10.244 1.771 -1.224 1.00 0.00 10 LYS A O 17
ATOM 9548 N N . THR A 1 11 ? -10.564 3.993 -1.386 1.00 0.00 11 THR A N 17
ATOM 9549 C CA . THR A 1 11 ? -9.152 4.291 -1.591 1.00 0.00 11 THR A CA 17
ATOM 9550 C C . THR A 1 11 ? -8.384 4.246 -0.275 1.00 0.00 11 THR A C 17
ATOM 9551 O O . THR A 1 11 ? -8.246 5.259 0.411 1.00 0.00 11 THR A O 17
ATOM 9562 N N . THR A 1 12 ? -7.884 3.064 0.073 1.00 0.00 12 THR A N 17
ATOM 9563 C CA . THR A 1 12 ? -7.130 2.887 1.307 1.00 0.00 12 THR A CA 17
ATOM 9564 C C . THR A 1 12 ? -5.766 2.262 1.034 1.00 0.00 12 THR A C 17
ATOM 9565 O O . THR A 1 12 ? -5.562 1.622 0.003 1.00 0.00 12 THR A O 17
ATOM 9576 N N . SER A 1 13 ? -4.836 2.452 1.965 1.00 0.00 13 SER A N 17
ATOM 9577 C CA . SER A 1 13 ? -3.490 1.909 1.822 1.00 0.00 13 SER A CA 17
ATOM 9578 C C . SER A 1 13 ? -3.471 0.416 2.136 1.00 0.00 13 SER A C 17
ATOM 9579 O O . SER A 1 13 ? -2.829 -0.019 3.091 1.00 0.00 13 SER A O 17
ATOM 9587 N N . GLU A 1 14 ? -4.179 -0.363 1.324 1.00 0.00 14 GLU A N 17
ATOM 9588 C CA . GLU A 1 14 ? -4.243 -1.807 1.516 1.00 0.00 14 GLU A CA 17
ATOM 9589 C C . GLU A 1 14 ? -3.081 -2.501 0.812 1.00 0.00 14 GLU A C 17
ATOM 9590 O O . GLU A 1 14 ? -2.668 -2.097 -0.275 1.00 0.00 14 GLU A O 17
ATOM 9602 N N . CYS A 1 15 ? -2.558 -3.549 1.441 1.00 0.00 15 CYS A N 17
ATOM 9603 C CA . CYS A 1 15 ? -1.442 -4.300 0.878 1.00 0.00 15 CYS A CA 17
ATOM 9604 C C . CYS A 1 15 ? -1.935 -5.318 -0.147 1.00 0.00 15 CYS A C 17
ATOM 9605 O O . CYS A 1 15 ? -2.575 -6.308 0.205 1.00 0.00 15 CYS A O 17
ATOM 9612 N N . GLN A 1 16 ? -1.631 -5.065 -1.417 1.00 0.00 16 GLN A N 17
ATOM 9613 C CA . GLN A 1 16 ? -2.043 -5.959 -2.492 1.00 0.00 16 GLN A CA 17
ATOM 9614 C C . GLN A 1 16 ? -1.277 -7.276 -2.429 1.00 0.00 16 GLN A C 17
ATOM 9615 O O . GLN A 1 16 ? -1.696 -8.277 -3.011 1.00 0.00 16 GLN A O 17
ATOM 9629 N N . GLU A 1 17 ? -0.153 -7.268 -1.720 1.00 0.00 17 GLU A N 17
ATOM 9630 C CA . GLU A 1 17 ? 0.672 -8.463 -1.583 1.00 0.00 17 GLU A CA 17
ATOM 9631 C C . GLU A 1 17 ? -0.064 -9.544 -0.796 1.00 0.00 17 GLU A C 17
ATOM 9632 O O . GLU A 1 17 ? -0.081 -10.711 -1.189 1.00 0.00 17 GLU A O 17
ATOM 9644 N N . CYS A 1 18 ? -0.670 -9.148 0.318 1.00 0.00 18 CYS A N 17
ATOM 9645 C CA . CYS A 1 18 ? -1.406 -10.081 1.162 1.00 0.00 18 CYS A CA 17
ATOM 9646 C C . CYS A 1 18 ? -2.876 -9.683 1.259 1.00 0.00 18 CYS A C 17
ATOM 9647 O O . CYS A 1 18 ? -3.764 -10.533 1.223 1.00 0.00 18 CYS A O 17
ATOM 9654 N N . GLY A 1 19 ? -3.125 -8.383 1.383 1.00 0.00 19 GLY A N 17
ATOM 9655 C CA . GLY A 1 19 ? -4.487 -7.894 1.483 1.00 0.00 19 GLY A CA 17
ATOM 9656 C C . GLY A 1 19 ? -4.797 -7.317 2.850 1.00 0.00 19 GLY A C 17
ATOM 9657 O O . GLY A 1 19 ? -5.871 -7.556 3.405 1.00 0.00 19 GLY A O 17
ATOM 9661 N N . LYS A 1 20 ? -3.855 -6.557 3.398 1.00 0.00 20 LYS A N 17
ATOM 9662 C CA . LYS A 1 20 ? -4.031 -5.945 4.709 1.00 0.00 20 LYS A CA 17
ATOM 9663 C C . LYS A 1 20 ? -4.306 -4.450 4.579 1.00 0.00 20 LYS A C 17
ATOM 9664 O O . LYS A 1 20 ? -3.474 -3.699 4.068 1.00 0.00 20 LYS A O 17
ATOM 9683 N N . ILE A 1 21 ? -5.475 -4.025 5.045 1.00 0.00 21 ILE A N 17
ATOM 9684 C CA . ILE A 1 21 ? -5.857 -2.620 4.983 1.00 0.00 21 ILE A CA 17
ATOM 9685 C C . ILE A 1 21 ? -5.196 -1.820 6.101 1.00 0.00 21 ILE A C 17
ATOM 9686 O O . ILE A 1 21 ? -5.141 -2.265 7.248 1.00 0.00 21 ILE A O 17
ATOM 9702 N N . PHE A 1 22 ? -4.697 -0.637 5.760 1.00 0.00 22 PHE A N 17
ATOM 9703 C CA . PHE A 1 22 ? -4.040 0.226 6.735 1.00 0.00 22 PHE A CA 17
ATOM 9704 C C . PHE A 1 22 ? -4.620 1.636 6.691 1.00 0.00 22 PHE A C 17
ATOM 9705 O O . PHE A 1 22 ? -4.767 2.225 5.620 1.00 0.00 22 PHE A O 17
ATOM 9722 N N . ARG A 1 23 ? -4.949 2.171 7.862 1.00 0.00 23 ARG A N 17
ATOM 9723 C CA . ARG A 1 23 ? -5.515 3.512 7.958 1.00 0.00 23 ARG A CA 17
ATOM 9724 C C . ARG A 1 23 ? -4.751 4.489 7.070 1.00 0.00 23 ARG A C 17
ATOM 9725 O O . ARG A 1 23 ? -5.270 4.960 6.057 1.00 0.00 23 ARG A O 17
ATOM 9746 N N . HIS A 1 24 ? -3.515 4.790 7.456 1.00 0.00 24 HIS A N 17
ATOM 9747 C CA . HIS A 1 24 ? -2.679 5.712 6.694 1.00 0.00 24 HIS A CA 17
ATOM 9748 C C . HIS A 1 24 ? -1.547 4.966 5.994 1.00 0.00 24 HIS A C 17
ATOM 9749 O O . HIS A 1 24 ? -1.047 3.961 6.500 1.00 0.00 24 HIS A O 17
ATOM 9763 N N . SER A 1 25 ? -1.147 5.465 4.829 1.00 0.00 25 SER A N 17
ATOM 9764 C CA . SER A 1 25 ? -0.077 4.844 4.058 1.00 0.00 25 SER A CA 17
ATOM 9765 C C . SER A 1 25 ? 1.055 4.384 4.973 1.00 0.00 25 SER A C 17
ATOM 9766 O O . SER A 1 25 ? 1.488 3.233 4.912 1.00 0.00 25 SER A O 17
ATOM 9774 N N . SER A 1 26 ? 1.529 5.292 5.820 1.00 0.00 26 SER A N 17
ATOM 9775 C CA . SER A 1 26 ? 2.613 4.982 6.745 1.00 0.00 26 SER A CA 17
ATOM 9776 C C . SER A 1 26 ? 2.504 3.545 7.247 1.00 0.00 26 SER A C 17
ATOM 9777 O O . SER A 1 26 ? 3.384 2.720 6.998 1.00 0.00 26 SER A O 17
ATOM 9785 N N . LEU A 1 27 ? 1.419 3.253 7.954 1.00 0.00 27 LEU A N 17
ATOM 9786 C CA . LEU A 1 27 ? 1.193 1.916 8.492 1.00 0.00 27 LEU A CA 17
ATOM 9787 C C . LEU A 1 27 ? 1.546 0.848 7.462 1.00 0.00 27 LEU A C 17
ATOM 9788 O O . LEU A 1 27 ? 2.244 -0.120 7.769 1.00 0.00 27 LEU A O 17
ATOM 9804 N N . LEU A 1 28 ? 1.061 1.030 6.239 1.00 0.00 28 LEU A N 17
ATOM 9805 C CA . LEU A 1 28 ? 1.327 0.083 5.162 1.00 0.00 28 LEU A CA 17
ATOM 9806 C C . LEU A 1 28 ? 2.814 0.047 4.823 1.00 0.00 28 LEU A C 17
ATOM 9807 O O . LEU A 1 28 ? 3.359 -1.006 4.491 1.00 0.00 28 LEU A O 17
ATOM 9823 N N . ILE A 1 29 ? 3.464 1.202 4.912 1.00 0.00 29 ILE A N 17
ATOM 9824 C CA . ILE A 1 29 ? 4.888 1.302 4.618 1.00 0.00 29 ILE A CA 17
ATOM 9825 C C . ILE A 1 29 ? 5.710 0.464 5.592 1.00 0.00 29 ILE A C 17
ATOM 9826 O O . ILE A 1 29 ? 6.708 -0.146 5.211 1.00 0.00 29 ILE A O 17
ATOM 9842 N N . GLU A 1 30 ? 5.281 0.439 6.850 1.00 0.00 30 GLU A N 17
ATOM 9843 C CA . GLU A 1 30 ? 5.978 -0.325 7.878 1.00 0.00 30 GLU A CA 17
ATOM 9844 C C . GLU A 1 30 ? 5.711 -1.819 7.720 1.00 0.00 30 GLU A C 17
ATOM 9845 O O . GLU A 1 30 ? 6.558 -2.651 8.049 1.00 0.00 30 GLU A O 17
ATOM 9857 N N . HIS A 1 31 ? 4.528 -2.153 7.214 1.00 0.00 31 HIS A N 17
ATOM 9858 C CA . HIS A 1 31 ? 4.149 -3.547 7.012 1.00 0.00 31 HIS A CA 17
ATOM 9859 C C . HIS A 1 31 ? 4.845 -4.127 5.784 1.00 0.00 31 HIS A C 17
ATOM 9860 O O . HIS A 1 31 ? 5.394 -5.227 5.833 1.00 0.00 31 HIS A O 17
ATOM 9874 N N . GLN A 1 32 ? 4.818 -3.379 4.686 1.00 0.00 32 GLN A N 17
ATOM 9875 C CA . GLN A 1 32 ? 5.445 -3.820 3.446 1.00 0.00 32 GLN A CA 17
ATOM 9876 C C . GLN A 1 32 ? 6.872 -4.297 3.698 1.00 0.00 32 GLN A C 17
ATOM 9877 O O . GLN A 1 32 ? 7.350 -5.227 3.049 1.00 0.00 32 GLN A O 17
ATOM 9891 N N . ALA A 1 33 ? 7.548 -3.653 4.644 1.00 0.00 33 ALA A N 17
ATOM 9892 C CA . ALA A 1 33 ? 8.919 -4.012 4.982 1.00 0.00 33 ALA A CA 17
ATOM 9893 C C . ALA A 1 33 ? 9.034 -5.498 5.306 1.00 0.00 33 ALA A C 17
ATOM 9894 O O . ALA A 1 33 ? 10.004 -6.154 4.923 1.00 0.00 33 ALA A O 17
ATOM 9901 N N . LEU A 1 34 ? 8.039 -6.023 6.012 1.00 0.00 34 LEU A N 17
ATOM 9902 C CA . LEU A 1 34 ? 8.029 -7.432 6.388 1.00 0.00 34 LEU A CA 17
ATOM 9903 C C . LEU A 1 34 ? 8.157 -8.325 5.158 1.00 0.00 34 LEU A C 17
ATOM 9904 O O . LEU A 1 34 ? 8.849 -9.343 5.187 1.00 0.00 34 LEU A O 17
ATOM 9920 N N . HIS A 1 35 ? 7.487 -7.935 4.078 1.00 0.00 35 HIS A N 17
ATOM 9921 C CA . HIS A 1 35 ? 7.528 -8.699 2.836 1.00 0.00 35 HIS A CA 17
ATOM 9922 C C . HIS A 1 35 ? 8.940 -8.718 2.257 1.00 0.00 35 HIS A C 17
ATOM 9923 O O . HIS A 1 35 ? 9.481 -9.780 1.950 1.00 0.00 35 HIS A O 17
ATOM 9937 N N . ALA A 1 36 ? 9.530 -7.537 2.110 1.00 0.00 36 ALA A N 17
ATOM 9938 C CA . ALA A 1 36 ? 10.878 -7.418 1.569 1.00 0.00 36 ALA A CA 17
ATOM 9939 C C . ALA A 1 36 ? 11.904 -8.046 2.507 1.00 0.00 36 ALA A C 17
ATOM 9940 O O . ALA A 1 36 ? 12.404 -7.393 3.422 1.00 0.00 36 ALA A O 17
ATOM 9947 N N . GLY A 1 37 ? 12.211 -9.318 2.275 1.00 0.00 37 GLY A N 17
ATOM 9948 C CA . GLY A 1 37 ? 13.175 -10.013 3.109 1.00 0.00 37 GLY A CA 17
ATOM 9949 C C . GLY A 1 37 ? 13.524 -11.386 2.570 1.00 0.00 37 GLY A C 17
ATOM 9950 O O . GLY A 1 37 ? 13.977 -11.516 1.433 1.00 0.00 37 GLY A O 17
ATOM 9954 N N . GLU A 1 38 ? 13.316 -12.412 3.389 1.00 0.00 38 GLU A N 17
ATOM 9955 C CA . GLU A 1 38 ? 13.615 -13.782 2.988 1.00 0.00 38 GLU A CA 17
ATOM 9956 C C . GLU A 1 38 ? 12.775 -14.191 1.781 1.00 0.00 38 GLU A C 17
ATOM 9957 O O . GLU A 1 38 ? 11.637 -14.638 1.926 1.00 0.00 38 GLU A O 17
ATOM 9969 N N . SER A 1 39 ? 13.345 -14.035 0.590 1.00 0.00 39 SER A N 17
ATOM 9970 C CA . SER A 1 39 ? 12.648 -14.384 -0.642 1.00 0.00 39 SER A CA 17
ATOM 9971 C C . SER A 1 39 ? 12.312 -15.872 -0.674 1.00 0.00 39 SER A C 17
ATOM 9972 O O . SER A 1 39 ? 11.169 -16.257 -0.918 1.00 0.00 39 SER A O 17
ATOM 9980 N N . GLY A 1 40 ? 13.318 -16.705 -0.425 1.00 0.00 40 GLY A N 17
ATOM 9981 C CA . GLY A 1 40 ? 13.111 -18.141 -0.430 1.00 0.00 40 GLY A CA 17
ATOM 9982 C C . GLY A 1 40 ? 14.095 -18.866 -1.326 1.00 0.00 40 GLY A C 17
ATOM 9983 O O . GLY A 1 40 ? 14.447 -18.395 -2.408 1.00 0.00 40 GLY A O 17
ATOM 9987 N N . PRO A 1 41 ? 14.558 -20.041 -0.874 1.00 0.00 41 PRO A N 17
ATOM 9988 C CA . PRO A 1 41 ? 15.516 -20.857 -1.627 1.00 0.00 41 PRO A CA 17
ATOM 9989 C C . PRO A 1 41 ? 14.897 -21.471 -2.878 1.00 0.00 41 PRO A C 17
ATOM 9990 O O . PRO A 1 41 ? 13.688 -21.382 -3.091 1.00 0.00 41 PRO A O 17
ATOM 10001 N N . SER A 1 42 ? 15.734 -22.094 -3.701 1.00 0.00 42 SER A N 17
ATOM 10002 C CA . SER A 1 42 ? 15.268 -22.720 -4.934 1.00 0.00 42 SER A CA 17
ATOM 10003 C C . SER A 1 42 ? 14.298 -21.805 -5.675 1.00 0.00 42 SER A C 17
ATOM 10004 O O . SER A 1 42 ? 13.217 -22.229 -6.083 1.00 0.00 42 SER A O 17
ATOM 10012 N N . SER A 1 43 ? 14.694 -20.548 -5.846 1.00 0.00 43 SER A N 17
ATOM 10013 C CA . SER A 1 43 ? 13.859 -19.571 -6.534 1.00 0.00 43 SER A CA 17
ATOM 10014 C C . SER A 1 43 ? 14.073 -19.640 -8.043 1.00 0.00 43 SER A C 17
ATOM 10015 O O . SER A 1 43 ? 13.122 -19.780 -8.811 1.00 0.00 43 SER A O 17
ATOM 10023 N N . GLY A 1 44 ? 15.332 -19.541 -8.461 1.00 0.00 44 GLY A N 17
ATOM 10024 C CA . GLY A 1 44 ? 15.650 -19.595 -9.876 1.00 0.00 44 GLY A CA 17
ATOM 10025 C C . GLY A 1 44 ? 15.469 -18.255 -10.562 1.00 0.00 44 GLY A C 17
ATOM 10026 O O . GLY A 1 44 ? 16.314 -17.377 -10.394 1.00 0.00 44 GLY A O 17
ATOM 10031 N N . GLY A 1 1 ? -18.791 -19.737 10.348 1.00 0.00 1 GLY A N 18
ATOM 10032 C CA . GLY A 1 1 ? -17.766 -20.649 10.822 1.00 0.00 1 GLY A CA 18
ATOM 10033 C C . GLY A 1 1 ? -16.712 -19.952 11.659 1.00 0.00 1 GLY A C 18
ATOM 10034 O O . GLY A 1 1 ? -16.414 -20.378 12.774 1.00 0.00 1 GLY A O 18
ATOM 10038 N N . SER A 1 2 ? -16.144 -18.878 11.118 1.00 0.00 2 SER A N 18
ATOM 10039 C CA . SER A 1 2 ? -15.113 -18.124 11.821 1.00 0.00 2 SER A CA 18
ATOM 10040 C C . SER A 1 2 ? -15.123 -16.660 11.391 1.00 0.00 2 SER A C 18
ATOM 10041 O O . SER A 1 2 ? -15.388 -16.344 10.232 1.00 0.00 2 SER A O 18
ATOM 10049 N N . SER A 1 3 ? -14.831 -15.771 12.336 1.00 0.00 3 SER A N 18
ATOM 10050 C CA . SER A 1 3 ? -14.810 -14.340 12.057 1.00 0.00 3 SER A CA 18
ATOM 10051 C C . SER A 1 3 ? -13.960 -14.038 10.827 1.00 0.00 3 SER A C 18
ATOM 10052 O O . SER A 1 3 ? -12.812 -14.470 10.730 1.00 0.00 3 SER A O 18
ATOM 10060 N N . GLY A 1 4 ? -14.533 -13.292 9.888 1.00 0.00 4 GLY A N 18
ATOM 10061 C CA . GLY A 1 4 ? -13.815 -12.944 8.675 1.00 0.00 4 GLY A CA 18
ATOM 10062 C C . GLY A 1 4 ? -14.352 -11.684 8.025 1.00 0.00 4 GLY A C 18
ATOM 10063 O O . GLY A 1 4 ? -15.072 -11.750 7.029 1.00 0.00 4 GLY A O 18
ATOM 10067 N N . SER A 1 5 ? -14.002 -10.533 8.590 1.00 0.00 5 SER A N 18
ATOM 10068 C CA . SER A 1 5 ? -14.458 -9.253 8.061 1.00 0.00 5 SER A CA 18
ATOM 10069 C C . SER A 1 5 ? -13.544 -8.772 6.938 1.00 0.00 5 SER A C 18
ATOM 10070 O O . SER A 1 5 ? -12.452 -9.305 6.741 1.00 0.00 5 SER A O 18
ATOM 10078 N N . SER A 1 6 ? -13.999 -7.762 6.205 1.00 0.00 6 SER A N 18
ATOM 10079 C CA . SER A 1 6 ? -13.226 -7.211 5.098 1.00 0.00 6 SER A CA 18
ATOM 10080 C C . SER A 1 6 ? -13.281 -5.686 5.103 1.00 0.00 6 SER A C 18
ATOM 10081 O O . SER A 1 6 ? -14.019 -5.083 5.880 1.00 0.00 6 SER A O 18
ATOM 10089 N N . GLY A 1 7 ? -12.494 -5.069 4.227 1.00 0.00 7 GLY A N 18
ATOM 10090 C CA . GLY A 1 7 ? -12.468 -3.620 4.145 1.00 0.00 7 GLY A CA 18
ATOM 10091 C C . GLY A 1 7 ? -13.557 -3.070 3.245 1.00 0.00 7 GLY A C 18
ATOM 10092 O O . GLY A 1 7 ? -13.999 -3.741 2.313 1.00 0.00 7 GLY A O 18
ATOM 10096 N N . ALA A 1 8 ? -13.993 -1.846 3.526 1.00 0.00 8 ALA A N 18
ATOM 10097 C CA . ALA A 1 8 ? -15.036 -1.206 2.735 1.00 0.00 8 ALA A CA 18
ATOM 10098 C C . ALA A 1 8 ? -14.467 -0.073 1.888 1.00 0.00 8 ALA A C 18
ATOM 10099 O O . ALA A 1 8 ? -14.616 -0.063 0.667 1.00 0.00 8 ALA A O 18
ATOM 10106 N N . ALA A 1 9 ? -13.814 0.880 2.546 1.00 0.00 9 ALA A N 18
ATOM 10107 C CA . ALA A 1 9 ? -13.221 2.017 1.853 1.00 0.00 9 ALA A CA 18
ATOM 10108 C C . ALA A 1 9 ? -12.207 1.557 0.811 1.00 0.00 9 ALA A C 18
ATOM 10109 O O . ALA A 1 9 ? -11.096 1.148 1.149 1.00 0.00 9 ALA A O 18
ATOM 10116 N N . LYS A 1 10 ? -12.596 1.626 -0.457 1.00 0.00 10 LYS A N 18
ATOM 10117 C CA . LYS A 1 10 ? -11.721 1.217 -1.550 1.00 0.00 10 LYS A CA 18
ATOM 10118 C C . LYS A 1 10 ? -10.408 1.992 -1.514 1.00 0.00 10 LYS A C 18
ATOM 10119 O O . LYS A 1 10 ? -9.329 1.403 -1.438 1.00 0.00 10 LYS A O 18
ATOM 10138 N N . THR A 1 11 ? -10.505 3.317 -1.568 1.00 0.00 11 THR A N 18
ATOM 10139 C CA . THR A 1 11 ? -9.326 4.172 -1.541 1.00 0.00 11 THR A CA 18
ATOM 10140 C C . THR A 1 11 ? -8.637 4.117 -0.182 1.00 0.00 11 THR A C 18
ATOM 10141 O O . THR A 1 11 ? -8.893 4.948 0.690 1.00 0.00 11 THR A O 18
ATOM 10152 N N . THR A 1 12 ? -7.761 3.133 -0.008 1.00 0.00 12 THR A N 18
ATOM 10153 C CA . THR A 1 12 ? -7.035 2.968 1.245 1.00 0.00 12 THR A CA 18
ATOM 10154 C C . THR A 1 12 ? -5.672 2.328 1.011 1.00 0.00 12 THR A C 18
ATOM 10155 O O . THR A 1 12 ? -5.452 1.665 -0.003 1.00 0.00 12 THR A O 18
ATOM 10166 N N . SER A 1 13 ? -4.758 2.529 1.956 1.00 0.00 13 SER A N 18
ATOM 10167 C CA . SER A 1 13 ? -3.414 1.973 1.851 1.00 0.00 13 SER A CA 18
ATOM 10168 C C . SER A 1 13 ? -3.424 0.472 2.125 1.00 0.00 13 SER A C 18
ATOM 10169 O O . SER A 1 13 ? -2.859 0.008 3.114 1.00 0.00 13 SER A O 18
ATOM 10177 N N . GLU A 1 14 ? -4.072 -0.280 1.241 1.00 0.00 14 GLU A N 18
ATOM 10178 C CA . GLU A 1 14 ? -4.156 -1.729 1.388 1.00 0.00 14 GLU A CA 18
ATOM 10179 C C . GLU A 1 14 ? -2.948 -2.412 0.754 1.00 0.00 14 GLU A C 18
ATOM 10180 O O . GLU A 1 14 ? -2.430 -1.959 -0.268 1.00 0.00 14 GLU A O 18
ATOM 10192 N N . CYS A 1 15 ? -2.503 -3.503 1.367 1.00 0.00 15 CYS A N 18
ATOM 10193 C CA . CYS A 1 15 ? -1.356 -4.249 0.865 1.00 0.00 15 CYS A CA 18
ATOM 10194 C C . CYS A 1 15 ? -1.787 -5.270 -0.184 1.00 0.00 15 CYS A C 18
ATOM 10195 O O . CYS A 1 15 ? -2.065 -6.425 0.137 1.00 0.00 15 CYS A O 18
ATOM 10202 N N . GLN A 1 16 ? -1.840 -4.834 -1.439 1.00 0.00 16 GLN A N 18
ATOM 10203 C CA . GLN A 1 16 ? -2.238 -5.709 -2.535 1.00 0.00 16 GLN A CA 18
ATOM 10204 C C . GLN A 1 16 ? -1.482 -7.033 -2.476 1.00 0.00 16 GLN A C 18
ATOM 10205 O O . GLN A 1 16 ? -1.917 -8.031 -3.049 1.00 0.00 16 GLN A O 18
ATOM 10219 N N . GLU A 1 17 ? -0.349 -7.032 -1.780 1.00 0.00 17 GLU A N 18
ATOM 10220 C CA . GLU A 1 17 ? 0.466 -8.233 -1.649 1.00 0.00 17 GLU A CA 18
ATOM 10221 C C . GLU A 1 17 ? -0.293 -9.327 -0.903 1.00 0.00 17 GLU A C 18
ATOM 10222 O O . GLU A 1 17 ? -0.506 -10.420 -1.430 1.00 0.00 17 GLU A O 18
ATOM 10234 N N . CYS A 1 18 ? -0.697 -9.026 0.326 1.00 0.00 18 CYS A N 18
ATOM 10235 C CA . CYS A 1 18 ? -1.431 -9.982 1.146 1.00 0.00 18 CYS A CA 18
ATOM 10236 C C . CYS A 1 18 ? -2.906 -9.599 1.240 1.00 0.00 18 CYS A C 18
ATOM 10237 O O . CYS A 1 18 ? -3.785 -10.459 1.199 1.00 0.00 18 CYS A O 18
ATOM 10244 N N . GLY A 1 19 ? -3.168 -8.302 1.365 1.00 0.00 19 GLY A N 18
ATOM 10245 C CA . GLY A 1 19 ? -4.536 -7.827 1.462 1.00 0.00 19 GLY A CA 18
ATOM 10246 C C . GLY A 1 19 ? -4.856 -7.258 2.830 1.00 0.00 19 GLY A C 18
ATOM 10247 O O . GLY A 1 19 ? -5.949 -7.466 3.357 1.00 0.00 19 GLY A O 18
ATOM 10251 N N . LYS A 1 20 ? -3.901 -6.537 3.407 1.00 0.00 20 LYS A N 18
ATOM 10252 C CA . LYS A 1 20 ? -4.085 -5.936 4.723 1.00 0.00 20 LYS A CA 18
ATOM 10253 C C . LYS A 1 20 ? -4.304 -4.431 4.607 1.00 0.00 20 LYS A C 18
ATOM 10254 O O . LYS A 1 20 ? -3.400 -3.691 4.216 1.00 0.00 20 LYS A O 18
ATOM 10273 N N . ILE A 1 21 ? -5.507 -3.984 4.950 1.00 0.00 21 ILE A N 18
ATOM 10274 C CA . ILE A 1 21 ? -5.843 -2.567 4.887 1.00 0.00 21 ILE A CA 18
ATOM 10275 C C . ILE A 1 21 ? -5.212 -1.801 6.044 1.00 0.00 21 ILE A C 18
ATOM 10276 O O . ILE A 1 21 ? -5.181 -2.281 7.177 1.00 0.00 21 ILE A O 18
ATOM 10292 N N . PHE A 1 22 ? -4.711 -0.605 5.752 1.00 0.00 22 PHE A N 18
ATOM 10293 C CA . PHE A 1 22 ? -4.082 0.230 6.769 1.00 0.00 22 PHE A CA 18
ATOM 10294 C C . PHE A 1 22 ? -4.669 1.638 6.756 1.00 0.00 22 PHE A C 18
ATOM 10295 O O . PHE A 1 22 ? -4.918 2.209 5.695 1.00 0.00 22 PHE A O 18
ATOM 10312 N N . ARG A 1 23 ? -4.889 2.191 7.945 1.00 0.00 23 ARG A N 18
ATOM 10313 C CA . ARG A 1 23 ? -5.448 3.532 8.072 1.00 0.00 23 ARG A CA 18
ATOM 10314 C C . ARG A 1 23 ? -4.719 4.514 7.160 1.00 0.00 23 ARG A C 18
ATOM 10315 O O .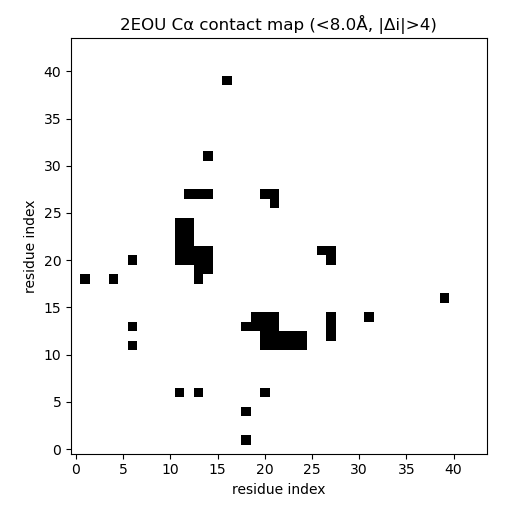 ARG A 1 23 ? -5.295 5.037 6.206 1.00 0.00 23 ARG A O 18
ATOM 10336 N N . HIS A 1 24 ? -3.447 4.761 7.462 1.00 0.00 24 HIS A N 18
ATOM 10337 C CA . HIS A 1 24 ? -2.639 5.681 6.670 1.00 0.00 24 HIS A CA 18
ATOM 10338 C C . HIS A 1 24 ? -1.469 4.951 6.016 1.00 0.00 24 HIS A C 18
ATOM 10339 O O . HIS A 1 24 ? -0.882 4.045 6.608 1.00 0.00 24 HIS A O 18
ATOM 10353 N N . SER A 1 25 ? -1.136 5.352 4.793 1.00 0.00 25 SER A N 18
ATOM 10354 C CA . SER A 1 25 ? -0.040 4.733 4.058 1.00 0.00 25 SER A CA 18
ATOM 10355 C C . SER A 1 25 ? 1.082 4.316 5.004 1.00 0.00 25 SER A C 18
ATOM 10356 O O . SER A 1 25 ? 1.500 3.158 5.018 1.00 0.00 25 SER A O 18
ATOM 10364 N N . SER A 1 26 ? 1.566 5.269 5.795 1.00 0.00 26 SER A N 18
ATOM 10365 C CA . SER A 1 26 ? 2.642 5.004 6.742 1.00 0.00 26 SER A CA 18
ATOM 10366 C C . SER A 1 26 ? 2.523 3.596 7.319 1.00 0.00 26 SER A C 18
ATOM 10367 O O . SER A 1 26 ? 3.428 2.774 7.173 1.00 0.00 26 SER A O 18
ATOM 10375 N N . LEU A 1 27 ? 1.400 3.326 7.975 1.00 0.00 27 LEU A N 18
ATOM 10376 C CA . LEU A 1 27 ? 1.160 2.018 8.575 1.00 0.00 27 LEU A CA 18
ATOM 10377 C C . LEU A 1 27 ? 1.501 0.899 7.596 1.00 0.00 27 LEU A C 18
ATOM 10378 O O . LEU A 1 27 ? 2.178 -0.067 7.951 1.00 0.00 27 LEU A O 18
ATOM 10394 N N . LEU A 1 28 ? 1.030 1.036 6.361 1.00 0.00 28 LEU A N 18
ATOM 10395 C CA . LEU A 1 28 ? 1.287 0.038 5.329 1.00 0.00 28 LEU A CA 18
ATOM 10396 C C . LEU A 1 28 ? 2.759 0.032 4.932 1.00 0.00 28 LEU A C 18
ATOM 10397 O O . LEU A 1 28 ? 3.324 -1.017 4.620 1.00 0.00 28 LEU A O 18
ATOM 10413 N N . ILE A 1 29 ? 3.376 1.208 4.948 1.00 0.00 29 ILE A N 18
ATOM 10414 C CA . ILE A 1 29 ? 4.784 1.338 4.592 1.00 0.00 29 ILE A CA 18
ATOM 10415 C C . ILE A 1 29 ? 5.659 0.469 5.489 1.00 0.00 29 ILE A C 18
ATOM 10416 O O . ILE A 1 29 ? 6.585 -0.191 5.018 1.00 0.00 29 ILE A O 18
ATOM 10432 N N . GLU A 1 30 ? 5.357 0.472 6.784 1.00 0.00 30 GLU A N 18
ATOM 10433 C CA . GLU A 1 30 ? 6.116 -0.317 7.747 1.00 0.00 30 GLU A CA 18
ATOM 10434 C C . GLU A 1 30 ? 5.809 -1.804 7.594 1.00 0.00 30 GLU A C 18
ATOM 10435 O O . GLU A 1 30 ? 6.686 -2.652 7.765 1.00 0.00 30 GLU A O 18
ATOM 10447 N N . HIS A 1 31 ? 4.557 -2.114 7.272 1.00 0.00 31 HIS A N 18
ATOM 10448 C CA . HIS A 1 31 ? 4.132 -3.498 7.097 1.00 0.00 31 HIS A CA 18
ATOM 10449 C C . HIS A 1 31 ? 4.795 -4.118 5.870 1.00 0.00 31 HIS A C 18
ATOM 10450 O O . HIS A 1 31 ? 5.369 -5.204 5.947 1.00 0.00 31 HIS A O 18
ATOM 10464 N N . GLN A 1 32 ? 4.710 -3.421 4.742 1.00 0.00 32 GLN A N 18
ATOM 10465 C CA . GLN A 1 32 ? 5.301 -3.905 3.499 1.00 0.00 32 GLN A CA 18
ATOM 10466 C C . GLN A 1 32 ? 6.730 -4.385 3.727 1.00 0.00 32 GLN A C 18
ATOM 10467 O O . GLN A 1 32 ? 7.157 -5.387 3.155 1.00 0.00 32 GLN A O 18
ATOM 10481 N N . ALA A 1 33 ? 7.466 -3.662 4.565 1.00 0.00 33 ALA A N 18
ATOM 10482 C CA . ALA A 1 33 ? 8.847 -4.015 4.870 1.00 0.00 33 ALA A CA 18
ATOM 10483 C C . ALA A 1 33 ? 8.969 -5.490 5.235 1.00 0.00 33 ALA A C 18
ATOM 10484 O O . ALA A 1 33 ? 9.923 -6.161 4.841 1.00 0.00 33 ALA A O 18
ATOM 10491 N N . LEU A 1 34 ? 7.997 -5.990 5.990 1.00 0.00 34 LEU A N 18
ATOM 10492 C CA . LEU A 1 34 ? 7.995 -7.387 6.410 1.00 0.00 34 LEU A CA 18
ATOM 10493 C C . LEU A 1 34 ? 8.096 -8.317 5.205 1.00 0.00 34 LEU A C 18
ATOM 10494 O O . LEU A 1 34 ? 8.793 -9.332 5.248 1.00 0.00 34 LEU A O 18
ATOM 10510 N N . HIS A 1 35 ? 7.399 -7.963 4.131 1.00 0.00 35 HIS A N 18
ATOM 10511 C CA . HIS A 1 35 ? 7.412 -8.765 2.912 1.00 0.00 35 HIS A CA 18
ATOM 10512 C C . HIS A 1 35 ? 8.820 -8.844 2.329 1.00 0.00 35 HIS A C 18
ATOM 10513 O O . HIS A 1 35 ? 9.218 -9.871 1.781 1.00 0.00 35 HIS A O 18
ATOM 10527 N N . ALA A 1 36 ? 9.567 -7.752 2.451 1.00 0.00 36 ALA A N 18
ATOM 10528 C CA . ALA A 1 36 ? 10.930 -7.698 1.937 1.00 0.00 36 ALA A CA 18
ATOM 10529 C C . ALA A 1 36 ? 11.920 -8.269 2.947 1.00 0.00 36 ALA A C 18
ATOM 10530 O O . ALA A 1 36 ? 12.949 -7.659 3.235 1.00 0.00 36 ALA A O 18
ATOM 10537 N N . GLY A 1 37 ? 11.602 -9.443 3.482 1.00 0.00 37 GLY A N 18
ATOM 10538 C CA . GLY A 1 37 ? 12.474 -10.076 4.455 1.00 0.00 37 GLY A CA 18
ATOM 10539 C C . GLY A 1 37 ? 12.709 -11.543 4.155 1.00 0.00 37 GLY A C 18
ATOM 10540 O O . GLY A 1 37 ? 12.446 -12.404 4.994 1.00 0.00 37 GLY A O 18
ATOM 10544 N N . GLU A 1 38 ? 13.205 -11.828 2.955 1.00 0.00 38 GLU A N 18
ATOM 10545 C CA . GLU A 1 38 ? 13.473 -13.202 2.547 1.00 0.00 38 GLU A CA 18
ATOM 10546 C C . GLU A 1 38 ? 14.926 -13.367 2.110 1.00 0.00 38 GLU A C 18
ATOM 10547 O O . GLU A 1 38 ? 15.641 -12.384 1.913 1.00 0.00 38 GLU A O 18
ATOM 10559 N N . SER A 1 39 ? 15.355 -14.616 1.963 1.00 0.00 39 SER A N 18
ATOM 10560 C CA . SER A 1 39 ? 16.724 -14.910 1.554 1.00 0.00 39 SER A CA 18
ATOM 10561 C C . SER A 1 39 ? 16.743 -15.692 0.244 1.00 0.00 39 SER A C 18
ATOM 10562 O O . SER A 1 39 ? 15.861 -16.508 -0.018 1.00 0.00 39 SER A O 18
ATOM 10570 N N . GLY A 1 40 ? 17.758 -15.436 -0.576 1.00 0.00 40 GLY A N 18
ATOM 10571 C CA . GLY A 1 40 ? 17.875 -16.123 -1.848 1.00 0.00 40 GLY A CA 18
ATOM 10572 C C . GLY A 1 40 ? 18.110 -15.169 -3.003 1.00 0.00 40 GLY A C 18
ATOM 10573 O O . GLY A 1 40 ? 18.395 -13.986 -2.811 1.00 0.00 40 GLY A O 18
ATOM 10577 N N . PRO A 1 41 ? 17.992 -15.685 -4.235 1.00 0.00 41 PRO A N 18
ATOM 10578 C CA . PRO A 1 41 ? 18.191 -14.887 -5.449 1.00 0.00 41 PRO A CA 18
ATOM 10579 C C . PRO A 1 41 ? 17.077 -13.869 -5.663 1.00 0.00 41 PRO A C 18
ATOM 10580 O O . PRO A 1 41 ? 16.046 -14.178 -6.261 1.00 0.00 41 PRO A O 18
ATOM 10591 N N . SER A 1 42 ? 17.290 -12.653 -5.171 1.00 0.00 42 SER A N 18
ATOM 10592 C CA . SER A 1 42 ? 16.302 -11.589 -5.305 1.00 0.00 42 SER A CA 18
ATOM 10593 C C . SER A 1 42 ? 16.241 -11.083 -6.743 1.00 0.00 42 SER A C 18
ATOM 10594 O O . SER A 1 42 ? 17.094 -10.308 -7.177 1.00 0.00 42 SER A O 18
ATOM 10602 N N . SER A 1 43 ? 15.225 -11.526 -7.477 1.00 0.00 43 SER A N 18
ATOM 10603 C CA . SER A 1 43 ? 15.054 -11.121 -8.868 1.00 0.00 43 SER A CA 18
ATOM 10604 C C . SER A 1 43 ? 14.107 -9.930 -8.974 1.00 0.00 43 SER A C 18
ATOM 10605 O O . SER A 1 43 ? 14.410 -8.938 -9.636 1.00 0.00 43 SER A O 18
ATOM 10613 N N . GLY A 1 44 ? 12.956 -10.036 -8.317 1.00 0.00 44 GLY A N 18
ATOM 10614 C CA . GLY A 1 44 ? 11.981 -8.962 -8.350 1.00 0.00 44 GLY A CA 18
ATOM 10615 C C . GLY A 1 44 ? 12.427 -7.749 -7.557 1.00 0.00 44 GLY A C 18
ATOM 10616 O O . GLY A 1 44 ? 12.781 -7.895 -6.389 1.00 0.00 44 GLY A O 18
ATOM 10621 N N . GLY A 1 1 ? -23.043 -17.608 -3.534 1.00 0.00 1 GLY A N 19
ATOM 10622 C CA . GLY A 1 1 ? -22.663 -18.241 -2.285 1.00 0.00 1 GLY A CA 19
ATOM 10623 C C . GLY A 1 1 ? -21.761 -17.362 -1.441 1.00 0.00 1 GLY A C 19
ATOM 10624 O O . GLY A 1 1 ? -21.760 -16.140 -1.588 1.00 0.00 1 GLY A O 19
ATOM 10628 N N . SER A 1 2 ? -20.993 -17.985 -0.553 1.00 0.00 2 SER A N 19
ATOM 10629 C CA . SER A 1 2 ? -20.087 -17.250 0.323 1.00 0.00 2 SER A CA 19
ATOM 10630 C C . SER A 1 2 ? -18.939 -16.638 -0.474 1.00 0.00 2 SER A C 19
ATOM 10631 O O . SER A 1 2 ? -17.995 -17.331 -0.857 1.00 0.00 2 SER A O 19
ATOM 10639 N N . SER A 1 3 ? -19.026 -15.335 -0.721 1.00 0.00 3 SER A N 19
ATOM 10640 C CA . SER A 1 3 ? -17.998 -14.629 -1.476 1.00 0.00 3 SER A CA 19
ATOM 10641 C C . SER A 1 3 ? -17.014 -13.937 -0.538 1.00 0.00 3 SER A C 19
ATOM 10642 O O . SER A 1 3 ? -15.800 -14.086 -0.673 1.00 0.00 3 SER A O 19
ATOM 10650 N N . GLY A 1 4 ? -17.548 -13.179 0.415 1.00 0.00 4 GLY A N 19
ATOM 10651 C CA . GLY A 1 4 ? -16.704 -12.475 1.363 1.00 0.00 4 GLY A CA 19
ATOM 10652 C C . GLY A 1 4 ? -16.244 -11.128 0.840 1.00 0.00 4 GLY A C 19
ATOM 10653 O O . GLY A 1 4 ? -15.770 -11.023 -0.291 1.00 0.00 4 GLY A O 19
ATOM 10657 N N . SER A 1 5 ? -16.387 -10.095 1.665 1.00 0.00 5 SER A N 19
ATOM 10658 C CA . SER A 1 5 ? -15.987 -8.747 1.277 1.00 0.00 5 SER A CA 19
ATOM 10659 C C . SER A 1 5 ? -15.460 -7.970 2.479 1.00 0.00 5 SER A C 19
ATOM 10660 O O . SER A 1 5 ? -16.159 -7.802 3.479 1.00 0.00 5 SER A O 19
ATOM 10668 N N . SER A 1 6 ? -14.221 -7.499 2.375 1.00 0.00 6 SER A N 19
ATOM 10669 C CA . SER A 1 6 ? -13.597 -6.743 3.454 1.00 0.00 6 SER A CA 19
ATOM 10670 C C . SER A 1 6 ? -13.167 -5.361 2.971 1.00 0.00 6 SER A C 19
ATOM 10671 O O . SER A 1 6 ? -13.145 -5.089 1.772 1.00 0.00 6 SER A O 19
ATOM 10679 N N . GLY A 1 7 ? -12.826 -4.490 3.917 1.00 0.00 7 GLY A N 19
ATOM 10680 C CA . GLY A 1 7 ? -12.401 -3.147 3.569 1.00 0.00 7 GLY A CA 19
ATOM 10681 C C . GLY A 1 7 ? -13.262 -2.529 2.485 1.00 0.00 7 GLY A C 19
ATOM 10682 O O . GLY A 1 7 ? -12.766 -2.171 1.417 1.00 0.00 7 GLY A O 19
ATOM 10686 N N . ALA A 1 8 ? -14.557 -2.404 2.759 1.00 0.00 8 ALA A N 19
ATOM 10687 C CA . ALA A 1 8 ? -15.488 -1.825 1.799 1.00 0.00 8 ALA A CA 19
ATOM 10688 C C . ALA A 1 8 ? -15.624 -0.320 2.006 1.00 0.00 8 ALA A C 19
ATOM 10689 O O . ALA A 1 8 ? -16.466 0.136 2.779 1.00 0.00 8 ALA A O 19
ATOM 10696 N N . ALA A 1 9 ? -14.790 0.446 1.310 1.00 0.00 9 ALA A N 19
ATOM 10697 C CA . ALA A 1 9 ? -14.819 1.899 1.416 1.00 0.00 9 ALA A CA 19
ATOM 10698 C C . ALA A 1 9 ? -13.854 2.542 0.426 1.00 0.00 9 ALA A C 19
ATOM 10699 O O . ALA A 1 9 ? -13.134 1.849 -0.294 1.00 0.00 9 ALA A O 19
ATOM 10706 N N . LYS A 1 10 ? -13.843 3.870 0.394 1.00 0.00 10 LYS A N 19
ATOM 10707 C CA . LYS A 1 10 ? -12.965 4.607 -0.508 1.00 0.00 10 LYS A CA 19
ATOM 10708 C C . LYS A 1 10 ? -11.563 4.006 -0.514 1.00 0.00 10 LYS A C 19
ATOM 10709 O O . LYS A 1 10 ? -11.142 3.376 0.456 1.00 0.00 10 LYS A O 19
ATOM 10728 N N . THR A 1 11 ? -10.843 4.207 -1.614 1.00 0.00 11 THR A N 19
ATOM 10729 C CA . THR A 1 11 ? -9.489 3.686 -1.746 1.00 0.00 11 THR A CA 19
ATOM 10730 C C . THR A 1 11 ? -8.762 3.696 -0.406 1.00 0.00 11 THR A C 19
ATOM 10731 O O . THR A 1 11 ? -8.891 4.640 0.375 1.00 0.00 11 THR A O 19
ATOM 10742 N N . THR A 1 12 ? -7.997 2.641 -0.144 1.00 0.00 12 THR A N 19
ATOM 10743 C CA . THR A 1 12 ? -7.249 2.529 1.102 1.00 0.00 12 THR A CA 19
ATOM 10744 C C . THR A 1 12 ? -5.850 1.977 0.856 1.00 0.00 12 THR A C 19
ATOM 10745 O O . THR A 1 12 ? -5.582 1.382 -0.187 1.00 0.00 12 THR A O 19
ATOM 10756 N N . SER A 1 13 ? -4.961 2.177 1.824 1.00 0.00 13 SER A N 19
ATOM 10757 C CA . SER A 1 13 ? -3.588 1.701 1.711 1.00 0.00 13 SER A CA 19
ATOM 10758 C C . SER A 1 13 ? -3.499 0.215 2.045 1.00 0.00 13 SER A C 19
ATOM 10759 O O . SER A 1 13 ? -2.799 -0.182 2.977 1.00 0.00 13 SER A O 19
ATOM 10767 N N . GLU A 1 14 ? -4.213 -0.602 1.277 1.00 0.00 14 GLU A N 19
ATOM 10768 C CA . GLU A 1 14 ? -4.215 -2.044 1.492 1.00 0.00 14 GLU A CA 19
ATOM 10769 C C . GLU A 1 14 ? -3.010 -2.696 0.820 1.00 0.00 14 GLU A C 19
ATOM 10770 O O . GLU A 1 14 ? -2.618 -2.316 -0.284 1.00 0.00 14 GLU A O 19
ATOM 10782 N N . CYS A 1 15 ? -2.425 -3.681 1.495 1.00 0.00 15 CYS A N 19
ATOM 10783 C CA . CYS A 1 15 ? -1.263 -4.386 0.966 1.00 0.00 15 CYS A CA 19
ATOM 10784 C C . CYS A 1 15 ? -1.677 -5.380 -0.115 1.00 0.00 15 CYS A C 19
ATOM 10785 O O . CYS A 1 15 ? -2.315 -6.393 0.171 1.00 0.00 15 CYS A O 19
ATOM 10792 N N . GLN A 1 16 ? -1.308 -5.083 -1.357 1.00 0.00 16 GLN A N 19
ATOM 10793 C CA . GLN A 1 16 ? -1.641 -5.951 -2.480 1.00 0.00 16 GLN A CA 19
ATOM 10794 C C . GLN A 1 16 ? -0.867 -7.263 -2.403 1.00 0.00 16 GLN A C 19
ATOM 10795 O O . GLN A 1 16 ? -1.225 -8.244 -3.053 1.00 0.00 16 GLN A O 19
ATOM 10809 N N . GLU A 1 17 ? 0.195 -7.271 -1.604 1.00 0.00 17 GLU A N 19
ATOM 10810 C CA . GLU A 1 17 ? 1.020 -8.463 -1.443 1.00 0.00 17 GLU A CA 19
ATOM 10811 C C . GLU A 1 17 ? 0.255 -9.558 -0.705 1.00 0.00 17 GLU A C 19
ATOM 10812 O O . GLU A 1 17 ? 0.172 -10.695 -1.170 1.00 0.00 17 GLU A O 19
ATOM 10824 N N . CYS A 1 18 ? -0.301 -9.207 0.450 1.00 0.00 18 CYS A N 19
ATOM 10825 C CA . CYS A 1 18 ? -1.058 -10.158 1.255 1.00 0.00 18 CYS A CA 19
ATOM 10826 C C . CYS A 1 18 ? -2.541 -9.801 1.268 1.00 0.00 18 CYS A C 19
ATOM 10827 O O . CYS A 1 18 ? -3.402 -10.674 1.168 1.00 0.00 18 CYS A O 19
ATOM 10834 N N . GLY A 1 19 ? -2.832 -8.509 1.391 1.00 0.00 19 GLY A N 19
ATOM 10835 C CA . GLY A 1 19 ? -4.211 -8.059 1.415 1.00 0.00 19 GLY A CA 19
ATOM 10836 C C . GLY A 1 19 ? -4.620 -7.513 2.769 1.00 0.00 19 GLY A C 19
ATOM 10837 O O . GLY A 1 19 ? -5.692 -7.838 3.280 1.00 0.00 19 GLY A O 19
ATOM 10841 N N . LYS A 1 20 ? -3.763 -6.682 3.353 1.00 0.00 20 LYS A N 19
ATOM 10842 C CA . LYS A 1 20 ? -4.039 -6.089 4.656 1.00 0.00 20 LYS A CA 19
ATOM 10843 C C . LYS A 1 20 ? -4.337 -4.599 4.524 1.00 0.00 20 LYS A C 19
ATOM 10844 O O . LYS A 1 20 ? -3.495 -3.827 4.064 1.00 0.00 20 LYS A O 19
ATOM 10863 N N . ILE A 1 21 ? -5.538 -4.202 4.932 1.00 0.00 21 ILE A N 19
ATOM 10864 C CA . ILE A 1 21 ? -5.944 -2.804 4.861 1.00 0.00 21 ILE A CA 19
ATOM 10865 C C . ILE A 1 21 ? -5.258 -1.977 5.943 1.00 0.00 21 ILE A C 19
ATOM 10866 O O . ILE A 1 21 ? -5.075 -2.438 7.070 1.00 0.00 21 ILE A O 19
ATOM 10882 N N . PHE A 1 22 ? -4.882 -0.751 5.593 1.00 0.00 22 PHE A N 19
ATOM 10883 C CA . PHE A 1 22 ? -4.217 0.142 6.535 1.00 0.00 22 PHE A CA 19
ATOM 10884 C C . PHE A 1 22 ? -4.829 1.539 6.485 1.00 0.00 22 PHE A C 19
ATOM 10885 O O . PHE A 1 22 ? -5.052 2.092 5.408 1.00 0.00 22 PHE A O 19
ATOM 10902 N N . ARG A 1 23 ? -5.098 2.103 7.658 1.00 0.00 23 ARG A N 19
ATOM 10903 C CA . ARG A 1 23 ? -5.686 3.434 7.749 1.00 0.00 23 ARG A CA 19
ATOM 10904 C C . ARG A 1 23 ? -4.979 4.406 6.808 1.00 0.00 23 ARG A C 19
ATOM 10905 O O . ARG A 1 23 ? -5.602 4.995 5.925 1.00 0.00 23 ARG A O 19
ATOM 10926 N N . HIS A 1 24 ? -3.675 4.569 7.006 1.00 0.00 24 HIS A N 19
ATOM 10927 C CA . HIS A 1 24 ? -2.883 5.469 6.175 1.00 0.00 24 HIS A CA 19
ATOM 10928 C C . HIS A 1 24 ? -1.715 4.729 5.532 1.00 0.00 24 HIS A C 19
ATOM 10929 O O . HIS A 1 24 ? -1.502 3.543 5.787 1.00 0.00 24 HIS A O 19
ATOM 10943 N N . SER A 1 25 ? -0.961 5.435 4.695 1.00 0.00 25 SER A N 19
ATOM 10944 C CA . SER A 1 25 ? 0.183 4.843 4.011 1.00 0.00 25 SER A CA 19
ATOM 10945 C C . SER A 1 25 ? 1.252 4.415 5.012 1.00 0.00 25 SER A C 19
ATOM 10946 O O . SER A 1 25 ? 1.620 3.242 5.080 1.00 0.00 25 SER A O 19
ATOM 10954 N N . SER A 1 26 ? 1.746 5.375 5.787 1.00 0.00 26 SER A N 19
ATOM 10955 C CA . SER A 1 26 ? 2.776 5.099 6.782 1.00 0.00 26 SER A CA 19
ATOM 10956 C C . SER A 1 26 ? 2.608 3.699 7.364 1.00 0.00 26 SER A C 19
ATOM 10957 O O . SER A 1 26 ? 3.558 2.916 7.414 1.00 0.00 26 SER A O 19
ATOM 10965 N N . LEU A 1 27 ? 1.393 3.390 7.804 1.00 0.00 27 LEU A N 19
ATOM 10966 C CA . LEU A 1 27 ? 1.099 2.084 8.384 1.00 0.00 27 LEU A CA 19
ATOM 10967 C C . LEU A 1 27 ? 1.500 0.963 7.432 1.00 0.00 27 LEU A C 19
ATOM 10968 O O . LEU A 1 27 ? 2.227 0.043 7.810 1.00 0.00 27 LEU A O 19
ATOM 10984 N N . LEU A 1 28 ? 1.024 1.046 6.194 1.00 0.00 28 LEU A N 19
ATOM 10985 C CA . LEU A 1 28 ? 1.336 0.039 5.186 1.00 0.00 28 LEU A CA 19
ATOM 10986 C C . LEU A 1 28 ? 2.825 0.041 4.856 1.00 0.00 28 LEU A C 19
ATOM 10987 O O . LEU A 1 28 ? 3.403 -1.002 4.546 1.00 0.00 28 LEU A O 19
ATOM 11003 N N . ILE A 1 29 ? 3.440 1.216 4.926 1.00 0.00 29 ILE A N 19
ATOM 11004 C CA . ILE A 1 29 ? 4.862 1.353 4.638 1.00 0.00 29 ILE A CA 19
ATOM 11005 C C . ILE A 1 29 ? 5.698 0.483 5.571 1.00 0.00 29 ILE A C 19
ATOM 11006 O O . ILE A 1 29 ? 6.645 -0.173 5.141 1.00 0.00 29 ILE A O 19
ATOM 11022 N N . GLU A 1 30 ? 5.338 0.483 6.851 1.00 0.00 30 GLU A N 19
ATOM 11023 C CA . GLU A 1 30 ? 6.054 -0.308 7.845 1.00 0.00 30 GLU A CA 19
ATOM 11024 C C . GLU A 1 30 ? 5.750 -1.794 7.681 1.00 0.00 30 GLU A C 19
ATOM 11025 O O . GLU A 1 30 ? 6.616 -2.643 7.893 1.00 0.00 30 GLU A O 19
ATOM 11037 N N . HIS A 1 31 ? 4.514 -2.101 7.302 1.00 0.00 31 HIS A N 19
ATOM 11038 C CA . HIS A 1 31 ? 4.094 -3.484 7.109 1.00 0.00 31 HIS A CA 19
ATOM 11039 C C . HIS A 1 31 ? 4.782 -4.096 5.893 1.00 0.00 31 HIS A C 19
ATOM 11040 O O . HIS A 1 31 ? 5.249 -5.234 5.939 1.00 0.00 31 HIS A O 19
ATOM 11054 N N . GLN A 1 32 ? 4.840 -3.333 4.806 1.00 0.00 32 GLN A N 19
ATOM 11055 C CA . GLN A 1 32 ? 5.470 -3.802 3.577 1.00 0.00 32 GLN A CA 19
ATOM 11056 C C . GLN A 1 32 ? 6.858 -4.368 3.858 1.00 0.00 32 GLN A C 19
ATOM 11057 O O . GLN A 1 32 ? 7.258 -5.374 3.274 1.00 0.00 32 GLN A O 19
ATOM 11071 N N . ALA A 1 33 ? 7.587 -3.714 4.756 1.00 0.00 33 ALA A N 19
ATOM 11072 C CA . ALA A 1 33 ? 8.930 -4.153 5.115 1.00 0.00 33 ALA A CA 19
ATOM 11073 C C . ALA A 1 33 ? 8.956 -5.648 5.415 1.00 0.00 33 ALA A C 19
ATOM 11074 O O . ALA A 1 33 ? 9.887 -6.354 5.024 1.00 0.00 33 ALA A O 19
ATOM 11081 N N . LEU A 1 34 ? 7.931 -6.125 6.113 1.00 0.00 34 LEU A N 19
ATOM 11082 C CA . LEU A 1 34 ? 7.837 -7.537 6.466 1.00 0.00 34 LEU A CA 19
ATOM 11083 C C . LEU A 1 34 ? 8.015 -8.420 5.235 1.00 0.00 34 LEU A C 19
ATOM 11084 O O . LEU A 1 34 ? 8.575 -9.513 5.318 1.00 0.00 34 LEU A O 19
ATOM 11100 N N . HIS A 1 35 ? 7.537 -7.936 4.093 1.00 0.00 35 HIS A N 19
ATOM 11101 C CA . HIS A 1 35 ? 7.646 -8.680 2.843 1.00 0.00 35 HIS A CA 19
ATOM 11102 C C . HIS A 1 35 ? 9.005 -8.447 2.188 1.00 0.00 35 HIS A C 19
ATOM 11103 O O . HIS A 1 35 ? 9.119 -8.426 0.963 1.00 0.00 35 HIS A O 19
ATOM 11117 N N . ALA A 1 36 ? 10.032 -8.272 3.014 1.00 0.00 36 ALA A N 19
ATOM 11118 C CA . ALA A 1 36 ? 11.382 -8.042 2.516 1.00 0.00 36 ALA A CA 19
ATOM 11119 C C . ALA A 1 36 ? 12.426 -8.449 3.550 1.00 0.00 36 ALA A C 19
ATOM 11120 O O . ALA A 1 36 ? 12.122 -8.576 4.736 1.00 0.00 36 ALA A O 19
ATOM 11127 N N . GLY A 1 37 ? 13.657 -8.654 3.093 1.00 0.00 37 GLY A N 19
ATOM 11128 C CA . GLY A 1 37 ? 14.727 -9.045 3.992 1.00 0.00 37 GLY A CA 19
ATOM 11129 C C . GLY A 1 37 ? 16.096 -8.928 3.351 1.00 0.00 37 GLY A C 19
ATOM 11130 O O . GLY A 1 37 ? 16.382 -7.950 2.661 1.00 0.00 37 GLY A O 19
ATOM 11134 N N . GLU A 1 38 ? 16.943 -9.927 3.581 1.00 0.00 38 GLU A N 19
ATOM 11135 C CA . GLU A 1 38 ? 18.289 -9.929 3.022 1.00 0.00 38 GLU A CA 19
ATOM 11136 C C . GLU A 1 38 ? 18.277 -10.411 1.574 1.00 0.00 38 GLU A C 19
ATOM 11137 O O . GLU A 1 38 ? 19.145 -11.177 1.157 1.00 0.00 38 GLU A O 19
ATOM 11149 N N . SER A 1 39 ? 17.286 -9.957 0.814 1.00 0.00 39 SER A N 19
ATOM 11150 C CA . SER A 1 39 ? 17.157 -10.345 -0.586 1.00 0.00 39 SER A CA 19
ATOM 11151 C C . SER A 1 39 ? 16.405 -9.279 -1.378 1.00 0.00 39 SER A C 19
ATOM 11152 O O . SER A 1 39 ? 15.658 -8.482 -0.813 1.00 0.00 39 SER A O 19
ATOM 11160 N N . GLY A 1 40 ? 16.610 -9.273 -2.692 1.00 0.00 40 GLY A N 19
ATOM 11161 C CA . GLY A 1 40 ? 15.945 -8.302 -3.541 1.00 0.00 40 GLY A CA 19
ATOM 11162 C C . GLY A 1 40 ? 16.709 -8.034 -4.823 1.00 0.00 40 GLY A C 19
ATOM 11163 O O . GLY A 1 40 ? 17.505 -7.100 -4.914 1.00 0.00 40 GLY A O 19
ATOM 11167 N N . PRO A 1 41 ? 16.469 -8.871 -5.844 1.00 0.00 41 PRO A N 19
ATOM 11168 C CA . PRO A 1 41 ? 17.131 -8.741 -7.146 1.00 0.00 41 PRO A CA 19
ATOM 11169 C C . PRO A 1 41 ? 16.662 -7.511 -7.915 1.00 0.00 41 PRO A C 19
ATOM 11170 O O . PRO A 1 41 ? 17.215 -7.174 -8.962 1.00 0.00 41 PRO A O 19
ATOM 11181 N N . SER A 1 42 ? 15.639 -6.844 -7.389 1.00 0.00 42 SER A N 19
ATOM 11182 C CA . SER A 1 42 ? 15.094 -5.653 -8.028 1.00 0.00 42 SER A CA 19
ATOM 11183 C C . SER A 1 42 ? 16.089 -4.498 -7.965 1.00 0.00 42 SER A C 19
ATOM 11184 O O . SER A 1 42 ? 17.017 -4.507 -7.157 1.00 0.00 42 SER A O 19
ATOM 11192 N N . SER A 1 43 ? 15.889 -3.505 -8.826 1.00 0.00 43 SER A N 19
ATOM 11193 C CA . SER A 1 43 ? 16.770 -2.344 -8.872 1.00 0.00 43 SER A CA 19
ATOM 11194 C C . SER A 1 43 ? 16.748 -1.593 -7.544 1.00 0.00 43 SER A C 19
ATOM 11195 O O . SER A 1 43 ? 15.684 -1.312 -6.994 1.00 0.00 43 SER A O 19
ATOM 11203 N N . GLY A 1 44 ? 17.933 -1.269 -7.035 1.00 0.00 44 GLY A N 19
ATOM 11204 C CA . GLY A 1 44 ? 18.029 -0.554 -5.776 1.00 0.00 44 GLY A CA 19
ATOM 11205 C C . GLY A 1 44 ? 17.753 -1.444 -4.581 1.00 0.00 44 GLY A C 19
ATOM 11206 O O . GLY A 1 44 ? 16.602 -1.824 -4.370 1.00 0.00 44 GLY A O 19
ATOM 11211 N N . GLY A 1 1 ? -17.416 -14.517 4.377 1.00 0.00 1 GLY A N 20
ATOM 11212 C CA . GLY A 1 1 ? -16.159 -13.803 4.505 1.00 0.00 1 GLY A CA 20
ATOM 11213 C C . GLY A 1 1 ? -16.073 -13.006 5.791 1.00 0.00 1 GLY A C 20
ATOM 11214 O O . GLY A 1 1 ? -16.193 -13.562 6.883 1.00 0.00 1 GLY A O 20
ATOM 11218 N N . SER A 1 2 ? -15.863 -11.700 5.663 1.00 0.00 2 SER A N 20
ATOM 11219 C CA . SER A 1 2 ? -15.755 -10.826 6.826 1.00 0.00 2 SER A CA 20
ATOM 11220 C C . SER A 1 2 ? -16.791 -9.707 6.762 1.00 0.00 2 SER A C 20
ATOM 11221 O O . SER A 1 2 ? -16.931 -9.034 5.741 1.00 0.00 2 SER A O 20
ATOM 11229 N N . SER A 1 3 ? -17.514 -9.516 7.861 1.00 0.00 3 SER A N 20
ATOM 11230 C CA . SER A 1 3 ? -18.540 -8.482 7.930 1.00 0.00 3 SER A CA 20
ATOM 11231 C C . SER A 1 3 ? -18.004 -7.230 8.619 1.00 0.00 3 SER A C 20
ATOM 11232 O O . SER A 1 3 ? -17.632 -7.264 9.791 1.00 0.00 3 SER A O 20
ATOM 11240 N N . GLY A 1 4 ? -17.968 -6.125 7.880 1.00 0.00 4 GLY A N 20
ATOM 11241 C CA . GLY A 1 4 ? -17.477 -4.878 8.436 1.00 0.00 4 GLY A CA 20
ATOM 11242 C C . GLY A 1 4 ? -16.049 -4.581 8.022 1.00 0.00 4 GLY A C 20
ATOM 11243 O O . GLY A 1 4 ? -15.138 -4.603 8.849 1.00 0.00 4 GLY A O 20
ATOM 11247 N N . SER A 1 5 ? -15.853 -4.305 6.736 1.00 0.00 5 SER A N 20
ATOM 11248 C CA . SER A 1 5 ? -14.524 -4.009 6.213 1.00 0.00 5 SER A CA 20
ATOM 11249 C C . SER A 1 5 ? -14.486 -2.619 5.585 1.00 0.00 5 SER A C 20
ATOM 11250 O O . SER A 1 5 ? -15.177 -2.350 4.603 1.00 0.00 5 SER A O 20
ATOM 11258 N N . SER A 1 6 ? -13.672 -1.739 6.160 1.00 0.00 6 SER A N 20
ATOM 11259 C CA . SER A 1 6 ? -13.545 -0.375 5.660 1.00 0.00 6 SER A CA 20
ATOM 11260 C C . SER A 1 6 ? -12.472 -0.291 4.579 1.00 0.00 6 SER A C 20
ATOM 11261 O O . SER A 1 6 ? -11.661 0.635 4.564 1.00 0.00 6 SER A O 20
ATOM 11269 N N . GLY A 1 7 ? -12.474 -1.265 3.674 1.00 0.00 7 GLY A N 20
ATOM 11270 C CA . GLY A 1 7 ? -11.497 -1.283 2.601 1.00 0.00 7 GLY A CA 20
ATOM 11271 C C . GLY A 1 7 ? -11.948 -2.120 1.420 1.00 0.00 7 GLY A C 20
ATOM 11272 O O . GLY A 1 7 ? -11.149 -2.835 0.816 1.00 0.00 7 GLY A O 20
ATOM 11276 N N . ALA A 1 8 ? -13.233 -2.033 1.092 1.00 0.00 8 ALA A N 20
ATOM 11277 C CA . ALA A 1 8 ? -13.789 -2.787 -0.024 1.00 0.00 8 ALA A CA 20
ATOM 11278 C C . ALA A 1 8 ? -13.747 -1.973 -1.313 1.00 0.00 8 ALA A C 20
ATOM 11279 O O . ALA A 1 8 ? -13.284 -2.454 -2.347 1.00 0.00 8 ALA A O 20
ATOM 11286 N N . ALA A 1 9 ? -14.233 -0.738 -1.244 1.00 0.00 9 ALA A N 20
ATOM 11287 C CA . ALA A 1 9 ? -14.249 0.143 -2.405 1.00 0.00 9 ALA A CA 20
ATOM 11288 C C . ALA A 1 9 ? -13.395 1.383 -2.165 1.00 0.00 9 ALA A C 20
ATOM 11289 O O . ALA A 1 9 ? -12.516 1.708 -2.963 1.00 0.00 9 ALA A O 20
ATOM 11296 N N . LYS A 1 10 ? -13.659 2.073 -1.060 1.00 0.00 10 LYS A N 20
ATOM 11297 C CA . LYS A 1 10 ? -12.915 3.278 -0.714 1.00 0.00 10 LYS A CA 20
ATOM 11298 C C . LYS A 1 10 ? -11.415 3.060 -0.890 1.00 0.00 10 LYS A C 20
ATOM 11299 O O . LYS A 1 10 ? -10.866 2.051 -0.446 1.00 0.00 10 LYS A O 20
ATOM 11318 N N . THR A 1 11 ? -10.756 4.014 -1.541 1.00 0.00 11 THR A N 20
ATOM 11319 C CA . THR A 1 11 ? -9.320 3.927 -1.776 1.00 0.00 11 THR A CA 20
ATOM 11320 C C . THR A 1 11 ? -8.547 3.940 -0.462 1.00 0.00 11 THR A C 20
ATOM 11321 O O . THR A 1 11 ? -8.457 4.969 0.208 1.00 0.00 11 THR A O 20
ATOM 11332 N N . THR A 1 12 ? -7.988 2.790 -0.098 1.00 0.00 12 THR A N 20
ATOM 11333 C CA . THR A 1 12 ? -7.222 2.669 1.136 1.00 0.00 12 THR A CA 20
ATOM 11334 C C . THR A 1 12 ? -5.840 2.082 0.870 1.00 0.00 12 THR A C 20
ATOM 11335 O O . THR A 1 12 ? -5.587 1.526 -0.199 1.00 0.00 12 THR A O 20
ATOM 11346 N N . SER A 1 13 ? -4.951 2.208 1.849 1.00 0.00 13 SER A N 20
ATOM 11347 C CA . SER A 1 13 ? -3.593 1.692 1.720 1.00 0.00 13 SER A CA 20
ATOM 11348 C C . SER A 1 13 ? -3.546 0.201 2.040 1.00 0.00 13 SER A C 20
ATOM 11349 O O . SER A 1 13 ? -2.912 -0.217 3.009 1.00 0.00 13 SER A O 20
ATOM 11357 N N . GLU A 1 14 ? -4.221 -0.596 1.218 1.00 0.00 14 GLU A N 20
ATOM 11358 C CA . GLU A 1 14 ? -4.257 -2.041 1.413 1.00 0.00 14 GLU A CA 20
ATOM 11359 C C . GLU A 1 14 ? -3.071 -2.713 0.726 1.00 0.00 14 GLU A C 20
ATOM 11360 O O . GLU A 1 14 ? -2.733 -2.387 -0.412 1.00 0.00 14 GLU A O 20
ATOM 11372 N N . CYS A 1 15 ? -2.444 -3.652 1.426 1.00 0.00 15 CYS A N 20
ATOM 11373 C CA . CYS A 1 15 ? -1.296 -4.370 0.886 1.00 0.00 15 CYS A CA 20
ATOM 11374 C C . CYS A 1 15 ? -1.732 -5.366 -0.184 1.00 0.00 15 CYS A C 20
ATOM 11375 O O . CYS A 1 15 ? -2.078 -6.507 0.121 1.00 0.00 15 CYS A O 20
ATOM 11382 N N . GLN A 1 16 ? -1.711 -4.927 -1.438 1.00 0.00 16 GLN A N 20
ATOM 11383 C CA . GLN A 1 16 ? -2.105 -5.780 -2.553 1.00 0.00 16 GLN A CA 20
ATOM 11384 C C . GLN A 1 16 ? -1.338 -7.098 -2.526 1.00 0.00 16 GLN A C 20
ATOM 11385 O O . GLN A 1 16 ? -1.741 -8.073 -3.159 1.00 0.00 16 GLN A O 20
ATOM 11399 N N . GLU A 1 17 ? -0.232 -7.119 -1.789 1.00 0.00 17 GLU A N 20
ATOM 11400 C CA . GLU A 1 17 ? 0.591 -8.318 -1.682 1.00 0.00 17 GLU A CA 20
ATOM 11401 C C . GLU A 1 17 ? -0.135 -9.408 -0.897 1.00 0.00 17 GLU A C 20
ATOM 11402 O O . GLU A 1 17 ? -0.258 -10.543 -1.357 1.00 0.00 17 GLU A O 20
ATOM 11414 N N . CYS A 1 18 ? -0.613 -9.054 0.291 1.00 0.00 18 CYS A N 20
ATOM 11415 C CA . CYS A 1 18 ? -1.326 -9.999 1.142 1.00 0.00 18 CYS A CA 20
ATOM 11416 C C . CYS A 1 18 ? -2.805 -9.638 1.236 1.00 0.00 18 CYS A C 20
ATOM 11417 O O . CYS A 1 18 ? -3.673 -10.508 1.166 1.00 0.00 18 CYS A O 20
ATOM 11424 N N . GLY A 1 19 ? -3.085 -8.348 1.394 1.00 0.00 19 GLY A N 20
ATOM 11425 C CA . GLY A 1 19 ? -4.460 -7.894 1.494 1.00 0.00 19 GLY A CA 20
ATOM 11426 C C . GLY A 1 19 ? -4.788 -7.337 2.865 1.00 0.00 19 GLY A C 20
ATOM 11427 O O . GLY A 1 19 ? -5.871 -7.578 3.400 1.00 0.00 19 GLY A O 20
ATOM 11431 N N . LYS A 1 20 ? -3.850 -6.591 3.438 1.00 0.00 20 LYS A N 20
ATOM 11432 C CA . LYS A 1 20 ? -4.043 -5.997 4.756 1.00 0.00 20 LYS A CA 20
ATOM 11433 C C . LYS A 1 20 ? -4.296 -4.497 4.646 1.00 0.00 20 LYS A C 20
ATOM 11434 O O . LYS A 1 20 ? -3.398 -3.731 4.295 1.00 0.00 20 LYS A O 20
ATOM 11453 N N . ILE A 1 21 ? -5.522 -4.085 4.948 1.00 0.00 21 ILE A N 20
ATOM 11454 C CA . ILE A 1 21 ? -5.891 -2.676 4.885 1.00 0.00 21 ILE A CA 20
ATOM 11455 C C . ILE A 1 21 ? -5.198 -1.876 5.983 1.00 0.00 21 ILE A C 20
ATOM 11456 O O . ILE A 1 21 ? -5.061 -2.344 7.113 1.00 0.00 21 ILE A O 20
ATOM 11472 N N . PHE A 1 22 ? -4.764 -0.667 5.642 1.00 0.00 22 PHE A N 20
ATOM 11473 C CA . PHE A 1 22 ? -4.086 0.199 6.599 1.00 0.00 22 PHE A CA 20
ATOM 11474 C C . PHE A 1 22 ? -4.680 1.604 6.577 1.00 0.00 22 PHE A C 20
ATOM 11475 O O . PHE A 1 22 ? -4.912 2.175 5.512 1.00 0.00 22 PHE A O 20
ATOM 11492 N N . ARG A 1 23 ? -4.923 2.156 7.762 1.00 0.00 23 ARG A N 20
ATOM 11493 C CA . ARG A 1 23 ? -5.492 3.493 7.880 1.00 0.00 23 ARG A CA 20
ATOM 11494 C C . ARG A 1 23 ? -4.756 4.478 6.976 1.00 0.00 23 ARG A C 20
ATOM 11495 O O . ARG A 1 23 ? -5.344 5.056 6.061 1.00 0.00 23 ARG A O 20
ATOM 11516 N N . HIS A 1 24 ? -3.467 4.665 7.240 1.00 0.00 24 HIS A N 20
ATOM 11517 C CA . HIS A 1 24 ? -2.651 5.581 6.450 1.00 0.00 24 HIS A CA 20
ATOM 11518 C C . HIS A 1 24 ? -1.479 4.846 5.806 1.00 0.00 24 HIS A C 20
ATOM 11519 O O . HIS A 1 24 ? -1.148 3.725 6.193 1.00 0.00 24 HIS A O 20
ATOM 11533 N N . SER A 1 25 ? -0.855 5.485 4.822 1.00 0.00 25 SER A N 20
ATOM 11534 C CA . SER A 1 25 ? 0.277 4.890 4.121 1.00 0.00 25 SER A CA 20
ATOM 11535 C C . SER A 1 25 ? 1.343 4.424 5.108 1.00 0.00 25 SER A C 20
ATOM 11536 O O . SER A 1 25 ? 1.697 3.246 5.145 1.00 0.00 25 SER A O 20
ATOM 11544 N N . SER A 1 26 ? 1.850 5.358 5.906 1.00 0.00 26 SER A N 20
ATOM 11545 C CA . SER A 1 26 ? 2.879 5.045 6.891 1.00 0.00 26 SER A CA 20
ATOM 11546 C C . SER A 1 26 ? 2.691 3.636 7.444 1.00 0.00 26 SER A C 20
ATOM 11547 O O . SER A 1 26 ? 3.616 2.823 7.432 1.00 0.00 26 SER A O 20
ATOM 11555 N N . LEU A 1 27 ? 1.486 3.353 7.927 1.00 0.00 27 LEU A N 20
ATOM 11556 C CA . LEU A 1 27 ? 1.174 2.042 8.485 1.00 0.00 27 LEU A CA 20
ATOM 11557 C C . LEU A 1 27 ? 1.545 0.932 7.507 1.00 0.00 27 LEU A C 20
ATOM 11558 O O . LEU A 1 27 ? 2.250 -0.014 7.862 1.00 0.00 27 LEU A O 20
ATOM 11574 N N . LEU A 1 28 ? 1.068 1.053 6.274 1.00 0.00 28 LEU A N 20
ATOM 11575 C CA . LEU A 1 28 ? 1.351 0.061 5.242 1.00 0.00 28 LEU A CA 20
ATOM 11576 C C . LEU A 1 28 ? 2.839 0.028 4.912 1.00 0.00 28 LEU A C 20
ATOM 11577 O O . LEU A 1 28 ? 3.393 -1.027 4.601 1.00 0.00 28 LEU A O 20
ATOM 11593 N N . ILE A 1 29 ? 3.482 1.189 4.985 1.00 0.00 29 ILE A N 20
ATOM 11594 C CA . ILE A 1 29 ? 4.908 1.291 4.698 1.00 0.00 29 ILE A CA 20
ATOM 11595 C C . ILE A 1 29 ? 5.725 0.431 5.655 1.00 0.00 29 ILE A C 20
ATOM 11596 O O . ILE A 1 29 ? 6.675 -0.237 5.248 1.00 0.00 29 ILE A O 20
ATOM 11612 N N . GLU A 1 30 ? 5.347 0.451 6.930 1.00 0.00 30 GLU A N 20
ATOM 11613 C CA . GLU A 1 30 ? 6.045 -0.329 7.945 1.00 0.00 30 GLU A CA 20
ATOM 11614 C C . GLU A 1 30 ? 5.757 -1.819 7.780 1.00 0.00 30 GLU A C 20
ATOM 11615 O O . GLU A 1 30 ? 6.613 -2.662 8.053 1.00 0.00 30 GLU A O 20
ATOM 11627 N N . HIS A 1 31 ? 4.546 -2.135 7.333 1.00 0.00 31 HIS A N 20
ATOM 11628 C CA . HIS A 1 31 ? 4.145 -3.523 7.131 1.00 0.00 31 HIS A CA 20
ATOM 11629 C C . HIS A 1 31 ? 4.850 -4.122 5.919 1.00 0.00 31 HIS A C 20
ATOM 11630 O O . HIS A 1 31 ? 5.398 -5.222 5.989 1.00 0.00 31 HIS A O 20
ATOM 11644 N N . GLN A 1 32 ? 4.831 -3.392 4.808 1.00 0.00 32 GLN A N 20
ATOM 11645 C CA . GLN A 1 32 ? 5.468 -3.853 3.581 1.00 0.00 32 GLN A CA 20
ATOM 11646 C C . GLN A 1 32 ? 6.882 -4.356 3.856 1.00 0.00 32 GLN A C 20
ATOM 11647 O O . GLN A 1 32 ? 7.292 -5.396 3.342 1.00 0.00 32 GLN A O 20
ATOM 11661 N N . ALA A 1 33 ? 7.621 -3.610 4.670 1.00 0.00 33 ALA A N 20
ATOM 11662 C CA . ALA A 1 33 ? 8.988 -3.981 5.015 1.00 0.00 33 ALA A CA 20
ATOM 11663 C C . ALA A 1 33 ? 9.082 -5.460 5.374 1.00 0.00 33 ALA A C 20
ATOM 11664 O O . ALA A 1 33 ? 10.070 -6.124 5.058 1.00 0.00 33 ALA A O 20
ATOM 11671 N N . LEU A 1 34 ? 8.049 -5.970 6.035 1.00 0.00 34 LEU A N 20
ATOM 11672 C CA . LEU A 1 34 ? 8.015 -7.371 6.438 1.00 0.00 34 LEU A CA 20
ATOM 11673 C C . LEU A 1 34 ? 8.170 -8.289 5.230 1.00 0.00 34 LEU A C 20
ATOM 11674 O O . LEU A 1 34 ? 8.875 -9.297 5.289 1.00 0.00 34 LEU A O 20
ATOM 11690 N N . HIS A 1 35 ? 7.510 -7.932 4.133 1.00 0.00 35 HIS A N 20
ATOM 11691 C CA . HIS A 1 35 ? 7.577 -8.722 2.908 1.00 0.00 35 HIS A CA 20
ATOM 11692 C C . HIS A 1 35 ? 8.994 -8.729 2.343 1.00 0.00 35 HIS A C 20
ATOM 11693 O O . HIS A 1 35 ? 9.500 -9.768 1.923 1.00 0.00 35 HIS A O 20
ATOM 11707 N N . ALA A 1 36 ? 9.629 -7.561 2.336 1.00 0.00 36 ALA A N 20
ATOM 11708 C CA . ALA A 1 36 ? 10.987 -7.432 1.824 1.00 0.00 36 ALA A CA 20
ATOM 11709 C C . ALA A 1 36 ? 12.011 -7.858 2.871 1.00 0.00 36 ALA A C 20
ATOM 11710 O O . ALA A 1 36 ? 12.664 -7.020 3.492 1.00 0.00 36 ALA A O 20
ATOM 11717 N N . GLY A 1 37 ? 12.146 -9.167 3.062 1.00 0.00 37 GLY A N 20
ATOM 11718 C CA . GLY A 1 37 ? 13.092 -9.681 4.036 1.00 0.00 37 GLY A CA 20
ATOM 11719 C C . GLY A 1 37 ? 13.551 -11.088 3.711 1.00 0.00 37 GLY A C 20
ATOM 11720 O O . GLY A 1 37 ? 13.664 -11.931 4.600 1.00 0.00 37 GLY A O 20
ATOM 11724 N N . GLU A 1 38 ? 13.814 -11.344 2.433 1.00 0.00 38 GLU A N 20
ATOM 11725 C CA . GLU A 1 38 ? 14.261 -12.661 1.994 1.00 0.00 38 GLU A CA 20
ATOM 11726 C C . GLU A 1 38 ? 15.319 -12.540 0.901 1.00 0.00 38 GLU A C 20
ATOM 11727 O O . GLU A 1 38 ? 15.117 -11.852 -0.100 1.00 0.00 38 GLU A O 20
ATOM 11739 N N . SER A 1 39 ? 16.447 -13.213 1.101 1.00 0.00 39 SER A N 20
ATOM 11740 C CA . SER A 1 39 ? 17.539 -13.178 0.135 1.00 0.00 39 SER A CA 20
ATOM 11741 C C . SER A 1 39 ? 17.012 -13.343 -1.287 1.00 0.00 39 SER A C 20
ATOM 11742 O O . SER A 1 39 ? 16.236 -14.255 -1.572 1.00 0.00 39 SER A O 20
ATOM 11750 N N . GLY A 1 40 ? 17.441 -12.453 -2.177 1.00 0.00 40 GLY A N 20
ATOM 11751 C CA . GLY A 1 40 ? 17.002 -12.516 -3.559 1.00 0.00 40 GLY A CA 20
ATOM 11752 C C . GLY A 1 40 ? 17.440 -13.793 -4.248 1.00 0.00 40 GLY A C 20
ATOM 11753 O O . GLY A 1 40 ? 17.726 -14.804 -3.606 1.00 0.00 40 GLY A O 20
ATOM 11757 N N . PRO A 1 41 ? 17.496 -13.758 -5.588 1.00 0.00 41 PRO A N 20
ATOM 11758 C CA . PRO A 1 41 ? 17.901 -14.914 -6.394 1.00 0.00 41 PRO A CA 20
ATOM 11759 C C . PRO A 1 41 ? 19.384 -15.236 -6.243 1.00 0.00 41 PRO A C 20
ATOM 11760 O O . PRO A 1 41 ? 20.211 -14.777 -7.031 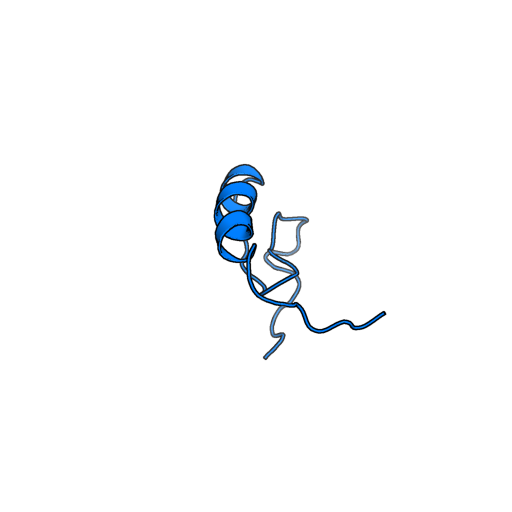1.00 0.00 41 PRO A O 20
ATOM 11771 N N . SER A 1 42 ? 19.712 -16.027 -5.227 1.00 0.00 42 SER A N 20
ATOM 11772 C CA . SER A 1 42 ? 21.096 -16.407 -4.971 1.00 0.00 42 SER A CA 20
ATOM 11773 C C . SER A 1 42 ? 22.043 -15.250 -5.275 1.00 0.00 42 SER A C 20
ATOM 11774 O O . SER A 1 42 ? 23.029 -15.413 -5.995 1.00 0.00 42 SER A O 20
ATOM 11782 N N . SER A 1 43 ? 21.736 -14.081 -4.723 1.00 0.00 43 SER A N 20
ATOM 11783 C CA . SER A 1 43 ? 22.556 -12.895 -4.938 1.00 0.00 43 SER A CA 20
ATOM 11784 C C . SER A 1 43 ? 23.467 -12.640 -3.741 1.00 0.00 43 SER A C 20
ATOM 11785 O O . SER A 1 43 ? 23.014 -12.605 -2.598 1.00 0.00 43 SER A O 20
ATOM 11793 N N . GLY A 1 44 ? 24.757 -12.463 -4.014 1.00 0.00 44 GLY A N 20
ATOM 11794 C CA . GLY A 1 44 ? 25.713 -12.215 -2.950 1.00 0.00 44 GLY A CA 20
ATOM 11795 C C . GLY A 1 44 ? 27.015 -12.963 -3.155 1.00 0.00 44 GLY A C 20
ATOM 11796 O O . GLY A 1 44 ? 27.839 -12.992 -2.242 1.00 0.00 44 GLY A O 20
#

InterPro domains:
  IPR001909 Krueppel-associated box [PF01352] (6-46)
  IPR001909 Krueppel-associated box [PS50805] (6-75)
  IPR001909 Krueppel-associated box [SM00349] (6-64)
  IPR001909 Krueppel-associated box [cd07765] (6-45)
  IPR013087 Zinc finger C2H2-type [PF00096] (209-231)
  IPR013087 Zinc finger C2H2-type [PF00096] (320-342)
  IPR013087 Zinc finger C2H2-type [PF00096] (347-369)
  IPR013087 Zinc finger C2H2-type [PF00096] (376-397)
  IPR013087 Zinc finger C2H2-type [PF00096] (431-453)
  IPR013087 Zinc finger C2H2-type [PF00096] (459-481)
  IPR013087 Zinc finger C2H2-type [PF00096] (487-509)
  IPR013087 Zinc finger C2H2-type [PF00096] (591-613)
  IPR013087 Zinc finger C2H2-type [PF00096] (646-668)
  IPR013087 Zinc finger C2H2-type [PF00096] (674-696)
  IPR013087 Zinc finger C2H2-type [PF00096] (703-724)
  IPR013087 Zinc finger C2H2-type [PF00096] (730-752)
  IPR013087 Zinc finger C2H2-type [PF00096] (758-780)
  IPR013087 Zinc finger C2H2-type [PF00096] (786-808)
  IPR013087 Zinc finger C2H2-type [PF00096] (814-836)
  IPR013087 Zinc finger C2H2-type [PS00028] (211-231)

Secondary structure (DSSP, 8-state):
---S-S-SSS-----TTT----SSHHHHHHHHHHHBTBPP----

GO terms:
  GO:0005515 protein binding (F, IPI)
  GO:0005654 nucleoplasm (C, TAS)
  GO:0005654 nucleoplasm (C, IDA)
  GO:0015030 Cajal body (C, IDA)
  GO:0006398 mRNA 3'-end processing by stem-loop binding and cleavage (P, IDA)

Sequence (44 aa):
GSSGSSGAAKTTSECQECGKIFRHSSLLIEHQALHAGESGPSSGGSSGSSGAAKTTSECQECGKIFRHSSLLIEHQALHAGESGPSSGGSSGSSGAAKTTSECQECGKIFRHSSLLIEHQALHAGESGPSSGGSSGSSGAAKTTSECQECGKIFRHSSLLIEHQALHAGESGPSSGGSSGSSGAAKTTSECQECGKIFRHSSLLIEHQALHAGESGPSSGGSSGSSGAAKTTSECQECGKIFRHSSLLIEHQALHAGESGPSSGGSSGSSGAAKTTSECQECGKIFRHSSLLIEHQALHAGESGPSSGGSSGSSGAAKTTSECQECGKIFRHSSLLIEHQALHAGESGPSSGGSSGSSGAAKTTSECQECGKIFRHSSLLIEHQALHAGESGPSSGGSSGSSGAAKTTSECQECGKIFRHSSLLIEHQALHAGESGPSSGGSSGSSGAAKTTSECQECGKIFRHSSLLIEHQALHAGESGPSSGGSSGSSGAAKTTSECQECGKIFRHSSLLIEHQALHAGESGPSSGGSSGSSGAAKTTSECQECGKIFRHSSLLIEHQALHAGESGPSSGGSSGSSGAAKTTSECQECGKIFRHSSLLIEHQALHAGESGPSSGGSSGSSGAAKTTSECQECGKIFRHSSLLIEHQALHAGESGPSSGGSSGSSGAAKTTSECQECGKIFRHSSLLIEHQALHAGESGPSSGGSSGSSGAAKTTSECQECGKIFRHSSLLIEHQALHAGESGPSSGGSSGSSGAAKTTSECQECGKIFRHSSLLIEHQALHAGESGPSSGGSSGSSGAAKTTSECQECGKIFRHSSLLIEHQALHAGESGPSSGGSSGSSGAAKTTSECQECGKIFRHSSLLIEHQALHAGESGPSSG

Nearest PDB structures (foldseek):
  2eq0-assembly1_A  TM=5.703E-01  e=3.650E-03  Homo sapiens
  2ytq-assembly1_A  TM=5.862E-01  e=7.441E-03  Homo sapiens
  2ytp-assembly1_A  TM=5.621E-01  e=4.853E-03  Homo sapiens
  2emi-assembly1_A  TM=5.888E-01  e=1.749E-02  Homo sapiens
  2epw-assembly1_A  TM=4.092E-01  e=3.829E-02  Homo sapiens

Foldseek 3Di:
DDDDDPPDPPDFCADPPVGRTDHDVVRVVVVVVVVVDDDDDPDD

Radius of gyration: 11.28 Å; Cα contacts (8 Å, |Δi|>4): 30; chains: 1; bounding box: 29×22×24 Å